Protein AF-0000000076221879 (afdb_homodimer)

Radius of gyration: 35.13 Å; Cα contacts (8 Å, |Δi|>4): 2032; chains: 2; bounding box: 98×101×91 Å

Foldseek 3Di:
DPPDPPDPPDPPDPPPPVPCPPPDDPPQPFWDKDWDDDPDPPADFDFFWFLWAWEDPLAFKIWIAWGFAVVVVGDTGFWIWMAGNLQRHIDTFDEPPPQTDRQRHQWEWYDDDQKIWIAWHAGPPGLPGIGGWIWMAHNVVSYIDGLVVVLVVLCVVVVPDAQDWDADPQRKIKTKQDGDDRFHQWYWDAFPVGKIKIAWGDSVQDTDGWIKIADPVSRIIMTIGDDPVQVVQGDDTFGQWYWDDDDQKIWTAWGAHPVGTDWLQWIWMAGNVVRHIGIDGAAAPVRDRVPADTDAGFGQWEWEDDPQKIKIAWGGNDPLDIAFWIWMARNVRRGIDTGPHTHPFGFGSWYWYRHQQKIWIAWGAGSVRGRDGIIMITHRDDHDPVSVVSSVVSVVCVVVLPCPPVNVVVVVDDPVCVVVVVVVVVVSD/DPPDDDDPDPPDDPPPPPPCPPPDDPPLPFWDKDWDDDPDPPADFDFFWFLKAWEDPLAFKIKIAWGFAVVVVGDTGFWIWMAGNLQRHIDTFDEPPPQTDRQRHQWEWYDDDQKIWIAWHAGPPGLPGIGGWIWMAHNVVSYIDGLVVVLVVLCVVVVPDAQDWDADPQRKIKTKQDGDDRFHQWYWDAFPVGKIKIAWGASVQDTDGWIKIADPVSRIIMTIGDDPVQVVQGDDTFGQWYWDDDDQKIWTAWGAHPVGTDWLQWIWMAGNVVRHIGIHGAAAPVRDNVPADTDAGFGQWEWEDDPQKIKIAWGGNDPLDIAFWIWIARNVRRGIDTGPHTHPFGFGSWYWYNHQQKIWIAWGAGSVRGRGGIIMITRRDDHDPVSVVSSVVSVVCVVVLPDPPVNVVVVVDDPVCVVVVVVVVVVSD

pLDDT: mean 83.43, std 20.93, range [20.91, 98.75]

Organism: NCBI:txid252671

Structure (mmCIF, N/CA/C/O backbone):
data_AF-0000000076221879-model_v1
#
loop_
_entity.id
_entity.type
_entity.pdbx_description
1 polymer 'Kelch domain-containing protein 10'
#
loop_
_atom_site.group_PDB
_atom_site.id
_atom_site.type_symbol
_atom_site.label_atom_id
_atom_site.label_alt_id
_atom_site.label_comp_id
_atom_site.label_asym_id
_atom_site.label_entity_id
_atom_site.label_seq_id
_atom_site.pdbx_PDB_ins_code
_atom_site.Cartn_x
_atom_site.Cartn_y
_atom_site.Cartn_z
_atom_site.occupancy
_atom_site.B_iso_or_equiv
_atom_site.auth_seq_id
_atom_site.auth_comp_id
_atom_site.auth_asym_id
_atom_site.auth_atom_id
_atom_site.pdbx_PDB_model_num
ATOM 1 N N . MET A 1 1 ? -50.375 19.859 -43.125 1 20.97 1 MET A N 1
ATOM 2 C CA . MET A 1 1 ? -50.656 20.953 -42.188 1 20.97 1 MET A CA 1
ATOM 3 C C . MET A 1 1 ? -49.406 21.375 -41.438 1 20.97 1 MET A C 1
ATOM 5 O O . MET A 1 1 ? -48.656 20.531 -40.938 1 20.97 1 MET A O 1
ATOM 9 N N . GLN A 1 2 ? -48.938 22.547 -41.781 1 22.66 2 GLN A N 1
ATOM 10 C CA . GLN A 1 2 ? -47.719 23.328 -41.469 1 22.66 2 GLN A CA 1
ATOM 11 C C . GLN A 1 2 ? -47.656 23.656 -40 1 22.66 2 GLN A C 1
ATOM 13 O O . GLN A 1 2 ? -48.438 24.469 -39.5 1 22.66 2 GLN A O 1
ATOM 18 N N . ILE A 1 3 ? -47.781 22.656 -39.156 1 25.7 3 ILE A N 1
ATOM 19 C CA . ILE A 1 3 ? -47.906 23.047 -37.75 1 25.7 3 ILE A CA 1
ATOM 20 C C . ILE A 1 3 ? -46.812 24.062 -37.406 1 25.7 3 ILE A C 1
ATOM 22 O O . ILE A 1 3 ? -45.625 23.844 -37.656 1 25.7 3 ILE A O 1
ATOM 26 N N . ASP A 1 4 ? -47.188 25.297 -37.375 1 23.86 4 ASP A N 1
ATOM 27 C CA . ASP A 1 4 ? -46.5 26.531 -37 1 23.86 4 ASP A CA 1
ATOM 28 C C . ASP A 1 4 ? -45.656 26.344 -35.75 1 23.86 4 ASP A C 1
ATOM 30 O O . ASP A 1 4 ? -46.062 25.656 -34.812 1 23.86 4 ASP A O 1
ATOM 34 N N . ARG A 1 5 ? -44.344 26.5 -35.906 1 23.7 5 ARG A N 1
ATOM 35 C CA . ARG A 1 5 ? -43.156 26.531 -35.094 1 23.7 5 ARG A CA 1
ATOM 36 C C . ARG A 1 5 ? -43.344 27.453 -33.875 1 23.7 5 ARG A C 1
ATOM 38 O O . ARG A 1 5 ? -43.344 28.672 -34.031 1 23.7 5 ARG A O 1
ATOM 45 N N . GLU A 1 6 ? -44.406 27.078 -33.094 1 24.56 6 GLU A N 1
ATOM 46 C CA . GLU A 1 6 ? -44.688 27.953 -31.953 1 24.56 6 GLU A CA 1
ATOM 47 C C . GLU A 1 6 ? -43.406 28.469 -31.312 1 24.56 6 GLU A C 1
ATOM 49 O O . GLU A 1 6 ? -42.406 27.75 -31.234 1 24.56 6 GLU A O 1
ATOM 54 N N . GLU A 1 7 ? -43.281 29.719 -31.375 1 26.36 7 GLU A N 1
ATOM 55 C CA . GLU A 1 7 ? -42.312 30.703 -30.875 1 26.36 7 GLU A CA 1
ATOM 56 C C . GLU A 1 7 ? -41.875 30.359 -29.438 1 26.36 7 GLU A C 1
ATOM 58 O O . GLU A 1 7 ? -42.719 30.156 -28.578 1 26.36 7 GLU A O 1
ATOM 63 N N . GLU A 1 8 ? -40.781 29.641 -29.312 1 25.2 8 GLU A N 1
ATOM 64 C CA . GLU A 1 8 ? -40 29.297 -28.125 1 25.2 8 GLU A CA 1
ATOM 65 C C . GLU A 1 8 ? -39.969 30.469 -27.141 1 25.2 8 GLU A C 1
ATOM 67 O O . GLU A 1 8 ? -39.469 31.547 -27.484 1 25.2 8 GLU A O 1
ATOM 72 N N . GLY A 1 9 ? -41.094 30.656 -26.5 1 24.5 9 GLY A N 1
ATOM 73 C CA . GLY A 1 9 ? -41.281 31.703 -25.5 1 24.5 9 GLY A CA 1
ATOM 74 C C . GLY A 1 9 ? -40 32 -24.719 1 24.5 9 GLY A C 1
ATOM 75 O O . GLY A 1 9 ? -39.219 31.094 -24.422 1 24.5 9 GLY A O 1
ATOM 76 N N . LYS A 1 10 ? -39.531 33.188 -24.859 1 26.41 10 LYS A N 1
ATOM 77 C CA . LYS A 1 10 ? -38.438 33.875 -24.219 1 26.41 10 LYS A CA 1
ATOM 78 C C . LYS A 1 10 ? -38.406 33.656 -22.719 1 26.41 10 LYS A C 1
ATOM 80 O O . LYS A 1 10 ? -39.375 33.938 -22.031 1 26.41 10 LYS A O 1
ATOM 85 N N . MET A 1 11 ? -37.812 32.531 -22.328 1 24.45 11 MET A N 1
ATOM 86 C CA . MET A 1 11 ? -37.719 32.219 -20.906 1 24.45 11 MET A CA 1
ATOM 87 C C . MET A 1 11 ? -37.406 33.5 -20.094 1 24.45 11 MET A C 1
ATOM 89 O O . MET A 1 11 ? -36.562 34.312 -20.516 1 24.45 11 MET A O 1
ATOM 93 N N . PRO A 1 12 ? -38.375 33.906 -19.297 1 26.39 12 PRO A N 1
ATOM 94 C CA . PRO A 1 12 ? -38.188 35.125 -18.5 1 26.39 12 PRO A CA 1
ATOM 95 C C . PRO A 1 12 ? -36.75 35.312 -17.984 1 26.39 12 PRO A C 1
ATOM 97 O O . PRO A 1 12 ? -36 34.344 -17.906 1 26.39 12 PRO A O 1
ATOM 100 N N . ASN A 1 13 ? -36.344 36.562 -17.969 1 24.69 13 ASN A N 1
ATOM 101 C CA . ASN A 1 13 ? -35.094 37.188 -17.578 1 24.69 13 ASN A CA 1
ATOM 102 C C . ASN A 1 13 ? -34.594 36.656 -16.234 1 24.69 13 ASN A C 1
ATOM 104 O O . ASN A 1 13 ? -35.375 36.469 -15.297 1 24.69 13 ASN A O 1
ATOM 108 N N . GLU A 1 14 ? -33.562 35.938 -16.25 1 25.69 14 GLU A N 1
ATOM 109 C CA . GLU A 1 14 ? -32.75 35.438 -15.141 1 25.69 14 GLU A CA 1
ATOM 110 C C . GLU A 1 14 ? -32.625 36.5 -14.047 1 25.69 14 GLU A C 1
ATOM 112 O O . GLU A 1 14 ? -32.031 37.562 -14.273 1 25.69 14 GLU A O 1
ATOM 117 N N . ARG A 1 15 ? -33.625 36.719 -13.258 1 25.64 15 ARG A N 1
ATOM 118 C CA . ARG A 1 15 ? -33.469 37.594 -12.094 1 25.64 15 ARG A CA 1
ATOM 119 C C . ARG A 1 15 ? -32.125 37.344 -11.422 1 25.64 15 ARG A C 1
ATOM 121 O O . ARG A 1 15 ? -31.781 36.219 -11.07 1 25.64 15 ARG A O 1
ATOM 128 N N . LYS A 1 16 ? -31.281 38.312 -11.719 1 26.58 16 LYS A N 1
ATOM 129 C CA . LYS A 1 16 ? -29.969 38.562 -11.117 1 26.58 16 LYS A CA 1
ATOM 130 C C . LYS A 1 16 ? -30.047 38.562 -9.594 1 26.58 16 LYS A C 1
ATOM 132 O O . LYS A 1 16 ? -30.484 39.531 -8.984 1 26.58 16 LYS A O 1
ATOM 137 N N . VAL A 1 17 ? -30.531 37.562 -9.055 1 27.77 17 VAL A N 1
ATOM 138 C CA . VAL A 1 17 ? -30.328 37.594 -7.605 1 27.77 17 VAL A CA 1
ATOM 139 C C . VAL A 1 17 ? -28.875 37.938 -7.297 1 27.77 17 VAL A C 1
ATOM 141 O O . VAL A 1 17 ? -27.969 37.188 -7.629 1 27.77 17 VAL A O 1
ATOM 144 N N . THR A 1 18 ? -28.594 39.219 -7.434 1 24.75 18 THR A N 1
ATOM 145 C CA . THR A 1 18 ? -27.344 39.719 -6.879 1 24.75 18 THR A CA 1
ATOM 146 C C . THR A 1 18 ? -27.125 39.219 -5.461 1 24.75 18 THR A C 1
ATOM 148 O O . THR A 1 18 ? -27.891 39.531 -4.547 1 24.75 18 THR A O 1
ATOM 151 N N . VAL A 1 19 ? -26.828 38.062 -5.367 1 27.23 19 VAL A N 1
ATOM 152 C CA . VAL A 1 19 ? -26.297 37.625 -4.078 1 27.23 19 VAL A CA 1
ATOM 153 C C . VAL A 1 19 ? -25.375 38.719 -3.514 1 27.23 19 VAL A C 1
ATOM 155 O O . VAL A 1 19 ? -24.406 39.094 -4.16 1 27.23 19 VAL A O 1
ATOM 158 N N . LEU A 1 20 ? -25.938 39.594 -2.762 1 28.69 20 LEU A N 1
ATOM 159 C CA . LEU A 1 20 ? -25.219 40.469 -1.825 1 28.69 20 LEU A CA 1
ATOM 160 C C . LEU A 1 20 ? -24.047 39.719 -1.2 1 28.69 20 LEU A C 1
ATOM 162 O O . LEU A 1 20 ? -24.156 39.219 -0.077 1 28.69 20 LEU A O 1
ATOM 166 N N . ASP A 1 21 ? -23.531 38.781 -1.758 1 32.91 21 ASP A N 1
ATOM 167 C CA . ASP A 1 21 ? -22.406 38.188 -1.055 1 32.91 21 ASP A CA 1
ATOM 168 C C . ASP A 1 21 ? -21.359 39.25 -0.689 1 32.91 21 ASP A C 1
ATOM 170 O O . ASP A 1 21 ? -20.188 38.938 -0.522 1 32.91 21 ASP A O 1
ATOM 174 N N . SER A 1 22 ? -21.625 40.562 -1.001 1 31.45 22 SER A N 1
ATOM 175 C CA . SER A 1 22 ? -20.594 41.531 -0.693 1 31.45 22 SER A CA 1
ATOM 176 C C . SER A 1 22 ? -20.219 41.5 0.785 1 31.45 22 SER A C 1
ATOM 178 O O . SER A 1 22 ? -21.078 41.625 1.653 1 31.45 22 SER A O 1
ATOM 180 N N . PHE A 1 23 ? -19.203 40.781 1.33 1 35.97 23 PHE A N 1
ATOM 181 C CA . PHE A 1 23 ? -18.562 41.281 2.541 1 35.97 23 PHE A CA 1
ATOM 182 C C . PHE A 1 23 ? -18.656 42.812 2.605 1 35.97 23 PHE A C 1
ATOM 184 O O . PHE A 1 23 ? -17.969 43.5 1.859 1 35.97 23 PHE A O 1
ATOM 191 N N . GLN A 1 24 ? -19.797 43.562 2.482 1 34.75 24 GLN A N 1
ATOM 192 C CA . GLN A 1 24 ? -20 45 2.547 1 34.75 24 GLN A CA 1
ATOM 193 C C . GLN A 1 24 ? -18.922 45.688 3.404 1 34.75 24 GLN A C 1
ATOM 195 O O . GLN A 1 24 ? -18.469 45.094 4.395 1 34.75 24 GLN A O 1
ATOM 200 N N . GLU A 1 25 ? -18.25 46.719 3.006 1 38.5 25 GLU A N 1
ATOM 201 C CA . GLU A 1 25 ? -17.25 47.625 3.574 1 38.5 25 GLU A CA 1
ATOM 202 C C . GLU A 1 25 ? -17.391 47.719 5.09 1 38.5 25 GLU A C 1
ATOM 204 O O . GLU A 1 25 ? -16.391 47.656 5.816 1 38.5 25 GLU A O 1
ATOM 209 N N . SER A 1 26 ? -18.484 48.562 5.605 1 36.97 26 SER A N 1
ATOM 210 C CA . SER A 1 26 ? -18.641 49.125 6.949 1 36.97 26 SER A CA 1
ATOM 211 C C . SER A 1 26 ? -18.859 48 7.98 1 36.97 26 SER A C 1
ATOM 213 O O . SER A 1 26 ? -18.891 48.281 9.18 1 36.97 26 SER A O 1
ATOM 215 N N . SER A 1 27 ? -19.719 47.062 7.707 1 39.72 27 SER A N 1
ATOM 216 C CA . SER A 1 27 ? -20.031 46.125 8.805 1 39.72 27 SER A CA 1
ATOM 217 C C . SER A 1 27 ? -18.766 45.406 9.281 1 39.72 27 SER A C 1
ATOM 219 O O . SER A 1 27 ? -18.297 44.469 8.625 1 39.72 27 SER A O 1
ATOM 221 N N . MET A 1 28 ? -17.781 46.125 9.586 1 46.12 28 MET A N 1
ATOM 222 C CA . MET A 1 28 ? -16.609 45.688 10.344 1 46.12 28 MET A CA 1
ATOM 223 C C . MET A 1 28 ? -16.938 44.469 11.203 1 46.12 28 MET A C 1
ATOM 225 O O . MET A 1 28 ? -17.734 44.562 12.141 1 46.12 28 MET A O 1
ATOM 229 N N . ILE A 1 29 ? -16.844 43.312 10.656 1 56.47 29 ILE A N 1
ATOM 230 C CA . ILE A 1 29 ? -17.094 41.969 11.219 1 56.47 29 ILE A CA 1
ATOM 231 C C . ILE A 1 29 ? -16.594 41.938 12.656 1 56.47 29 ILE A C 1
ATOM 233 O O . ILE A 1 29 ? -15.398 42.125 12.914 1 56.47 29 ILE A O 1
ATOM 237 N N . ASN A 1 30 ? -17.359 42.469 13.5 1 75.19 30 ASN A N 1
ATOM 238 C CA . ASN A 1 30 ? -17.125 42.156 14.906 1 75.19 30 ASN A CA 1
ATOM 239 C C . ASN A 1 30 ? -17.25 40.656 15.148 1 75.19 30 ASN A C 1
ATOM 241 O O . ASN A 1 30 ? -18.234 40.031 14.742 1 75.19 30 ASN A O 1
ATOM 245 N N . MET A 1 31 ? -16.125 40.094 15.453 1 88.69 31 MET A N 1
ATOM 246 C CA . MET A 1 31 ? -16.109 38.688 15.82 1 88.69 31 MET A CA 1
ATOM 247 C C . MET A 1 31 ? -16.266 38.5 17.328 1 88.69 31 MET A C 1
ATOM 249 O O . MET A 1 31 ? -15.367 38.906 18.094 1 88.69 31 MET A O 1
ATOM 253 N N . ASN A 1 32 ? -17.438 38.125 17.719 1 90 32 ASN A N 1
ATOM 254 C CA . ASN A 1 32 ? -17.688 37.875 19.125 1 90 32 ASN A CA 1
ATOM 255 C C . ASN A 1 32 ? -17.562 36.375 19.469 1 90 32 ASN A C 1
ATOM 257 O O . ASN A 1 32 ? -18.281 35.562 18.906 1 90 32 ASN A O 1
ATOM 261 N N . PHE A 1 33 ? -16.641 36.156 20.359 1 95.88 33 PHE A N 1
ATOM 262 C CA . PHE A 1 33 ? -16.391 34.781 20.766 1 95.88 33 PHE A CA 1
ATOM 263 C C . PHE A 1 33 ? -17.141 34.438 22.047 1 95.88 33 PHE A C 1
ATOM 265 O O . PHE A 1 33 ? -17.219 35.25 22.969 1 95.88 33 PHE A O 1
ATOM 272 N N . THR A 1 34 ? -17.75 33.312 22.031 1 95.5 34 THR A N 1
ATOM 273 C CA . THR A 1 34 ? -18.391 32.75 23.219 1 95.5 34 THR A CA 1
ATOM 274 C C . THR A 1 34 ? -17.672 31.5 23.688 1 95.5 34 THR A C 1
ATOM 276 O O . THR A 1 34 ? -17.281 30.656 22.875 1 95.5 34 THR A O 1
ATOM 279 N N . GLU A 1 35 ? -17.469 31.422 24.922 1 96.75 35 GLU A N 1
ATOM 280 C CA . GLU A 1 35 ? -16.875 30.219 25.484 1 96.75 35 GLU A CA 1
ATOM 281 C C . GLU A 1 35 ? -17.906 29.109 25.672 1 96.75 35 GLU A C 1
ATOM 283 O O . GLU A 1 35 ? -18.984 29.359 26.234 1 96.75 35 GLU A O 1
ATOM 288 N N . ILE A 1 36 ? -17.578 27.969 25.203 1 95.81 36 ILE A N 1
ATOM 289 C CA . ILE A 1 36 ? -18.453 26.812 25.406 1 95.81 36 ILE A CA 1
ATOM 290 C C . ILE A 1 36 ? -18.078 26.094 26.703 1 95.81 36 ILE A C 1
ATOM 292 O O . ILE A 1 36 ? -16.906 25.719 26.891 1 95.81 36 ILE A O 1
ATOM 296 N N . SER A 1 37 ? -18.984 25.891 27.562 1 90 37 SER A N 1
ATOM 297 C CA . SER A 1 37 ? -18.719 25.266 28.859 1 90 37 SER A CA 1
ATOM 298 C C . SER A 1 37 ? -19.359 23.875 28.938 1 90 37 SER A C 1
ATOM 300 O O . SER A 1 37 ? -20.297 23.578 28.188 1 90 37 SER A O 1
ATOM 302 N N . LYS A 1 38 ? -18.828 23.188 29.859 1 90.25 38 LYS A N 1
ATOM 303 C CA . LYS A 1 38 ? -19.422 21.891 30.156 1 90.25 38 LYS A CA 1
ATOM 304 C C . LYS A 1 38 ? -20.844 22.047 30.656 1 90.25 38 LYS A C 1
ATOM 306 O O . LYS A 1 38 ? -21.156 22.969 31.422 1 90.25 38 LYS A O 1
ATOM 311 N N . GLU A 1 39 ? -21.656 21.141 30.234 1 84.5 39 GLU A N 1
ATOM 312 C CA . GLU A 1 39 ? -23.016 21.125 30.75 1 84.5 39 GLU A CA 1
ATOM 313 C C . GLU A 1 39 ? -23.078 20.438 32.125 1 84.5 39 GLU A C 1
ATOM 315 O O . GLU A 1 39 ? -23.891 20.812 32.969 1 84.5 39 GLU A O 1
ATOM 320 N N . ALA A 1 40 ? -22.297 19.406 32.188 1 85.75 40 ALA A N 1
ATOM 321 C CA . ALA A 1 40 ? -22.141 18.688 33.438 1 85.75 40 ALA A CA 1
ATOM 322 C C . ALA A 1 40 ? -20.672 18.5 33.812 1 85.75 40 ALA A C 1
ATOM 324 O O . ALA A 1 40 ? -19.828 18.312 32.938 1 85.75 40 ALA A O 1
ATOM 325 N N . GLU A 1 41 ? -20.438 18.484 35.031 1 84.69 41 GLU A N 1
ATOM 326 C CA . GLU A 1 41 ? -19.062 18.406 35.5 1 84.69 41 GLU A CA 1
ATOM 327 C C . GLU A 1 41 ? -18.406 17.094 35.062 1 84.69 41 GLU A C 1
ATOM 329 O O . GLU A 1 41 ? -17.188 17.047 34.844 1 84.69 41 GLU A O 1
ATOM 334 N N . GLU A 1 42 ? -19.172 16.094 34.969 1 88.62 42 GLU A N 1
ATOM 335 C CA . GLU A 1 42 ? -18.641 14.773 34.688 1 88.62 42 GLU A CA 1
ATOM 336 C C . GLU A 1 42 ? -18.422 14.586 33.188 1 88.62 42 GLU A C 1
ATOM 338 O O . GLU A 1 42 ? -17.844 13.586 32.75 1 88.62 42 GLU A O 1
ATOM 343 N N . GLN A 1 43 ? -18.781 15.586 32.5 1 91.06 43 GLN A N 1
ATOM 344 C CA . GLN A 1 43 ? -18.625 15.484 31.047 1 91.06 43 GLN A CA 1
ATOM 345 C C . GLN A 1 43 ? -17.156 15.398 30.641 1 91.06 43 GLN A C 1
ATOM 347 O O . GLN A 1 43 ? -16.328 16.109 31.188 1 91.06 43 GLN A O 1
ATOM 352 N N . ALA A 1 44 ? -16.891 14.453 29.719 1 94 44 ALA A N 1
ATOM 353 C CA . ALA A 1 44 ? -15.523 14.312 29.234 1 94 44 ALA A CA 1
ATOM 354 C C . ALA A 1 44 ? -15.078 15.57 28.484 1 94 44 ALA A C 1
ATOM 356 O O . ALA A 1 44 ? -15.875 16.188 27.781 1 94 44 ALA A O 1
ATOM 357 N N . TRP A 1 45 ? -13.852 15.945 28.672 1 96.38 45 TRP A N 1
ATOM 358 C CA . TRP A 1 45 ? -13.25 17.125 28.062 1 96.38 45 TRP A CA 1
ATOM 359 C C . TRP A 1 45 ? -11.742 16.953 27.922 1 96.38 45 TRP A C 1
ATOM 361 O O . TRP A 1 45 ? -11.078 16.422 28.812 1 96.38 45 TRP A O 1
ATOM 371 N N . PRO A 1 46 ? -11.242 17.266 26.766 1 96.56 46 PRO A N 1
ATOM 372 C CA . PRO A 1 46 ? -9.781 17.156 26.656 1 96.56 46 PRO A CA 1
ATOM 373 C C . PRO A 1 46 ? -9.047 18.016 27.688 1 96.56 46 PRO A C 1
ATOM 375 O O . PRO A 1 46 ? -9.523 19.094 28.047 1 96.56 46 PRO A O 1
ATOM 378 N N . GLU A 1 47 ? -7.875 17.609 28.094 1 95.88 47 GLU A N 1
ATOM 379 C CA . GLU A 1 47 ? -7.035 18.375 29.016 1 95.88 47 GLU A CA 1
ATOM 380 C C . GLU A 1 47 ? -6.496 19.641 28.344 1 95.88 47 GLU A C 1
ATOM 382 O O . GLU A 1 47 ? -6.461 19.734 27.125 1 95.88 47 GLU A O 1
ATOM 387 N N . GLY A 1 48 ? -6.148 20.609 29.25 1 97.25 48 GLY A N 1
ATOM 388 C CA . GLY A 1 48 ? -5.41 21.734 28.703 1 97.25 48 GLY A CA 1
ATOM 389 C C . GLY A 1 48 ? -4.137 21.328 27.984 1 97.25 48 GLY A C 1
ATOM 390 O O . GLY A 1 48 ? -3.385 20.484 28.484 1 97.25 48 GLY A O 1
ATOM 391 N N . ARG A 1 49 ? -3.902 21.969 26.859 1 97.88 49 ARG A N 1
ATOM 392 C CA . ARG A 1 49 ? -2.809 21.5 26.016 1 97.88 49 ARG A CA 1
ATOM 393 C C . ARG A 1 49 ? -2.338 22.609 25.078 1 97.88 49 ARG A C 1
ATOM 395 O O . ARG A 1 49 ? -3.082 23.547 24.797 1 97.88 49 ARG A O 1
ATOM 402 N N . SER A 1 50 ? -1.146 22.5 24.703 1 97.62 50 SER A N 1
ATOM 403 C CA . SER A 1 50 ? -0.545 23.344 23.672 1 97.62 50 SER A CA 1
ATOM 404 C C . SER A 1 50 ? 0.12 22.516 22.594 1 97.62 50 SER A C 1
ATOM 406 O O . SER A 1 50 ? 0.518 21.375 22.828 1 97.62 50 SER A O 1
ATOM 408 N N . GLY A 1 51 ? 0.213 23.062 21.406 1 96.88 51 GLY A N 1
ATOM 409 C CA . GLY A 1 51 ? 0.894 22.375 20.328 1 96.88 51 GLY A CA 1
ATOM 410 C C . GLY A 1 51 ? 0.071 21.25 19.734 1 96.88 51 GLY A C 1
ATOM 411 O O . GLY A 1 51 ? 0.609 20.375 19.047 1 96.88 51 GLY A O 1
ATOM 412 N N . HIS A 1 52 ? -1.221 21.219 20.047 1 98.19 52 HIS A N 1
ATOM 413 C CA . HIS A 1 52 ? -2.172 20.297 19.453 1 98.19 52 HIS A CA 1
ATOM 414 C C . HIS A 1 52 ? -2.697 20.828 18.125 1 98.19 52 HIS A C 1
ATOM 416 O O . HIS A 1 52 ? -2.342 21.922 17.703 1 98.19 52 HIS A O 1
ATOM 422 N N . CYS A 1 53 ? -3.479 19.953 17.438 1 98.12 53 CYS A N 1
ATOM 423 C CA . CYS A 1 53 ? -4.129 20.359 16.203 1 98.12 53 CYS A CA 1
ATOM 424 C C . CYS A 1 53 ? -5.641 20.172 16.297 1 98.12 53 CYS A C 1
ATOM 426 O O . CYS A 1 53 ? -6.125 19.406 17.125 1 98.12 53 CYS A O 1
ATOM 428 N N . ILE A 1 54 ? -6.324 20.922 15.469 1 98.62 54 ILE A N 1
ATOM 429 C CA . ILE A 1 54 ? -7.773 20.781 15.344 1 98.62 54 ILE A CA 1
ATOM 430 C C . ILE A 1 54 ? -8.172 20.844 13.867 1 98.62 54 ILE A C 1
ATOM 432 O O . ILE A 1 54 ? -7.57 21.578 13.086 1 98.62 54 ILE A O 1
ATOM 436 N N . CYS A 1 55 ? -9.055 20.016 13.445 1 98.25 55 CYS A N 1
ATOM 437 C CA . CYS A 1 55 ? -9.703 20.109 12.141 1 98.25 55 CYS A CA 1
ATOM 438 C C . CYS A 1 55 ? -11.188 19.75 12.25 1 98.25 55 CYS A C 1
ATOM 440 O O . CYS A 1 55 ? -11.68 19.453 13.336 1 98.25 55 CYS A O 1
ATOM 442 N N . SER A 1 56 ? -11.883 19.938 11.148 1 98.12 56 SER A N 1
ATOM 443 C CA . SER A 1 56 ? -13.32 19.672 11.172 1 98.12 56 SER A CA 1
ATOM 444 C C . SER A 1 56 ? -13.773 18.984 9.883 1 98.12 56 SER A C 1
ATOM 446 O O . SER A 1 56 ? -13.055 19 8.883 1 98.12 56 SER A O 1
ATOM 448 N N . ASP A 1 57 ? -14.922 18.328 9.945 1 94.94 57 ASP A N 1
ATOM 449 C CA . ASP A 1 57 ? -15.531 17.781 8.734 1 94.94 57 ASP A CA 1
ATOM 450 C C . ASP A 1 57 ? -16.375 18.844 8.023 1 94.94 57 ASP A C 1
ATOM 452 O O . ASP A 1 57 ? -17.031 18.547 7.02 1 94.94 57 ASP A O 1
ATOM 456 N N . ASN A 1 58 ? -16.359 20.031 8.578 1 92.31 58 ASN A N 1
ATOM 457 C CA . ASN A 1 58 ? -17.125 21.172 8.086 1 92.31 58 ASN A CA 1
ATOM 458 C C . ASN A 1 58 ? -18.625 20.891 8.047 1 92.31 58 ASN A C 1
ATOM 460 O O . ASN A 1 58 ? -19.344 21.438 7.219 1 92.31 58 ASN A O 1
ATOM 464 N N . GLU A 1 59 ? -19.031 19.984 8.797 1 90.19 59 GLU A N 1
ATOM 465 C CA . GLU A 1 59 ? -20.453 19.656 8.938 1 90.19 59 GLU A CA 1
ATOM 466 C C . GLU A 1 59 ? -20.891 19.734 10.391 1 90.19 59 GLU A C 1
ATOM 468 O O . GLU A 1 59 ? -21.609 20.656 10.789 1 90.19 59 GLU A O 1
ATOM 473 N N . ASN A 1 60 ? -20.297 18.844 11.172 1 91.88 60 ASN A N 1
ATOM 474 C CA . ASN A 1 60 ? -20.828 18.828 12.531 1 91.88 60 ASN A CA 1
ATOM 475 C C . ASN A 1 60 ? -19.734 18.484 13.547 1 91.88 60 ASN A C 1
ATOM 477 O O . ASN A 1 60 ? -19.938 18.656 14.75 1 91.88 60 ASN A O 1
ATOM 481 N N . PHE A 1 61 ? -18.609 18.062 13.07 1 96.81 61 PHE A N 1
ATOM 482 C CA . PHE A 1 61 ? -17.672 17.516 14.039 1 96.81 61 PHE A CA 1
ATOM 483 C C . PHE A 1 61 ? -16.328 18.234 13.961 1 96.81 61 PHE A C 1
ATOM 485 O O . PHE A 1 61 ? -15.867 18.578 12.867 1 96.81 61 PHE A O 1
ATOM 492 N N . LEU A 1 62 ? -15.766 18.406 15.164 1 98.44 62 LEU A N 1
ATOM 493 C CA . LEU A 1 62 ? -14.367 18.812 15.32 1 98.44 62 LEU A CA 1
ATOM 494 C C . LEU A 1 62 ? -13.516 17.641 15.789 1 98.44 62 LEU A C 1
ATOM 496 O O . LEU A 1 62 ? -14 16.766 16.5 1 98.44 62 LEU A O 1
ATOM 500 N N . TYR A 1 63 ? -12.305 17.688 15.406 1 98.69 63 TYR A N 1
ATOM 501 C CA . TYR A 1 63 ? -11.344 16.688 15.844 1 98.69 63 TYR A CA 1
ATOM 502 C C . TYR A 1 63 ? -10.094 17.344 16.422 1 98.69 63 TYR A C 1
ATOM 504 O O . TYR A 1 63 ? -9.531 18.25 15.812 1 98.69 63 TYR A O 1
ATOM 512 N N . VAL A 1 64 ? -9.695 16.922 17.578 1 98.56 64 VAL A N 1
ATOM 513 C CA . VAL A 1 64 ? -8.516 17.453 18.25 1 98.56 64 VAL A CA 1
ATOM 514 C C . VAL A 1 64 ? -7.516 16.328 18.5 1 98.56 64 VAL A C 1
ATOM 516 O O . VAL A 1 64 ? -7.898 15.242 18.953 1 98.56 64 VAL A O 1
ATOM 519 N N . PHE A 1 65 ? -6.273 16.594 18.234 1 98.31 65 PHE A N 1
ATOM 520 C CA . PHE A 1 65 ? -5.242 15.578 18.406 1 98.31 65 PHE A CA 1
ATOM 521 C C . PHE A 1 65 ? -3.928 16.219 18.844 1 98.31 65 PHE A C 1
ATOM 523 O O . PHE A 1 65 ? -3.6 17.328 18.422 1 98.31 65 PHE A O 1
ATOM 530 N N . GLY A 1 66 ? -3.205 15.508 19.719 1 97.44 66 GLY A N 1
ATOM 531 C CA . GLY A 1 66 ? -1.866 15.898 20.141 1 97.44 66 GLY A CA 1
ATOM 532 C C . GLY A 1 66 ? -1.864 16.953 21.219 1 97.44 66 GLY A C 1
ATOM 533 O O . GLY A 1 66 ? -2.889 17.188 21.859 1 97.44 66 GLY A O 1
ATOM 534 N N . GLY A 1 67 ? -0.607 17.484 21.406 1 97.5 67 GLY A N 1
ATOM 535 C CA . GLY A 1 67 ? -0.405 18.516 22.391 1 97.5 67 GLY A CA 1
ATOM 536 C C . GLY A 1 67 ? 0.423 18.062 23.578 1 97.5 67 GLY A C 1
ATOM 537 O O . GLY A 1 67 ? 0.782 16.891 23.672 1 97.5 67 GLY A O 1
ATOM 538 N N . TYR A 1 68 ? 0.645 19.062 24.312 1 97.06 68 TYR A N 1
ATOM 539 C CA . TYR A 1 68 ? 1.559 18.906 25.438 1 97.06 68 TYR A CA 1
ATOM 540 C C . TYR A 1 68 ? 1.076 19.719 26.641 1 97.06 68 TYR A C 1
ATOM 542 O O . TYR A 1 68 ? 0.502 20.797 26.484 1 97.06 68 TYR A O 1
ATOM 550 N N . ASN A 1 69 ? 1.264 19.094 27.781 1 96.75 69 ASN A N 1
ATOM 551 C CA . ASN A 1 69 ? 1.003 19.797 29.031 1 96.75 69 ASN A CA 1
ATOM 552 C C . ASN A 1 69 ? 2.072 19.484 30.078 1 96.75 69 ASN A C 1
ATOM 554 O O . ASN A 1 69 ? 2.137 18.375 30.609 1 96.75 69 ASN A O 1
ATOM 558 N N . PRO A 1 70 ? 2.83 20.484 30.406 1 93.38 70 PRO A N 1
ATOM 559 C CA . PRO A 1 70 ? 3.885 20.234 31.391 1 93.38 70 PRO A CA 1
ATOM 560 C C . PRO A 1 70 ? 3.336 19.969 32.781 1 93.38 70 PRO A C 1
ATOM 562 O O . PRO A 1 70 ? 3.984 19.297 33.594 1 93.38 70 PRO A O 1
ATOM 565 N N . LYS A 1 71 ? 2.203 20.422 33.125 1 90 71 LYS A N 1
ATOM 566 C CA . LYS A 1 71 ? 1.634 20.266 34.469 1 90 71 LYS A CA 1
ATOM 567 C C . LYS A 1 71 ? 0.992 18.891 34.625 1 90 71 LYS A C 1
ATOM 569 O O . LYS A 1 71 ? 0.712 18.469 35.75 1 90 71 LYS A O 1
ATOM 574 N N . ASP A 1 72 ? 0.735 18.297 33.562 1 86.12 72 ASP A N 1
ATOM 575 C CA . ASP A 1 72 ? 0.224 16.922 33.594 1 86.12 72 ASP A CA 1
ATOM 576 C C . ASP A 1 72 ? 1.349 15.914 33.406 1 86.12 72 ASP A C 1
ATOM 578 O O . ASP A 1 72 ? 1.292 15.094 32.469 1 86.12 72 ASP A O 1
ATOM 582 N N . SER A 1 73 ? 2.42 15.977 34.188 1 83.19 73 SER A N 1
ATOM 583 C CA . SER A 1 73 ? 3.582 15.094 34.156 1 83.19 73 SER A CA 1
ATOM 584 C C . SER A 1 73 ? 4.234 15.094 32.781 1 83.19 73 SER A C 1
ATOM 586 O O . SER A 1 73 ? 4.652 14.039 32.281 1 83.19 73 SER A O 1
ATOM 588 N N . HIS A 1 74 ? 4.207 16.203 32.188 1 83.56 74 HIS A N 1
ATOM 589 C CA . HIS A 1 74 ? 4.805 16.375 30.859 1 83.56 74 HIS A CA 1
ATOM 590 C C . HIS A 1 74 ? 4.176 15.43 29.844 1 83.56 74 HIS A C 1
ATOM 592 O O . HIS A 1 74 ? 4.883 14.828 29.047 1 83.56 74 HIS A O 1
ATOM 598 N N . SER A 1 75 ? 2.961 15.359 29.844 1 85.88 75 SER A N 1
ATOM 599 C CA . SER A 1 75 ? 2.207 14.438 29 1 85.88 75 SER A CA 1
ATOM 600 C C . SER A 1 75 ? 2.135 14.938 27.562 1 85.88 75 SER A C 1
ATOM 602 O O . SER A 1 75 ? 1.965 16.125 27.312 1 85.88 75 SER A O 1
ATOM 604 N N . ILE A 1 76 ? 2.441 14 26.656 1 93.75 76 ILE A N 1
ATOM 605 C CA . ILE A 1 76 ? 2.082 14.148 25.25 1 93.75 76 ILE A CA 1
ATOM 606 C C . ILE A 1 76 ? 0.797 13.383 24.953 1 93.75 76 ILE A C 1
ATOM 608 O O . ILE A 1 76 ? 0.727 12.172 25.188 1 93.75 76 ILE A O 1
ATOM 612 N N . TYR A 1 77 ? -0.155 14.078 24.484 1 95.12 77 TYR A N 1
ATOM 613 C CA . TYR A 1 77 ? -1.459 13.453 24.281 1 95.12 77 TYR A CA 1
ATOM 614 C C . TYR A 1 77 ? -1.542 12.797 22.906 1 95.12 77 TYR A C 1
ATOM 616 O O . TYR A 1 77 ? -1.073 13.352 21.922 1 95.12 77 TYR A O 1
ATOM 624 N N . ASN A 1 78 ? -2.098 11.602 22.875 1 93.06 78 ASN A N 1
ATOM 625 C CA . ASN A 1 78 ? -2.17 10.883 21.609 1 93.06 78 ASN A CA 1
ATOM 626 C C . ASN A 1 78 ? -3.559 10.297 21.375 1 93.06 78 ASN A C 1
ATOM 628 O O . ASN A 1 78 ? -3.725 9.391 20.562 1 93.06 78 ASN A O 1
ATOM 632 N N . GLN A 1 79 ? -4.539 10.797 22.109 1 94.75 79 GLN A N 1
ATOM 633 C CA . GLN A 1 79 ? -5.926 10.43 21.875 1 94.75 79 GLN A CA 1
ATOM 634 C C . GLN A 1 79 ? -6.578 11.367 20.859 1 94.75 79 GLN A C 1
ATOM 636 O O . GLN A 1 79 ? -6.34 12.578 20.875 1 94.75 79 GLN A O 1
ATOM 641 N N . LEU A 1 80 ? -7.336 10.75 19.984 1 97.5 80 LEU A N 1
ATOM 642 C CA . LEU A 1 80 ? -8.117 11.555 19.047 1 97.5 80 LEU A CA 1
ATOM 643 C C . LEU A 1 80 ? -9.492 11.875 19.625 1 97.5 80 LEU A C 1
ATOM 645 O O . LEU A 1 80 ? -10.305 10.969 19.844 1 97.5 80 LEU A O 1
ATOM 649 N N . TRP A 1 81 ? -9.727 13.156 19.828 1 98.12 81 TRP A N 1
ATOM 650 C CA . TRP A 1 81 ? -11 13.625 20.375 1 98.12 81 TRP A CA 1
ATOM 651 C C . TRP A 1 81 ? -11.922 14.102 19.266 1 98.12 81 TRP A C 1
ATOM 653 O O . TRP A 1 81 ? -11.484 14.758 18.312 1 98.12 81 TRP A O 1
ATOM 663 N N . ARG A 1 82 ? -13.133 13.781 19.422 1 98.25 82 ARG A N 1
ATOM 664 C CA . ARG A 1 82 ? -14.172 14.305 18.531 1 98.25 82 ARG A CA 1
ATOM 665 C C . ARG A 1 82 ? -15.18 15.133 19.328 1 98.25 82 ARG A C 1
ATOM 667 O O . ARG A 1 82 ? -15.609 14.734 20.406 1 98.25 82 ARG A O 1
ATOM 674 N N . TYR A 1 83 ? -15.516 16.297 18.812 1 97.81 83 TYR A N 1
ATOM 675 C CA . TYR A 1 83 ? -16.531 17.172 19.391 1 97.81 83 TYR A CA 1
ATOM 676 C C . TYR A 1 83 ? -17.75 17.266 18.484 1 97.81 83 TYR A C 1
ATOM 678 O O . TYR A 1 83 ? -17.625 17.578 17.297 1 97.81 83 TYR A O 1
ATOM 686 N N . ASN A 1 84 ? -18.844 17.016 19.031 1 93.56 84 ASN A N 1
ATOM 687 C CA . ASN A 1 84 ? -20.109 17.219 18.344 1 93.56 84 ASN A CA 1
ATOM 688 C C . ASN A 1 84 ? -20.656 18.625 18.562 1 93.56 84 ASN A C 1
ATOM 690 O O . ASN A 1 84 ? -21.062 18.969 19.672 1 93.56 84 ASN A O 1
ATOM 694 N N . THR A 1 85 ? -20.719 19.406 17.484 1 92.56 85 THR A N 1
ATOM 695 C CA . THR A 1 85 ? -21.062 20.812 17.625 1 92.56 85 THR A CA 1
ATOM 696 C C . THR A 1 85 ? -22.531 20.984 17.953 1 92.56 85 THR A C 1
ATOM 698 O O . THR A 1 85 ? -22.953 22.031 18.453 1 92.56 85 THR A O 1
ATOM 701 N N . SER A 1 86 ? -23.312 20 17.688 1 84.06 86 SER A N 1
ATOM 702 C CA . SER A 1 86 ? -24.75 20.078 17.953 1 84.06 86 SER A CA 1
ATOM 703 C C . SER A 1 86 ? -25.062 19.703 19.391 1 84.06 86 SER A C 1
ATOM 705 O O . SER A 1 86 ? -25.891 20.344 20.047 1 84.06 86 SER A O 1
ATOM 707 N N . SER A 1 87 ? -24.359 18.703 19.891 1 83.56 87 SER A N 1
ATOM 708 C CA . SER A 1 87 ? -24.688 18.188 21.219 1 83.56 87 SER A CA 1
ATOM 709 C C . SER A 1 87 ? -23.719 18.719 22.281 1 83.56 87 SER A C 1
ATOM 711 O O . SER A 1 87 ? -23.938 18.578 23.469 1 83.56 87 SER A O 1
ATOM 713 N N . ASN A 1 88 ? -22.625 19.328 21.875 1 91.06 88 ASN A N 1
ATOM 714 C CA . ASN A 1 88 ? -21.594 19.828 22.766 1 91.06 88 ASN A CA 1
ATOM 715 C C . ASN A 1 88 ? -20.953 18.703 23.578 1 91.06 88 ASN A C 1
ATOM 717 O O . ASN A 1 88 ? -20.766 18.844 24.781 1 91.06 88 ASN A O 1
ATOM 721 N N . VAL A 1 89 ? -20.719 17.641 22.875 1 92.62 89 VAL A N 1
ATOM 722 C CA . VAL A 1 89 ? -20.156 16.484 23.562 1 92.62 89 VAL A CA 1
ATOM 723 C C . VAL A 1 89 ? -18.797 16.125 22.953 1 92.62 89 VAL A C 1
ATOM 725 O O . VAL A 1 89 ? -18.656 16.062 21.734 1 92.62 89 VAL A O 1
ATOM 728 N N . TRP A 1 90 ? -17.891 15.938 23.875 1 96.81 90 TRP A N 1
ATOM 729 C CA . TRP A 1 90 ? -16.578 15.414 23.484 1 96.81 90 TRP A CA 1
ATOM 730 C C . TRP A 1 90 ? -16.516 13.898 23.672 1 96.81 90 TRP A C 1
ATOM 732 O O . TRP A 1 90 ? -17.031 13.375 24.672 1 96.81 90 TRP A O 1
ATOM 742 N N . THR A 1 91 ? -15.906 13.195 22.734 1 96.31 91 THR A N 1
ATOM 743 C CA . THR A 1 91 ? -15.68 11.758 22.844 1 96.31 91 THR A CA 1
ATOM 744 C C . THR A 1 91 ? -14.297 11.391 22.312 1 96.31 91 THR A C 1
ATOM 746 O O . THR A 1 91 ? -13.805 11.992 21.359 1 96.31 91 THR A O 1
ATOM 749 N N . ILE A 1 92 ? -13.672 10.414 22.953 1 96.75 92 ILE A N 1
ATOM 750 C CA . ILE A 1 92 ? -12.438 9.852 22.438 1 96.75 92 ILE A CA 1
ATOM 751 C C . ILE A 1 92 ? -12.766 8.773 21.406 1 96.75 92 ILE A C 1
ATOM 753 O O . ILE A 1 92 ? -13.547 7.859 21.672 1 96.75 92 ILE A O 1
ATOM 757 N N . LEU A 1 93 ? -12.211 8.93 20.234 1 96.62 93 LEU A N 1
ATOM 758 C CA . LEU A 1 93 ? -12.453 7.938 19.188 1 96.62 93 LEU A CA 1
ATOM 759 C C . LEU A 1 93 ? -11.641 6.672 19.438 1 96.62 93 LEU A C 1
ATOM 761 O O . LEU A 1 93 ? -10.516 6.742 19.922 1 96.62 93 LEU A O 1
ATOM 765 N N . PRO A 1 94 ? -12.164 5.566 19.016 1 92.62 94 PRO A N 1
ATOM 766 C CA . PRO A 1 94 ? -11.469 4.293 19.234 1 92.62 94 PRO A CA 1
ATOM 767 C C . PRO A 1 94 ? -10.195 4.164 18.406 1 92.62 94 PRO A C 1
ATOM 769 O O . PRO A 1 94 ? -10.086 4.773 17.344 1 92.62 94 PRO A O 1
ATOM 772 N N . ASP A 1 95 ? -9.234 3.484 19 1 90.44 95 ASP A N 1
ATOM 773 C CA . ASP A 1 95 ? -7.996 3.096 18.328 1 90.44 95 ASP A CA 1
ATOM 774 C C . ASP A 1 95 ? -7.828 1.579 18.328 1 90.44 95 ASP A C 1
ATOM 776 O O . ASP A 1 95 ? -7.023 1.035 19.078 1 90.44 95 ASP A O 1
ATOM 780 N N . LYS A 1 96 ? -8.445 0.916 17.438 1 79.88 96 LYS A N 1
ATOM 781 C CA . LYS A 1 96 ? -8.594 -0.537 17.422 1 79.88 96 LYS A CA 1
ATOM 782 C C . LYS A 1 96 ? -7.246 -1.228 17.25 1 79.88 96 LYS A C 1
ATOM 784 O O . LYS A 1 96 ? -7.039 -2.336 17.75 1 79.88 96 LYS A O 1
ATOM 789 N N . GLU A 1 97 ? -6.305 -0.638 16.656 1 79 97 GLU A N 1
ATOM 790 C CA . GLU A 1 97 ? -5.059 -1.334 16.359 1 79 97 GLU A CA 1
ATOM 791 C C . GLU A 1 97 ? -3.875 -0.677 17.062 1 79 97 GLU A C 1
ATOM 793 O O . GLU A 1 97 ? -2.719 -0.976 16.75 1 79 97 GLU A O 1
ATOM 798 N N . ASN A 1 98 ? -4.133 0.185 17.938 1 81.12 98 ASN A N 1
ATOM 799 C CA . ASN A 1 98 ? -3.094 0.9 18.672 1 81.12 98 ASN A CA 1
ATOM 800 C C . ASN A 1 98 ? -2.064 1.515 17.719 1 81.12 98 ASN A C 1
ATOM 802 O O . ASN A 1 98 ? -0.861 1.316 17.891 1 81.12 98 ASN A O 1
ATOM 806 N N . GLY A 1 99 ? -2.559 2.158 16.766 1 87.75 99 GLY A N 1
ATOM 807 C CA . GLY A 1 99 ? -1.706 2.711 15.727 1 87.75 99 GLY A CA 1
ATOM 808 C C . GLY A 1 99 ? -1.523 4.211 15.844 1 87.75 99 GLY A C 1
ATOM 809 O O . GLY A 1 99 ? -0.913 4.836 14.969 1 87.75 99 GLY A O 1
ATOM 810 N N . SER A 1 100 ? -1.924 4.773 16.953 1 90.25 100 SER A N 1
ATOM 811 C CA . SER A 1 100 ? -1.874 6.223 17.109 1 90.25 100 SER A CA 1
ATOM 812 C C . SER A 1 100 ? -0.435 6.723 17.188 1 90.25 100 SER A C 1
ATOM 814 O O . SER A 1 100 ? 0.404 6.113 17.844 1 90.25 100 SER A O 1
ATOM 816 N N . PRO A 1 101 ? -0.196 7.84 16.438 1 91 101 PRO A N 1
ATOM 817 C CA . PRO A 1 101 ? 1.139 8.43 16.562 1 91 101 PRO A CA 1
ATOM 818 C C . PRO A 1 101 ? 1.492 8.789 18 1 91 101 PRO A C 1
ATOM 820 O O . PRO A 1 101 ? 0.633 9.258 18.75 1 91 101 PRO A O 1
ATOM 823 N N . LEU A 1 102 ? 2.717 8.633 18.328 1 84.94 102 LEU A N 1
ATOM 824 C CA . LEU A 1 102 ? 3.143 8.812 19.703 1 84.94 102 LEU A CA 1
ATOM 825 C C . LEU A 1 102 ? 3.736 10.203 19.922 1 84.94 102 LEU A C 1
ATOM 827 O O . LEU A 1 102 ? 3.801 10.688 21.047 1 84.94 102 LEU A O 1
ATOM 831 N N . SER A 1 103 ? 4.246 10.82 18.922 1 84 103 SER A N 1
ATOM 832 C CA . SER A 1 103 ? 4.859 12.141 18.984 1 84 103 SER A CA 1
ATOM 833 C C . SER A 1 103 ? 3.85 13.242 18.672 1 84 103 SER A C 1
ATOM 835 O O . SER A 1 103 ? 3.986 13.945 17.672 1 84 103 SER A O 1
ATOM 837 N N . GLY A 1 104 ? 3.029 13.516 19.734 1 91.62 104 GLY A N 1
ATOM 838 C CA . GLY A 1 104 ? 1.879 14.352 19.438 1 91.62 104 GLY A CA 1
ATOM 839 C C . GLY A 1 104 ? 2.133 15.828 19.703 1 91.62 104 GLY A C 1
ATOM 840 O O . GLY A 1 104 ? 1.295 16.672 19.375 1 91.62 104 GLY A O 1
ATOM 841 N N . ALA A 1 105 ? 3.289 16.188 20.219 1 95.5 105 ALA A N 1
ATOM 842 C CA . ALA A 1 105 ? 3.578 17.609 20.453 1 95.5 105 ALA A CA 1
ATOM 843 C C . ALA A 1 105 ? 4.012 18.297 19.156 1 95.5 105 ALA A C 1
ATOM 845 O O . ALA A 1 105 ? 4.922 17.828 18.469 1 95.5 105 ALA A O 1
ATOM 846 N N . SER A 1 106 ? 3.34 19.422 18.859 1 97.06 106 SER A N 1
ATOM 847 C CA . SER A 1 106 ? 3.609 20.203 17.656 1 97.06 106 SER A CA 1
ATOM 848 C C . SER A 1 106 ? 3.49 19.359 16.406 1 97.06 106 SER A C 1
ATOM 850 O O . SER A 1 106 ? 4.309 19.469 15.492 1 97.06 106 SER A O 1
ATOM 852 N N . ILE A 1 107 ? 2.59 18.453 16.422 1 97.38 107 ILE A N 1
ATOM 853 C CA . ILE A 1 107 ? 2.254 17.609 15.281 1 97.38 107 ILE A CA 1
ATOM 854 C C . ILE A 1 107 ? 1.413 18.406 14.289 1 97.38 107 ILE A C 1
ATOM 856 O O . ILE A 1 107 ? 0.901 19.469 14.617 1 97.38 107 ILE A O 1
ATOM 860 N N . SER A 1 108 ? 1.367 17.953 13.047 1 97.81 108 SER A N 1
ATOM 861 C CA . SER A 1 108 ? 0.489 18.547 12.039 1 97.81 108 SER A CA 1
ATOM 862 C C . SER A 1 108 ? -0.677 17.625 11.719 1 97.81 108 SER A C 1
ATOM 864 O O . SER A 1 108 ? -0.566 16.391 11.859 1 97.81 108 SER A O 1
ATOM 866 N N . MET A 1 109 ? -1.747 18.203 11.32 1 97.75 109 MET A N 1
ATOM 867 C CA . MET A 1 109 ? -2.957 17.422 11.086 1 97.75 109 MET A CA 1
ATOM 868 C C . MET A 1 109 ? -3.871 18.109 10.078 1 97.75 109 MET A C 1
ATOM 870 O O . MET A 1 109 ? -3.924 19.328 10.023 1 97.75 109 MET A O 1
ATOM 874 N N . THR A 1 110 ? -4.555 17.328 9.281 1 97.12 110 THR A N 1
ATOM 875 C CA . THR A 1 110 ? -5.562 17.859 8.367 1 97.12 110 THR A CA 1
ATOM 876 C C . THR A 1 110 ? -6.66 16.828 8.125 1 97.12 110 THR A C 1
ATOM 878 O O . THR A 1 110 ? -6.492 15.648 8.438 1 97.12 110 THR A O 1
ATOM 881 N N . TYR A 1 111 ? -7.781 17.328 7.73 1 96.56 111 TYR A N 1
ATOM 882 C CA . TYR A 1 111 ? -8.922 16.5 7.363 1 96.56 111 TYR A CA 1
ATOM 883 C C . TYR A 1 111 ? -9.016 16.328 5.852 1 96.56 111 TYR A C 1
ATOM 885 O O . TYR A 1 111 ? -8.797 17.281 5.102 1 96.56 111 TYR A O 1
ATOM 893 N N . TRP A 1 112 ? -9.273 15.07 5.426 1 93.31 112 TRP A N 1
ATOM 894 C CA . TRP A 1 112 ? -9.43 14.789 4.004 1 93.31 112 TRP A CA 1
ATOM 895 C C . TRP A 1 112 ? -10.383 13.617 3.781 1 93.31 112 TRP A C 1
ATOM 897 O O . TRP A 1 112 ? -10.07 12.477 4.137 1 93.31 112 TRP A O 1
ATOM 907 N N . ASP A 1 113 ? -11.523 13.82 3.158 1 90.06 113 ASP A N 1
ATOM 908 C CA . ASP A 1 113 ? -12.438 12.781 2.699 1 90.06 113 ASP A CA 1
ATOM 909 C C . ASP A 1 113 ? -12.703 11.758 3.803 1 90.06 113 ASP A C 1
ATOM 911 O O . ASP A 1 113 ? -12.461 10.57 3.621 1 90.06 113 ASP A O 1
ATOM 915 N N . GLN A 1 114 ? -13.164 12.195 4.98 1 93.56 114 GLN A N 1
ATOM 916 C CA . GLN A 1 114 ? -13.57 11.383 6.121 1 93.56 114 GLN A CA 1
ATOM 917 C C . GLN A 1 114 ? -12.367 10.68 6.754 1 93.56 114 GLN A C 1
ATOM 919 O O . GLN A 1 114 ? -12.508 9.586 7.309 1 93.56 114 GLN A O 1
ATOM 924 N N . LYS A 1 115 ? -11.289 11.289 6.57 1 96 115 LYS A N 1
ATOM 925 C CA . LYS A 1 115 ? -10.055 10.797 7.176 1 96 115 LYS A CA 1
ATOM 926 C C . LYS A 1 115 ? -9.266 11.938 7.82 1 96 115 LYS A C 1
ATOM 928 O O . LYS A 1 115 ? -9.391 13.094 7.41 1 96 115 LYS A O 1
ATOM 933 N N . ILE A 1 116 ? -8.531 11.586 8.82 1 97.31 116 ILE A N 1
ATOM 934 C CA . ILE A 1 116 ? -7.633 12.523 9.484 1 97.31 116 ILE A CA 1
ATOM 935 C C . ILE A 1 116 ? -6.184 12.109 9.227 1 97.31 116 ILE A C 1
ATOM 937 O O . ILE A 1 116 ? -5.801 10.969 9.477 1 97.31 116 ILE A O 1
ATOM 941 N N . ILE A 1 117 ? -5.441 13.016 8.711 1 97.56 117 ILE A N 1
ATOM 942 C CA . ILE A 1 117 ? -4.035 12.758 8.414 1 97.56 117 ILE A CA 1
ATOM 943 C C . ILE A 1 117 ? -3.152 13.508 9.406 1 97.56 117 ILE A C 1
ATOM 945 O O . ILE A 1 117 ? -3.381 14.688 9.68 1 97.56 117 ILE A O 1
ATOM 949 N N . THR A 1 118 ? -2.193 12.844 9.984 1 97.75 118 THR A N 1
ATOM 950 C CA . THR A 1 118 ? -1.242 13.469 10.898 1 97.75 118 THR A CA 1
ATOM 951 C C . THR A 1 118 ? 0.191 13.242 10.422 1 97.75 118 THR A C 1
ATOM 953 O O . THR A 1 118 ? 0.484 12.227 9.781 1 97.75 118 THR A O 1
ATOM 956 N N . PHE A 1 119 ? 1.047 14.172 10.734 1 98.12 119 PHE A N 1
ATOM 957 C CA . PHE A 1 119 ? 2.439 14.047 10.32 1 98.12 119 PHE A CA 1
ATOM 958 C C . PHE A 1 119 ? 3.361 14.758 11.305 1 98.12 119 PHE A C 1
ATOM 960 O O . PHE A 1 119 ? 3.055 15.852 11.773 1 98.12 119 PHE A O 1
ATOM 967 N N . GLY A 1 120 ? 4.484 14.102 11.602 1 97.62 120 GLY A N 1
ATOM 968 C CA . GLY A 1 120 ? 5.586 14.703 12.328 1 97.62 120 GLY A CA 1
ATOM 969 C C . GLY A 1 120 ? 5.328 14.805 13.82 1 97.62 120 GLY A C 1
ATOM 970 O O . GLY A 1 120 ? 4.793 13.875 14.43 1 97.62 120 GLY A O 1
ATOM 971 N N . GLY A 1 121 ? 5.867 15.891 14.383 1 97.38 121 GLY A N 1
ATOM 972 C CA . GLY A 1 121 ? 5.758 16.125 15.812 1 97.38 121 GLY A CA 1
ATOM 973 C C . GLY A 1 121 ? 6.941 15.586 16.594 1 97.38 121 GLY A C 1
ATOM 974 O O . GLY A 1 121 ? 7.898 15.078 16.016 1 97.38 121 GLY A O 1
ATOM 975 N N . THR A 1 122 ? 6.895 15.836 17.859 1 96.94 122 THR A N 1
ATOM 976 C CA . THR A 1 122 ? 7.98 15.406 18.734 1 96.94 122 THR A CA 1
ATOM 977 C C . THR A 1 122 ? 7.43 14.875 20.062 1 96.94 122 THR A C 1
ATOM 979 O O . THR A 1 122 ? 6.285 15.156 20.422 1 96.94 122 THR A O 1
ATOM 982 N N . GLY A 1 123 ? 8.195 14.062 20.641 1 93.5 123 GLY A N 1
ATOM 983 C CA . GLY A 1 123 ? 7.953 13.711 22.031 1 93.5 123 GLY A CA 1
ATOM 984 C C . GLY A 1 123 ? 8.633 14.656 23 1 93.5 123 GLY A C 1
ATOM 985 O O . GLY A 1 123 ? 9.07 15.742 22.625 1 93.5 123 GLY A O 1
ATOM 986 N N . TYR A 1 124 ? 8.484 14.234 24.266 1 91.94 124 TYR A N 1
ATOM 987 C CA . TYR A 1 124 ? 9.188 14.977 25.312 1 91.94 124 TYR A CA 1
ATOM 988 C C . TYR A 1 124 ? 10.391 14.203 25.828 1 91.94 124 TYR A C 1
ATOM 990 O O . TYR A 1 124 ? 10.305 12.992 26.047 1 91.94 124 TYR A O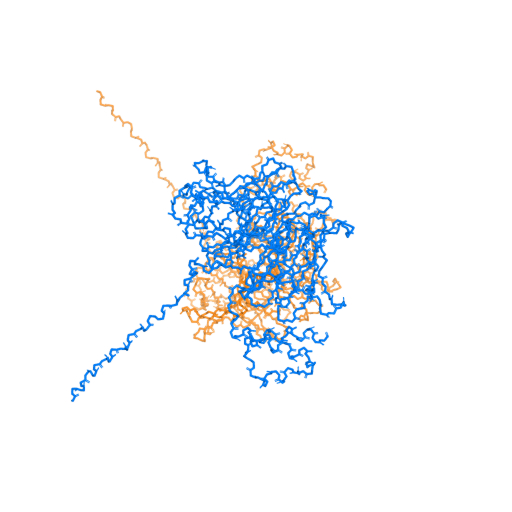 1
ATOM 998 N N . PRO A 1 125 ? 11.578 14.844 26.109 1 92.25 125 PRO A N 1
ATOM 999 C CA . PRO A 1 125 ? 11.875 16.25 25.859 1 92.25 125 PRO A CA 1
ATOM 1000 C C . PRO A 1 125 ? 11.844 16.594 24.359 1 92.25 125 PRO A C 1
ATOM 1002 O O . PRO A 1 125 ? 12.141 15.75 23.531 1 92.25 125 PRO A O 1
ATOM 1005 N N . PHE A 1 126 ? 11.586 17.781 24.125 1 90.81 126 PHE A N 1
ATOM 1006 C CA . PHE A 1 126 ? 11.406 18.234 22.75 1 90.81 126 PHE A CA 1
ATOM 1007 C C . PHE A 1 126 ? 12.695 18.078 21.953 1 90.81 126 PHE A C 1
ATOM 1009 O O . PHE A 1 126 ? 13.781 18.312 22.469 1 90.81 126 PHE A O 1
ATOM 1016 N N . ALA A 1 127 ? 12.578 17.656 20.688 1 89.5 127 ALA A N 1
ATOM 1017 C CA . ALA A 1 127 ? 13.648 17.547 19.688 1 89.5 127 ALA A CA 1
ATOM 1018 C C . ALA A 1 127 ? 14.406 16.234 19.828 1 89.5 127 ALA A C 1
ATOM 1020 O O . ALA A 1 127 ? 15.109 15.812 18.922 1 89.5 127 ALA A O 1
ATOM 1021 N N . GLU A 1 128 ? 14.219 15.555 20.906 1 90.25 128 GLU A N 1
ATOM 1022 C CA . GLU A 1 128 ? 14.914 14.289 21.094 1 90.25 128 GLU A CA 1
ATOM 1023 C C . GLU A 1 128 ? 14.156 13.133 20.438 1 90.25 128 GLU A C 1
ATOM 1025 O O . GLU A 1 128 ? 14.75 12.133 20.047 1 90.25 128 GLU A O 1
ATOM 1030 N N . GLN A 1 129 ? 12.914 13.336 20.344 1 93.06 129 GLN A N 1
ATOM 1031 C CA . GLN A 1 129 ? 12.07 12.305 19.75 1 93.06 129 GLN A CA 1
ATOM 1032 C C . GLN A 1 129 ? 11.211 12.875 18.625 1 93.06 129 GLN A C 1
ATOM 1034 O O . GLN A 1 129 ? 9.984 12.742 18.641 1 93.06 129 GLN A O 1
ATOM 1039 N N . ASN A 1 130 ? 11.875 13.414 17.641 1 95.88 130 ASN A N 1
ATOM 1040 C CA . ASN A 1 130 ? 11.172 13.922 16.469 1 95.88 130 ASN A CA 1
ATOM 1041 C C . ASN A 1 130 ? 10.633 12.789 15.602 1 95.88 130 ASN A C 1
ATOM 1043 O O . ASN A 1 130 ? 11.188 11.688 15.594 1 95.88 130 ASN A O 1
ATOM 1047 N N . SER A 1 131 ? 9.609 13.109 14.93 1 96.38 131 SER A N 1
ATOM 1048 C CA . SER A 1 131 ? 8.977 12.07 14.117 1 96.38 131 SER A CA 1
ATOM 1049 C C . SER A 1 131 ? 8.75 12.555 12.688 1 96.38 131 SER A C 1
ATOM 1051 O O . SER A 1 131 ? 8.555 13.75 12.453 1 96.38 131 SER A O 1
ATOM 1053 N N . ASN A 1 132 ? 8.859 11.703 11.727 1 96.88 132 ASN A N 1
ATOM 1054 C CA . ASN A 1 132 ? 8.367 11.898 10.367 1 96.88 132 ASN A CA 1
ATOM 1055 C C . ASN A 1 132 ? 7.293 10.875 10.008 1 96.88 132 ASN A C 1
ATOM 1057 O O . ASN A 1 132 ? 7.141 10.516 8.836 1 96.88 132 ASN A O 1
ATOM 1061 N N . HIS A 1 133 ? 6.656 10.453 11.031 1 96.25 133 HIS A N 1
ATOM 1062 C CA . HIS A 1 133 ? 5.602 9.453 10.883 1 96.25 133 HIS A CA 1
ATOM 1063 C C . HIS A 1 133 ? 4.359 10.062 10.234 1 96.25 133 HIS A C 1
ATOM 1065 O O . HIS A 1 133 ? 3.832 11.07 10.727 1 96.25 133 HIS A O 1
ATOM 1071 N N . LEU A 1 134 ? 3.951 9.492 9.078 1 97.44 134 LEU A N 1
ATOM 1072 C CA . LEU A 1 134 ? 2.697 9.836 8.414 1 97.44 134 LEU A CA 1
ATOM 1073 C C . LEU A 1 134 ? 1.616 8.812 8.734 1 97.44 134 LEU A C 1
ATOM 1075 O O . LEU A 1 134 ? 1.795 7.613 8.492 1 97.44 134 LEU A O 1
ATOM 1079 N N . SER A 1 135 ? 0.497 9.273 9.297 1 96.69 135 SER A N 1
ATOM 1080 C CA . SER A 1 135 ? -0.589 8.383 9.695 1 96.69 135 SER A CA 1
ATOM 1081 C C . SER A 1 135 ? -1.936 8.898 9.203 1 96.69 135 SER A C 1
ATOM 1083 O O . SER A 1 135 ? -2.09 10.094 8.938 1 96.69 135 SER A O 1
ATOM 1085 N N . LEU A 1 136 ? -2.789 8.008 9.062 1 97.19 136 LEU A N 1
ATOM 1086 C CA . LEU A 1 136 ? -4.145 8.312 8.617 1 97.19 136 LEU A CA 1
ATOM 1087 C C . LEU A 1 136 ? -5.176 7.582 9.477 1 97.19 136 LEU A C 1
ATOM 1089 O O . LEU A 1 136 ? -5.07 6.371 9.68 1 97.19 136 LEU A O 1
ATOM 1093 N N . TYR A 1 137 ? -6.098 8.32 10.031 1 97.31 137 TYR A N 1
ATOM 1094 C CA . TYR A 1 137 ? -7.219 7.738 10.758 1 97.31 137 TYR A CA 1
ATOM 1095 C C . TYR A 1 137 ? -8.477 7.727 9.906 1 97.31 137 TYR A C 1
ATOM 1097 O O . TYR A 1 137 ? -8.953 8.781 9.469 1 97.31 137 TYR A O 1
ATOM 1105 N N . CYS A 1 138 ? -9.023 6.559 9.695 1 94.56 138 CYS A N 1
ATOM 1106 C CA . CYS A 1 138 ? -10.273 6.43 8.953 1 94.56 138 CYS A CA 1
ATOM 1107 C C . CYS A 1 138 ? -11.477 6.547 9.891 1 94.56 138 CYS A C 1
ATOM 1109 O O . CYS A 1 138 ? -11.656 5.715 10.781 1 94.56 138 CYS A O 1
ATOM 1111 N N . LEU A 1 139 ? -12.242 7.504 9.609 1 94.81 139 LEU A N 1
ATOM 1112 C CA . LEU A 1 139 ? -13.359 7.789 10.508 1 94.81 139 LEU A CA 1
ATOM 1113 C C . LEU A 1 139 ? -14.469 6.762 10.328 1 94.81 139 LEU A C 1
ATOM 1115 O O . LEU A 1 139 ? -15.344 6.633 11.188 1 94.81 139 LEU A O 1
ATOM 1119 N N . ARG A 1 140 ? -14.438 6.031 9.281 1 89.75 140 ARG A N 1
ATOM 1120 C CA . ARG A 1 140 ? -15.445 5.008 9.039 1 89.75 140 ARG A CA 1
ATOM 1121 C C . ARG A 1 140 ? -15.102 3.705 9.742 1 89.75 140 ARG A C 1
ATOM 1123 O O . ARG A 1 140 ? -15.977 3.043 10.305 1 89.75 140 ARG A O 1
ATOM 1130 N N . SER A 1 141 ? -13.852 3.42 9.75 1 87.75 141 SER A N 1
ATOM 1131 C CA . SER A 1 141 ? -13.438 2.135 10.305 1 87.75 141 SER A CA 1
ATOM 1132 C C . SER A 1 141 ? -12.828 2.305 11.688 1 87.75 141 SER A C 1
ATOM 1134 O O . SER A 1 141 ? -12.594 1.321 12.398 1 87.75 141 SER A O 1
ATOM 1136 N N . TYR A 1 142 ? -12.555 3.502 12.156 1 93 142 TYR A N 1
ATOM 1137 C CA . TYR A 1 142 ? -11.961 3.824 13.453 1 93 142 TYR A CA 1
ATOM 1138 C C . TYR A 1 142 ? -10.602 3.158 13.609 1 93 142 TYR A C 1
ATOM 1140 O O . TYR A 1 142 ? -10.305 2.568 14.648 1 93 142 TYR A O 1
ATOM 1148 N N . LYS A 1 143 ? -9.875 3.27 12.5 1 93.44 143 LYS A N 1
ATOM 1149 C CA . LYS A 1 143 ? -8.547 2.652 12.484 1 93.44 143 LYS A CA 1
ATOM 1150 C C . LYS A 1 143 ? -7.488 3.643 12.008 1 93.44 143 LYS A C 1
ATOM 1152 O O . LYS A 1 143 ? -7.73 4.43 11.094 1 93.44 143 LYS A O 1
ATOM 1157 N N . TRP A 1 144 ? -6.336 3.523 12.711 1 96.75 144 TRP A N 1
ATOM 1158 C CA . TRP A 1 144 ? -5.16 4.246 12.242 1 96.75 144 TRP A CA 1
ATOM 1159 C C . TRP A 1 144 ? -4.395 3.428 11.211 1 96.75 144 TRP A C 1
ATOM 1161 O O . TRP A 1 144 ? -4.219 2.219 11.375 1 96.75 144 TRP A O 1
ATOM 1171 N N . PHE A 1 145 ? -3.982 4.031 10.148 1 95.81 145 PHE A N 1
ATOM 1172 C CA . PHE A 1 145 ? -3.119 3.422 9.148 1 95.81 145 PHE A CA 1
ATOM 1173 C C . PHE A 1 145 ? -1.745 4.082 9.141 1 95.81 145 PHE A C 1
ATOM 1175 O O . PHE A 1 145 ? -1.64 5.309 9.117 1 95.81 145 PHE A O 1
ATOM 1182 N N . ASN A 1 146 ? -0.691 3.26 9.227 1 95.62 146 ASN A N 1
ATOM 1183 C CA . ASN A 1 146 ? 0.685 3.734 9.125 1 95.62 146 ASN A CA 1
ATOM 1184 C C . ASN A 1 146 ? 1.105 3.93 7.668 1 95.62 146 ASN A C 1
ATOM 1186 O O . ASN A 1 146 ? 1.59 2.996 7.027 1 95.62 146 ASN A O 1
ATOM 1190 N N . LEU A 1 147 ? 1.01 5.102 7.16 1 95.88 147 LEU A N 1
ATOM 1191 C CA . LEU A 1 147 ? 1.292 5.383 5.758 1 95.88 147 LEU A CA 1
ATOM 1192 C C . LEU A 1 147 ? 2.791 5.34 5.484 1 95.88 147 LEU A C 1
ATOM 1194 O O . LEU A 1 147 ? 3.217 5.008 4.379 1 95.88 147 LEU A O 1
ATOM 1198 N N . THR A 1 148 ? 3.59 5.715 6.484 1 95.38 148 THR A N 1
ATOM 1199 C CA . THR A 1 148 ? 5.039 5.617 6.34 1 95.38 148 THR A CA 1
ATOM 1200 C C . THR A 1 148 ? 5.453 4.184 6.02 1 95.38 148 THR A C 1
ATOM 1202 O O . THR A 1 148 ? 6.203 3.949 5.07 1 95.38 148 THR A O 1
ATOM 1205 N N . LYS A 1 149 ? 4.93 3.291 6.754 1 92.88 149 LYS A N 1
ATOM 1206 C CA . LYS A 1 149 ? 5.238 1.881 6.531 1 92.88 149 LYS A CA 1
ATOM 1207 C C . LYS A 1 149 ? 4.684 1.401 5.191 1 92.88 149 LYS A C 1
ATOM 1209 O O . LYS A 1 149 ? 5.355 0.669 4.461 1 92.88 149 LYS A O 1
ATOM 1214 N N . LEU A 1 150 ? 3.486 1.771 4.918 1 93.19 150 LEU A N 1
ATOM 1215 C CA . LEU A 1 150 ? 2.852 1.357 3.67 1 93.19 150 LEU A CA 1
ATOM 1216 C C . LEU A 1 150 ? 3.648 1.847 2.465 1 93.19 150 LEU A C 1
ATOM 1218 O O . LEU A 1 150 ? 3.836 1.106 1.497 1 93.19 150 LEU A O 1
ATOM 1222 N N . ALA A 1 151 ? 4.094 3.084 2.545 1 92.69 151 ALA A N 1
ATOM 1223 C CA . ALA A 1 151 ? 4.887 3.656 1.459 1 92.69 151 ALA A CA 1
ATOM 1224 C C . ALA A 1 151 ? 6.199 2.902 1.281 1 92.69 151 ALA A C 1
ATOM 1226 O O . ALA A 1 151 ? 6.613 2.619 0.154 1 92.69 151 ALA A O 1
ATOM 1227 N N . LYS A 1 152 ? 6.82 2.568 2.344 1 91.69 152 LYS A N 1
ATOM 1228 C CA . LYS A 1 152 ? 8.086 1.834 2.297 1 91.69 152 LYS A CA 1
ATOM 1229 C C . LYS A 1 152 ? 7.887 0.441 1.705 1 91.69 152 LYS A C 1
ATOM 1231 O O . LYS A 1 152 ? 8.648 0.016 0.838 1 91.69 152 LYS A O 1
ATOM 1236 N N . ASP A 1 153 ? 6.887 -0.236 2.184 1 91.56 153 ASP A N 1
ATOM 1237 C CA . ASP A 1 153 ? 6.594 -1.574 1.68 1 91.56 153 ASP A CA 1
ATOM 1238 C C . ASP A 1 153 ? 6.289 -1.543 0.184 1 91.56 153 ASP A C 1
ATOM 1240 O O . ASP A 1 153 ? 6.797 -2.369 -0.577 1 91.56 153 ASP A O 1
ATOM 1244 N N . GLN A 1 154 ? 5.539 -0.63 -0.219 1 91.06 154 GLN A N 1
ATOM 1245 C CA . GLN A 1 154 ? 5.168 -0.539 -1.628 1 91.06 154 GLN A CA 1
ATOM 1246 C C . GLN A 1 154 ? 6.383 -0.215 -2.494 1 91.06 154 GLN A C 1
ATOM 1248 O O . GLN A 1 154 ? 6.484 -0.682 -3.631 1 91.06 154 GLN A O 1
ATOM 1253 N N . ALA A 1 155 ? 7.211 0.619 -1.982 1 90.69 155 ALA A N 1
ATOM 1254 C CA . ALA A 1 155 ? 8.43 0.931 -2.725 1 90.69 155 ALA A CA 1
ATOM 1255 C C . ALA A 1 155 ? 9.258 -0.327 -2.973 1 90.69 155 ALA A C 1
ATOM 1257 O O . ALA A 1 155 ? 9.781 -0.525 -4.07 1 90.69 155 ALA A O 1
ATOM 1258 N N . ILE A 1 156 ? 9.336 -1.163 -2.02 1 89.38 156 ILE A N 1
ATOM 1259 C CA . ILE A 1 156 ? 10.094 -2.406 -2.131 1 89.38 156 ILE A CA 1
ATOM 1260 C C . ILE A 1 156 ? 9.406 -3.342 -3.121 1 89.38 156 ILE A C 1
ATOM 1262 O O . ILE A 1 156 ? 10.055 -3.9 -4.012 1 89.38 156 ILE A O 1
ATOM 1266 N N . ILE A 1 157 ? 8.133 -3.484 -2.988 1 89.81 157 ILE A N 1
ATOM 1267 C CA . ILE A 1 157 ? 7.355 -4.406 -3.811 1 89.81 157 ILE A CA 1
ATOM 1268 C C . ILE A 1 157 ? 7.426 -3.977 -5.273 1 89.81 157 ILE A C 1
ATOM 1270 O O . ILE A 1 157 ? 7.57 -4.812 -6.168 1 89.81 157 ILE A O 1
ATOM 1274 N N . GLN A 1 158 ? 7.391 -2.658 -5.457 1 87.88 158 GLN A N 1
ATOM 1275 C CA . GLN A 1 158 ? 7.355 -2.139 -6.82 1 87.88 158 GLN A CA 1
ATOM 1276 C C . GLN A 1 158 ? 8.766 -1.916 -7.359 1 87.88 158 GLN A C 1
ATOM 1278 O O . GLN A 1 158 ? 8.938 -1.555 -8.523 1 87.88 158 GLN A O 1
ATOM 1283 N N . GLY A 1 159 ? 9.703 -2.154 -6.531 1 84.44 159 GLY A N 1
ATOM 1284 C CA . GLY A 1 159 ? 11.078 -1.939 -6.941 1 84.44 159 GLY A CA 1
ATOM 1285 C C . GLY A 1 159 ? 11.391 -0.488 -7.254 1 84.44 159 GLY A C 1
ATOM 1286 O O . GLY A 1 159 ? 12.102 -0.193 -8.219 1 84.44 159 GLY A O 1
ATOM 1287 N N . ARG A 1 160 ? 10.781 0.357 -6.52 1 83 160 ARG A N 1
ATOM 1288 C CA . ARG A 1 160 ? 11.023 1.779 -6.742 1 83 160 ARG A CA 1
ATOM 1289 C C . ARG A 1 160 ? 12.406 2.188 -6.23 1 83 160 ARG A C 1
ATOM 1291 O O . ARG A 1 160 ? 12.836 1.739 -5.168 1 83 160 ARG A O 1
ATOM 1298 N N . ASP A 1 161 ? 13.016 2.916 -7.168 1 76.25 161 ASP A N 1
ATOM 1299 C CA . ASP A 1 161 ? 14.328 3.416 -6.766 1 76.25 161 ASP A CA 1
ATOM 1300 C C . ASP A 1 161 ? 14.195 4.535 -5.734 1 76.25 161 ASP A C 1
ATOM 1302 O O . ASP A 1 161 ? 13.352 5.422 -5.879 1 76.25 161 ASP A O 1
ATOM 1306 N N . GLU A 1 162 ? 15.047 4.254 -4.781 1 72.31 162 GLU A N 1
ATOM 1307 C CA . GLU A 1 162 ? 15.117 5.352 -3.82 1 72.31 162 GLU A CA 1
ATOM 1308 C C . GLU A 1 162 ? 15.852 6.555 -4.402 1 72.31 162 GLU A C 1
ATOM 1310 O O . GLU A 1 162 ? 16.859 6.395 -5.105 1 72.31 162 GLU A O 1
ATOM 1315 N N . ASN A 1 163 ? 15.289 7.73 -4.391 1 73 163 ASN A N 1
ATOM 1316 C CA . ASN A 1 163 ? 15.938 9 -4.691 1 73 163 ASN A CA 1
ATOM 1317 C C . ASN A 1 163 ? 16.047 9.227 -6.199 1 73 163 ASN A C 1
ATOM 1319 O O . ASN A 1 163 ? 17.062 9.758 -6.676 1 73 163 ASN A O 1
ATOM 1323 N N . GLU A 1 164 ? 15.078 8.586 -6.93 1 81.88 164 GLU A N 1
ATOM 1324 C CA . GLU A 1 164 ? 15.031 8.953 -8.344 1 81.88 164 GLU A CA 1
ATOM 1325 C C . GLU A 1 164 ? 14.805 10.453 -8.516 1 81.88 164 GLU A C 1
ATOM 1327 O O . GLU A 1 164 ? 13.859 11.016 -7.957 1 81.88 164 GLU A O 1
ATOM 1332 N N . THR A 1 165 ? 15.734 11.109 -9.281 1 85.69 165 THR A N 1
ATOM 1333 C CA . THR A 1 165 ? 15.664 12.555 -9.469 1 85.69 165 THR A CA 1
ATOM 1334 C C . THR A 1 165 ? 15.102 12.898 -10.844 1 85.69 165 THR A C 1
ATOM 1336 O O . THR A 1 165 ? 15.508 12.305 -11.852 1 85.69 165 THR A O 1
ATOM 1339 N N . LYS A 1 166 ? 14.141 13.711 -10.844 1 84.5 166 LYS A N 1
ATOM 1340 C CA . LYS A 1 166 ? 13.57 14.227 -12.086 1 84.5 166 LYS A CA 1
ATOM 1341 C C . LYS A 1 166 ? 13.641 15.75 -12.133 1 84.5 166 LYS A C 1
ATOM 1343 O O . LYS A 1 166 ? 13.227 16.438 -11.188 1 84.5 166 LYS A O 1
ATOM 1348 N N . VAL A 1 167 ? 14.18 16.266 -13.195 1 81.69 167 VAL A N 1
ATOM 1349 C CA . VAL A 1 167 ? 14.25 17.719 -13.391 1 81.69 167 VAL A CA 1
ATOM 1350 C C . VAL A 1 167 ? 13 18.203 -14.125 1 81.69 167 VAL A C 1
ATOM 1352 O O . VAL A 1 167 ? 12.633 17.641 -15.164 1 81.69 167 VAL A O 1
ATOM 1355 N N . LYS A 1 168 ? 12.445 19.219 -13.578 1 81.19 168 LYS A N 1
ATOM 1356 C CA . LYS A 1 168 ? 11.219 19.734 -14.18 1 81.19 168 LYS A CA 1
ATOM 1357 C C . LYS A 1 168 ? 11.516 20.906 -15.109 1 81.19 168 LYS A C 1
ATOM 1359 O O . LYS A 1 168 ? 12.648 21.391 -15.164 1 81.19 168 LYS A O 1
ATOM 1364 N N . GLN A 1 169 ? 10.445 21.25 -15.875 1 74.31 169 GLN A N 1
ATOM 1365 C CA . GLN A 1 169 ? 10.594 22.312 -16.859 1 74.31 169 GLN A CA 1
ATOM 1366 C C . GLN A 1 169 ? 10.938 23.641 -16.188 1 74.31 169 GLN A C 1
ATOM 1368 O O . GLN A 1 169 ? 11.68 24.453 -16.75 1 74.31 169 GLN A O 1
ATOM 1373 N N . CYS A 1 170 ? 10.523 23.859 -14.953 1 72.06 170 CYS A N 1
ATOM 1374 C CA . CYS A 1 170 ? 10.734 25.109 -14.242 1 72.06 170 CYS A CA 1
ATOM 1375 C C . CYS A 1 170 ? 12.133 25.172 -13.633 1 72.06 170 CYS A C 1
ATOM 1377 O O . CYS A 1 170 ? 12.531 26.188 -13.07 1 72.06 170 CYS A O 1
ATOM 1379 N N . GLY A 1 171 ? 12.812 24.094 -13.812 1 74.62 171 GLY A N 1
ATOM 1380 C CA . GLY A 1 171 ? 14.164 24.031 -13.273 1 74.62 171 GLY A CA 1
ATOM 1381 C C . GLY A 1 171 ? 14.227 23.422 -11.891 1 74.62 171 GLY A C 1
ATOM 1382 O O . GLY A 1 171 ? 15.305 23.109 -11.383 1 74.62 171 GLY A O 1
ATOM 1383 N N . CYS A 1 172 ? 13.109 23.172 -11.391 1 80.19 172 CYS A N 1
ATOM 1384 C CA . CYS A 1 172 ? 13.07 22.531 -10.086 1 80.19 172 CYS A CA 1
ATOM 1385 C C . CYS A 1 172 ? 13.344 21.031 -10.211 1 80.19 172 CYS A C 1
ATOM 1387 O O . CYS A 1 172 ? 13.219 20.469 -11.297 1 80.19 172 CYS A O 1
ATOM 1389 N N . THR A 1 173 ? 13.898 20.547 -9.156 1 87.94 173 THR A N 1
ATOM 1390 C CA . THR A 1 173 ? 14.18 19.125 -9.133 1 87.94 173 THR A CA 1
ATOM 1391 C C . THR A 1 173 ? 13.266 18.406 -8.141 1 87.94 173 THR A C 1
ATOM 1393 O O . THR A 1 173 ? 13.023 18.906 -7.043 1 87.94 173 THR A O 1
ATOM 1396 N N . GLU A 1 174 ? 12.742 17.297 -8.594 1 90.06 174 GLU A N 1
ATOM 1397 C CA . GLU A 1 174 ? 11.953 16.422 -7.738 1 90.06 174 GLU A CA 1
ATOM 1398 C C . GLU A 1 174 ? 12.68 15.109 -7.461 1 90.06 174 GLU A C 1
ATOM 1400 O O . GLU A 1 174 ? 13.234 14.492 -8.375 1 90.06 174 GLU A O 1
ATOM 1405 N N . ILE A 1 175 ? 12.75 14.852 -6.238 1 91.31 175 ILE A N 1
ATOM 1406 C CA . ILE A 1 175 ? 13.344 13.586 -5.836 1 91.31 175 ILE A CA 1
ATOM 1407 C C . ILE A 1 175 ? 12.25 12.648 -5.32 1 91.31 175 ILE A C 1
ATOM 1409 O O . ILE A 1 175 ? 11.625 12.914 -4.289 1 91.31 175 ILE A O 1
ATOM 1413 N N . ARG A 1 176 ? 12.094 11.562 -6.008 1 86.62 176 ARG A N 1
ATOM 1414 C CA . ARG A 1 176 ? 11.031 10.617 -5.66 1 86.62 176 ARG A CA 1
ATOM 1415 C C . ARG A 1 176 ? 11.469 9.695 -4.535 1 86.62 176 ARG A C 1
ATOM 1417 O O . ARG A 1 176 ? 12.656 9.375 -4.41 1 86.62 176 ARG A O 1
ATOM 1424 N N . ASN A 1 177 ? 10.5 9.375 -3.74 1 86.06 177 ASN A N 1
ATOM 1425 C CA . ASN A 1 177 ? 10.648 8.461 -2.611 1 86.06 177 ASN A CA 1
ATOM 1426 C C . ASN A 1 177 ? 11.586 9.031 -1.552 1 86.06 177 ASN A C 1
ATOM 1428 O O . ASN A 1 177 ? 12.391 8.305 -0.966 1 86.06 177 ASN A O 1
ATOM 1432 N N . ALA A 1 178 ? 11.578 10.273 -1.446 1 90.38 178 ALA A N 1
ATOM 1433 C CA . ALA A 1 178 ? 12.344 10.977 -0.412 1 90.38 178 ALA A CA 1
ATOM 1434 C C . ALA A 1 178 ? 11.414 11.57 0.642 1 90.38 178 ALA A C 1
ATOM 1436 O O . ALA A 1 178 ? 10.766 12.594 0.403 1 90.38 178 ALA A O 1
ATOM 1437 N N . ALA A 1 179 ? 11.453 10.992 1.785 1 93.69 179 ALA A N 1
ATOM 1438 C CA . ALA A 1 179 ? 10.602 11.453 2.877 1 93.69 179 ALA A CA 1
ATOM 1439 C C . ALA A 1 179 ? 11.273 12.586 3.65 1 93.69 179 ALA A C 1
ATOM 1441 O O . ALA A 1 179 ? 12.5 12.711 3.641 1 93.69 179 ALA A O 1
ATOM 1442 N N . PRO A 1 180 ? 10.461 13.445 4.293 1 96 180 PRO A N 1
ATOM 1443 C CA . PRO A 1 180 ? 11.055 14.484 5.145 1 96 180 PRO A CA 1
ATOM 1444 C C . PRO A 1 180 ? 11.836 13.906 6.32 1 96 180 PRO A C 1
ATOM 1446 O O . PRO A 1 180 ? 11.508 12.82 6.809 1 96 180 PRO A O 1
ATOM 1449 N N . ASN A 1 181 ? 12.789 14.672 6.801 1 95.69 181 ASN A N 1
ATOM 1450 C CA . ASN A 1 181 ? 13.43 14.352 8.07 1 95.69 181 ASN A CA 1
ATOM 1451 C C . ASN A 1 181 ? 12.453 14.453 9.234 1 95.69 181 ASN A C 1
ATOM 1453 O O . ASN A 1 181 ? 11.461 15.18 9.156 1 95.69 181 ASN A O 1
ATOM 1457 N N . PRO A 1 182 ? 12.781 13.68 10.258 1 97.06 182 PRO A N 1
ATOM 1458 C CA . PRO A 1 182 ? 11.953 13.859 11.461 1 97.06 182 PRO A CA 1
ATOM 1459 C C . PRO A 1 182 ? 12.078 15.266 12.047 1 97.06 182 PRO A C 1
ATOM 1461 O O . PRO A 1 182 ? 13.188 15.711 12.367 1 97.06 182 PRO A O 1
ATOM 1464 N N . LYS A 1 183 ? 10.969 15.945 12.102 1 97.94 183 LYS A N 1
ATOM 1465 C CA . LYS A 1 183 ? 10.906 17.312 12.594 1 97.94 183 LYS A CA 1
ATOM 1466 C C . LYS A 1 183 ? 9.594 17.578 13.336 1 97.94 183 LYS A C 1
ATOM 1468 O O . LYS A 1 183 ? 8.742 16.688 13.43 1 97.94 183 LYS A O 1
ATOM 1473 N N . TYR A 1 184 ? 9.492 18.719 13.953 1 97.62 184 TYR A N 1
ATOM 1474 C CA . TYR A 1 184 ? 8.242 19.219 14.5 1 97.62 184 TYR A CA 1
ATOM 1475 C C . TYR A 1 184 ? 8.031 20.688 14.148 1 97.62 184 TYR A C 1
ATOM 1477 O O . TYR A 1 184 ? 8.961 21.359 13.711 1 97.62 184 TYR A O 1
ATOM 1485 N N . GLY A 1 185 ? 6.754 21.109 14.266 1 97.75 185 GLY A N 1
ATOM 1486 C CA . GLY A 1 185 ? 6.422 22.484 13.945 1 97.75 185 GLY A CA 1
ATOM 1487 C C . GLY A 1 185 ? 6.254 22.734 12.461 1 97.75 185 GLY A C 1
ATOM 1488 O O . GLY A 1 185 ? 6.363 23.859 12 1 97.75 185 GLY A O 1
ATOM 1489 N N . GLN A 1 186 ? 6.035 21.641 11.695 1 98.06 186 GLN A N 1
ATOM 1490 C CA . GLN A 1 186 ? 5.754 21.734 10.273 1 98.06 186 GLN A CA 1
ATOM 1491 C C . GLN A 1 186 ? 4.301 22.125 10.023 1 98.06 186 GLN A C 1
ATOM 1493 O O . GLN A 1 186 ? 3.467 22.031 10.93 1 98.06 186 GLN A O 1
ATOM 1498 N N . SER A 1 187 ? 4.035 22.609 8.883 1 98.06 187 SER A N 1
ATOM 1499 C CA . SER A 1 187 ? 2.652 22.75 8.438 1 98.06 187 SER A CA 1
ATOM 1500 C C . SER A 1 187 ? 2.322 21.766 7.324 1 98.06 187 SER A C 1
ATOM 1502 O O . SER A 1 187 ? 3.213 21.328 6.594 1 98.06 187 SER A O 1
ATOM 1504 N N . ILE A 1 188 ? 1.08 21.391 7.238 1 98.06 188 ILE A N 1
ATOM 1505 C CA . ILE A 1 188 ? 0.664 20.5 6.152 1 98.06 188 ILE A CA 1
ATOM 1506 C C . ILE A 1 188 ? -0.582 21.078 5.477 1 98.06 188 ILE A C 1
ATOM 1508 O O . ILE A 1 188 ? -1.382 21.766 6.113 1 98.06 188 ILE A O 1
ATOM 1512 N N . THR A 1 189 ? -0.693 20.875 4.203 1 96.62 189 THR A N 1
ATOM 1513 C CA . THR A 1 189 ? -1.861 21.219 3.4 1 96.62 189 THR A CA 1
ATOM 1514 C C . THR A 1 189 ? -2.154 20.125 2.369 1 96.62 189 THR A C 1
ATOM 1516 O O . THR A 1 189 ? -1.276 19.328 2.035 1 96.62 189 THR A O 1
ATOM 1519 N N . ILE A 1 190 ? -3.342 20.094 1.969 1 95 190 ILE A N 1
ATOM 1520 C CA . ILE A 1 190 ? -3.738 19.156 0.918 1 95 190 ILE A CA 1
ATOM 1521 C C . ILE A 1 190 ? -4.121 19.938 -0.341 1 95 190 ILE A C 1
ATOM 1523 O O . ILE A 1 190 ? -4.898 20.891 -0.276 1 95 190 ILE A O 1
ATOM 1527 N N . SER A 1 191 ? -3.566 19.531 -1.477 1 95 191 SER A N 1
ATOM 1528 C CA . SER A 1 191 ? -3.904 20.156 -2.752 1 95 191 SER A CA 1
ATOM 1529 C C . SER A 1 191 ? -5.266 19.688 -3.256 1 95 191 SER A C 1
ATOM 1531 O O . SER A 1 191 ? -5.781 18.656 -2.799 1 95 191 SER A O 1
ATOM 1533 N N . PRO A 1 192 ? -5.766 20.422 -4.211 1 90.5 192 PRO A N 1
ATOM 1534 C CA . PRO A 1 192 ? -7.02 19.969 -4.82 1 90.5 192 PRO A CA 1
ATOM 1535 C C . PRO A 1 192 ? -6.891 18.594 -5.461 1 90.5 192 PRO A C 1
ATOM 1537 O O . PRO A 1 192 ? -7.875 17.844 -5.535 1 90.5 192 PRO A O 1
ATOM 1540 N N . ALA A 1 193 ? -5.73 18.203 -5.852 1 87.81 193 ALA A N 1
ATOM 1541 C CA . ALA A 1 193 ? -5.504 16.922 -6.496 1 87.81 193 ALA A CA 1
ATOM 1542 C C . ALA A 1 193 ? -5.316 15.812 -5.465 1 87.81 193 ALA A C 1
ATOM 1544 O O . ALA A 1 193 ? -5.098 14.648 -5.82 1 87.81 193 ALA A O 1
ATOM 1545 N N . GLY A 1 194 ? -5.348 16.156 -4.254 1 87.12 194 GLY A N 1
ATOM 1546 C CA . GLY A 1 194 ? -5.277 15.148 -3.207 1 87.12 194 GLY A CA 1
ATOM 1547 C C . GLY A 1 194 ? -3.854 14.789 -2.818 1 87.12 194 GLY A C 1
ATOM 1548 O O . GLY A 1 194 ? -3.572 13.656 -2.441 1 87.12 194 GLY A O 1
ATOM 1549 N N . LYS A 1 195 ? -2.992 15.695 -2.973 1 94.5 195 LYS A N 1
ATOM 1550 C CA . LYS A 1 195 ? -1.614 15.508 -2.527 1 94.5 195 LYS A CA 1
ATOM 1551 C C . LYS A 1 195 ? -1.35 16.266 -1.229 1 94.5 195 LYS A C 1
ATOM 1553 O O . LYS A 1 195 ? -1.757 17.422 -1.083 1 94.5 195 LYS A O 1
ATOM 1558 N N . LEU A 1 196 ? -0.727 15.57 -0.325 1 97.44 196 LEU A N 1
ATOM 1559 C CA . LEU A 1 196 ? -0.341 16.203 0.934 1 97.44 196 LEU A CA 1
ATOM 1560 C C . LEU A 1 196 ? 0.982 16.938 0.788 1 97.44 196 LEU A C 1
ATOM 1562 O O . LEU A 1 196 ? 1.948 16.391 0.247 1 97.44 196 LEU A O 1
ATOM 1566 N N . TYR A 1 197 ? 1.034 18.172 1.209 1 98.19 197 TYR A N 1
ATOM 1567 C CA . TYR A 1 197 ? 2.268 18.953 1.22 1 98.19 197 TYR A CA 1
ATOM 1568 C C . TYR A 1 197 ? 2.713 19.25 2.646 1 98.19 197 TYR A C 1
ATOM 1570 O O . TYR A 1 197 ? 1.899 19.641 3.49 1 98.19 197 TYR A O 1
ATOM 1578 N N . VAL A 1 198 ? 3.961 19 2.932 1 98.44 198 VAL A N 1
ATOM 1579 C CA . VAL A 1 198 ? 4.594 19.25 4.219 1 98.44 198 VAL A CA 1
ATOM 1580 C C . VAL A 1 198 ? 5.695 20.297 4.051 1 98.44 198 VAL A C 1
ATOM 1582 O O . VAL A 1 198 ? 6.598 20.125 3.223 1 98.44 198 VAL A O 1
ATOM 1585 N N . PHE A 1 199 ? 5.621 21.344 4.852 1 98.19 199 PHE A N 1
ATOM 1586 C CA . PHE A 1 199 ? 6.566 22.438 4.66 1 98.19 199 PHE A CA 1
ATOM 1587 C C . PHE A 1 199 ? 7.289 22.766 5.961 1 98.19 199 PHE A C 1
ATOM 1589 O O . PHE A 1 199 ? 6.664 22.859 7.02 1 98.19 199 PHE A O 1
ATOM 1596 N N . ALA A 1 200 ? 8.656 22.812 5.934 1 98.38 200 ALA A N 1
ATOM 1597 C CA . ALA A 1 200 ? 9.562 23.406 6.914 1 98.38 200 ALA A CA 1
ATOM 1598 C C . ALA A 1 200 ? 9.57 22.594 8.211 1 98.38 200 ALA A C 1
ATOM 1600 O O . ALA A 1 200 ? 9.602 21.359 8.172 1 98.38 200 ALA A O 1
ATOM 1601 N N . GLY A 1 201 ? 9.805 23.281 9.328 1 98.06 201 GLY A N 1
ATOM 1602 C CA . GLY A 1 201 ? 9.945 22.609 10.609 1 98.06 201 GLY A CA 1
ATOM 1603 C C . GLY A 1 201 ? 11.352 22.688 11.18 1 98.06 201 GLY A C 1
ATOM 1604 O O . GLY A 1 201 ? 12.227 23.328 10.586 1 98.06 201 GLY A O 1
ATOM 1605 N N . THR A 1 202 ? 11.477 22.078 12.352 1 98.12 202 THR A N 1
ATOM 1606 C CA . THR A 1 202 ? 12.766 22.156 13.016 1 98.12 202 THR A CA 1
ATOM 1607 C C . THR A 1 202 ? 13.211 20.797 13.523 1 98.12 202 THR A C 1
ATOM 1609 O O . THR A 1 202 ? 12.375 19.938 13.836 1 98.12 202 THR A O 1
ATOM 1612 N N . LEU A 1 203 ? 14.469 20.672 13.625 1 95.88 203 LEU A N 1
ATOM 1613 C CA . LEU A 1 203 ? 15.094 19.5 14.227 1 95.88 203 LEU A CA 1
ATOM 1614 C C . LEU A 1 203 ? 15.484 19.766 15.68 1 95.88 203 LEU A C 1
ATOM 1616 O O . LEU A 1 203 ? 15.953 18.875 16.375 1 95.88 203 LEU A O 1
ATOM 1620 N N . GLY A 1 204 ? 15.242 20.875 16.078 1 93.75 204 GLY A N 1
ATOM 1621 C CA . GLY A 1 204 ? 15.672 21.359 17.375 1 93.75 204 GLY A CA 1
ATOM 1622 C C . GLY A 1 204 ? 16.484 22.641 17.297 1 93.75 204 GLY A C 1
ATOM 1623 O O . GLY A 1 204 ? 15.945 23.734 17.438 1 93.75 204 GLY A O 1
ATOM 1624 N N . LEU A 1 205 ? 17.672 22.531 16.875 1 91 205 LEU A N 1
ATOM 1625 C CA . LEU A 1 205 ? 18.547 23.688 16.75 1 91 205 LEU A CA 1
ATOM 1626 C C . LEU A 1 205 ? 18.609 24.156 15.297 1 91 205 LEU A C 1
ATOM 1628 O O . LEU A 1 205 ? 19.016 25.297 15.023 1 91 205 LEU A O 1
ATOM 1632 N N . GLU A 1 206 ? 18.188 23.328 14.484 1 95.69 206 GLU A N 1
ATOM 1633 C CA . GLU A 1 206 ? 18.188 23.656 13.062 1 95.69 206 GLU A CA 1
ATOM 1634 C C . GLU A 1 206 ? 16.766 23.781 12.531 1 95.69 206 GLU A C 1
ATOM 1636 O O . GLU A 1 206 ? 15.875 23.031 12.922 1 95.69 206 GLU A O 1
ATOM 1641 N N . PHE A 1 207 ? 16.609 24.781 11.633 1 97.38 207 PHE A N 1
ATOM 1642 C CA . PHE A 1 207 ? 15.336 25.031 10.977 1 97.38 207 PHE A CA 1
ATOM 1643 C C . PHE A 1 207 ? 15.438 24.797 9.477 1 97.38 207 PHE A C 1
ATOM 1645 O O . PHE A 1 207 ? 16.5 25.016 8.883 1 97.38 207 PHE A O 1
ATOM 1652 N N . GLU A 1 208 ? 14.344 24.312 8.922 1 96.19 208 GLU A N 1
ATOM 1653 C CA . GLU A 1 208 ? 14.367 24.016 7.492 1 96.19 208 GLU A CA 1
ATOM 1654 C C . GLU A 1 208 ? 13.242 24.734 6.758 1 96.19 208 GLU A C 1
ATOM 1656 O O . GLU A 1 208 ? 12.305 25.234 7.383 1 96.19 208 GLU A O 1
ATOM 1661 N N . ASN A 1 209 ? 13.398 24.875 5.438 1 96.38 209 ASN A N 1
ATOM 1662 C CA . ASN A 1 209 ? 12.367 25.391 4.547 1 96.38 209 ASN A CA 1
ATOM 1663 C C . ASN A 1 209 ? 12.086 24.422 3.4 1 96.38 209 ASN A C 1
ATOM 1665 O O . ASN A 1 209 ? 11.727 24.844 2.299 1 96.38 209 ASN A O 1
ATOM 1669 N N . ASP A 1 210 ? 12.352 23.125 3.654 1 95.94 210 ASP A N 1
ATOM 1670 C CA . ASP A 1 210 ? 12.117 22.109 2.627 1 95.94 210 ASP A CA 1
ATOM 1671 C C . ASP A 1 210 ? 10.625 21.875 2.412 1 95.94 210 ASP A C 1
ATOM 1673 O O . ASP A 1 210 ? 9.82 22.094 3.32 1 95.94 210 ASP A O 1
ATOM 1677 N N . LEU A 1 211 ? 10.336 21.5 1.192 1 97.06 211 LEU A N 1
ATOM 1678 C CA . LEU A 1 211 ? 8.977 21.156 0.785 1 97.06 211 LEU A CA 1
ATOM 1679 C C . LEU A 1 211 ? 8.914 19.719 0.256 1 97.06 211 LEU A C 1
ATOM 1681 O O . LEU A 1 211 ? 9.719 19.344 -0.597 1 97.06 211 LEU A O 1
ATOM 1685 N N . HIS A 1 212 ? 8.039 18.969 0.837 1 97.62 212 HIS A N 1
ATOM 1686 C CA . HIS A 1 212 ? 7.777 17.609 0.386 1 97.62 212 HIS A CA 1
ATOM 1687 C C . HIS A 1 212 ? 6.293 17.406 0.084 1 97.62 212 HIS A C 1
ATOM 1689 O O . HIS A 1 212 ? 5.441 18.078 0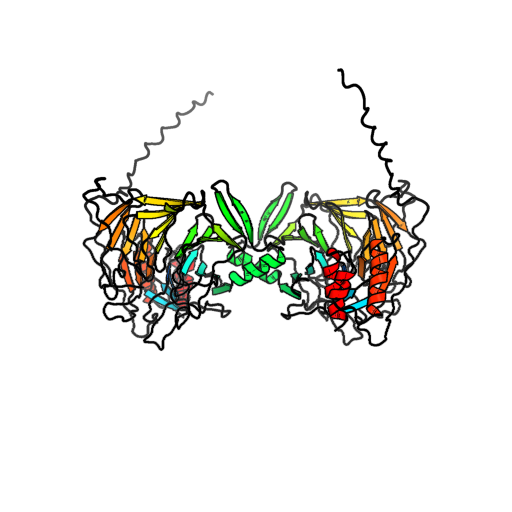.67 1 97.62 212 HIS A O 1
ATOM 1695 N N . SER A 1 213 ? 5.992 16.562 -0.816 1 97.19 213 SER A N 1
ATOM 1696 C CA . SER A 1 213 ? 4.613 16.141 -1.05 1 97.19 213 SER A CA 1
ATOM 1697 C C . SER A 1 213 ? 4.473 14.625 -0.983 1 97.19 213 SER A C 1
ATOM 1699 O O . SER A 1 213 ? 5.441 13.898 -1.205 1 97.19 213 SER A O 1
ATOM 1701 N N . PHE A 1 214 ? 3.354 14.148 -0.589 1 97.25 214 PHE A N 1
ATOM 1702 C CA . PHE A 1 214 ? 3.01 12.734 -0.543 1 97.25 214 PHE A CA 1
ATOM 1703 C C . PHE A 1 214 ? 1.771 12.453 -1.385 1 97.25 214 PHE A C 1
ATOM 1705 O O . PHE A 1 214 ? 0.726 13.078 -1.19 1 97.25 214 PHE A O 1
ATOM 1712 N N . CYS A 1 215 ? 1.907 11.562 -2.32 1 92.81 215 CYS A N 1
ATOM 1713 C CA . CYS A 1 215 ? 0.768 11.133 -3.123 1 92.81 215 CYS A CA 1
ATOM 1714 C C . CYS A 1 215 ? -0.037 10.055 -2.4 1 92.81 215 CYS A C 1
ATOM 1716 O O . CYS A 1 215 ? 0.422 8.922 -2.258 1 92.81 215 CYS A O 1
ATOM 1718 N N . LEU A 1 216 ? -1.238 10.383 -2.031 1 89.56 216 LEU A N 1
ATOM 1719 C CA . LEU A 1 216 ? -2.066 9.453 -1.271 1 89.56 216 LEU A CA 1
ATOM 1720 C C . LEU A 1 216 ? -2.562 8.312 -2.158 1 89.56 216 LEU A C 1
ATOM 1722 O O . LEU A 1 216 ? -2.914 7.242 -1.661 1 89.56 216 LEU A O 1
ATOM 1726 N N . HIS A 1 217 ? -2.51 8.5 -3.418 1 85.62 217 HIS A N 1
ATOM 1727 C CA . HIS A 1 217 ? -2.965 7.473 -4.348 1 85.62 217 HIS A CA 1
ATOM 1728 C C . HIS A 1 217 ? -1.862 6.457 -4.633 1 85.62 217 HIS A C 1
ATOM 1730 O O . HIS A 1 217 ? -2.111 5.25 -4.645 1 85.62 217 HIS A O 1
ATOM 1736 N N . ASN A 1 218 ? -0.689 6.902 -4.809 1 86.88 218 ASN A N 1
ATOM 1737 C CA . ASN A 1 218 ? 0.409 6.02 -5.191 1 86.88 218 ASN A CA 1
ATOM 1738 C C . ASN A 1 218 ? 1.328 5.723 -4.008 1 86.88 218 ASN A C 1
ATOM 1740 O O . ASN A 1 218 ? 2.193 4.852 -4.094 1 86.88 218 ASN A O 1
ATOM 1744 N N . MET A 1 219 ? 1.224 6.445 -2.961 1 90.44 219 MET A N 1
ATOM 1745 C CA . MET A 1 219 ? 1.881 6.18 -1.685 1 90.44 219 MET A CA 1
ATOM 1746 C C . MET A 1 219 ? 3.383 6.426 -1.784 1 90.44 219 MET A C 1
ATOM 1748 O O . MET A 1 219 ? 4.184 5.559 -1.441 1 90.44 219 MET A O 1
ATOM 1752 N N . PHE A 1 220 ? 3.771 7.574 -2.203 1 91.81 220 PHE A N 1
ATOM 1753 C CA . PHE A 1 220 ? 5.199 7.871 -2.17 1 91.81 220 PHE A CA 1
ATOM 1754 C C . PHE A 1 220 ? 5.438 9.359 -1.931 1 91.81 220 PHE A C 1
ATOM 1756 O O . PHE A 1 220 ? 4.602 10.188 -2.287 1 91.81 220 PHE A O 1
ATOM 1763 N N . TRP A 1 221 ? 6.562 9.695 -1.366 1 95.69 221 TRP A N 1
ATOM 1764 C CA . TRP A 1 221 ? 7.023 11.055 -1.096 1 95.69 221 TRP A CA 1
ATOM 1765 C C . TRP A 1 221 ? 7.758 11.625 -2.301 1 95.69 221 TRP A C 1
ATOM 1767 O O . TRP A 1 221 ? 8.375 10.891 -3.072 1 95.69 221 TRP A O 1
ATOM 1777 N N . THR A 1 222 ? 7.703 12.891 -2.477 1 94.81 222 THR A N 1
ATOM 1778 C CA . THR A 1 222 ? 8.516 13.664 -3.412 1 94.81 222 THR A CA 1
ATOM 1779 C C . THR A 1 222 ? 9.125 14.883 -2.727 1 94.81 222 THR A C 1
ATOM 1781 O O . THR A 1 222 ? 8.406 15.695 -2.139 1 94.81 222 THR A O 1
ATOM 1784 N N . ALA A 1 223 ? 10.391 14.984 -2.766 1 95.88 223 ALA A N 1
ATOM 1785 C CA . ALA A 1 223 ? 11.062 16.203 -2.314 1 95.88 223 ALA A CA 1
ATOM 1786 C C . ALA A 1 223 ? 11.148 17.234 -3.441 1 95.88 223 ALA A C 1
ATOM 1788 O O . ALA A 1 223 ? 11.531 16.891 -4.566 1 95.88 223 ALA A O 1
ATOM 1789 N N . HIS A 1 224 ? 10.758 18.453 -3.109 1 93.38 224 HIS A N 1
ATOM 1790 C CA . HIS A 1 224 ? 10.82 19.531 -4.094 1 93.38 224 HIS A CA 1
ATOM 1791 C C . HIS A 1 224 ? 12.031 20.422 -3.848 1 93.38 224 HIS A C 1
ATOM 1793 O O . HIS A 1 224 ? 12.117 21.094 -2.816 1 93.38 224 HIS A O 1
ATOM 1799 N N . ASN A 1 225 ? 12.914 20.375 -4.781 1 88.69 225 ASN A N 1
ATOM 1800 C CA . ASN A 1 225 ? 14.086 21.234 -4.711 1 88.69 225 ASN A CA 1
ATOM 1801 C C . ASN A 1 225 ? 14.008 22.359 -5.73 1 88.69 225 ASN A C 1
ATOM 1803 O O . ASN A 1 225 ? 13.672 22.141 -6.895 1 88.69 225 ASN A O 1
ATOM 1807 N N . PHE A 1 226 ? 14.266 23.5 -5.23 1 86.25 226 PHE A N 1
ATOM 1808 C CA . PHE A 1 226 ? 14.047 24.672 -6.074 1 86.25 226 PHE A CA 1
ATOM 1809 C C . PHE A 1 226 ? 15.375 25.266 -6.535 1 86.25 226 PHE A C 1
ATOM 1811 O O . PHE A 1 226 ? 16.391 25.156 -5.844 1 86.25 226 PHE A O 1
ATOM 1818 N N . CYS A 1 227 ? 15.234 25.797 -7.801 1 74.75 227 CYS A N 1
ATOM 1819 C CA . CYS A 1 227 ? 16.422 26.359 -8.422 1 74.75 227 CYS A CA 1
ATOM 1820 C C . CYS A 1 227 ? 16.828 27.656 -7.73 1 74.75 227 CYS A C 1
ATOM 1822 O O . CYS A 1 227 ? 15.992 28.359 -7.164 1 74.75 227 CYS A O 1
ATOM 1824 N N . SER A 1 228 ? 18.062 27.922 -7.863 1 68.31 228 SER A N 1
ATOM 1825 C CA . SER A 1 228 ? 18.672 29.078 -7.227 1 68.31 228 SER A CA 1
ATOM 1826 C C . SER A 1 228 ? 18.109 30.375 -7.789 1 68.31 228 SER A C 1
ATOM 1828 O O . SER A 1 228 ? 18.109 31.406 -7.109 1 68.31 228 SER A O 1
ATOM 1830 N N . ILE A 1 229 ? 17.594 30.266 -8.977 1 67.44 229 ILE A N 1
ATOM 1831 C CA . ILE A 1 229 ? 17.141 31.5 -9.609 1 67.44 229 ILE A CA 1
ATOM 1832 C C . ILE A 1 229 ? 15.922 32.062 -8.867 1 67.44 229 ILE A C 1
ATOM 1834 O O . ILE A 1 229 ? 15.641 33.25 -8.93 1 67.44 229 ILE A O 1
ATOM 1838 N N . HIS A 1 230 ? 15.258 31.219 -8.164 1 72.44 230 HIS A N 1
ATOM 1839 C CA . HIS A 1 230 ? 14.047 31.625 -7.48 1 72.44 230 HIS A CA 1
ATOM 1840 C C . HIS A 1 230 ? 14.234 31.609 -5.965 1 72.44 230 HIS A C 1
ATOM 1842 O O . HIS A 1 230 ? 13.266 31.516 -5.215 1 72.44 230 HIS A O 1
ATOM 1848 N N . ARG A 1 231 ? 15.422 31.859 -5.574 1 76.56 231 ARG A N 1
ATOM 1849 C CA . ARG A 1 231 ? 15.758 31.703 -4.164 1 76.56 231 ARG A CA 1
ATOM 1850 C C . ARG A 1 231 ? 15.086 32.781 -3.322 1 76.56 231 ARG A C 1
ATOM 1852 O O . ARG A 1 231 ? 14.703 32.531 -2.178 1 76.56 231 ARG A O 1
ATOM 1859 N N . ASP A 1 232 ? 14.836 33.906 -3.951 1 84.94 232 ASP A N 1
ATOM 1860 C CA . ASP A 1 232 ? 14.297 35.031 -3.188 1 84.94 232 ASP A CA 1
ATOM 1861 C C . ASP A 1 232 ? 12.805 34.844 -2.92 1 84.94 232 ASP A C 1
ATOM 1863 O O . ASP A 1 232 ? 12.234 35.531 -2.061 1 84.94 232 ASP A O 1
ATOM 1867 N N . THR A 1 233 ? 12.25 33.969 -3.613 1 91.5 233 THR A N 1
ATOM 1868 C CA . THR A 1 233 ? 10.805 33.781 -3.463 1 91.5 233 THR A CA 1
ATOM 1869 C C . THR A 1 233 ? 10.5 32.656 -2.475 1 91.5 233 THR A C 1
ATOM 1871 O O . THR A 1 233 ? 9.367 32.531 -2.006 1 91.5 233 THR A O 1
ATOM 1874 N N . ILE A 1 234 ? 11.516 31.938 -2.076 1 92.94 234 ILE A N 1
ATOM 1875 C CA . ILE A 1 234 ? 11.336 30.812 -1.177 1 92.94 234 ILE A CA 1
ATOM 1876 C C . ILE A 1 234 ? 11.32 31.297 0.271 1 92.94 234 ILE A C 1
ATOM 1878 O O . ILE A 1 234 ? 12.164 32.094 0.673 1 92.94 234 ILE A O 1
ATOM 1882 N N . PRO A 1 235 ? 10.328 30.844 0.981 1 95.69 235 PRO A N 1
ATOM 1883 C CA . PRO A 1 235 ? 10.336 31.25 2.389 1 95.69 235 PRO A CA 1
ATOM 1884 C C . PRO A 1 235 ? 11.602 30.812 3.121 1 95.69 235 PRO A C 1
ATOM 1886 O O . PRO A 1 235 ? 12.148 29.734 2.832 1 95.69 235 PRO A O 1
ATOM 1889 N N . GLU A 1 236 ? 12.055 31.578 4.078 1 95.12 236 GLU A N 1
ATOM 1890 C CA . GLU A 1 236 ? 13.18 31.219 4.941 1 95.12 236 GLU A CA 1
ATOM 1891 C C . GLU A 1 236 ? 12.812 30.031 5.844 1 95.12 236 GLU A C 1
ATOM 1893 O O . GLU A 1 236 ? 11.633 29.781 6.094 1 95.12 236 GLU A O 1
ATOM 1898 N N . PRO A 1 237 ? 13.883 29.328 6.344 1 97 237 PRO A N 1
ATOM 1899 C CA . PRO A 1 237 ? 13.594 28.281 7.316 1 97 237 PRO A CA 1
ATOM 1900 C C . PRO A 1 237 ? 12.773 28.781 8.508 1 97 237 PRO A C 1
ATOM 1902 O O . PRO A 1 237 ? 12.992 29.906 8.977 1 97 237 PRO A O 1
ATOM 1905 N N . ARG A 1 238 ? 11.812 28 8.961 1 98.19 238 ARG A N 1
ATOM 1906 C CA . ARG A 1 238 ? 10.93 28.453 10.039 1 98.19 238 ARG A CA 1
ATOM 1907 C C . ARG A 1 238 ? 10.164 27.281 10.641 1 98.19 238 ARG A C 1
ATOM 1909 O O . ARG A 1 238 ? 10.156 26.172 10.086 1 98.19 238 ARG A O 1
ATOM 1916 N N . TYR A 1 239 ? 9.609 27.453 11.758 1 97.75 239 TYR A N 1
ATOM 1917 C CA . TYR A 1 239 ? 8.641 26.547 12.367 1 97.75 239 TYR A CA 1
ATOM 1918 C C . TYR A 1 239 ? 7.527 27.328 13.055 1 97.75 239 TYR A C 1
ATOM 1920 O O . TYR A 1 239 ? 7.605 28.547 13.188 1 97.75 239 TYR A O 1
ATOM 1928 N N . ARG A 1 240 ? 6.41 26.703 13.383 1 97.62 240 ARG A N 1
ATOM 1929 C CA . ARG A 1 240 ? 5.27 27.297 14.078 1 97.62 240 ARG A CA 1
ATOM 1930 C C . ARG A 1 240 ? 4.637 28.391 13.242 1 97.62 240 ARG A C 1
ATOM 1932 O O . ARG A 1 240 ? 4.211 29.422 13.773 1 97.62 240 ARG A O 1
ATOM 1939 N N . HIS A 1 241 ? 4.785 28.281 11.953 1 98.25 241 HIS A N 1
ATOM 1940 C CA . HIS A 1 241 ? 4.039 29.062 10.984 1 98.25 241 HIS A CA 1
ATOM 1941 C C . HIS A 1 241 ? 2.695 28.422 10.664 1 98.25 241 HIS A C 1
ATOM 1943 O O . HIS A 1 241 ? 2.414 27.312 11.109 1 98.25 241 HIS A O 1
ATOM 1949 N N . ALA A 1 242 ? 1.847 29.141 10.016 1 97.88 242 ALA A N 1
ATOM 1950 C CA . ALA A 1 242 ? 0.59 28.609 9.5 1 97.88 242 ALA A CA 1
ATOM 1951 C C . ALA A 1 242 ? 0.628 28.484 7.98 1 97.88 242 ALA A C 1
ATOM 1953 O O . ALA A 1 242 ? 1.289 29.266 7.301 1 97.88 242 ALA A O 1
ATOM 1954 N N . SER A 1 243 ? -0.012 27.469 7.508 1 97.62 243 SER A N 1
ATOM 1955 C CA . SER A 1 243 ? -0.213 27.312 6.074 1 97.62 243 SER A CA 1
ATOM 1956 C C . SER A 1 243 ? -1.696 27.234 5.727 1 97.62 243 SER A C 1
ATOM 1958 O O . SER A 1 243 ? -2.463 26.547 6.418 1 97.62 243 SER A O 1
ATOM 1960 N N . ILE A 1 244 ? -2.057 27.953 4.703 1 96.38 244 ILE A N 1
ATOM 1961 C CA . ILE A 1 244 ? -3.438 27.953 4.234 1 96.38 244 ILE A CA 1
ATOM 1962 C C . ILE A 1 244 ? -3.482 27.578 2.756 1 96.38 244 ILE A C 1
ATOM 1964 O O . ILE A 1 244 ? -2.785 28.188 1.935 1 96.38 244 ILE A O 1
ATOM 1968 N N . SER A 1 245 ? -4.25 26.562 2.5 1 94.88 245 SER A N 1
ATOM 1969 C CA . SER A 1 245 ? -4.473 26.203 1.104 1 94.88 245 SER A CA 1
ATOM 1970 C C . SER A 1 245 ? -5.742 26.844 0.557 1 94.88 245 SER A C 1
ATOM 1972 O O . SER A 1 245 ? -6.793 26.797 1.193 1 94.88 245 SER A O 1
ATOM 1974 N N . LYS A 1 246 ? -5.633 27.484 -0.561 1 92.19 246 LYS A N 1
ATOM 1975 C CA . LYS A 1 246 ? -6.777 28.062 -1.267 1 92.19 246 LYS A CA 1
ATOM 1976 C C . LYS A 1 246 ? -6.555 28.047 -2.775 1 92.19 246 LYS A C 1
ATOM 1978 O O . LYS A 1 246 ? -5.504 28.453 -3.26 1 92.19 246 LYS A O 1
ATOM 1983 N N . ASP A 1 247 ? -7.605 27.453 -3.432 1 88.5 247 ASP A N 1
ATOM 1984 C CA . ASP A 1 247 ? -7.562 27.281 -4.883 1 88.5 247 ASP A CA 1
ATOM 1985 C C . ASP A 1 247 ? -6.363 26.438 -5.305 1 88.5 247 ASP A C 1
ATOM 1987 O O . ASP A 1 247 ? -6.191 25.312 -4.836 1 88.5 247 ASP A O 1
ATOM 1991 N N . ASN A 1 248 ? -5.457 26.969 -6.105 1 93.56 248 ASN A N 1
ATOM 1992 C CA . ASN A 1 248 ? -4.391 26.125 -6.625 1 93.56 248 ASN A CA 1
ATOM 1993 C C . ASN A 1 248 ? -3.047 26.469 -5.988 1 93.56 248 ASN A C 1
ATOM 1995 O O . ASN A 1 248 ? -1.994 26.219 -6.582 1 93.56 248 ASN A O 1
ATOM 1999 N N . ARG A 1 249 ? -3.137 27.062 -4.711 1 95.62 249 ARG A N 1
ATOM 2000 C CA . ARG A 1 249 ? -1.896 27.422 -4.031 1 95.62 249 ARG A CA 1
ATOM 2001 C C . ARG A 1 249 ? -2.039 27.281 -2.521 1 95.62 249 ARG A C 1
ATOM 2003 O O . ARG A 1 249 ? -3.154 27.203 -2.002 1 95.62 249 ARG A O 1
ATOM 2010 N N . PHE A 1 250 ? -0.896 27.188 -1.892 1 96.06 250 PHE A N 1
ATOM 2011 C CA . PHE A 1 250 ? -0.94 27.422 -0.452 1 96.06 250 PHE A CA 1
ATOM 2012 C C . PHE A 1 250 ? -0.019 28.562 -0.059 1 96.06 250 PHE A C 1
ATOM 2014 O O . PHE A 1 250 ? 0.885 28.922 -0.813 1 96.06 250 PHE A O 1
ATOM 2021 N N . TYR A 1 251 ? -0.36 29.203 1.122 1 97.38 251 TYR A N 1
ATOM 2022 C CA . TYR A 1 251 ? 0.327 30.375 1.659 1 97.38 251 TYR A CA 1
ATOM 2023 C C . TYR A 1 251 ? 1.012 30.047 2.98 1 97.38 251 TYR A C 1
ATOM 2025 O O . TYR A 1 251 ? 0.499 29.25 3.771 1 97.38 251 TYR A O 1
ATOM 2033 N N . VAL A 1 252 ? 2.137 30.656 3.168 1 97.94 252 VAL A N 1
ATOM 2034 C CA . VAL A 1 252 ? 2.873 30.516 4.422 1 97.94 252 VAL A CA 1
ATOM 2035 C C . VAL A 1 252 ? 2.795 31.812 5.211 1 97.94 252 VAL A C 1
ATOM 2037 O O . VAL A 1 252 ? 3.123 32.875 4.691 1 97.94 252 VAL A O 1
ATOM 2040 N N . LEU A 1 253 ? 2.383 31.734 6.469 1 97.88 253 LEU A N 1
ATOM 2041 C CA . LEU A 1 253 ? 2.143 32.906 7.277 1 97.88 253 LEU A CA 1
ATOM 2042 C C . LEU A 1 253 ? 2.854 32.812 8.625 1 97.88 253 LEU A C 1
ATOM 2044 O O . LEU A 1 253 ? 2.57 31.906 9.414 1 97.88 253 LEU A O 1
ATOM 2048 N N . GLY A 1 254 ? 3.732 33.781 8.836 1 98.06 254 GLY A N 1
ATOM 2049 C CA . GLY A 1 254 ? 4.406 33.906 10.117 1 98.06 254 GLY A CA 1
ATOM 2050 C C . GLY A 1 254 ? 5.422 32.781 10.359 1 98.06 254 GLY A C 1
ATOM 2051 O O . GLY A 1 254 ? 6.09 32.344 9.422 1 98.06 254 GLY A O 1
ATOM 2052 N N . GLY A 1 255 ? 5.641 32.531 11.656 1 98.06 255 GLY A N 1
ATOM 2053 C CA . GLY A 1 255 ? 6.645 31.578 12.062 1 98.06 255 GLY A CA 1
ATOM 2054 C C . GLY A 1 255 ? 7.914 32.219 12.586 1 98.06 255 GLY A C 1
ATOM 2055 O O . GLY A 1 255 ? 8.008 33.438 12.68 1 98.06 255 GLY A O 1
ATOM 2056 N N . ALA A 1 256 ? 8.812 31.281 13 1 97.5 256 ALA A N 1
ATOM 2057 C CA . ALA A 1 256 ? 10.031 31.797 13.602 1 97.5 256 ALA A CA 1
ATOM 2058 C C . ALA A 1 256 ? 11.164 30.781 13.523 1 97.5 256 ALA A C 1
ATOM 2060 O O . ALA A 1 256 ? 10.945 29.625 13.148 1 97.5 256 ALA A O 1
ATOM 2061 N N . THR A 1 257 ? 12.273 31.25 13.703 1 96.44 257 THR A N 1
ATOM 2062 C CA . THR A 1 257 ? 13.43 30.469 14.133 1 96.44 257 THR A CA 1
ATOM 2063 C C . THR A 1 257 ? 13.852 30.859 15.547 1 96.44 257 THR A C 1
ATOM 2065 O O . THR A 1 257 ? 13.086 31.484 16.281 1 96.44 257 THR A O 1
ATOM 2068 N N . SER A 1 258 ? 15.047 30.391 15.906 1 92 258 SER A N 1
ATOM 2069 C CA . SER A 1 258 ? 15.547 30.766 17.219 1 92 258 SER A CA 1
ATOM 2070 C C . SER A 1 258 ? 15.984 32.219 17.25 1 92 258 SER A C 1
ATOM 2072 O O . SER A 1 258 ? 16.047 32.844 18.312 1 92 258 SER A O 1
ATOM 2074 N N . TYR A 1 259 ? 16.188 32.781 16.062 1 92 259 TYR A N 1
ATOM 2075 C CA . TYR A 1 259 ? 16.812 34.125 16.062 1 92 259 TYR A CA 1
ATOM 2076 C C . TYR A 1 259 ? 15.969 35.094 15.266 1 92 259 TYR A C 1
ATOM 2078 O O . TYR A 1 259 ? 16.266 36.312 15.25 1 92 259 TYR A O 1
ATOM 2086 N N . ARG A 1 260 ? 14.914 34.562 14.648 1 95 260 ARG A N 1
ATOM 2087 C CA . ARG A 1 260 ? 14.109 35.469 13.82 1 95 260 ARG A CA 1
ATOM 2088 C C . ARG A 1 260 ? 12.633 35.094 13.906 1 95 260 ARG A C 1
ATOM 2090 O O . ARG A 1 260 ? 12.273 33.938 13.961 1 95 260 ARG A O 1
ATOM 2097 N N . ILE A 1 261 ? 11.773 36.156 13.938 1 97.12 261 ILE A N 1
ATOM 2098 C CA . ILE A 1 261 ? 10.32 36.031 13.82 1 97.12 261 ILE A CA 1
ATOM 2099 C C . ILE A 1 261 ? 9.844 36.656 12.523 1 97.12 261 ILE A C 1
ATOM 2101 O O . ILE A 1 261 ? 10.242 37.781 12.188 1 97.12 261 ILE A O 1
ATOM 2105 N N . PHE A 1 262 ? 9.008 36 11.773 1 97.12 262 PHE A N 1
ATOM 2106 C CA . PHE A 1 262 ? 8.641 36.438 10.43 1 97.12 262 PHE A CA 1
ATOM 2107 C C . PHE A 1 262 ? 7.324 37.188 10.445 1 97.12 262 PHE A C 1
ATOM 2109 O O . PHE A 1 262 ? 6.402 36.844 11.18 1 97.12 262 PHE A O 1
ATOM 2116 N N . GLY A 1 263 ? 7.246 38.219 9.594 1 95.25 263 GLY A N 1
ATOM 2117 C CA . GLY A 1 263 ? 6.09 39.125 9.57 1 95.25 263 GLY A CA 1
ATOM 2118 C C . GLY A 1 263 ? 5.141 38.812 8.422 1 95.25 263 GLY A C 1
ATOM 2119 O O . GLY A 1 263 ? 5.184 37.75 7.836 1 95.25 263 GLY A O 1
ATOM 2120 N N . PHE A 1 264 ? 4.242 39.781 8.188 1 96.38 264 PHE A N 1
ATOM 2121 C CA . PHE A 1 264 ? 3.109 39.531 7.297 1 96.38 264 PHE A CA 1
ATOM 2122 C C . PHE A 1 264 ? 3.072 40.594 6.184 1 96.38 264 PHE A C 1
ATOM 2124 O O . PHE A 1 264 ? 2.061 40.719 5.496 1 96.38 264 PHE A O 1
ATOM 2131 N N .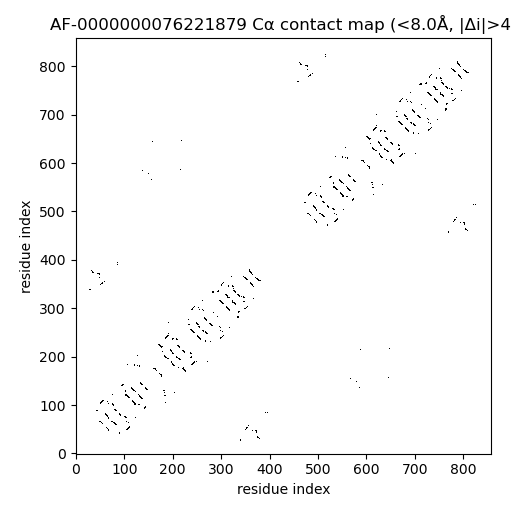 ARG A 1 265 ? 4.242 41.281 6.066 1 93.12 265 ARG A N 1
ATOM 2132 C CA . ARG A 1 265 ? 4.332 42.219 4.969 1 93.12 265 ARG A CA 1
ATOM 2133 C C . ARG A 1 265 ? 4.352 41.531 3.621 1 93.12 265 ARG A C 1
ATOM 2135 O O . ARG A 1 265 ? 3.832 42.031 2.633 1 93.12 265 ARG A O 1
ATOM 2142 N N . TYR A 1 266 ? 4.957 40.438 3.639 1 93.44 266 TYR A N 1
ATOM 2143 C CA . TYR A 1 266 ? 5.02 39.562 2.463 1 93.44 266 TYR A CA 1
ATOM 2144 C C . TYR A 1 266 ? 4.41 38.188 2.752 1 93.44 266 TYR A C 1
ATOM 2146 O O . TYR A 1 266 ? 4.594 37.656 3.838 1 93.44 266 TYR A O 1
ATOM 2154 N N . LEU A 1 267 ? 3.693 37.75 1.747 1 94.5 267 LEU A N 1
ATOM 2155 C CA . LEU A 1 267 ? 3.17 36.375 1.804 1 94.5 267 LEU A CA 1
ATOM 2156 C C . LEU A 1 267 ? 3.863 35.5 0.778 1 94.5 267 LEU A C 1
ATOM 2158 O O . LEU A 1 267 ? 3.979 35.875 -0.393 1 94.5 267 LEU A O 1
ATOM 2162 N N . HIS A 1 268 ? 4.363 34.406 1.288 1 96.69 268 HIS A N 1
ATOM 2163 C CA . HIS A 1 268 ? 4.887 33.406 0.36 1 96.69 268 HIS A CA 1
ATOM 2164 C C . HIS A 1 268 ? 3.797 32.438 -0.076 1 96.69 268 HIS A C 1
ATOM 2166 O O . HIS A 1 268 ? 3.004 31.984 0.749 1 96.69 268 HIS A O 1
ATOM 2172 N N . SER A 1 269 ? 3.729 32.219 -1.36 1 96.69 269 SER A N 1
ATOM 2173 C CA . SER A 1 269 ? 2.73 31.312 -1.889 1 96.69 269 SER A CA 1
ATOM 2174 C C . SER A 1 269 ? 3.363 30.297 -2.842 1 96.69 269 SER A C 1
ATOM 2176 O O . SER A 1 269 ? 4.238 30.641 -3.635 1 96.69 269 SER A O 1
ATOM 2178 N N . PHE A 1 270 ? 2.93 29.062 -2.715 1 95.94 270 PHE A N 1
ATOM 2179 C CA . PHE A 1 270 ? 3.363 28 -3.607 1 95.94 270 PHE A CA 1
ATOM 2180 C C . PHE A 1 270 ? 2.217 27.531 -4.496 1 95.94 270 PHE A C 1
ATOM 2182 O O . PHE A 1 270 ? 1.133 27.219 -4.008 1 95.94 270 PHE A O 1
ATOM 2189 N N . ASN A 1 271 ? 2.525 27.438 -5.809 1 94.94 271 ASN A N 1
ATOM 2190 C CA . ASN A 1 271 ? 1.533 26.969 -6.77 1 94.94 271 ASN A CA 1
ATOM 2191 C C . ASN A 1 271 ? 1.648 25.453 -6.996 1 94.94 271 ASN A C 1
ATOM 2193 O O . ASN A 1 271 ? 2.695 24.969 -7.426 1 94.94 271 ASN A O 1
ATOM 2197 N N . TYR A 1 272 ? 0.532 24.766 -6.812 1 94.44 272 TYR A N 1
ATOM 2198 C CA . TYR A 1 272 ? 0.544 23.312 -6.875 1 94.44 272 TYR A CA 1
ATOM 2199 C C . TYR A 1 272 ? 0.824 22.828 -8.297 1 94.44 272 TYR A C 1
ATOM 2201 O O . TYR A 1 272 ? 1.389 21.75 -8.492 1 94.44 272 TYR A O 1
ATOM 2209 N N . ASP A 1 273 ? 0.447 23.531 -9.273 1 91.75 273 ASP A N 1
ATOM 2210 C CA . ASP A 1 273 ? 0.562 23.109 -10.664 1 91.75 273 ASP A CA 1
ATOM 2211 C C . ASP A 1 273 ? 1.932 23.469 -11.234 1 91.75 273 ASP A C 1
ATOM 2213 O O . ASP A 1 273 ? 2.633 22.609 -11.773 1 91.75 273 ASP A O 1
ATOM 2217 N N . THR A 1 274 ? 2.314 24.719 -11.039 1 89 274 THR A N 1
ATOM 2218 C CA . THR A 1 274 ? 3.559 25.188 -11.641 1 89 274 THR A CA 1
ATOM 2219 C C . THR A 1 274 ? 4.754 24.812 -10.773 1 89 274 THR A C 1
ATOM 2221 O O . THR A 1 274 ? 5.898 24.844 -11.234 1 89 274 THR A O 1
ATOM 2224 N N . LYS A 1 275 ? 4.504 24.562 -9.508 1 90.88 275 LYS A N 1
ATOM 2225 C CA . LYS A 1 275 ? 5.531 24.188 -8.539 1 90.88 275 LYS A CA 1
ATOM 2226 C C . LYS A 1 275 ? 6.516 25.328 -8.312 1 90.88 275 LYS A C 1
ATOM 2228 O O . LYS A 1 275 ? 7.723 25.109 -8.211 1 90.88 275 LYS A O 1
ATOM 2233 N N . ILE A 1 276 ? 5.992 26.484 -8.266 1 90.62 276 ILE A N 1
ATOM 2234 C CA . ILE A 1 276 ? 6.828 27.672 -8.086 1 90.62 276 ILE A CA 1
ATOM 2235 C C . ILE A 1 276 ? 6.375 28.438 -6.852 1 90.62 276 ILE A C 1
ATOM 2237 O O . ILE A 1 276 ? 5.172 28.578 -6.609 1 90.62 276 ILE A O 1
ATOM 2241 N N . TRP A 1 277 ? 7.363 28.969 -6.148 1 94.81 277 TRP A N 1
ATOM 2242 C CA . TRP A 1 277 ? 7.113 29.891 -5.051 1 94.81 277 TRP A CA 1
ATOM 2243 C C . TRP A 1 277 ? 7.008 31.328 -5.566 1 94.81 277 TRP A C 1
ATOM 2245 O O . TRP A 1 277 ? 7.762 31.734 -6.457 1 94.81 277 TRP A O 1
ATOM 2255 N N . GLU A 1 278 ? 6.137 32.031 -4.953 1 93.75 278 GLU A N 1
ATOM 2256 C CA . GLU A 1 278 ? 6.047 33.469 -5.168 1 93.75 278 GLU A CA 1
ATOM 2257 C C . GLU A 1 278 ? 6.062 34.25 -3.848 1 93.75 278 GLU A C 1
ATOM 2259 O O . GLU A 1 278 ? 5.535 33.75 -2.842 1 93.75 278 GLU A O 1
ATOM 2264 N N . LYS A 1 279 ? 6.684 35.375 -3.9 1 95.69 279 LYS A N 1
ATOM 2265 C CA . LYS A 1 279 ? 6.648 36.312 -2.789 1 95.69 279 LYS A CA 1
ATOM 2266 C C . LYS A 1 279 ? 5.742 37.5 -3.105 1 95.69 279 LYS A C 1
ATOM 2268 O O . LYS A 1 279 ? 6.086 38.344 -3.932 1 95.69 279 LYS A O 1
ATOM 2273 N N . LEU A 1 280 ? 4.66 37.562 -2.359 1 94.12 280 LEU A N 1
ATOM 2274 C CA . LEU A 1 280 ? 3.629 38.562 -2.648 1 94.12 280 LEU A CA 1
ATOM 2275 C C . LEU A 1 280 ? 3.682 39.719 -1.647 1 94.12 280 LEU A C 1
ATOM 2277 O O . LEU A 1 280 ? 3.637 39.469 -0.436 1 94.12 280 LEU A O 1
ATOM 2281 N N . ARG A 1 281 ? 3.695 40.812 -2.186 1 91.88 281 ARG A N 1
ATOM 2282 C CA . ARG A 1 281 ? 3.664 42 -1.312 1 91.88 281 ARG A CA 1
ATOM 2283 C C . ARG A 1 281 ? 2.232 42.344 -0.933 1 91.88 281 ARG A C 1
ATOM 2285 O O . ARG A 1 281 ? 1.377 42.531 -1.804 1 91.88 281 ARG A O 1
ATOM 2292 N N . CYS A 1 282 ? 2.025 42.438 0.387 1 91.31 282 CYS A N 1
ATOM 2293 C CA . CYS A 1 282 ? 0.704 42.844 0.851 1 91.31 282 CYS A CA 1
ATOM 2294 C C . CYS A 1 282 ? 0.475 44.344 0.61 1 91.31 282 CYS A C 1
ATOM 2296 O O . CYS A 1 282 ? 1.424 45.125 0.606 1 91.31 282 CYS A O 1
ATOM 2298 N N . THR A 1 283 ? -0.764 44.625 0.327 1 85 283 THR A N 1
ATOM 2299 C CA . THR A 1 283 ? -1.126 46 -0.009 1 85 283 THR A CA 1
ATOM 2300 C C . THR A 1 283 ? -2.158 46.562 0.977 1 85 283 THR A C 1
ATOM 2302 O O . THR A 1 283 ? -2.484 45.906 1.967 1 85 283 THR A O 1
ATOM 2305 N N . SER A 1 284 ? -2.363 47.906 0.87 1 76.5 284 SER A N 1
ATOM 2306 C CA . SER A 1 284 ? -3.461 48.5 1.619 1 76.5 284 SER A CA 1
ATOM 2307 C C . SER A 1 284 ? -4.773 48.406 0.852 1 76.5 284 SER A C 1
ATOM 2309 O O . SER A 1 284 ? -4.777 48.188 -0.362 1 76.5 284 SER A O 1
ATOM 2311 N N . LYS A 1 285 ? -5.828 48.438 1.617 1 68.44 285 LYS A N 1
ATOM 2312 C CA . LYS A 1 285 ? -7.145 48.344 0.988 1 68.44 285 LYS A CA 1
ATOM 2313 C C . LYS A 1 285 ? -7.297 49.406 -0.107 1 68.44 285 LYS A C 1
ATOM 2315 O O . LYS A 1 285 ? -7.926 49.156 -1.136 1 68.44 285 LYS A O 1
ATOM 2320 N N . ASP A 1 286 ? -6.754 50.5 0.217 1 62.88 286 ASP A N 1
ATOM 2321 C CA . ASP A 1 286 ? -6.926 51.594 -0.741 1 62.88 286 ASP A CA 1
ATOM 2322 C C . ASP A 1 286 ? -5.812 51.594 -1.788 1 62.88 286 ASP A C 1
ATOM 2324 O O . ASP A 1 286 ? -5.77 52.438 -2.666 1 62.88 286 ASP A O 1
ATOM 2328 N N . GLY A 1 287 ? -5.023 50.688 -1.719 1 63.44 287 GLY A N 1
ATOM 2329 C CA . GLY A 1 287 ? -3.984 50.5 -2.721 1 63.44 287 GLY A CA 1
ATOM 2330 C C . GLY A 1 287 ? -2.752 51.344 -2.451 1 63.44 287 GLY A C 1
ATOM 2331 O O . GLY A 1 287 ? -1.768 51.25 -3.191 1 63.44 287 GLY A O 1
ATOM 2332 N N . THR A 1 288 ? -2.883 52.25 -1.387 1 63.94 288 THR A N 1
ATOM 2333 C CA . THR A 1 288 ? -1.74 53.125 -1.117 1 63.94 288 THR A CA 1
ATOM 2334 C C . THR A 1 288 ? -0.777 52.469 -0.137 1 63.94 288 THR A C 1
ATOM 2336 O O . THR A 1 288 ? -1.203 51.75 0.773 1 63.94 288 THR A O 1
ATOM 2339 N N . LEU A 1 289 ? 0.501 52.562 -0.361 1 64.56 289 LEU A N 1
ATOM 2340 C CA . LEU A 1 289 ? 1.53 51.938 0.448 1 64.56 289 LEU A CA 1
ATOM 2341 C C . LEU A 1 289 ? 1.644 52.594 1.814 1 64.56 289 LEU A C 1
ATOM 2343 O O . LEU A 1 289 ? 2.049 51.969 2.789 1 64.56 289 LEU A O 1
ATOM 2347 N N . ASP A 1 290 ? 1.318 53.844 1.86 1 60.94 290 ASP A N 1
ATOM 2348 C CA . ASP A 1 290 ? 1.549 54.625 3.068 1 60.94 290 ASP A CA 1
ATOM 2349 C C . ASP A 1 290 ? 0.596 54.219 4.188 1 60.94 290 ASP A C 1
ATOM 2351 O O . ASP A 1 290 ? 0.904 54.406 5.367 1 60.94 290 ASP A O 1
ATOM 2355 N N . SER A 1 291 ? -0.496 53.625 3.797 1 66.06 291 SER A N 1
ATOM 2356 C CA . SER A 1 291 ? -1.52 53.344 4.793 1 66.06 291 SER A CA 1
ATOM 2357 C C . SER A 1 291 ? -1.56 51.844 5.113 1 66.06 291 SER A C 1
ATOM 2359 O O . SER A 1 291 ? -2.521 51.344 5.711 1 66.06 291 SER A O 1
ATOM 2361 N N . MET A 1 292 ? -0.432 51.219 4.945 1 75.06 292 MET A N 1
ATOM 2362 C CA . MET A 1 292 ? -0.441 49.75 5.09 1 75.06 292 MET A CA 1
ATOM 2363 C C . MET A 1 292 ? -0.254 49.344 6.551 1 75.06 292 MET A C 1
ATOM 2365 O O . MET A 1 292 ? 0.624 49.875 7.234 1 75.06 292 MET A O 1
ATOM 2369 N N . ILE A 1 293 ? -1.217 48.531 6.984 1 85.88 293 ILE A N 1
ATOM 2370 C CA . ILE A 1 293 ? -1.052 47.969 8.312 1 85.88 293 ILE A CA 1
ATOM 2371 C C . ILE A 1 293 ? -0.976 46.438 8.211 1 85.88 293 ILE A C 1
ATOM 2373 O O . ILE A 1 293 ? -1.626 45.812 7.355 1 85.88 293 ILE A O 1
ATOM 2377 N N . TYR A 1 294 ? -0.09 45.906 8.984 1 92 294 TYR A N 1
ATOM 2378 C CA . TYR A 1 294 ? 0.08 44.438 9.039 1 92 294 TYR A CA 1
ATOM 2379 C C . TYR A 1 294 ? 0.201 43.969 10.477 1 92 294 TYR A C 1
ATOM 2381 O O . TYR A 1 294 ? 0.554 44.75 11.375 1 92 294 TYR A O 1
ATOM 2389 N N . PRO A 1 295 ? -0.166 42.719 10.656 1 95.56 295 PRO A N 1
ATOM 2390 C CA . PRO A 1 295 ? 0.082 42.188 11.992 1 95.56 295 PRO A CA 1
ATOM 2391 C C . PRO A 1 295 ? 1.561 42.188 12.375 1 95.56 295 PRO A C 1
ATOM 2393 O O . PRO A 1 295 ? 2.428 42.125 11.5 1 95.56 295 PRO A O 1
ATOM 2396 N N . GLU A 1 296 ? 1.875 42.312 13.648 1 95.81 296 GLU A N 1
ATOM 2397 C CA . GLU A 1 296 ? 3.242 42.125 14.133 1 95.81 296 GLU A CA 1
ATOM 2398 C C . GLU A 1 296 ? 3.758 40.719 13.812 1 95.81 296 GLU A C 1
ATOM 2400 O O . GLU A 1 296 ? 2.994 39.75 13.82 1 95.81 296 GLU A O 1
ATOM 2405 N N . PRO A 1 297 ? 5.082 40.656 13.508 1 97.31 297 PRO A N 1
ATOM 2406 C CA . PRO A 1 297 ? 5.648 39.312 13.375 1 97.31 297 PRO A CA 1
ATOM 2407 C C . PRO A 1 297 ? 5.328 38.406 14.57 1 97.31 297 PRO A C 1
ATOM 2409 O O . PRO A 1 297 ? 5.316 38.906 15.711 1 97.31 297 PRO A O 1
ATOM 2412 N N . ARG A 1 298 ? 5.027 37.156 14.32 1 98.31 298 ARG A N 1
ATOM 2413 C CA . ARG A 1 298 ? 4.617 36.281 15.406 1 98.31 298 ARG A CA 1
ATOM 2414 C C . ARG A 1 298 ? 4.695 34.812 14.984 1 98.31 298 ARG A C 1
ATOM 2416 O O . ARG A 1 298 ? 4.754 34.5 13.789 1 98.31 298 ARG A O 1
ATOM 2423 N N . HIS A 1 299 ? 4.801 33.969 15.898 1 97.88 299 HIS A N 1
ATOM 2424 C CA . HIS A 1 299 ? 4.684 32.531 15.727 1 97.88 299 HIS A CA 1
ATOM 2425 C C . HIS A 1 299 ? 3.676 31.922 16.703 1 97.88 299 HIS A C 1
ATOM 2427 O O . HIS A 1 299 ? 3.129 32.656 17.547 1 97.88 299 HIS A O 1
ATOM 2433 N N . SER A 1 300 ? 3.27 30.672 16.531 1 98.12 300 SER A N 1
ATOM 2434 C CA . SER A 1 300 ? 2.342 29.969 17.422 1 98.12 300 SER A CA 1
ATOM 2435 C C . SER A 1 300 ? 0.972 30.641 17.422 1 98.12 300 SER A C 1
ATOM 2437 O O . SER A 1 300 ? 0.317 30.719 18.469 1 98.12 300 SER A O 1
ATOM 2439 N N . HIS A 1 301 ? 0.623 31.328 16.297 1 98.44 301 HIS A N 1
ATOM 2440 C CA . HIS A 1 301 ? -0.7 31.859 16.016 1 98.44 301 HIS A CA 1
ATOM 2441 C C . HIS A 1 301 ? -1.53 30.875 15.188 1 98.44 301 HIS A C 1
ATOM 2443 O O . HIS A 1 301 ? -1.043 29.812 14.82 1 98.44 301 HIS A O 1
ATOM 2449 N N . VAL A 1 302 ? -2.793 31.188 14.953 1 98.38 302 VAL A N 1
ATOM 2450 C CA . VAL A 1 302 ? -3.602 30.375 14.055 1 98.38 302 VAL A CA 1
ATOM 2451 C C . VAL A 1 302 ? -4.055 31.219 12.859 1 98.38 302 VAL A C 1
ATOM 2453 O O . VAL A 1 302 ? -4.191 32.438 12.977 1 98.38 302 VAL A O 1
ATOM 2456 N N . CYS A 1 303 ? -4.16 30.641 11.766 1 98.12 303 CYS A N 1
ATOM 2457 C CA . CYS A 1 303 ? -4.801 31.172 10.57 1 98.12 303 CYS A CA 1
ATOM 2458 C C . CYS A 1 303 ? -5.879 30.219 10.062 1 98.12 303 CYS A C 1
ATOM 2460 O O . CYS A 1 303 ? -5.645 29.016 9.953 1 98.12 303 CYS A O 1
ATOM 2462 N N . VAL A 1 304 ? -7.02 30.719 9.82 1 97.25 304 VAL A N 1
ATOM 2463 C CA . VAL A 1 304 ? -8.133 29.906 9.336 1 97.25 304 VAL A CA 1
ATOM 2464 C C . VAL A 1 304 ? -8.703 30.531 8.062 1 97.25 304 VAL A C 1
ATOM 2466 O O . VAL A 1 304 ? -8.898 31.75 7.988 1 97.25 304 VAL A O 1
ATOM 2469 N N . GLU A 1 305 ? -8.898 29.734 7.086 1 95.12 305 GLU A N 1
ATOM 2470 C CA . GLU A 1 305 ? -9.484 30.188 5.832 1 95.12 305 GLU A CA 1
ATOM 2471 C C . GLU A 1 305 ? -11 30.312 5.938 1 95.12 305 GLU A C 1
ATOM 2473 O O . GLU A 1 305 ? -11.656 29.438 6.5 1 95.12 305 GLU A O 1
ATOM 2478 N N . TYR A 1 306 ? -11.539 31.375 5.43 1 92.88 306 TYR A N 1
ATOM 2479 C CA . TYR A 1 306 ? -12.977 31.594 5.34 1 92.88 306 TYR A CA 1
ATOM 2480 C C . TYR A 1 306 ? -13.328 32.438 4.117 1 92.88 306 TYR A C 1
ATOM 2482 O O . TYR A 1 306 ? -13.039 33.625 4.078 1 92.88 306 TYR A O 1
ATOM 2490 N N . GLN A 1 307 ? -13.961 31.859 3.09 1 89.06 307 GLN A N 1
ATOM 2491 C CA . GLN A 1 307 ? -14.469 32.531 1.905 1 89.06 307 GLN A CA 1
ATOM 2492 C C . GLN A 1 307 ? -13.391 33.438 1.296 1 89.06 307 GLN A C 1
ATOM 2494 O O . GLN A 1 307 ? -13.617 34.625 1.098 1 89.06 307 GLN A O 1
ATOM 2499 N N . LYS A 1 308 ? -12.258 33.031 1.006 1 89.75 308 LYS A N 1
ATOM 2500 C CA . LYS A 1 308 ? -11.125 33.688 0.342 1 89.75 308 LYS A CA 1
ATOM 2501 C C . LYS A 1 308 ? -10.43 34.656 1.275 1 89.75 308 LYS A C 1
ATOM 2503 O O . LYS A 1 308 ? -9.664 35.5 0.825 1 89.75 308 LYS A O 1
ATOM 2508 N N . LYS A 1 309 ? -10.789 34.562 2.523 1 93.75 309 LYS A N 1
ATOM 2509 C CA . LYS A 1 309 ? -10.102 35.344 3.545 1 93.75 309 LYS A CA 1
ATOM 2510 C C . LYS A 1 309 ? -9.359 34.438 4.523 1 93.75 309 LYS A C 1
ATOM 2512 O O . LYS A 1 309 ? -9.633 33.25 4.594 1 93.75 309 LYS A O 1
ATOM 2517 N N . VAL A 1 310 ? -8.406 35.094 5.195 1 96.06 310 VAL A N 1
ATOM 2518 C CA . VAL A 1 310 ? -7.664 34.406 6.246 1 96.06 310 VAL A CA 1
ATOM 2519 C C . VAL A 1 310 ? -7.812 35.156 7.566 1 96.06 310 VAL A C 1
ATOM 2521 O O . VAL A 1 310 ? -7.531 36.344 7.637 1 96.06 310 VAL A O 1
ATOM 2524 N N . ILE A 1 311 ? -8.305 34.469 8.562 1 96.94 311 ILE A N 1
ATOM 2525 C CA . ILE A 1 311 ? -8.438 35.031 9.898 1 96.94 311 ILE A CA 1
ATOM 2526 C C . ILE A 1 311 ? -7.238 34.656 10.75 1 96.94 311 ILE A C 1
ATOM 2528 O O . ILE A 1 311 ? -6.941 33.469 10.898 1 96.94 311 ILE A O 1
ATOM 2532 N N . LEU A 1 312 ? -6.562 35.594 11.266 1 98.06 312 LEU A N 1
ATOM 2533 C CA . LEU A 1 312 ? -5.402 35.406 12.125 1 98.06 312 LEU A CA 1
ATOM 2534 C C . LEU A 1 312 ? -5.73 35.75 13.57 1 98.06 312 LEU A C 1
ATOM 2536 O O . LEU A 1 312 ? -6.262 36.844 13.836 1 98.06 312 LEU A O 1
ATOM 2540 N N . ILE A 1 313 ? -5.449 34.875 14.492 1 98.31 313 ILE A N 1
ATOM 2541 C CA . ILE A 1 313 ? -5.766 35.094 15.898 1 98.31 313 ILE A CA 1
ATOM 2542 C C . ILE A 1 313 ? -4.555 34.781 16.766 1 98.31 313 ILE A C 1
ATOM 2544 O O . ILE A 1 313 ? -3.988 33.688 16.656 1 98.31 313 ILE A O 1
ATOM 2548 N N . GLY A 1 314 ? -4.188 35.656 17.625 1 98.31 314 GLY A N 1
ATOM 2549 C CA . GLY A 1 314 ? -3.221 35.406 18.688 1 98.31 314 GLY A CA 1
ATOM 2550 C C . GLY A 1 314 ? -1.811 35.188 18.172 1 98.31 314 GLY A C 1
ATOM 2551 O O . GLY A 1 314 ? -1.455 35.688 17.094 1 98.31 314 GLY A O 1
ATOM 2552 N N . GLY A 1 315 ? -0.977 34.531 19.047 1 98.25 315 GLY A N 1
ATOM 2553 C CA . GLY A 1 315 ? 0.419 34.281 18.734 1 98.25 315 GLY A CA 1
ATOM 2554 C C . GLY A 1 315 ? 1.384 35 19.641 1 98.25 315 GLY A C 1
ATOM 2555 O O . GLY A 1 315 ? 0.965 35.656 20.609 1 98.25 315 GLY A O 1
ATOM 2556 N N . LEU A 1 316 ? 2.637 34.75 19.312 1 96.75 316 LEU A N 1
ATOM 2557 C CA . LEU A 1 316 ? 3.727 35.281 20.125 1 96.75 316 LEU A CA 1
ATOM 2558 C C . LEU A 1 316 ? 4.672 36.125 19.266 1 96.75 316 LEU A C 1
ATOM 2560 O O . LEU A 1 316 ? 5.492 35.562 18.531 1 96.75 316 LEU A O 1
ATOM 2564 N N . PRO A 1 317 ? 4.672 37.438 19.438 1 93.06 317 PRO A N 1
ATOM 2565 C CA . PRO A 1 317 ? 5.652 38.281 18.75 1 93.06 317 PRO A CA 1
ATOM 2566 C C . PRO A 1 317 ? 7.016 38.281 19.422 1 93.06 317 PRO A C 1
ATOM 2568 O O . PRO A 1 317 ? 8.039 38.531 18.781 1 93.06 317 PRO A O 1
ATOM 2571 N N . LEU A 1 318 ? 7.039 38.219 20.719 1 84.5 318 LEU A N 1
ATOM 2572 C CA . LEU A 1 318 ? 8.195 38.188 21.609 1 84.5 318 LEU A CA 1
ATOM 2573 C C . LEU A 1 318 ? 7.977 37.188 22.734 1 84.5 318 LEU A C 1
ATOM 2575 O O . LEU A 1 318 ? 6.84 36.812 23.047 1 84.5 318 LEU A O 1
ATOM 2579 N N . PRO A 1 319 ? 9.188 36.812 23.188 1 82.75 319 PRO A N 1
ATOM 2580 C CA . PRO A 1 319 ? 9.008 35.938 24.328 1 82.75 319 PRO A CA 1
ATOM 2581 C C . PRO A 1 319 ? 8.148 36.531 25.438 1 82.75 319 PRO A C 1
ATOM 2583 O O . PRO A 1 319 ? 8.305 37.719 25.75 1 82.75 319 PRO A O 1
ATOM 2586 N N . ASN A 1 320 ? 7.125 35.906 25.875 1 82.75 320 ASN A N 1
ATOM 2587 C CA . ASN A 1 320 ? 6.301 36.219 27.047 1 82.75 320 ASN A CA 1
ATOM 2588 C C . ASN A 1 320 ? 5.25 37.281 26.703 1 82.75 320 ASN A C 1
ATOM 2590 O O . ASN A 1 320 ? 4.707 37.906 27.609 1 82.75 320 ASN A O 1
ATOM 2594 N N . ARG A 1 321 ? 5.086 37.625 25.484 1 92.12 321 ARG A N 1
ATOM 2595 C CA . ARG A 1 321 ? 3.996 38.5 25.094 1 92.12 321 ARG A CA 1
ATOM 2596 C C . ARG A 1 321 ? 3.068 37.812 24.094 1 92.12 321 ARG A C 1
ATOM 2598 O O . ARG A 1 321 ? 3.373 37.75 22.906 1 92.12 321 ARG A O 1
ATOM 2605 N N . SER A 1 322 ? 1.998 37.438 24.625 1 96.31 322 SER A N 1
ATOM 2606 C CA . SER A 1 322 ? 0.988 36.844 23.734 1 96.31 322 SER A CA 1
ATOM 2607 C C . SER A 1 322 ? -0.025 37.906 23.297 1 96.31 322 SER A C 1
ATOM 2609 O O . SER A 1 322 ? -0.205 38.906 23.969 1 96.31 322 SER A O 1
ATOM 2611 N N . LEU A 1 323 ? -0.65 37.688 22.188 1 97.88 323 LEU A N 1
ATOM 2612 C CA . LEU A 1 323 ? -1.568 38.625 21.594 1 97.88 323 LEU A CA 1
ATOM 2613 C C . LEU A 1 323 ? -2.996 38.094 21.594 1 97.88 323 LEU A C 1
ATOM 2615 O O . LEU A 1 323 ? -3.209 36.906 21.688 1 97.88 323 LEU A O 1
ATOM 2619 N N . ASP A 1 324 ? -3.965 39 21.562 1 97.81 324 ASP A N 1
ATOM 2620 C CA . ASP A 1 324 ? -5.371 38.625 21.453 1 97.81 324 ASP A CA 1
ATOM 2621 C C . ASP A 1 324 ? -6.016 39.281 20.234 1 97.81 324 ASP A C 1
ATOM 2623 O O . ASP A 1 324 ? -7.23 39.188 20.047 1 97.81 324 ASP A O 1
ATOM 2627 N N . ASP A 1 325 ? -5.25 39.938 19.422 1 96.81 325 ASP A N 1
ATOM 2628 C CA . ASP A 1 325 ? -5.797 40.656 18.281 1 96.81 325 ASP A CA 1
ATOM 2629 C C . ASP A 1 325 ? -6.297 39.719 17.203 1 96.81 325 ASP A C 1
ATOM 2631 O O . ASP A 1 325 ? -5.93 38.531 17.188 1 96.81 325 ASP A O 1
ATOM 2635 N N . ILE A 1 326 ? -7.199 40.188 16.406 1 97.19 326 ILE A N 1
ATOM 2636 C CA . ILE A 1 326 ? -7.766 39.469 15.273 1 97.19 326 ILE A CA 1
ATOM 2637 C C . ILE A 1 326 ? -7.527 40.281 13.992 1 97.19 326 ILE A C 1
ATOM 2639 O O . ILE A 1 326 ? -7.828 41.469 13.93 1 97.19 326 ILE A O 1
ATOM 2643 N N . TRP A 1 327 ? -6.926 39.625 13.047 1 96.06 327 TRP A N 1
ATOM 2644 C CA . TRP A 1 327 ? -6.676 40.219 11.742 1 96.06 327 TRP A CA 1
ATOM 2645 C C . TRP A 1 327 ? -7.363 39.406 10.641 1 96.06 327 TRP A C 1
ATOM 2647 O O . TRP A 1 327 ? -7.555 38.188 10.773 1 96.06 327 TRP A O 1
ATOM 2657 N N . VAL A 1 328 ? -7.758 40.062 9.586 1 94.88 328 VAL A N 1
ATOM 2658 C CA . VAL A 1 328 ? -8.336 39.406 8.414 1 94.88 328 VAL A CA 1
ATOM 2659 C C . VAL A 1 328 ? -7.555 39.812 7.164 1 94.88 328 VAL A C 1
ATOM 2661 O O . VAL A 1 328 ? -7.336 41 6.91 1 94.88 328 VAL A O 1
ATOM 2664 N N . MET A 1 329 ? -7.129 38.844 6.457 1 94.44 329 MET A N 1
ATOM 2665 C CA . MET A 1 329 ? -6.469 39.031 5.168 1 94.44 329 MET A CA 1
ATOM 2666 C C . MET A 1 329 ? -7.402 38.688 4.016 1 94.44 329 MET A C 1
ATOM 2668 O O . MET A 1 329 ? -8 37.594 4 1 94.44 329 MET A O 1
ATOM 2672 N N . ASP A 1 330 ? -7.539 39.594 3.088 1 92.06 330 ASP A N 1
ATOM 2673 C CA . ASP A 1 330 ? -8.219 39.312 1.827 1 92.06 330 ASP A CA 1
ATOM 2674 C C . ASP A 1 330 ? -7.238 38.781 0.792 1 92.06 330 ASP A C 1
ATOM 2676 O O . ASP A 1 330 ? -6.344 39.469 0.334 1 92.06 330 ASP A O 1
ATOM 2680 N N . LEU A 1 331 ? -7.398 37.594 0.341 1 92.44 331 LEU A N 1
ATOM 2681 C CA . LEU A 1 331 ? -6.434 36.906 -0.528 1 92.44 331 LEU A CA 1
ATOM 2682 C C . LEU A 1 331 ? -6.539 37.438 -1.958 1 92.44 331 LEU A C 1
ATOM 2684 O O . LEU A 1 331 ? -5.637 37.219 -2.771 1 92.44 331 LEU A O 1
ATOM 2688 N N . GLU A 1 332 ? -7.578 38.031 -2.258 1 89.38 332 GLU A N 1
ATOM 2689 C CA . GLU A 1 332 ? -7.727 38.625 -3.586 1 89.38 332 GLU A CA 1
ATOM 2690 C C . GLU A 1 332 ? -6.973 39.938 -3.695 1 89.38 332 GLU A C 1
ATOM 2692 O O . GLU A 1 332 ? -6.262 40.188 -4.676 1 89.38 332 GLU A O 1
ATOM 2697 N N . THR A 1 333 ? -7.098 40.781 -2.67 1 88.12 333 THR A N 1
ATOM 2698 C CA . THR A 1 333 ? -6.465 42.094 -2.701 1 88.12 333 THR A CA 1
ATOM 2699 C C . THR A 1 333 ? -5.133 42.094 -1.955 1 88.12 333 THR A C 1
ATOM 2701 O O . THR A 1 333 ? -4.348 43.031 -2.049 1 88.12 333 THR A O 1
ATOM 2704 N N . LEU A 1 334 ? -4.887 41.062 -1.223 1 91.69 334 LEU A N 1
ATOM 2705 C CA . LEU A 1 334 ? -3.693 40.906 -0.4 1 91.69 334 LEU A CA 1
ATOM 2706 C C . LEU A 1 334 ? -3.574 42.062 0.594 1 91.69 334 LEU A C 1
ATOM 2708 O O . LEU A 1 334 ? -2.521 42.719 0.688 1 91.69 334 LEU A O 1
ATOM 2712 N N . SER A 1 335 ? -4.625 42.312 1.267 1 91.62 335 SER A N 1
ATOM 2713 C CA . SER A 1 335 ? -4.66 43.406 2.24 1 91.62 335 SER A CA 1
ATOM 2714 C C . SER A 1 335 ? -5.105 42.906 3.609 1 91.62 335 SER A C 1
ATOM 2716 O O . SER A 1 335 ? -6.004 42.062 3.707 1 91.62 335 SER A O 1
ATOM 2718 N N . TRP A 1 336 ? -4.457 43.438 4.613 1 94.06 336 TRP A N 1
ATOM 2719 C CA . TRP A 1 336 ? -4.785 43.125 5.996 1 94.06 336 TRP A CA 1
ATOM 2720 C C . TRP A 1 336 ? -5.723 44.156 6.594 1 94.06 336 TRP A C 1
ATOM 2722 O O . TRP A 1 336 ? -5.598 45.344 6.312 1 94.06 336 TRP A O 1
ATOM 2732 N N . THR A 1 337 ? -6.637 43.688 7.422 1 91.25 337 THR A N 1
ATOM 2733 C CA . THR A 1 337 ? -7.48 44.531 8.25 1 91.25 337 THR A CA 1
ATOM 2734 C C . THR A 1 337 ? -7.496 44.062 9.695 1 91.25 337 THR A C 1
ATOM 2736 O O . THR A 1 337 ? -7.715 42.875 9.945 1 91.25 337 THR A O 1
ATOM 2739 N N . GLN A 1 338 ? -7.184 44.938 10.602 1 93.19 338 GLN A N 1
ATOM 2740 C CA . GLN A 1 338 ? -7.328 44.594 12.008 1 93.19 338 GLN A CA 1
ATOM 2741 C C . GLN A 1 338 ? -8.758 44.781 12.492 1 93.19 338 GLN A C 1
ATOM 2743 O O . GLN A 1 338 ? -9.352 45.844 12.258 1 93.19 338 GLN A O 1
ATOM 2748 N N . LEU A 1 339 ? -9.266 43.812 13.109 1 93.19 339 LEU A N 1
ATOM 2749 C CA . LEU A 1 339 ? -10.602 43.969 13.672 1 93.19 339 LEU A CA 1
ATOM 2750 C C . LEU A 1 339 ? -10.555 44.719 15 1 93.19 339 LEU A C 1
ATOM 2752 O O . LEU A 1 339 ? -9.562 44.656 15.719 1 93.19 339 LEU A O 1
ATOM 2756 N N . GLN A 1 340 ? -11.672 45.344 15.266 1 90.12 340 GLN A N 1
ATOM 2757 C CA . GLN A 1 340 ? -11.797 46 16.562 1 90.12 340 GLN A CA 1
ATOM 2758 C C . GLN A 1 340 ? -12.023 44.969 17.688 1 90.12 340 GLN A C 1
ATOM 2760 O O . GLN A 1 340 ? -11.562 45.188 18.812 1 90.12 340 GLN A O 1
ATOM 2765 N N . SER A 1 341 ? -12.688 43.969 17.328 1 91.88 341 SER A N 1
ATOM 2766 C CA . SER A 1 341 ? -12.883 42.906 18.297 1 91.88 341 SER A CA 1
ATOM 2767 C C . SER A 1 341 ? -11.594 42.125 18.547 1 91.88 341 SER A C 1
ATOM 2769 O O . SER A 1 341 ? -10.742 42.031 17.656 1 91.88 341 SER A O 1
ATOM 2771 N N . ALA A 1 342 ? -11.484 41.656 19.766 1 95.19 342 ALA A N 1
ATOM 2772 C CA . ALA A 1 342 ? -10.328 40.844 20.156 1 95.19 342 ALA A CA 1
ATOM 2773 C C . ALA A 1 342 ? -10.773 39.5 20.672 1 95.19 342 ALA A C 1
ATOM 2775 O O . ALA A 1 342 ? -11.945 39.281 21 1 95.19 342 ALA A O 1
ATOM 2776 N N . PHE A 1 343 ? -9.891 38.625 20.547 1 97.06 343 PHE A N 1
ATOM 2777 C CA . PHE A 1 343 ? -10.117 37.344 21.219 1 97.06 343 PHE A CA 1
ATOM 2778 C C . PHE A 1 343 ? -10.188 37.531 22.734 1 97.06 343 PHE A C 1
ATOM 2780 O O . PHE A 1 343 ? -9.617 38.469 23.266 1 97.06 343 PHE A O 1
ATOM 2787 N N . PRO A 1 344 ? -10.906 36.719 23.469 1 96.38 344 PRO A N 1
ATOM 2788 C CA . PRO A 1 344 ? -11.195 36.938 24.891 1 96.38 344 PRO A CA 1
ATOM 2789 C C . PRO A 1 344 ? -9.93 37.125 25.734 1 96.38 344 PRO A C 1
ATOM 2791 O O . PRO A 1 344 ? -9.938 37.875 26.703 1 96.38 344 PRO A O 1
ATOM 2794 N N . SER A 1 345 ? -8.898 36.406 25.453 1 96.31 345 SER A N 1
ATOM 2795 C CA . SER A 1 345 ? -7.625 36.531 26.156 1 96.31 345 SER A CA 1
ATOM 2796 C C . SER A 1 345 ? -6.453 36.25 25.219 1 96.31 345 SER A C 1
ATOM 2798 O O . SER A 1 345 ? -6.566 35.469 24.281 1 96.31 345 SER A O 1
ATOM 2800 N N . PRO A 1 346 ? -5.301 36.969 25.516 1 97.69 346 PRO A N 1
ATOM 2801 C CA . PRO A 1 346 ? -4.117 36.594 24.734 1 97.69 346 PRO A CA 1
ATOM 2802 C C . PRO A 1 346 ? -3.814 35.094 24.797 1 97.69 346 PRO A C 1
ATOM 2804 O O . PRO A 1 346 ? -3.984 34.469 25.844 1 97.69 346 PRO A O 1
ATOM 2807 N N . ILE A 1 347 ? -3.367 34.531 23.656 1 98 347 ILE A N 1
ATOM 2808 C CA . ILE A 1 347 ? -3.24 33.094 23.562 1 98 347 ILE A CA 1
ATOM 2809 C C . ILE A 1 347 ? -2.205 32.719 22.5 1 98 347 ILE A C 1
ATOM 2811 O O . ILE A 1 347 ? -2.014 33.469 21.531 1 98 347 ILE A O 1
ATOM 2815 N N . TYR A 1 348 ? -1.451 31.719 22.781 1 98 348 TYR A N 1
ATOM 2816 C CA . TYR A 1 348 ? -0.553 31.141 21.781 1 98 348 TYR A CA 1
ATOM 2817 C C . TYR A 1 348 ? -0.519 29.625 21.891 1 98 348 TYR A C 1
ATOM 2819 O O . TYR A 1 348 ? -0.974 29.047 22.891 1 98 348 TYR A O 1
ATOM 2827 N N . PHE A 1 349 ? -0.088 28.922 20.797 1 98.06 349 PHE A N 1
ATOM 2828 C CA . PHE A 1 349 ? -0.051 27.469 20.719 1 98.06 349 PHE A CA 1
ATOM 2829 C C . PHE A 1 349 ? -1.453 26.891 20.828 1 98.06 349 PHE A C 1
ATOM 2831 O O . PHE A 1 349 ? -1.63 25.781 21.328 1 98.06 349 PHE A O 1
ATOM 2838 N N . HIS A 1 350 ? -2.463 27.672 20.531 1 98.5 350 HIS A N 1
ATOM 2839 C CA . HIS A 1 350 ? -3.842 27.234 20.375 1 98.5 350 HIS A CA 1
ATOM 2840 C C . HIS A 1 350 ? -4.102 26.703 18.969 1 98.5 350 HIS A C 1
ATOM 2842 O O . HIS A 1 350 ? -3.201 26.703 18.125 1 98.5 350 HIS A O 1
ATOM 2848 N N . ALA A 1 351 ? -5.246 26.109 18.734 1 98.69 351 ALA A N 1
ATOM 2849 C CA . ALA A 1 351 ? -5.656 25.625 17.422 1 98.69 351 ALA A CA 1
ATOM 2850 C C . ALA A 1 351 ? -7.059 26.109 17.078 1 98.69 351 ALA A C 1
ATOM 2852 O O . ALA A 1 351 ? -7.875 26.359 17.953 1 98.69 351 ALA A O 1
ATOM 2853 N N . ALA A 1 352 ? -7.32 26.266 15.773 1 98.69 352 ALA A N 1
ATOM 2854 C CA . ALA A 1 352 ? -8.609 26.781 15.344 1 98.69 352 ALA A CA 1
ATOM 2855 C C . ALA A 1 352 ? -9.031 26.172 14.008 1 98.69 352 ALA A C 1
ATOM 2857 O O . ALA A 1 352 ? -8.188 25.75 13.219 1 98.69 352 ALA A O 1
ATOM 2858 N N . THR A 1 353 ? -10.289 26.078 13.805 1 98.31 353 THR A N 1
ATOM 2859 C CA . THR A 1 353 ? -10.836 25.562 12.547 1 98.31 353 THR A CA 1
ATOM 2860 C C . THR A 1 353 ? -12.234 26.109 12.297 1 98.31 353 THR A C 1
ATOM 2862 O O . THR A 1 353 ? -12.883 26.625 13.219 1 98.31 353 THR A O 1
ATOM 2865 N N . MET A 1 354 ? -12.617 26.125 11.078 1 96.19 354 MET A N 1
ATOM 2866 C CA . MET A 1 354 ? -13.992 26.438 10.688 1 96.19 354 MET A CA 1
ATOM 2867 C C . MET A 1 354 ? -14.844 25.188 10.648 1 96.19 354 MET A C 1
ATOM 2869 O O . MET A 1 354 ? -14.391 24.125 10.195 1 96.19 354 MET A O 1
ATOM 2873 N N . CYS A 1 355 ? -16 25.25 11.133 1 95.5 355 CYS A N 1
ATOM 2874 C CA . CYS A 1 355 ? -16.984 24.188 11.008 1 95.5 355 CYS A CA 1
ATOM 2875 C C . CYS A 1 355 ? -18.375 24.75 10.773 1 95.5 355 CYS A C 1
ATOM 2877 O O . CYS A 1 355 ? -18.953 25.391 11.664 1 95.5 355 CYS A O 1
ATOM 2879 N N . ASN A 1 356 ? -18.938 24.531 9.602 1 89.5 356 ASN A N 1
ATOM 2880 C CA . ASN A 1 356 ? -20.281 24.969 9.266 1 89.5 356 ASN A CA 1
ATOM 2881 C C . ASN A 1 356 ? -20.484 26.453 9.555 1 89.5 356 ASN A C 1
ATOM 2883 O O . ASN A 1 356 ? -21.391 26.828 10.289 1 89.5 356 ASN A O 1
ATOM 2887 N N . ASN A 1 357 ? -19.594 27.359 9.156 1 89.56 357 ASN A N 1
ATOM 2888 C CA . ASN A 1 357 ? -19.609 28.812 9.234 1 89.56 357 ASN A CA 1
ATOM 2889 C C . ASN A 1 357 ? -19.438 29.297 10.672 1 89.56 357 ASN A C 1
ATOM 2891 O O . ASN A 1 357 ? -19.906 30.375 11.031 1 89.56 357 ASN A O 1
ATOM 2895 N N . GLU A 1 358 ? -18.922 28.422 11.445 1 93.88 358 GLU A N 1
ATOM 2896 C CA . GLU A 1 358 ? -18.531 28.812 12.797 1 93.88 358 GLU A CA 1
ATOM 2897 C C . GLU A 1 358 ? -17.031 28.609 13.008 1 93.88 358 GLU A C 1
ATOM 2899 O O . GLU A 1 358 ? -16.469 27.609 12.578 1 93.88 358 GLU A O 1
ATOM 2904 N N . LEU A 1 359 ? -16.438 29.625 13.609 1 96.94 359 LEU A N 1
ATOM 2905 C CA . LEU A 1 359 ? -15.016 29.562 13.922 1 96.94 359 LEU A CA 1
ATOM 2906 C C . LEU A 1 359 ? -14.797 29.047 15.336 1 96.94 359 LEU A C 1
ATOM 2908 O O . LEU A 1 359 ? -15.281 29.641 16.297 1 96.94 359 LEU A O 1
ATOM 2912 N N . TYR A 1 360 ? -14.109 27.906 15.438 1 98.25 360 TYR A N 1
ATOM 2913 C CA . TYR A 1 360 ? -13.812 27.312 16.734 1 98.25 360 TYR A CA 1
ATOM 2914 C C . TYR A 1 360 ? -12.344 27.484 17.094 1 98.25 360 TYR A C 1
ATOM 2916 O O . TYR A 1 360 ? -11.469 27.328 16.234 1 98.25 360 TYR A O 1
ATOM 2924 N N . VAL A 1 361 ? -12.055 27.875 18.281 1 98.69 361 VAL A N 1
ATOM 2925 C CA . VAL A 1 361 ? -10.703 27.984 18.828 1 98.69 361 VAL A CA 1
ATOM 2926 C C . VAL A 1 361 ? -10.594 27.141 20.094 1 98.69 361 VAL A C 1
ATOM 2928 O O . VAL A 1 361 ? -11.43 27.25 21 1 98.69 361 VAL A O 1
ATOM 2931 N N . PHE A 1 362 ? -9.578 26.328 20.141 1 98.75 362 PHE A N 1
ATOM 2932 C CA . PHE A 1 362 ? -9.469 25.422 21.281 1 98.75 362 PHE A CA 1
ATOM 2933 C C . PHE A 1 362 ? -8.047 25.438 21.844 1 98.75 362 PHE A C 1
ATOM 2935 O O . PHE A 1 362 ? -7.074 25.422 21.094 1 98.75 362 PHE A O 1
ATOM 2942 N N . GLY A 1 363 ? -7.969 25.438 23.172 1 98.44 363 GLY A N 1
ATOM 2943 C CA . GLY A 1 363 ? -6.723 25.219 23.875 1 98.44 363 GLY A CA 1
ATOM 2944 C C . GLY A 1 363 ? -5.719 26.328 23.703 1 98.44 363 GLY A C 1
ATOM 2945 O O . GLY A 1 363 ? -6.09 27.453 23.344 1 98.44 363 GLY A O 1
ATOM 2946 N N . GLY A 1 364 ? -4.395 26.016 24.078 1 98.31 364 GLY A N 1
ATOM 2947 C CA . GLY A 1 364 ? -3.309 26.969 24.016 1 98.31 364 GLY A CA 1
ATOM 2948 C C . GLY A 1 364 ? -2.715 27.312 25.359 1 98.31 364 GLY A C 1
ATOM 2949 O O . GLY A 1 364 ? -3 26.625 26.359 1 98.31 364 GLY A O 1
ATOM 2950 N N . THR A 1 365 ? -1.874 28.25 25.266 1 97.81 365 THR A N 1
ATOM 2951 C CA . THR A 1 365 ? -1.203 28.75 26.453 1 97.81 365 THR A CA 1
ATOM 2952 C C . THR A 1 365 ? -1.646 30.188 26.766 1 97.81 365 THR A C 1
ATOM 2954 O O . THR A 1 365 ? -1.606 31.062 25.906 1 97.81 365 THR A O 1
ATOM 2957 N N . ASP A 1 366 ? -1.989 30.375 28 1 96 366 ASP A N 1
ATOM 2958 C CA . ASP A 1 366 ? -2.477 31.688 28.375 1 96 366 ASP A CA 1
ATOM 2959 C C . ASP A 1 366 ? -1.337 32.562 28.875 1 96 366 ASP A C 1
ATOM 2961 O O . ASP A 1 366 ? -0.164 32.219 28.734 1 96 366 ASP A O 1
ATOM 2965 N N . THR A 1 367 ? -1.634 33.75 29.375 1 94.19 367 THR A N 1
ATOM 2966 C CA . THR A 1 367 ? -0.654 34.781 29.766 1 94.19 367 THR A CA 1
ATOM 2967 C C . THR A 1 367 ? 0.142 34.281 30.984 1 94.19 367 THR A C 1
ATOM 2969 O O . THR A 1 367 ? 1.227 34.812 31.266 1 94.19 367 THR A O 1
ATOM 2972 N N . GLN A 1 368 ? -0.409 33.375 31.719 1 93.69 368 GLN A N 1
ATOM 2973 C CA . GLN A 1 368 ? 0.271 32.812 32.875 1 93.69 368 GLN A CA 1
ATOM 2974 C C . GLN A 1 368 ? 1.063 31.578 32.531 1 93.69 368 GLN A C 1
ATOM 2976 O O . GLN A 1 368 ? 1.492 30.828 33.406 1 93.69 368 GLN A O 1
ATOM 2981 N N . LYS A 1 369 ? 1.126 31.281 31.297 1 93.5 369 LYS A N 1
ATOM 2982 C CA . LYS A 1 369 ? 1.87 30.141 30.766 1 93.5 369 LYS A CA 1
ATOM 2983 C C . LYS A 1 369 ? 1.211 28.812 31.156 1 93.5 369 LYS A C 1
ATOM 2985 O O . LYS A 1 369 ? 1.895 27.812 31.359 1 93.5 369 LYS A O 1
ATOM 2990 N N . LYS A 1 370 ? -0.03 28.891 31.391 1 95.81 370 LYS A N 1
ATOM 2991 C CA . LYS A 1 370 ? -0.805 27.688 31.672 1 95.81 370 LYS A CA 1
ATOM 2992 C C . LYS A 1 370 ? -1.517 27.172 30.422 1 95.81 370 LYS A C 1
ATOM 2994 O O . LYS A 1 370 ? -2.039 27.969 29.641 1 95.81 370 LYS A O 1
ATOM 2999 N N . ARG A 1 371 ? -1.46 25.859 30.281 1 97.75 371 ARG A N 1
ATOM 3000 C CA . ARG A 1 371 ? -2.236 25.25 29.219 1 97.75 371 ARG A CA 1
ATOM 3001 C C . ARG A 1 371 ? -3.721 25.219 29.562 1 97.75 371 ARG A C 1
ATOM 3003 O O . ARG A 1 371 ? -4.102 24.781 30.641 1 97.75 371 ARG A O 1
ATOM 3010 N N . VAL A 1 372 ? -4.543 25.688 28.625 1 97.38 372 VAL A N 1
ATOM 3011 C CA . VAL A 1 372 ? -5.98 25.766 28.875 1 97.38 372 VAL A CA 1
ATOM 3012 C C . VAL A 1 372 ? -6.719 24.797 27.969 1 97.38 372 VAL A C 1
ATOM 3014 O O . VAL A 1 372 ? -6.168 24.328 26.969 1 97.38 372 VAL A O 1
ATOM 3017 N N . ASN A 1 373 ? -7.914 24.422 28.312 1 97.38 373 ASN A N 1
ATOM 3018 C CA . ASN A 1 373 ? -8.766 23.547 27.516 1 97.38 373 ASN A CA 1
ATOM 3019 C C . ASN A 1 373 ? -10.086 24.219 27.156 1 97.38 373 ASN A C 1
ATOM 3021 O O . ASN A 1 373 ? -11.109 23.562 27.016 1 97.38 373 ASN A O 1
ATOM 3025 N N . LYS A 1 374 ? -10.078 25.547 27.047 1 97.75 374 LYS A N 1
ATOM 3026 C CA . LYS A 1 374 ? -11.281 26.312 26.703 1 97.75 374 LYS A CA 1
ATOM 3027 C C . LYS A 1 374 ? -11.609 26.188 25.219 1 97.75 374 LYS A C 1
ATOM 3029 O O . LYS A 1 374 ? -10.719 26.188 24.375 1 97.75 374 LYS A O 1
ATOM 3034 N N . LEU A 1 375 ? -12.875 25.984 24.953 1 98.44 375 LEU A N 1
ATOM 3035 C CA . LEU A 1 375 ? -13.406 26.016 23.594 1 98.44 375 LEU A CA 1
ATOM 3036 C C . LEU A 1 375 ? -14.234 27.266 23.375 1 98.44 375 LEU A C 1
ATOM 3038 O O . LEU A 1 375 ? -15.172 27.547 24.125 1 98.44 375 LEU A O 1
ATOM 3042 N N . HIS A 1 376 ? -13.859 28.078 22.391 1 98.44 376 HIS A N 1
ATOM 3043 C CA . HIS A 1 376 ? -14.586 29.281 22 1 98.44 376 HIS A CA 1
ATOM 3044 C C . HIS A 1 376 ? -15.188 29.141 20.609 1 98.44 376 HIS A C 1
ATOM 3046 O O . HIS A 1 376 ? -14.633 28.438 19.75 1 98.44 376 HIS A O 1
ATOM 3052 N N . VAL A 1 377 ? -16.297 29.75 20.406 1 97 377 VAL A N 1
ATOM 3053 C CA . VAL A 1 377 ? -16.938 29.719 19.109 1 97 377 VAL A CA 1
ATOM 3054 C C . VAL A 1 377 ? -17.391 31.125 18.703 1 97 377 VAL A C 1
ATOM 3056 O O . VAL A 1 377 ? -17.781 31.922 19.547 1 97 377 VAL A O 1
ATOM 3059 N N . CYS A 1 378 ? -17.203 31.453 17.453 1 95.75 378 CYS A N 1
ATOM 3060 C CA . CYS A 1 378 ? -17.688 32.688 16.844 1 95.75 378 CYS A CA 1
ATOM 3061 C C . CYS A 1 378 ? -18.531 32.375 15.602 1 95.75 378 CYS A C 1
ATOM 3063 O O . CYS A 1 378 ? -18.047 31.719 14.672 1 95.75 378 CYS A O 1
ATOM 3065 N N . GLN A 1 379 ? -19.75 32.781 15.617 1 90.12 379 GLN A N 1
ATOM 3066 C CA . GLN A 1 379 ? -20.609 32.594 14.461 1 90.12 379 GLN A CA 1
ATOM 3067 C C . GLN A 1 379 ? -20.266 33.594 13.344 1 90.12 379 GLN A C 1
ATOM 3069 O O . GLN A 1 379 ? -20.25 34.812 13.562 1 90.12 379 GLN A O 1
ATOM 3074 N N . MET A 1 380 ? -20 33.125 12.156 1 86.38 380 MET A N 1
ATOM 3075 C CA . MET A 1 380 ? -19.531 33.969 11.07 1 86.38 380 MET A CA 1
ATOM 3076 C C . MET A 1 380 ? -20.703 34.469 10.219 1 86.38 380 MET A C 1
ATOM 3078 O O . MET A 1 380 ? -20.625 35.531 9.609 1 86.38 380 MET A O 1
ATOM 3082 N N . ASN A 1 381 ? -21.641 33.625 9.992 1 75.94 381 ASN A N 1
ATOM 3083 C CA . ASN A 1 381 ? -22.828 33.969 9.242 1 75.94 381 ASN A CA 1
ATOM 3084 C C . ASN A 1 381 ? -24.094 33.406 9.906 1 75.94 381 ASN A C 1
ATOM 3086 O O . ASN A 1 381 ? -24 32.688 10.891 1 75.94 381 ASN A O 1
ATOM 3090 N N . VAL A 1 382 ? -25.172 33.969 9.422 1 64.38 382 VAL A N 1
ATOM 3091 C CA . VAL A 1 382 ? -26.438 33.438 9.914 1 64.38 382 VAL A CA 1
ATOM 3092 C C . VAL A 1 382 ? -26.484 31.922 9.688 1 64.38 382 VAL A C 1
ATOM 3094 O O . VAL A 1 382 ? -26.031 31.422 8.648 1 64.38 382 VAL A O 1
ATOM 3097 N N . LYS A 1 383 ? -26.75 31.219 10.828 1 63.22 383 LYS A N 1
ATOM 3098 C CA . LYS A 1 383 ? -26.859 29.766 10.742 1 63.22 383 LYS A CA 1
ATOM 3099 C C . LYS A 1 383 ? -27.859 29.359 9.664 1 63.22 383 LYS A C 1
ATOM 3101 O O . LYS A 1 383 ? -28.906 30.016 9.5 1 63.22 383 LYS A O 1
ATOM 3106 N N . SER A 1 384 ? -27.375 28.438 8.891 1 60.69 384 SER A N 1
ATOM 3107 C CA . SER A 1 384 ? -28.344 27.906 7.934 1 60.69 384 SER A CA 1
ATOM 3108 C C . SER A 1 384 ? -29.578 27.359 8.633 1 60.69 384 SER A C 1
ATOM 3110 O O . SER A 1 384 ? -29.516 27.016 9.82 1 60.69 384 SER A O 1
ATOM 3112 N N . LEU A 1 385 ? -30.672 27.438 7.961 1 57.12 385 LEU A N 1
ATOM 3113 C CA . LEU A 1 385 ? -31.922 26.891 8.5 1 57.12 385 LEU A CA 1
ATOM 3114 C C . LEU A 1 385 ? -31.75 25.422 8.867 1 57.12 385 LEU A C 1
ATOM 3116 O O . LEU A 1 385 ? -32.281 24.969 9.891 1 57.12 385 LEU A O 1
ATOM 3120 N N . LYS A 1 386 ? -31 24.75 8.07 1 56.41 386 LYS A N 1
ATOM 3121 C CA . LYS A 1 386 ? -30.75 23.328 8.328 1 56.41 386 LYS A CA 1
ATOM 3122 C C . LYS A 1 386 ? -30.031 23.125 9.656 1 56.41 386 LYS A C 1
ATOM 3124 O O . LYS A 1 386 ? -30.391 22.25 10.438 1 56.41 386 LYS A O 1
ATOM 3129 N N . ARG A 1 387 ? -29.141 23.984 9.844 1 60.19 387 ARG A N 1
ATOM 3130 C CA . ARG A 1 387 ? -28.375 23.875 11.07 1 60.19 387 ARG A CA 1
ATOM 3131 C C . ARG A 1 387 ? -29.203 24.266 12.289 1 60.19 387 ARG A C 1
ATOM 3133 O O . ARG A 1 387 ? -29.094 23.656 13.352 1 60.19 387 ARG A O 1
ATOM 3140 N N . GLN A 1 388 ? -29.953 25.234 12.133 1 59.41 388 GLN A N 1
ATOM 3141 C CA . GLN A 1 388 ? -30.828 25.641 13.219 1 59.41 388 GLN A CA 1
ATOM 3142 C C . GLN A 1 388 ? -31.797 24.516 13.594 1 59.41 388 GLN A C 1
ATOM 3144 O O . GLN A 1 388 ? -32 24.25 14.781 1 59.41 388 GLN A O 1
ATOM 3149 N N . CYS A 1 389 ? -32.25 23.906 12.547 1 56.66 389 CYS A N 1
ATOM 3150 C CA . CYS A 1 389 ? -33.188 22.797 12.758 1 56.66 389 CYS A CA 1
ATOM 3151 C C . CYS A 1 389 ? -32.469 21.641 13.469 1 56.66 389 CYS A C 1
ATOM 3153 O O . CYS A 1 389 ? -33.031 21.047 14.406 1 56.66 389 CYS A O 1
ATOM 3155 N N . TRP A 1 390 ? -31.312 21.453 13.094 1 57 390 TRP A N 1
ATOM 3156 C CA . TRP A 1 390 ? -30.578 20.328 13.68 1 57 390 TRP A CA 1
ATOM 3157 C C . TRP A 1 390 ? -30.25 20.609 15.148 1 57 390 TRP A C 1
ATOM 3159 O O . TRP A 1 390 ? -30.375 19.719 15.992 1 57 390 TRP A O 1
ATOM 3169 N N . THR A 1 391 ? -29.812 21.734 15.359 1 58.53 391 THR A N 1
ATOM 3170 C CA . THR A 1 391 ? -29.5 22.125 16.734 1 58.53 391 THR A CA 1
ATOM 3171 C C . THR A 1 391 ? -30.719 21.938 17.641 1 58.53 391 THR A C 1
ATOM 3173 O O . THR A 1 391 ? -30.609 21.469 18.766 1 58.53 391 THR A O 1
ATOM 3176 N N . PHE A 1 392 ? -31.781 22.281 17.078 1 56.53 392 PHE A N 1
ATOM 3177 C CA . PHE A 1 392 ? -33.031 22.172 17.812 1 56.53 392 PHE A CA 1
ATOM 3178 C C . PHE A 1 392 ? -33.375 20.703 18.047 1 56.53 392 PHE A C 1
ATOM 3180 O O . PHE A 1 392 ? -33.688 20.312 19.172 1 56.53 392 PHE A O 1
ATOM 3187 N N . VAL A 1 393 ? -33.25 19.938 17.047 1 55.94 393 VAL A N 1
ATOM 3188 C CA . VAL A 1 393 ? -33.594 18.516 17.125 1 55.94 393 VAL A CA 1
ATOM 3189 C C . VAL A 1 393 ? -32.625 17.812 18.094 1 55.94 393 VAL A C 1
ATOM 3191 O O . VAL A 1 393 ? -33.062 17.016 18.938 1 55.94 393 VAL A O 1
ATOM 3194 N N . ALA A 1 394 ? -31.406 18.125 18.016 1 55.72 394 ALA A N 1
ATOM 3195 C CA . ALA A 1 394 ? -30.406 17.516 18.891 1 55.72 394 ALA A CA 1
ATOM 3196 C C . ALA A 1 394 ? -30.672 17.859 20.344 1 55.72 394 ALA A C 1
ATOM 3198 O O . ALA A 1 394 ? -30.562 16.984 21.219 1 55.72 394 ALA A O 1
ATOM 3199 N N . LYS A 1 395 ? -31.047 18.984 20.578 1 58.66 395 LYS A N 1
ATOM 3200 C CA . LYS A 1 395 ? -31.391 19.422 21.922 1 58.66 395 LYS A CA 1
ATOM 3201 C C . LYS A 1 395 ? -32.625 18.688 22.453 1 58.66 395 LYS A C 1
ATOM 3203 O O . LYS A 1 395 ? -32.656 18.297 23.625 1 58.66 395 LYS A O 1
ATOM 3208 N N . GLN A 1 396 ? -33.562 18.516 21.578 1 56.16 396 GLN A N 1
ATOM 3209 C CA . GLN A 1 396 ? -34.781 17.828 21.969 1 56.16 396 GLN A CA 1
ATOM 3210 C C . GLN A 1 396 ? -34.531 16.359 22.25 1 56.16 396 GLN A C 1
ATOM 3212 O O . GLN A 1 396 ? -35.094 15.789 23.188 1 56.16 396 GLN A O 1
ATOM 3217 N N . LEU A 1 397 ? -33.75 15.797 21.438 1 55 397 LEU A N 1
ATOM 3218 C CA . LEU A 1 397 ? -33.438 14.383 21.594 1 55 397 LEU A CA 1
ATOM 3219 C C . LEU A 1 397 ? -32.625 14.133 22.859 1 55 397 LEU A C 1
ATOM 3221 O O . LEU A 1 397 ? -32.812 13.094 23.516 1 55 397 LEU A O 1
ATOM 3225 N N . LYS A 1 398 ? -31.75 15.023 23.078 1 56.53 398 LYS A N 1
ATOM 3226 C CA . LYS A 1 398 ? -31 14.93 24.328 1 56.53 398 LYS A CA 1
ATOM 3227 C C . LYS A 1 398 ? -31.922 15 25.531 1 56.53 398 LYS A C 1
ATOM 3229 O O . LYS A 1 398 ? -31.688 14.32 26.531 1 56.53 398 LYS A O 1
ATOM 3234 N N . GLN A 1 399 ? -32.844 15.75 25.375 1 53.97 399 GLN A N 1
ATOM 3235 C CA . GLN A 1 399 ? -33.781 15.883 26.469 1 53.97 399 GLN A CA 1
ATOM 3236 C C . GLN A 1 399 ? -34.719 14.68 26.531 1 53.97 399 GLN A C 1
ATOM 3238 O O . GLN A 1 399 ? -35.156 14.289 27.625 1 53.97 399 GLN A O 1
ATOM 3243 N N . ASN A 1 400 ? -34.938 14.117 25.297 1 48.09 400 ASN A N 1
ATOM 3244 C CA . ASN A 1 400 ? -35.875 13.008 25.25 1 48.09 400 ASN A CA 1
ATOM 3245 C C . ASN A 1 400 ? -35.156 11.68 25 1 48.09 400 ASN A C 1
ATOM 3247 O O . ASN A 1 400 ? -34.656 11.438 23.891 1 48.09 400 ASN A O 1
ATOM 3251 N N . LYS A 1 401 ? -34.562 11.133 25.891 1 49.56 401 LYS A N 1
ATOM 3252 C CA . LYS A 1 401 ? -33.781 9.898 25.891 1 49.56 401 LYS A CA 1
ATOM 3253 C C . LYS A 1 401 ? -34.344 8.883 24.906 1 49.56 401 LYS A C 1
ATOM 3255 O O . LYS A 1 401 ? -33.75 7.855 24.625 1 49.56 401 LYS A O 1
ATOM 3260 N N . CYS A 1 402 ? -35.562 8.75 24.844 1 41.75 402 CYS A N 1
ATOM 3261 C CA . CYS A 1 402 ? -36.281 7.566 24.375 1 41.75 402 CYS A CA 1
ATOM 3262 C C . CYS A 1 402 ? -36.5 7.621 22.875 1 41.75 402 CYS A C 1
ATOM 3264 O O . CYS A 1 402 ? -37.406 6.945 22.344 1 41.75 402 CYS A O 1
ATOM 3266 N N . LEU A 1 403 ? -35.938 8.5 22.156 1 45 403 LEU A N 1
ATOM 3267 C CA . LEU A 1 403 ? -36.469 8.375 20.797 1 45 403 LEU A CA 1
ATOM 3268 C C . LEU A 1 403 ? -35.75 7.285 20.016 1 45 403 LEU A C 1
ATOM 3270 O O . LEU A 1 403 ? -34.531 7.32 19.891 1 45 403 LEU A O 1
ATOM 3274 N N . ASP A 1 404 ? -36.25 6.145 19.984 1 46.88 404 ASP A N 1
ATOM 3275 C CA . ASP A 1 404 ? -35.75 4.98 19.234 1 46.88 404 ASP A CA 1
ATOM 3276 C C . ASP A 1 404 ? -35.625 5.289 17.75 1 46.88 404 ASP A C 1
ATOM 3278 O O . ASP A 1 404 ? -36.188 6.277 17.266 1 46.88 404 ASP A O 1
ATOM 3282 N N . LYS A 1 405 ? -34.719 4.738 17.062 1 46.34 405 LYS A N 1
ATOM 3283 C CA . LYS A 1 405 ? -34.375 4.832 15.648 1 46.34 405 LYS A CA 1
ATOM 3284 C C . LYS A 1 405 ? -35.656 4.949 14.789 1 46.34 405 LYS A C 1
ATOM 3286 O O . LYS A 1 405 ? -35.656 5.699 13.812 1 46.34 405 LYS A O 1
ATOM 3291 N N . GLN A 1 406 ? -36.594 4.211 15.281 1 48.88 406 GLN A N 1
ATOM 3292 C CA . GLN A 1 406 ? -37.844 4.164 14.523 1 48.88 406 GLN A CA 1
ATOM 3293 C C . GLN A 1 406 ? -38.562 5.5 14.586 1 48.88 406 GLN A C 1
ATOM 3295 O O . GLN A 1 406 ? -39.094 5.973 13.578 1 48.88 406 GLN A O 1
ATOM 3300 N N . THR A 1 407 ? -38.5 6.055 15.648 1 48.28 407 THR A N 1
ATOM 3301 C CA . THR A 1 407 ? -39.219 7.316 15.82 1 48.28 407 THR A CA 1
ATOM 3302 C C . THR A 1 407 ? -38.531 8.43 15.023 1 48.28 407 THR A C 1
ATOM 3304 O O . THR A 1 407 ? -39.219 9.289 14.453 1 48.28 407 THR A O 1
ATOM 3307 N N . LEU A 1 408 ? -37.281 8.289 14.977 1 47.22 408 LEU A N 1
ATOM 3308 C CA . LEU A 1 408 ? -36.531 9.305 14.25 1 47.22 408 LEU A CA 1
ATOM 3309 C C . LEU A 1 408 ? -36.781 9.188 12.742 1 47.22 408 LEU A C 1
ATOM 3311 O O . LEU A 1 408 ? -36.875 10.203 12.047 1 47.22 408 LEU A O 1
ATOM 3315 N N . ALA A 1 409 ? -36.812 7.984 12.32 1 48.41 409 ALA A N 1
ATOM 3316 C CA . ALA A 1 409 ? -37.156 7.781 10.914 1 48.41 409 ALA A CA 1
ATOM 3317 C C . ALA A 1 409 ? -38.531 8.367 10.617 1 48.41 409 ALA A C 1
ATOM 3319 O O . ALA A 1 409 ? -38.75 8.938 9.539 1 48.41 409 ALA A O 1
ATOM 3320 N N . ASP A 1 410 ? -39.312 8.227 11.594 1 47.34 410 ASP A N 1
ATOM 3321 C CA . ASP A 1 410 ? -40.688 8.688 11.406 1 47.34 410 ASP A CA 1
ATOM 3322 C C . ASP A 1 410 ? -40.75 10.211 11.391 1 47.34 410 ASP A C 1
ATOM 3324 O O . ASP A 1 410 ? -41.719 10.781 10.914 1 47.34 410 ASP A O 1
ATOM 3328 N N . LEU A 1 411 ? -39.75 10.727 11.984 1 48.44 411 LEU A N 1
ATOM 3329 C CA . LEU A 1 411 ? -39.812 12.18 12.055 1 48.44 411 LEU A CA 1
ATOM 3330 C C . LEU A 1 411 ? -39.312 12.805 10.742 1 48.44 411 LEU A C 1
ATOM 3332 O O . LEU A 1 411 ? -39.312 14.023 10.602 1 48.44 411 LEU A O 1
ATOM 3336 N N . GLY A 1 412 ? -39.188 11.984 9.703 1 44.31 412 GLY A N 1
ATOM 3337 C CA . GLY A 1 412 ? -38.844 12.523 8.398 1 44.31 412 GLY A CA 1
ATOM 3338 C C . GLY A 1 412 ? -37.438 13.086 8.32 1 44.31 412 GLY A C 1
ATOM 3339 O O . GLY A 1 412 ? -37.156 14 7.547 1 44.31 412 GLY A O 1
ATOM 3340 N N . ILE A 1 413 ? -36.656 12.805 9.133 1 48.53 413 ILE A N 1
ATOM 3341 C CA . ILE A 1 413 ? -35.281 13.32 9.078 1 48.53 413 ILE A CA 1
ATOM 3342 C C . ILE A 1 413 ? -34.562 12.742 7.871 1 48.53 413 ILE A C 1
ATOM 3344 O O . ILE A 1 413 ? -34.5 11.516 7.695 1 48.53 413 ILE A O 1
ATOM 3348 N N . PRO A 1 414 ? -34.188 13.578 6.926 1 47.91 414 PRO A N 1
ATOM 3349 C CA . PRO A 1 414 ? -33.531 13.117 5.699 1 47.91 414 PRO A CA 1
ATOM 3350 C C . PRO A 1 414 ? -32.344 12.18 5.973 1 47.91 414 PRO A C 1
ATOM 3352 O O . PRO A 1 414 ? -31.688 12.305 7.008 1 47.91 414 PRO A O 1
ATOM 3355 N N . LYS A 1 415 ? -32.188 11.25 5.129 1 49.56 415 LYS A N 1
ATOM 3356 C CA . LYS A 1 415 ? -31.141 10.211 5.168 1 49.56 415 LYS A CA 1
ATOM 3357 C C . LYS A 1 415 ? -29.75 10.82 5.324 1 49.56 415 LYS A C 1
ATOM 3359 O O . LYS A 1 415 ? -28.859 10.211 5.918 1 49.56 415 LYS A O 1
ATOM 3364 N N . SER A 1 416 ? -29.688 11.93 4.797 1 47.94 416 SER A N 1
ATOM 3365 C CA . SER A 1 416 ? -28.391 12.602 4.918 1 47.94 416 SER A CA 1
ATOM 3366 C C . SER A 1 416 ? -28.031 12.852 6.379 1 47.94 416 SER A C 1
ATOM 3368 O O . SER A 1 416 ? -26.875 13.055 6.715 1 47.94 416 SER A O 1
ATOM 3370 N N . PHE A 1 417 ? -29.094 12.672 7.109 1 46.72 417 PHE A N 1
ATOM 3371 C CA . PHE A 1 417 ? -28.891 12.906 8.531 1 46.72 417 PHE A CA 1
ATOM 3372 C C . PHE A 1 417 ? -28.594 11.602 9.258 1 46.72 417 PHE A C 1
ATOM 3374 O O . PHE A 1 417 ? -28.234 11.609 10.438 1 46.72 417 PHE A O 1
ATOM 3381 N N . ASN A 1 418 ? -28.688 10.578 8.555 1 46.47 418 ASN A N 1
ATOM 3382 C CA . ASN A 1 418 ? -28.547 9.266 9.188 1 46.47 418 ASN A CA 1
ATOM 3383 C C . ASN A 1 418 ? -27.141 9.07 9.773 1 46.47 418 ASN A C 1
ATOM 3385 O O . ASN A 1 418 ? -26.984 8.438 10.82 1 46.47 418 ASN A O 1
ATOM 3389 N N . TYR A 1 419 ? -26.25 9.562 9.062 1 46.56 419 TYR A N 1
ATOM 3390 C CA . TYR A 1 419 ? -24.922 9.438 9.641 1 46.56 419 TYR A CA 1
ATOM 3391 C C . TYR A 1 419 ? -24.844 10.117 11 1 46.56 419 TYR A C 1
ATOM 3393 O O . TYR A 1 419 ? -24.156 9.633 11.906 1 46.56 419 TYR A O 1
ATOM 3401 N N . TRP A 1 420 ? -25.781 11.078 11.117 1 45.81 420 TRP A N 1
ATOM 3402 C CA . TRP A 1 420 ? -25.766 11.859 12.352 1 45.81 420 TRP A CA 1
ATOM 3403 C C . TRP A 1 420 ? -26.516 11.117 13.461 1 45.81 420 TRP A C 1
ATOM 3405 O O . TRP A 1 420 ? -26.125 11.203 14.633 1 45.81 420 TRP A O 1
ATOM 3415 N N . ILE A 1 421 ? -27.375 10.32 13.047 1 46.75 421 ILE A N 1
ATOM 3416 C CA . ILE A 1 421 ? -28.188 9.586 14.016 1 46.75 421 ILE A CA 1
ATOM 3417 C C . ILE A 1 421 ? -27.344 8.477 14.648 1 46.75 421 ILE A C 1
ATOM 3419 O O . ILE A 1 421 ? -27.422 8.234 15.852 1 46.75 421 ILE A O 1
ATOM 3423 N N . ASP A 1 422 ? -26.656 7.941 13.859 1 46.22 422 ASP A N 1
ATOM 3424 C CA . ASP A 1 422 ? -25.812 6.879 14.414 1 46.22 422 ASP A CA 1
ATOM 3425 C C . ASP A 1 422 ? -24.844 7.426 15.461 1 46.22 422 ASP A C 1
ATOM 3427 O O . ASP A 1 422 ? -24.578 6.77 16.469 1 46.22 422 ASP A O 1
ATOM 3431 N N . ASP A 1 423 ? -24.531 8.57 15.242 1 44.28 423 ASP A N 1
ATOM 3432 C CA . ASP A 1 423 ? -23.625 9.211 16.203 1 44.28 423 ASP A CA 1
ATOM 3433 C C . ASP A 1 423 ? -24.359 9.547 17.5 1 44.28 423 ASP A C 1
ATOM 3435 O O . ASP A 1 423 ? -23.781 9.438 18.578 1 44.28 423 ASP A O 1
ATOM 3439 N N . LEU A 1 424 ? -25.547 9.906 17.344 1 42.94 424 LEU A N 1
ATOM 3440 C CA . LEU A 1 424 ? -26.328 10.188 18.547 1 42.94 424 LEU A CA 1
ATOM 3441 C C . LEU A 1 424 ? -26.594 8.914 19.344 1 42.94 424 LEU A C 1
ATOM 3443 O O . LEU A 1 424 ? -26.656 8.945 20.562 1 42.94 424 LEU A O 1
ATOM 3447 N N . LYS A 1 425 ? -26.625 7.859 18.594 1 44.31 425 LYS A N 1
ATOM 3448 C CA . LYS A 1 425 ? -26.859 6.605 19.312 1 44.31 425 LYS A CA 1
ATOM 3449 C C . LYS A 1 425 ? -25.656 6.242 20.172 1 44.31 425 LYS A C 1
ATOM 3451 O O . LYS A 1 425 ? -25.812 5.672 21.25 1 44.31 425 LYS A O 1
ATOM 3456 N N . MET A 1 426 ? -24.594 6.492 19.672 1 40.5 426 MET A N 1
ATOM 3457 C CA . MET A 1 426 ? -23.422 6.188 20.5 1 40.5 426 MET A CA 1
ATOM 3458 C C . MET A 1 426 ? -23.391 7.078 21.734 1 40.5 426 MET A C 1
ATOM 3460 O O . MET A 1 426 ? -22.734 6.742 22.734 1 40.5 426 MET A O 1
ATOM 3464 N N . LEU A 1 427 ? -24 8.156 21.656 1 35 427 LEU A N 1
ATOM 3465 C CA . LEU A 1 427 ? -24.078 9.055 22.797 1 35 427 LEU A CA 1
ATOM 3466 C C . LEU A 1 427 ? -25.141 8.578 23.797 1 35 427 LEU A C 1
ATOM 3468 O O . LEU A 1 427 ? -25.031 8.82 25 1 35 427 LEU A O 1
ATOM 3472 N N . ALA A 1 428 ? -26.266 8.047 23.281 1 36.59 428 ALA A N 1
ATOM 3473 C CA . ALA A 1 428 ? -27.344 7.684 24.203 1 36.59 428 ALA A CA 1
ATOM 3474 C C . ALA A 1 428 ? -27 6.398 24.953 1 36.59 428 ALA A C 1
ATOM 3476 O O . ALA A 1 428 ? -27.625 6.086 25.969 1 36.59 428 ALA A O 1
ATOM 3477 N N . GLY A 1 429 ? -26.219 5.445 24.422 1 35.72 429 GLY A N 1
ATOM 3478 C CA . GLY A 1 429 ? -25.906 4.285 25.25 1 35.72 429 GLY A CA 1
ATOM 3479 C C . GLY A 1 429 ? -24.75 4.523 26.203 1 35.72 429 GLY A C 1
ATOM 3480 O O . GLY A 1 429 ? -23.859 5.336 25.922 1 35.72 429 GLY A O 1
ATOM 3481 N N . MET B 1 1 ? 46.562 20.172 -54.906 1 20.91 1 MET B N 1
ATOM 3482 C CA . MET B 1 1 ? 46.906 18.766 -54.75 1 20.91 1 MET B CA 1
ATOM 3483 C C . MET B 1 1 ? 45.719 17.969 -54.25 1 20.91 1 MET B C 1
ATOM 3485 O O . MET B 1 1 ? 45.156 18.297 -53.188 1 20.91 1 MET B O 1
ATOM 3489 N N . GLN B 1 2 ? 45.031 17.312 -55.125 1 23.56 2 GLN B N 1
ATOM 3490 C CA . GLN B 1 2 ? 43.812 16.516 -55.25 1 23.56 2 GLN B CA 1
ATOM 3491 C C . GLN B 1 2 ? 43.906 15.258 -54.375 1 23.56 2 GLN B C 1
ATOM 3493 O O . GLN B 1 2 ? 44.719 14.375 -54.656 1 23.56 2 GLN B O 1
ATOM 3498 N N . ILE B 1 3 ? 43.938 15.469 -53.094 1 24.27 3 ILE B N 1
ATOM 3499 C CA . ILE B 1 3 ? 44.125 14.305 -52.219 1 24.27 3 ILE B CA 1
ATOM 3500 C C . ILE B 1 3 ? 43.156 13.203 -52.594 1 24.27 3 ILE B C 1
ATOM 3502 O O . ILE B 1 3 ? 41.938 13.398 -52.531 1 24.27 3 ILE B O 1
ATOM 3506 N N . ASP B 1 4 ? 43.562 12.367 -53.438 1 21.42 4 ASP B N 1
ATOM 3507 C CA . ASP B 1 4 ? 42.906 11.234 -54.062 1 21.42 4 ASP B CA 1
ATOM 3508 C C . ASP B 1 4 ? 42.156 10.398 -53.031 1 21.42 4 ASP B C 1
ATOM 3510 O O . ASP B 1 4 ? 40.969 10.102 -53.219 1 21.42 4 ASP B O 1
ATOM 3514 N N . ARG B 1 5 ? 42.875 9.367 -52.531 1 21.5 5 ARG B N 1
ATOM 3515 C CA . ARG B 1 5 ? 42.5 7.965 -52.688 1 21.5 5 ARG B CA 1
ATOM 3516 C C . ARG B 1 5 ? 41.406 7.57 -51.688 1 21.5 5 ARG B C 1
ATOM 3518 O O . ARG B 1 5 ? 40.406 6.973 -52.062 1 21.5 5 ARG B O 1
ATOM 3525 N N . GLU B 1 6 ? 41.688 7.215 -50.312 1 23.34 6 GLU B N 1
ATOM 3526 C CA . GLU B 1 6 ? 41.656 5.809 -49.938 1 23.34 6 GLU B CA 1
ATOM 3527 C C . GLU B 1 6 ? 40.25 5.34 -49.625 1 23.34 6 GLU B C 1
ATOM 3529 O O . GLU B 1 6 ? 39.5 6.047 -48.938 1 23.34 6 GLU B O 1
ATOM 3534 N N . GLU B 1 7 ? 39.719 4.434 -50.406 1 25.33 7 GLU B N 1
ATOM 3535 C CA . GLU B 1 7 ? 38.5 3.613 -50.531 1 25.33 7 GLU B CA 1
ATOM 3536 C C . GLU B 1 7 ? 38.156 2.947 -49.188 1 25.33 7 GLU B C 1
ATOM 3538 O O . GLU B 1 7 ? 38.938 2.154 -48.656 1 25.33 7 GLU B O 1
ATOM 3543 N N . GLU B 1 8 ? 37.781 3.707 -48.219 1 25.86 8 GLU B N 1
ATOM 3544 C CA . GLU B 1 8 ? 37.406 3.121 -46.938 1 25.86 8 GLU B CA 1
ATOM 3545 C C . GLU B 1 8 ? 36.688 1.791 -47.125 1 25.86 8 GLU B C 1
ATOM 3547 O O . GLU B 1 8 ? 35.75 1.702 -47.906 1 25.86 8 GLU B O 1
ATOM 3552 N N . GLY B 1 9 ? 37.438 0.703 -46.969 1 23.25 9 GLY B N 1
ATOM 3553 C CA . GLY B 1 9 ? 37.156 -0.724 -47.031 1 23.25 9 GLY B CA 1
ATOM 3554 C C . GLY B 1 9 ? 35.781 -1.098 -46.531 1 23.25 9 GLY B C 1
ATOM 3555 O O . GLY B 1 9 ? 35.344 -0.564 -45.5 1 23.25 9 GLY B O 1
ATOM 3556 N N . LYS B 1 10 ? 34.938 -1.449 -47.438 1 26.48 10 LYS B N 1
ATOM 3557 C CA . LYS B 1 10 ? 33.625 -2.082 -47.312 1 26.48 10 LYS B CA 1
ATOM 3558 C C . LYS B 1 10 ? 33.594 -3.141 -46.219 1 26.48 10 LYS B C 1
ATOM 3560 O O . LYS B 1 10 ? 34.312 -4.137 -46.312 1 26.48 10 LYS B O 1
ATOM 3565 N N . MET B 1 11 ? 33.562 -2.662 -45 1 24.45 11 MET B N 1
ATOM 3566 C CA . MET B 1 11 ? 33.594 -3.703 -44 1 24.45 11 MET B CA 1
ATOM 3567 C C . MET B 1 11 ? 32.781 -4.926 -44.438 1 24.45 11 MET B C 1
ATOM 3569 O O . MET B 1 11 ? 31.719 -4.789 -45.062 1 24.45 11 MET B O 1
ATOM 3573 N N . PRO B 1 12 ? 33.5 -6.074 -44.594 1 25.31 12 PRO B N 1
ATOM 3574 C CA . PRO B 1 12 ? 32.906 -7.324 -45.094 1 25.31 12 PRO B CA 1
ATOM 3575 C C . PRO B 1 12 ? 31.5 -7.555 -44.562 1 25.31 12 PRO B C 1
ATOM 3577 O O . PRO B 1 12 ? 31.109 -6.953 -43.562 1 25.31 12 PRO B O 1
ATOM 3580 N N . ASN B 1 13 ? 30.719 -8.141 -45.5 1 24.83 13 ASN B N 1
ATOM 3581 C CA . ASN B 1 13 ? 29.359 -8.633 -45.438 1 24.83 13 ASN B CA 1
ATOM 3582 C C . ASN B 1 13 ? 29.094 -9.383 -44.125 1 24.83 13 ASN B C 1
ATOM 3584 O O . ASN B 1 13 ? 29.859 -10.281 -43.75 1 24.83 13 ASN B O 1
ATOM 3588 N N . GLU B 1 14 ? 28.641 -8.656 -43.188 1 25.53 14 GLU B N 1
ATOM 3589 C CA . GLU B 1 14 ? 28.219 -9.305 -41.938 1 25.53 14 GLU B CA 1
ATOM 3590 C C . GLU B 1 14 ? 27.594 -10.664 -42.219 1 25.53 14 GLU B C 1
ATOM 3592 O O . GLU B 1 14 ? 26.609 -10.758 -42.969 1 25.53 14 GLU B O 1
ATOM 3597 N N . ARG B 1 15 ? 28.406 -11.688 -42.375 1 24.92 15 ARG B N 1
ATOM 3598 C CA . ARG B 1 15 ? 27.891 -13.055 -42.375 1 24.92 15 ARG B CA 1
ATOM 3599 C C . ARG B 1 15 ? 26.672 -13.164 -41.469 1 24.92 15 ARG B C 1
ATOM 3601 O O . ARG B 1 15 ? 26.734 -12.82 -40.281 1 24.92 15 ARG B O 1
ATOM 3608 N N . LYS B 1 16 ? 25.656 -13.039 -42.125 1 27.48 16 LYS B N 1
ATOM 3609 C CA . LYS B 1 16 ? 24.391 -13.492 -41.562 1 27.48 16 LYS B CA 1
ATOM 3610 C C . LYS B 1 16 ? 24.547 -14.812 -40.812 1 27.48 16 LYS B C 1
ATOM 3612 O O . LYS B 1 16 ? 24.703 -15.867 -41.438 1 27.48 16 LYS B O 1
ATOM 3617 N N . VAL B 1 17 ? 25.375 -14.789 -39.844 1 25.52 17 VAL B N 1
ATOM 3618 C CA . VAL B 1 17 ? 25.297 -16 -39.031 1 25.52 17 VAL B CA 1
ATOM 3619 C C . VAL B 1 17 ? 23.828 -16.391 -38.812 1 25.52 17 VAL B C 1
ATOM 3621 O O . VAL B 1 17 ? 23.078 -15.648 -38.156 1 25.52 17 VAL B O 1
ATOM 3624 N N . THR B 1 18 ? 23.297 -16.922 -39.844 1 25.53 18 THR B N 1
ATOM 3625 C CA . THR B 1 18 ? 22.062 -17.656 -39.625 1 25.53 18 THR B CA 1
ATOM 3626 C C . THR B 1 18 ? 22.172 -18.562 -38.406 1 25.53 18 THR B C 1
ATOM 3628 O O . THR B 1 18 ? 22.953 -19.516 -38.406 1 25.53 18 THR B O 1
ATOM 3631 N N . VAL B 1 19 ? 22.219 -18 -37.375 1 27.72 19 VAL B N 1
ATOM 3632 C CA . VAL B 1 19 ? 21.969 -18.859 -36.219 1 27.72 19 VAL B CA 1
ATOM 3633 C C . VAL B 1 19 ? 20.875 -19.875 -36.562 1 27.72 19 VAL B C 1
ATOM 3635 O O . VAL B 1 19 ? 19.781 -19.516 -36.969 1 27.72 19 VAL B O 1
ATOM 3638 N N . LEU B 1 20 ? 21.297 -20.984 -37.094 1 28.72 20 LEU B N 1
ATOM 3639 C CA . LEU B 1 20 ? 20.547 -22.234 -37.094 1 28.72 20 LEU B CA 1
ATOM 3640 C C . LEU B 1 20 ? 19.734 -22.344 -35.812 1 28.72 20 LEU B C 1
ATOM 3642 O O . LEU B 1 20 ? 20.234 -22.844 -34.781 1 28.72 20 LEU B O 1
ATOM 3646 N N . ASP B 1 21 ? 19.266 -21.391 -35.281 1 33.12 21 ASP B N 1
ATOM 3647 C CA . ASP B 1 21 ? 18.359 -21.656 -34.156 1 33.12 21 ASP B CA 1
ATOM 3648 C C . ASP B 1 21 ? 17.297 -22.688 -34.531 1 33.12 21 ASP B C 1
ATOM 3650 O O . ASP B 1 21 ? 16.172 -22.656 -34.031 1 33.12 21 ASP B O 1
ATOM 3654 N N . SER B 1 22 ? 17.375 -23.297 -35.75 1 31.89 22 SER B N 1
ATOM 3655 C CA . SER B 1 22 ? 16.359 -24.266 -36.125 1 31.89 22 SER B CA 1
ATOM 3656 C C . SER B 1 22 ? 16.266 -25.391 -35.125 1 31.89 22 SER B C 1
ATOM 3658 O O . SER B 1 22 ? 17.266 -26.062 -34.844 1 31.89 22 SER B O 1
ATOM 3660 N N . PHE B 1 23 ? 15.492 -25.438 -34.031 1 36.34 23 PHE B N 1
ATOM 3661 C CA . PHE B 1 23 ? 15 -26.734 -33.562 1 36.34 23 PHE B CA 1
ATOM 3662 C C . PHE B 1 23 ? 14.875 -27.719 -34.719 1 36.34 23 PHE B C 1
ATOM 3664 O O . PHE B 1 23 ? 13.961 -27.609 -35.531 1 36.34 23 PHE B O 1
ATOM 3671 N N . GLN B 1 24 ? 15.828 -28.016 -35.625 1 35.16 24 GLN B N 1
ATOM 3672 C CA . GLN B 1 24 ? 15.852 -28.938 -36.75 1 35.16 24 GLN B CA 1
ATOM 3673 C C . GLN B 1 24 ? 14.922 -30.125 -36.531 1 35.16 24 GLN B C 1
ATOM 3675 O 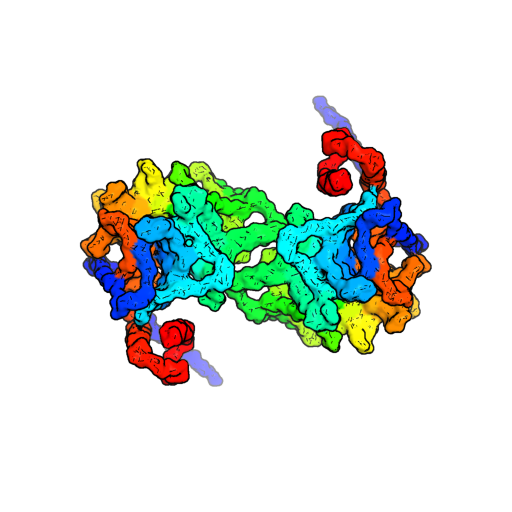O . GLN B 1 24 ? 14.766 -30.578 -35.375 1 35.16 24 GLN B O 1
ATOM 3680 N N . GLU B 1 25 ? 14.086 -30.578 -37.438 1 38.81 25 GLU B N 1
ATOM 3681 C CA . GLU B 1 25 ? 13.141 -31.672 -37.562 1 38.81 25 GLU B CA 1
ATOM 3682 C C . GLU B 1 25 ? 13.578 -32.875 -36.75 1 38.81 25 GLU B C 1
ATOM 3684 O O . GLU B 1 25 ? 12.773 -33.5 -36.062 1 38.81 25 GLU B O 1
ATOM 3689 N N . SER B 1 26 ? 14.68 -33.688 -37.312 1 37.28 26 SER B N 1
ATOM 3690 C CA . SER B 1 26 ? 15.062 -35.062 -36.938 1 37.28 26 SER B CA 1
ATOM 3691 C C . SER B 1 26 ? 15.578 -35.125 -35.5 1 37.28 26 SER B C 1
ATOM 3693 O O . SER B 1 26 ? 15.828 -36.219 -35 1 37.28 26 SER B O 1
ATOM 3695 N N . SER B 1 27 ? 16.438 -34.219 -35.094 1 39.81 27 SER B N 1
ATOM 3696 C CA . SER B 1 27 ? 17.016 -34.438 -33.781 1 39.81 27 SER B CA 1
ATOM 3697 C C . SER B 1 27 ? 15.953 -34.469 -32.688 1 39.81 27 SER B C 1
ATOM 3699 O O . SER B 1 27 ? 15.469 -33.406 -32.281 1 39.81 27 SER B O 1
ATOM 3701 N N . MET B 1 28 ? 14.977 -35.219 -32.875 1 46.28 28 MET B N 1
ATOM 3702 C CA . MET B 1 28 ? 14.055 -35.625 -31.812 1 46.28 28 MET B CA 1
ATOM 3703 C C . MET B 1 28 ? 14.719 -35.5 -30.453 1 46.28 28 MET B C 1
ATOM 3705 O O . MET B 1 28 ? 15.656 -36.25 -30.141 1 46.28 28 MET B O 1
ATOM 3709 N N . ILE B 1 29 ? 14.703 -34.344 -29.859 1 56.59 29 ILE B N 1
ATOM 3710 C CA . ILE B 1 29 ? 15.258 -33.938 -28.578 1 56.59 29 ILE B CA 1
ATOM 3711 C C . ILE B 1 29 ? 15.047 -35.062 -27.547 1 56.59 29 ILE B C 1
ATOM 3713 O O . ILE B 1 29 ? 13.906 -35.438 -27.266 1 56.59 29 ILE B O 1
ATOM 3717 N N . ASN B 1 30 ? 15.867 -36.031 -27.625 1 75.75 30 ASN B N 1
ATOM 3718 C CA . ASN B 1 30 ? 15.953 -36.906 -26.453 1 75.75 30 ASN B CA 1
ATOM 3719 C C . ASN B 1 30 ? 16.281 -36.125 -25.188 1 75.75 30 ASN B C 1
ATOM 3721 O O . ASN B 1 30 ? 17.219 -35.312 -25.172 1 75.75 30 ASN B O 1
ATOM 3725 N N . MET B 1 31 ? 15.289 -36.094 -24.359 1 88.69 31 MET B N 1
ATOM 3726 C CA . MET B 1 31 ? 15.492 -35.469 -23.062 1 88.69 31 MET B CA 1
ATOM 3727 C C . MET B 1 31 ? 15.961 -36.469 -22.031 1 88.69 31 MET B C 1
ATOM 3729 O O . MET B 1 31 ? 15.219 -37.406 -21.672 1 88.69 31 MET B O 1
ATOM 3733 N N . ASN B 1 32 ? 17.219 -36.406 -21.734 1 90.12 32 ASN B N 1
ATOM 3734 C CA . ASN B 1 32 ? 17.781 -37.312 -20.719 1 90.12 32 ASN B CA 1
ATOM 3735 C C . ASN B 1 32 ? 17.859 -36.625 -19.359 1 90.12 32 ASN B C 1
ATOM 3737 O O . ASN B 1 32 ? 18.531 -35.594 -19.219 1 90.12 32 ASN B O 1
ATOM 3741 N N . PHE B 1 33 ? 17.172 -37.219 -18.438 1 95.81 33 PHE B N 1
ATOM 3742 C CA . PHE B 1 33 ? 17.141 -36.688 -17.094 1 95.81 33 PHE B CA 1
ATOM 3743 C C . PHE B 1 33 ? 18.172 -37.375 -16.203 1 95.81 33 PHE B C 1
ATOM 3745 O O . PHE B 1 33 ? 18.344 -38.594 -16.266 1 95.81 33 PHE B O 1
ATOM 3752 N N . THR B 1 34 ? 18.859 -36.562 -15.477 1 95.44 34 THR B N 1
ATOM 3753 C CA . THR B 1 34 ? 19.781 -37.062 -14.453 1 95.44 34 THR B CA 1
ATOM 3754 C C . THR B 1 34 ? 19.297 -36.688 -13.055 1 95.44 34 THR B C 1
ATOM 3756 O O . THR B 1 34 ? 18.828 -35.562 -12.844 1 95.44 34 THR B O 1
ATOM 3759 N N . GLU B 1 35 ? 19.359 -37.594 -12.195 1 96.81 35 GLU B N 1
ATOM 3760 C CA . GLU B 1 35 ? 19 -37.312 -10.812 1 96.81 35 GLU B CA 1
ATOM 3761 C C . GLU B 1 35 ? 20.156 -36.656 -10.062 1 96.81 35 GLU B C 1
ATOM 3763 O O . GLU B 1 35 ? 21.281 -37.125 -10.109 1 96.81 35 GLU B O 1
ATOM 3768 N N . ILE B 1 36 ? 19.844 -35.562 -9.406 1 95.75 36 ILE B N 1
ATOM 3769 C CA . ILE B 1 36 ? 20.844 -34.906 -8.586 1 95.75 36 ILE B CA 1
ATOM 3770 C C . ILE B 1 36 ? 20.812 -35.469 -7.168 1 95.75 36 ILE B C 1
ATOM 3772 O O . ILE B 1 36 ? 19.75 -35.5 -6.531 1 95.75 36 ILE B O 1
ATOM 3776 N N . SER B 1 37 ? 21.875 -35.906 -6.68 1 89.94 37 SER B N 1
ATOM 3777 C CA . SER B 1 37 ? 21.953 -36.531 -5.355 1 89.94 37 SER B CA 1
ATOM 3778 C C . SER B 1 37 ? 22.719 -35.625 -4.379 1 89.94 37 SER B C 1
ATOM 3780 O O . SER B 1 37 ? 23.516 -34.781 -4.797 1 89.94 37 SER B O 1
ATOM 3782 N N . LYS B 1 38 ? 22.453 -35.938 -3.178 1 90.38 38 LYS B N 1
ATOM 3783 C CA . LYS B 1 38 ? 23.219 -35.281 -2.121 1 90.38 38 LYS B CA 1
ATOM 3784 C C . LYS B 1 38 ? 24.703 -35.625 -2.217 1 90.38 38 LYS B C 1
ATOM 3786 O O . LYS B 1 38 ? 25.062 -36.75 -2.508 1 90.38 38 LYS B O 1
ATOM 3791 N N . GLU B 1 39 ? 25.484 -34.656 -1.95 1 84.69 39 GLU B N 1
ATOM 3792 C CA . GLU B 1 39 ? 26.922 -34.906 -1.89 1 84.69 39 GLU B CA 1
ATOM 3793 C C . GLU B 1 39 ? 27.312 -35.469 -0.54 1 84.69 39 GLU B C 1
ATOM 3795 O O . GLU B 1 39 ? 28.266 -36.281 -0.457 1 84.69 39 GLU B O 1
ATOM 3800 N N . ALA B 1 40 ? 26.656 -34.969 0.456 1 85.88 40 ALA B N 1
ATOM 3801 C CA . ALA B 1 40 ? 26.828 -35.469 1.814 1 85.88 40 ALA B CA 1
ATOM 3802 C C . ALA B 1 40 ? 25.484 -35.75 2.467 1 85.88 40 ALA B C 1
ATOM 3804 O O . ALA B 1 40 ? 24.5 -35.062 2.23 1 85.88 40 ALA B O 1
ATOM 3805 N N . GLU B 1 41 ? 25.5 -36.688 3.27 1 84.94 41 GLU B N 1
ATOM 3806 C CA . GLU B 1 41 ? 24.266 -37.125 3.908 1 84.94 41 GLU B CA 1
ATOM 3807 C C . GLU B 1 41 ? 23.656 -36.031 4.762 1 84.94 41 GLU B C 1
ATOM 3809 O O . GLU B 1 41 ? 22.438 -35.938 4.887 1 84.94 41 GLU B O 1
ATOM 3814 N N . GLU B 1 42 ? 24.484 -35.25 5.316 1 88.56 42 GLU B N 1
ATOM 3815 C CA . GLU B 1 42 ? 24.031 -34.219 6.25 1 88.56 42 GLU B CA 1
ATOM 3816 C C . GLU B 1 42 ? 23.531 -32.969 5.508 1 88.56 42 GLU B C 1
ATOM 3818 O O . GLU B 1 42 ? 22.984 -32.062 6.121 1 88.56 42 GLU B O 1
ATOM 3823 N N . GLN B 1 43 ? 23.641 -33.062 4.246 1 91.12 43 GLN B N 1
ATOM 3824 C CA . GLN B 1 43 ? 23.219 -31.906 3.461 1 91.12 43 GLN B CA 1
ATOM 3825 C C . GLN B 1 43 ? 21.719 -31.688 3.57 1 91.12 43 GLN B C 1
ATOM 3827 O O . GLN B 1 43 ? 20.938 -32.656 3.529 1 91.12 43 GLN B O 1
ATOM 3832 N N . ALA B 1 44 ? 21.359 -30.406 3.785 1 94.06 44 ALA B N 1
ATOM 3833 C CA . ALA B 1 44 ? 19.938 -30.078 3.861 1 94.06 44 ALA B CA 1
ATOM 3834 C C . ALA B 1 44 ? 19.234 -30.359 2.535 1 94.06 44 ALA B C 1
ATOM 3836 O O . ALA B 1 44 ? 19.812 -30.141 1.465 1 94.06 44 ALA B O 1
ATOM 3837 N N . TRP B 1 45 ? 18.047 -30.859 2.611 1 96.44 45 TRP B N 1
ATOM 3838 C CA . TRP B 1 45 ? 17.234 -31.219 1.458 1 96.44 45 TRP B CA 1
ATOM 3839 C C . TRP B 1 45 ? 15.75 -31.141 1.804 1 96.44 45 TRP B C 1
ATOM 3841 O O . TRP B 1 45 ? 15.336 -31.562 2.889 1 96.44 45 TRP B O 1
ATOM 3851 N N . PRO B 1 46 ? 14.992 -30.516 0.955 1 96.5 46 PRO B N 1
ATOM 3852 C CA . PRO B 1 46 ? 13.562 -30.5 1.274 1 96.5 46 PRO B CA 1
ATOM 3853 C C . PRO B 1 46 ? 12.977 -31.906 1.404 1 96.5 46 PRO B C 1
ATOM 3855 O O . PRO B 1 46 ? 13.414 -32.812 0.714 1 96.5 46 PRO B O 1
ATOM 3858 N N . GLU B 1 47 ? 11.953 -32.062 2.197 1 95.81 47 GLU B N 1
ATOM 3859 C CA . GLU B 1 47 ? 11.25 -33.344 2.355 1 95.81 47 GLU B CA 1
ATOM 3860 C C . GLU B 1 47 ? 10.469 -33.688 1.095 1 95.81 47 GLU B C 1
ATOM 3862 O O . GLU B 1 47 ? 10.18 -32.812 0.266 1 95.81 47 GLU B O 1
ATOM 3867 N N . GLY B 1 48 ? 10.219 -35.031 0.977 1 97.25 48 GLY B N 1
ATOM 3868 C CA . GLY B 1 48 ? 9.281 -35.406 -0.07 1 97.25 48 GLY B CA 1
ATOM 3869 C C . GLY B 1 48 ? 7.938 -34.719 0.053 1 97.25 48 GLY B C 1
ATOM 3870 O O . GLY B 1 48 ? 7.379 -34.625 1.149 1 97.25 48 GLY B O 1
ATOM 3871 N N . ARG B 1 49 ? 7.414 -34.312 -1.072 1 97.81 49 ARG B N 1
ATOM 3872 C CA . ARG B 1 49 ? 6.219 -33.469 -1.02 1 97.81 49 ARG B CA 1
ATOM 3873 C C . ARG B 1 49 ? 5.465 -33.5 -2.344 1 97.81 49 ARG B C 1
ATOM 3875 O O . ARG B 1 49 ? 6.043 -33.812 -3.385 1 97.81 49 ARG B O 1
ATOM 3882 N N . SER B 1 50 ? 4.238 -33.281 -2.254 1 97.69 50 SER B N 1
ATOM 3883 C CA . SER B 1 50 ? 3.363 -33.094 -3.41 1 97.69 50 SER B CA 1
ATOM 3884 C C . SER B 1 50 ? 2.572 -31.797 -3.314 1 97.69 50 SER B C 1
ATOM 3886 O O . SER B 1 50 ? 2.342 -31.281 -2.219 1 97.69 50 SER B O 1
ATOM 3888 N N . GLY B 1 51 ? 2.197 -31.266 -4.438 1 96.94 51 GLY B N 1
ATOM 3889 C CA . GLY B 1 51 ? 1.379 -30.062 -4.441 1 96.94 51 GLY B CA 1
ATOM 3890 C C . GLY B 1 51 ? 2.164 -28.812 -4.117 1 96.94 51 GLY B C 1
ATOM 3891 O O . GLY B 1 51 ? 1.585 -27.781 -3.75 1 96.94 51 GLY B O 1
ATOM 3892 N N . HIS B 1 52 ? 3.492 -28.906 -4.168 1 98.19 52 HIS B N 1
ATOM 3893 C CA . HIS B 1 52 ? 4.383 -27.766 -4.02 1 98.19 52 HIS B CA 1
ATOM 3894 C C . HIS B 1 52 ? 4.582 -27.047 -5.348 1 98.19 52 HIS B C 1
ATOM 3896 O O . HIS B 1 52 ? 4.051 -27.469 -6.375 1 98.19 52 HIS B O 1
ATOM 3902 N N . CYS B 1 53 ? 5.277 -25.906 -5.266 1 98.19 53 CYS B N 1
ATOM 3903 C CA . CYS B 1 53 ? 5.625 -25.156 -6.465 1 98.19 53 CYS B CA 1
ATOM 3904 C C . CYS B 1 53 ? 7.133 -24.953 -6.566 1 98.19 53 CYS B C 1
ATOM 3906 O O . CYS B 1 53 ? 7.844 -25.062 -5.566 1 98.19 53 CYS B O 1
ATOM 3908 N N . ILE B 1 54 ? 7.566 -24.734 -7.777 1 98.62 54 ILE B N 1
ATOM 3909 C CA . ILE B 1 54 ? 8.969 -24.422 -8.047 1 98.62 54 ILE B CA 1
ATOM 3910 C C . ILE B 1 54 ? 9.055 -23.297 -9.078 1 98.62 54 ILE B C 1
ATOM 3912 O O . ILE B 1 54 ? 8.242 -23.234 -10.008 1 98.62 54 ILE B O 1
ATOM 3916 N N . CYS B 1 55 ? 9.898 -22.359 -8.898 1 98.25 55 CYS B N 1
ATOM 3917 C CA . CYS B 1 55 ? 10.266 -21.359 -9.898 1 98.25 55 CYS B CA 1
ATOM 3918 C C . CYS B 1 55 ? 11.758 -21.078 -9.859 1 98.25 55 CYS B C 1
ATOM 3920 O O . CYS B 1 55 ? 12.492 -21.656 -9.062 1 98.25 55 CYS B O 1
ATOM 3922 N N . SER B 1 56 ? 12.203 -20.281 -10.812 1 98.19 56 SER B N 1
ATOM 3923 C CA . SER B 1 56 ? 13.625 -20 -10.891 1 98.19 56 SER B CA 1
ATOM 3924 C C . SER B 1 56 ? 13.875 -18.531 -11.258 1 98.19 56 SER B C 1
ATOM 3926 O O . SER B 1 56 ? 12.969 -17.844 -11.734 1 98.19 56 SER B O 1
ATOM 3928 N N . ASP B 1 57 ? 15.062 -18.062 -10.953 1 94.94 57 ASP B N 1
ATOM 3929 C CA . ASP B 1 57 ? 15.469 -16.734 -11.398 1 94.94 57 ASP B CA 1
ATOM 3930 C C . ASP B 1 57 ? 16.047 -16.781 -12.812 1 94.94 57 ASP B C 1
ATOM 3932 O O . ASP B 1 57 ? 16.5 -15.766 -13.344 1 94.94 57 ASP B O 1
ATOM 3936 N N . ASN B 1 58 ? 16.031 -17.969 -13.383 1 92.44 58 ASN B N 1
ATOM 3937 C CA . ASN B 1 58 ? 16.562 -18.266 -14.703 1 92.44 58 ASN B CA 1
ATOM 3938 C C . ASN B 1 58 ? 18.047 -17.906 -14.812 1 92.44 58 ASN B C 1
ATOM 3940 O O . ASN B 1 58 ? 18.516 -17.547 -15.891 1 92.44 58 ASN B O 1
ATOM 3944 N N . GLU B 1 59 ? 18.688 -17.844 -13.742 1 90.25 59 GLU B N 1
ATOM 3945 C CA . GLU B 1 59 ? 20.125 -17.609 -13.695 1 90.25 59 GLU B CA 1
ATOM 3946 C C . GLU B 1 59 ? 20.844 -18.719 -12.938 1 90.25 59 GLU B C 1
ATOM 3948 O O . GLU B 1 59 ? 21.531 -19.547 -13.539 1 90.25 59 GLU B O 1
ATOM 3953 N N . ASN B 1 60 ? 20.5 -18.797 -11.664 1 91.94 60 ASN B N 1
ATOM 3954 C CA . ASN B 1 60 ? 21.297 -19.766 -10.914 1 91.94 60 ASN B CA 1
ATOM 3955 C C . ASN B 1 60 ? 20.484 -20.438 -9.812 1 91.94 60 ASN B C 1
ATOM 3957 O O . ASN B 1 60 ? 20.906 -21.438 -9.234 1 91.94 60 ASN B O 1
ATOM 3961 N N . PHE B 1 61 ? 19.328 -19.906 -9.562 1 96.81 61 PHE B N 1
ATOM 3962 C CA . PHE B 1 61 ? 18.656 -20.391 -8.359 1 96.81 61 PHE B CA 1
ATOM 3963 C C . PHE B 1 61 ? 17.266 -20.906 -8.688 1 96.81 61 PHE B C 1
ATOM 3965 O O . PHE B 1 61 ? 16.562 -20.344 -9.523 1 96.81 61 PHE B O 1
ATOM 3972 N N . LEU B 1 62 ? 16.938 -22 -7.961 1 98.44 62 LEU B N 1
ATOM 3973 C CA . LEU B 1 62 ? 15.57 -22.5 -7.891 1 98.44 62 LEU B CA 1
ATOM 3974 C C . LEU B 1 62 ? 14.945 -22.188 -6.539 1 98.44 62 LEU B C 1
ATOM 3976 O O . LEU B 1 62 ? 15.648 -22.125 -5.523 1 98.44 62 LEU B O 1
ATOM 3980 N N . TYR B 1 63 ? 13.688 -22.031 -6.574 1 98.69 63 TYR B N 1
ATOM 3981 C CA . TYR B 1 63 ? 12.93 -21.812 -5.348 1 98.69 63 TYR B CA 1
ATOM 3982 C C . TYR B 1 63 ? 11.766 -22.797 -5.238 1 98.69 63 TYR B C 1
ATOM 3984 O O . TYR B 1 63 ? 11 -22.969 -6.188 1 98.69 63 TYR B O 1
ATOM 3992 N N . VAL B 1 64 ? 11.656 -23.438 -4.121 1 98.62 64 VAL B N 1
ATOM 3993 C CA . VAL B 1 64 ? 10.594 -24.406 -3.871 1 98.62 64 VAL B CA 1
ATOM 3994 C C . VAL B 1 64 ? 9.781 -23.984 -2.656 1 98.62 64 VAL B C 1
ATOM 3996 O O . VAL B 1 64 ? 10.336 -23.594 -1.629 1 98.62 64 VAL B O 1
ATOM 3999 N N . PHE B 1 65 ? 8.484 -24.062 -2.779 1 98.31 65 PHE B N 1
ATOM 4000 C CA . PHE B 1 65 ? 7.609 -23.656 -1.688 1 98.31 65 PHE B CA 1
ATOM 4001 C C . PHE B 1 65 ? 6.359 -24.531 -1.638 1 98.31 65 PHE B C 1
ATOM 4003 O O . PHE B 1 65 ? 5.844 -24.938 -2.678 1 98.31 65 PHE B O 1
ATOM 4010 N N . GLY B 1 66 ? 5.891 -24.797 -0.414 1 97.44 66 GLY B N 1
ATOM 4011 C CA . GLY B 1 66 ? 4.633 -25.484 -0.186 1 97.44 66 GLY B CA 1
ATOM 4012 C C . GLY B 1 66 ? 4.75 -27 -0.316 1 97.44 66 GLY B C 1
ATOM 4013 O O . GLY B 1 66 ? 5.855 -27.547 -0.305 1 97.44 66 GLY B O 1
ATOM 4014 N N . GLY B 1 67 ? 3.51 -27.594 -0.358 1 97.5 67 GLY B N 1
ATOM 4015 C CA . GLY B 1 67 ? 3.41 -29.031 -0.502 1 97.5 67 GLY B CA 1
ATOM 4016 C C . GLY B 1 67 ? 2.889 -29.719 0.744 1 97.5 67 GLY B C 1
ATOM 4017 O O . GLY B 1 67 ? 2.68 -29.078 1.774 1 97.5 67 GLY B O 1
ATOM 4018 N N . TYR B 1 68 ? 2.729 -30.938 0.486 1 97.06 68 TYR B N 1
ATOM 4019 C CA . TYR B 1 68 ? 2.082 -31.797 1.478 1 97.06 68 TYR B CA 1
ATOM 4020 C C . TYR B 1 68 ? 2.721 -33.188 1.509 1 97.06 68 TYR B C 1
ATOM 4022 O O . TYR B 1 68 ? 3.143 -33.688 0.472 1 97.06 68 TYR B O 1
ATOM 4030 N N . ASN B 1 69 ? 2.834 -33.656 2.73 1 96.81 69 ASN B N 1
ATOM 4031 C CA . ASN B 1 69 ? 3.279 -35.031 2.912 1 96.81 69 ASN B CA 1
ATOM 4032 C C . ASN B 1 69 ? 2.48 -35.75 4 1 96.81 69 ASN B C 1
ATOM 4034 O O . ASN B 1 69 ? 2.621 -35.438 5.184 1 96.81 69 ASN B O 1
ATOM 4038 N N . PRO B 1 70 ? 1.715 -36.719 3.602 1 93.38 70 PRO B N 1
ATOM 4039 C CA . PRO B 1 70 ? 0.912 -37.406 4.609 1 93.38 70 PRO B CA 1
ATOM 4040 C C . PRO B 1 70 ? 1.76 -38.25 5.562 1 93.38 70 PRO B C 1
ATOM 4042 O O . PRO B 1 70 ? 1.356 -38.469 6.703 1 93.38 70 PRO B O 1
ATOM 4045 N N . LYS B 1 71 ? 2.887 -38.688 5.184 1 90.06 71 LYS B N 1
ATOM 4046 C CA . LYS B 1 71 ? 3.73 -39.531 6.004 1 90.06 71 LYS B CA 1
ATOM 4047 C C . LYS B 1 71 ? 4.52 -38.719 7.023 1 90.06 71 LYS B C 1
ATOM 4049 O O . LYS B 1 71 ? 5.07 -39.281 7.977 1 90.06 71 LYS B O 1
ATOM 4054 N N . ASP B 1 72 ? 4.617 -37.5 6.781 1 85.94 72 ASP B N 1
ATOM 4055 C CA . ASP B 1 72 ? 5.25 -36.594 7.738 1 85.94 72 ASP B CA 1
ATOM 4056 C C . ASP B 1 72 ? 4.207 -35.906 8.609 1 85.94 72 ASP B C 1
ATOM 4058 O O . ASP B 1 72 ? 4.16 -34.656 8.672 1 85.94 72 ASP B O 1
ATOM 4062 N N . SER B 1 73 ? 3.311 -36.656 9.281 1 82.88 73 SER B N 1
ATOM 4063 C CA . SER B 1 73 ? 2.254 -36.188 10.164 1 82.88 73 SER B CA 1
ATOM 4064 C C . SER B 1 73 ? 1.338 -35.188 9.453 1 82.88 73 SER B C 1
ATOM 4066 O O . SER B 1 73 ? 0.928 -34.188 10.031 1 82.88 73 SER B O 1
ATOM 4068 N N . HIS B 1 74 ? 1.141 -35.438 8.219 1 83.62 74 HIS B N 1
ATOM 4069 C CA . HIS B 1 74 ? 0.277 -34.594 7.398 1 83.62 74 HIS B CA 1
ATOM 4070 C C . HIS B 1 74 ? 0.772 -33.156 7.367 1 83.62 74 HIS B C 1
ATOM 4072 O O . HIS B 1 74 ? -0.023 -32.219 7.477 1 83.62 74 HIS B O 1
ATOM 4078 N N . SER B 1 75 ? 1.968 -33 7.168 1 85.94 75 SER B N 1
ATOM 4079 C CA . SER B 1 75 ? 2.619 -31.688 7.195 1 85.94 75 SER B CA 1
ATOM 4080 C C . SER B 1 75 ? 2.346 -30.906 5.918 1 85.94 75 SER B C 1
ATOM 4082 O O . SER B 1 75 ? 2.354 -31.484 4.824 1 85.94 75 SER B O 1
ATOM 4084 N N . ILE B 1 76 ? 1.945 -29.656 6.152 1 93.75 76 ILE B N 1
ATOM 4085 C CA . ILE B 1 76 ? 1.992 -28.641 5.094 1 93.75 76 ILE B CA 1
ATOM 4086 C C . ILE B 1 76 ? 3.258 -27.797 5.242 1 93.75 76 ILE B C 1
ATOM 4088 O O . ILE B 1 76 ? 3.49 -27.203 6.289 1 93.75 76 ILE B O 1
ATOM 4092 N N . TYR B 1 77 ? 4.023 -27.797 4.227 1 95.12 77 TYR B N 1
ATOM 4093 C CA . TYR B 1 77 ? 5.312 -27.125 4.309 1 95.12 77 TYR B CA 1
ATOM 4094 C C . TYR B 1 77 ? 5.18 -25.641 3.949 1 95.12 77 TYR B C 1
ATOM 4096 O O . TYR B 1 77 ? 4.465 -25.281 3.008 1 95.12 77 TYR B O 1
ATOM 4104 N N . ASN B 1 78 ? 5.824 -24.797 4.719 1 93.12 78 ASN B N 1
ATOM 4105 C CA . ASN B 1 78 ? 5.707 -23.375 4.469 1 93.12 78 ASN B CA 1
ATOM 4106 C C . ASN B 1 78 ? 7.07 -22.688 4.492 1 93.12 78 ASN B C 1
ATOM 4108 O O . ASN B 1 78 ? 7.152 -21.469 4.652 1 93.12 78 ASN B O 1
ATOM 4112 N N . GLN B 1 79 ? 8.117 -23.469 4.371 1 94.75 79 GLN B N 1
ATOM 4113 C CA . GLN B 1 79 ? 9.461 -22.906 4.223 1 94.75 79 GLN B CA 1
ATOM 4114 C C . GLN B 1 79 ? 9.805 -22.688 2.756 1 94.75 79 GLN B C 1
ATOM 4116 O O . GLN B 1 79 ? 9.469 -23.5 1.898 1 94.75 79 GLN B O 1
ATOM 4121 N N . LEU B 1 80 ? 10.43 -21.562 2.539 1 97.5 80 LEU B N 1
ATOM 4122 C CA . LEU B 1 80 ? 10.922 -21.297 1.194 1 97.5 80 LEU B CA 1
ATOM 4123 C C . LEU B 1 80 ? 12.352 -21.797 1.027 1 97.5 80 LEU B C 1
ATOM 4125 O O . LEU B 1 80 ? 13.273 -21.312 1.683 1 97.5 80 LEU B O 1
ATOM 4129 N N . TRP B 1 81 ? 12.5 -22.75 0.124 1 98.12 81 TRP B N 1
ATOM 4130 C CA . TRP B 1 81 ? 13.805 -23.344 -0.155 1 98.12 81 TRP B CA 1
ATOM 4131 C C . TRP B 1 81 ? 14.438 -22.719 -1.395 1 98.12 81 TRP B C 1
ATOM 4133 O O . TRP B 1 81 ? 13.75 -22.453 -2.385 1 98.12 81 TRP B O 1
ATOM 4143 N N . ARG B 1 82 ? 15.672 -22.516 -1.298 1 98.25 82 ARG B N 1
ATOM 4144 C CA . ARG B 1 82 ? 16.453 -22.078 -2.449 1 98.25 82 ARG B CA 1
ATOM 4145 C C . ARG B 1 82 ? 17.531 -23.109 -2.801 1 98.25 82 ARG B C 1
ATOM 4147 O O . ARG B 1 82 ? 18.203 -23.641 -1.916 1 98.25 82 ARG B O 1
ATOM 4154 N N . TYR B 1 83 ? 17.641 -23.438 -4.059 1 97.81 83 TYR B N 1
ATOM 4155 C CA . TYR B 1 83 ? 18.656 -24.328 -4.566 1 97.81 83 TYR B CA 1
ATOM 4156 C C . TYR B 1 83 ? 19.656 -23.594 -5.449 1 97.81 83 TYR B C 1
ATOM 4158 O O . TYR B 1 83 ? 19.266 -22.891 -6.387 1 97.81 83 TYR B O 1
ATOM 4166 N N . ASN B 1 84 ? 20.859 -23.734 -5.141 1 93.75 84 ASN B N 1
ATOM 4167 C CA . ASN B 1 84 ? 21.938 -23.219 -5.98 1 93.75 84 ASN B CA 1
ATOM 4168 C C . ASN B 1 84 ? 22.375 -24.234 -7.031 1 93.75 84 ASN B C 1
ATOM 4170 O O . ASN B 1 84 ? 22.953 -25.266 -6.695 1 93.75 84 ASN B O 1
ATOM 4174 N N . THR B 1 85 ? 22.141 -23.922 -8.297 1 92.62 85 THR B N 1
ATOM 4175 C CA . THR B 1 85 ? 22.359 -24.891 -9.359 1 92.62 85 THR B CA 1
ATOM 4176 C C . THR B 1 85 ? 23.859 -25.109 -9.586 1 92.62 85 THR B C 1
ATOM 4178 O O . THR B 1 85 ? 24.266 -26.125 -10.156 1 92.62 85 THR B O 1
ATOM 4181 N N . SER B 1 86 ? 24.656 -24.203 -9.156 1 84.19 86 SER B N 1
ATOM 4182 C CA . SER B 1 86 ? 26.094 -24.312 -9.336 1 84.19 86 SER B CA 1
ATOM 4183 C C . SER B 1 86 ? 26.734 -25.156 -8.227 1 84.19 86 SER B C 1
ATOM 4185 O O . SER B 1 86 ? 27.609 -25.984 -8.477 1 84.19 86 SER B O 1
ATOM 4187 N N . SER B 1 87 ? 26.25 -24.953 -7.016 1 83.62 87 SER B N 1
ATOM 4188 C CA . SER B 1 87 ? 26.875 -25.609 -5.875 1 83.62 87 SER B CA 1
ATOM 4189 C C . SER B 1 87 ? 26.094 -26.844 -5.434 1 83.62 87 SER B C 1
ATOM 4191 O O . SER B 1 87 ? 26.578 -27.641 -4.621 1 83.62 87 SER B O 1
ATOM 4193 N N . ASN B 1 88 ? 24.891 -27.016 -5.922 1 91.12 88 ASN B N 1
ATOM 4194 C CA . ASN B 1 88 ? 24.016 -28.125 -5.551 1 91.12 88 ASN B CA 1
ATOM 4195 C C . ASN B 1 88 ? 23.656 -28.078 -4.07 1 91.12 88 ASN B C 1
ATOM 4197 O O . ASN B 1 88 ? 23.703 -29.109 -3.385 1 91.12 88 ASN B O 1
ATOM 4201 N N . VAL B 1 89 ? 23.406 -26.906 -3.629 1 92.62 89 VAL B N 1
ATOM 4202 C CA . VAL B 1 89 ? 23.109 -26.719 -2.211 1 92.62 89 VAL B CA 1
ATOM 4203 C C . VAL B 1 89 ? 21.688 -26.156 -2.045 1 92.62 89 VAL B C 1
ATOM 4205 O O . VAL B 1 89 ? 21.312 -25.203 -2.727 1 92.62 89 VAL B O 1
ATOM 4208 N N . TRP B 1 90 ? 21 -26.828 -1.152 1 96.81 90 TRP B N 1
ATOM 4209 C CA . TRP B 1 90 ? 19.703 -26.328 -0.723 1 96.81 90 TRP B CA 1
ATOM 4210 C C . TRP B 1 90 ? 19.828 -25.5 0.555 1 96.81 90 TRP B C 1
ATOM 4212 O O . TRP B 1 90 ? 20.562 -25.875 1.472 1 96.81 90 TRP B O 1
ATOM 4222 N N . THR B 1 91 ? 19.094 -24.391 0.637 1 96.25 91 THR B N 1
ATOM 4223 C CA . THR B 1 91 ? 19.047 -23.562 1.839 1 96.25 91 THR B CA 1
ATOM 4224 C C . THR B 1 91 ? 17.625 -23.062 2.084 1 96.25 91 THR B C 1
ATOM 4226 O O . THR B 1 91 ? 16.891 -22.766 1.138 1 96.25 91 THR B O 1
ATOM 4229 N N . ILE B 1 92 ? 17.234 -23 3.344 1 96.75 92 ILE B N 1
ATOM 4230 C CA . ILE B 1 92 ? 15.977 -22.344 3.705 1 96.75 92 ILE B CA 1
ATOM 4231 C C . ILE B 1 92 ? 16.188 -20.844 3.818 1 96.75 92 ILE B C 1
ATOM 4233 O O . ILE B 1 92 ? 17.094 -20.391 4.52 1 96.75 92 ILE B O 1
ATOM 4237 N N . LEU B 1 93 ? 15.398 -20.094 3.09 1 96.62 93 LEU B N 1
ATOM 4238 C CA . LEU B 1 93 ? 15.516 -18.641 3.152 1 96.62 93 LEU B CA 1
ATOM 4239 C C . LEU B 1 93 ? 14.898 -18.094 4.438 1 96.62 93 LEU B C 1
ATOM 4241 O O . LEU B 1 93 ? 13.891 -18.625 4.914 1 96.62 93 LEU B O 1
ATOM 4245 N N . PRO B 1 94 ? 15.422 -17.031 4.934 1 92.75 94 PRO B N 1
ATOM 4246 C CA . PRO B 1 94 ? 14.914 -16.453 6.18 1 92.75 94 PRO B CA 1
ATOM 4247 C C . PRO B 1 94 ? 13.516 -15.859 6.027 1 92.75 94 PRO B C 1
ATOM 4249 O O . PRO B 1 94 ? 13.125 -15.453 4.93 1 92.75 94 PRO B O 1
ATOM 4252 N N . ASP B 1 95 ? 12.758 -15.977 7.105 1 90.5 95 ASP B N 1
ATOM 4253 C CA . ASP B 1 95 ? 11.453 -15.336 7.238 1 90.5 95 ASP B CA 1
ATOM 4254 C C . ASP B 1 95 ? 11.43 -14.375 8.43 1 90.5 95 ASP B C 1
ATOM 4256 O O . ASP B 1 95 ? 10.844 -14.688 9.469 1 90.5 95 ASP B O 1
ATOM 4260 N N . LYS B 1 96 ? 11.922 -13.211 8.266 1 79.62 96 LYS B N 1
ATOM 4261 C CA . LYS B 1 96 ? 12.195 -12.266 9.344 1 79.62 96 LYS B CA 1
ATOM 4262 C C . LYS B 1 96 ? 10.906 -11.82 10.031 1 79.62 96 LYS B C 1
ATOM 4264 O O . LYS B 1 96 ? 10.906 -11.523 11.227 1 79.62 96 LYS B O 1
ATOM 4269 N N . GLU B 1 97 ? 9.805 -11.836 9.391 1 78.69 97 GLU B N 1
ATOM 4270 C CA . GLU B 1 97 ? 8.594 -11.273 9.984 1 78.69 97 GLU B CA 1
ATOM 4271 C C . GLU B 1 97 ? 7.52 -12.344 10.156 1 78.69 97 GLU B C 1
ATOM 4273 O O . GLU B 1 97 ? 6.359 -12.031 10.43 1 78.69 97 GLU B O 1
ATOM 4278 N N . ASN B 1 98 ? 7.871 -13.562 9.992 1 81.12 98 ASN B N 1
ATOM 4279 C CA . ASN B 1 98 ? 6.938 -14.672 10.102 1 81.12 98 ASN B CA 1
ATOM 4280 C C . ASN B 1 98 ? 5.688 -14.445 9.258 1 81.12 98 ASN B C 1
ATOM 4282 O O . ASN B 1 98 ? 4.566 -14.57 9.758 1 81.12 98 ASN B O 1
ATOM 4286 N N . GLY B 1 99 ? 5.918 -14.078 8.078 1 87.69 99 GLY B N 1
ATOM 4287 C CA . GLY B 1 99 ? 4.828 -13.719 7.188 1 87.69 99 GLY B CA 1
ATOM 4288 C C . GLY B 1 99 ? 4.531 -14.781 6.148 1 87.69 99 GLY B C 1
ATOM 4289 O O . GLY B 1 99 ? 3.705 -14.57 5.258 1 87.69 99 GLY B O 1
ATOM 4290 N N . SER B 1 100 ? 5.098 -15.945 6.328 1 90.25 100 SER B N 1
ATOM 4291 C CA . SER B 1 100 ? 4.941 -16.984 5.32 1 90.25 100 SER B CA 1
ATOM 4292 C C . SER B 1 100 ? 3.508 -17.5 5.273 1 90.25 100 SER B C 1
ATOM 4294 O O . SER B 1 100 ? 2.881 -17.703 6.316 1 90.25 100 SER B O 1
ATOM 4296 N N . PRO B 1 101 ? 3.018 -17.672 4.008 1 91.06 101 PRO B N 1
ATOM 4297 C CA . PRO B 1 101 ? 1.686 -18.281 3.9 1 91.06 101 PRO B CA 1
ATOM 4298 C C . PRO B 1 101 ? 1.596 -19.641 4.582 1 91.06 101 PRO B C 1
ATOM 4300 O O . PRO B 1 101 ? 2.543 -20.422 4.52 1 91.06 101 PRO B O 1
ATOM 4303 N N . LEU B 1 102 ? 0.485 -19.891 5.16 1 85.12 102 LEU B N 1
ATOM 4304 C CA . LEU B 1 102 ? 0.335 -21.109 5.961 1 85.12 102 LEU B CA 1
ATOM 4305 C C . LEU B 1 102 ? -0.333 -22.203 5.152 1 85.12 102 LEU B C 1
ATOM 4307 O O . LEU B 1 102 ? -0.213 -23.391 5.492 1 85.12 102 LEU B O 1
ATOM 4311 N N . SER B 1 103 ? -1.085 -21.906 4.156 1 84 103 SER B N 1
ATOM 4312 C CA . SER B 1 103 ? -1.795 -22.859 3.326 1 84 103 SER B CA 1
ATOM 4313 C C . SER B 1 103 ? -0.981 -23.234 2.088 1 84 103 SER B C 1
ATOM 4315 O O . SER B 1 103 ? -1.392 -22.953 0.962 1 84 103 SER B O 1
ATOM 4317 N N . GLY B 1 104 ? 0.017 -24.141 2.377 1 91.62 104 GLY B N 1
ATOM 4318 C CA . GLY B 1 104 ? 1 -24.344 1.325 1 91.62 104 GLY B CA 1
ATOM 4319 C C . GLY B 1 104 ? 0.665 -25.5 0.414 1 91.62 104 GLY B C 1
ATOM 4320 O O . GLY B 1 104 ? 1.337 -25.719 -0.598 1 91.62 104 GLY B O 1
ATOM 4321 N N . ALA B 1 105 ? -0.392 -26.234 0.691 1 95.5 105 ALA B N 1
ATOM 4322 C CA . ALA B 1 105 ? -0.762 -27.344 -0.185 1 95.5 105 ALA B CA 1
ATOM 4323 C C . ALA B 1 105 ? -1.511 -26.844 -1.416 1 95.5 105 ALA B C 1
ATOM 4325 O O . ALA B 1 105 ? -2.494 -26.109 -1.297 1 95.5 105 ALA B O 1
ATOM 4326 N N . SER B 1 106 ? -1.022 -27.281 -2.596 1 97.12 106 SER B N 1
ATOM 4327 C CA . SER B 1 106 ? -1.603 -26.906 -3.879 1 97.12 106 SER B CA 1
ATOM 4328 C C . SER B 1 106 ? -1.66 -25.391 -4.027 1 97.12 106 SER B C 1
ATOM 4330 O O . SER B 1 106 ? -2.654 -24.844 -4.516 1 97.12 106 SER B O 1
ATOM 4332 N N . ILE B 1 107 ? -0.698 -24.734 -3.506 1 97.44 107 ILE B N 1
ATOM 4333 C CA . ILE B 1 107 ? -0.525 -23.297 -3.643 1 97.44 107 ILE B CA 1
ATOM 4334 C C . ILE B 1 107 ? 0.014 -22.969 -5.035 1 97.44 107 ILE B C 1
ATOM 4336 O O . ILE B 1 107 ? 0.476 -23.859 -5.75 1 97.44 107 ILE B O 1
ATOM 4340 N N . SER B 1 108 ? -0.153 -21.734 -5.465 1 97.88 108 SER B N 1
ATOM 4341 C CA . SER B 1 108 ? 0.441 -21.266 -6.711 1 97.88 108 SER B CA 1
ATOM 4342 C C . SER B 1 108 ? 1.602 -20.312 -6.441 1 97.88 108 SER B C 1
ATOM 4344 O O . SER B 1 108 ? 1.64 -19.641 -5.402 1 97.88 108 SER B O 1
ATOM 4346 N N . MET B 1 109 ? 2.508 -20.281 -7.348 1 97.69 109 MET B N 1
ATOM 4347 C CA . MET B 1 109 ? 3.719 -19.484 -7.133 1 97.69 109 MET B CA 1
ATOM 4348 C C . MET B 1 109 ? 4.34 -19.078 -8.461 1 97.69 109 MET B C 1
ATOM 4350 O O . MET B 1 109 ? 4.266 -19.812 -9.445 1 97.69 109 MET B O 1
ATOM 4354 N N . THR B 1 110 ? 4.918 -17.906 -8.5 1 97.19 110 THR B N 1
ATOM 4355 C CA . THR B 1 110 ? 5.668 -17.453 -9.664 1 97.19 110 THR B CA 1
ATOM 4356 C C . THR B 1 110 ? 6.785 -16.5 -9.258 1 97.19 110 THR B C 1
ATOM 4358 O O . THR B 1 110 ? 6.789 -15.984 -8.133 1 97.19 110 THR B O 1
ATOM 4361 N N . TYR B 1 111 ? 7.754 -16.422 -10.102 1 96.56 111 TYR B N 1
ATOM 4362 C CA . TYR B 1 111 ? 8.875 -15.5 -9.93 1 96.56 111 TYR B CA 1
ATOM 4363 C C . TYR B 1 111 ? 8.672 -14.234 -10.758 1 96.56 111 TYR B C 1
ATOM 4365 O O . TYR B 1 111 ? 8.219 -14.297 -11.898 1 96.56 111 TYR B O 1
ATOM 4373 N N . TRP B 1 112 ? 8.953 -13.062 -10.102 1 93.31 112 TRP B N 1
ATOM 4374 C CA . TRP B 1 112 ? 8.844 -11.789 -10.805 1 93.31 112 TRP B CA 1
ATOM 4375 C C . TRP B 1 112 ? 9.836 -10.773 -10.242 1 93.31 112 TRP B C 1
ATOM 4377 O O . TRP B 1 112 ? 9.719 -10.352 -9.094 1 93.31 112 TRP B O 1
ATOM 4387 N N . ASP B 1 113 ? 10.805 -10.336 -11.016 1 90.12 113 ASP B N 1
ATOM 4388 C CA . ASP B 1 113 ? 11.703 -9.227 -10.688 1 90.12 113 ASP B CA 1
ATOM 4389 C C . ASP B 1 113 ? 12.289 -9.391 -9.289 1 90.12 113 ASP B C 1
ATOM 4391 O O . ASP B 1 113 ? 12.125 -8.508 -8.438 1 90.12 113 ASP B O 1
ATOM 4395 N N . GLN B 1 114 ? 12.93 -10.516 -8.977 1 93.62 114 GLN B N 1
ATOM 4396 C CA . GLN B 1 114 ? 13.633 -10.828 -7.738 1 93.62 114 GLN B CA 1
ATOM 4397 C C . GLN B 1 114 ? 12.656 -10.969 -6.574 1 93.62 114 GLN B C 1
ATOM 4399 O O . GLN B 1 114 ? 13.008 -10.68 -5.43 1 93.62 114 GLN B O 1
ATOM 4404 N N . LYS B 1 115 ? 11.508 -11.32 -6.934 1 96 115 LYS B N 1
ATOM 4405 C CA . LYS B 1 115 ? 10.477 -11.586 -5.938 1 96 115 LYS B CA 1
ATOM 4406 C C . LYS B 1 115 ? 9.734 -12.883 -6.25 1 96 115 LYS B C 1
ATOM 4408 O O . LYS B 1 115 ? 9.656 -13.297 -7.406 1 96 115 LYS B O 1
ATOM 4413 N N . ILE B 1 116 ? 9.242 -13.484 -5.219 1 97.31 116 ILE B N 1
ATOM 4414 C CA . ILE B 1 116 ? 8.406 -14.672 -5.336 1 97.31 116 ILE B CA 1
ATOM 4415 C C . ILE B 1 116 ? 6.984 -14.352 -4.895 1 97.31 116 ILE B C 1
ATOM 4417 O O . ILE B 1 116 ? 6.766 -13.844 -3.793 1 97.31 116 ILE B O 1
ATOM 4421 N N . ILE B 1 117 ? 6.074 -14.609 -5.754 1 97.56 117 ILE B N 1
ATOM 4422 C CA . ILE B 1 117 ? 4.668 -14.352 -5.457 1 97.56 117 ILE B CA 1
ATOM 4423 C C . ILE B 1 117 ? 3.938 -15.68 -5.242 1 97.56 117 ILE B C 1
ATOM 4425 O O . ILE B 1 117 ? 4.102 -16.625 -6.02 1 97.56 117 ILE B O 1
ATOM 4429 N N . THR B 1 118 ? 3.184 -15.781 -4.18 1 97.75 118 THR B N 1
ATOM 4430 C CA . THR B 1 118 ? 2.385 -16.969 -3.906 1 97.75 118 THR B CA 1
ATOM 4431 C C . THR B 1 118 ? 0.913 -16.609 -3.73 1 97.75 118 THR B C 1
ATOM 4433 O O . THR B 1 118 ? 0.592 -15.492 -3.301 1 97.75 118 THR B O 1
ATOM 4436 N N . PHE B 1 119 ? 0.056 -17.531 -4.082 1 98.12 119 PHE B N 1
ATOM 4437 C CA . PHE B 1 119 ? -1.374 -17.266 -3.957 1 98.12 119 PHE B CA 1
ATOM 4438 C C . PHE B 1 119 ? -2.137 -18.562 -3.703 1 98.12 119 PHE B C 1
ATOM 4440 O O . PHE B 1 119 ? -1.851 -19.594 -4.32 1 98.12 119 PHE B O 1
ATOM 4447 N N . GLY B 1 120 ? -3.115 -18.469 -2.795 1 97.56 120 GLY B N 1
ATOM 4448 C CA . GLY B 1 120 ? -4.098 -19.531 -2.582 1 97.56 120 GLY B CA 1
ATOM 4449 C C . GLY B 1 120 ? -3.551 -20.703 -1.79 1 97.56 120 GLY B C 1
ATOM 4450 O O . GLY B 1 120 ? -2.814 -20.516 -0.82 1 97.56 120 GLY B O 1
ATOM 4451 N N . GLY B 1 121 ? -4.066 -21.859 -2.16 1 97.44 121 GLY B N 1
ATOM 4452 C CA . GLY B 1 121 ? -3.691 -23.094 -1.473 1 97.44 121 GLY B CA 1
ATOM 4453 C C . GLY B 1 121 ? -4.637 -23.453 -0.345 1 97.44 121 GLY B C 1
ATOM 4454 O O . GLY B 1 121 ? -5.645 -22.781 -0.126 1 97.44 121 GLY B O 1
ATOM 4455 N N . THR B 1 122 ? -4.352 -24.578 0.24 1 96.94 122 THR B N 1
ATOM 4456 C CA . THR B 1 122 ? -5.188 -25.062 1.328 1 96.94 122 THR B CA 1
ATOM 4457 C C . THR B 1 122 ? -4.336 -25.672 2.434 1 96.94 122 THR B C 1
ATOM 4459 O O . THR B 1 122 ? -3.176 -26.031 2.207 1 96.94 122 THR B O 1
ATOM 4462 N N . GLY B 1 123 ? -4.875 -25.672 3.561 1 93.56 123 GLY B N 1
ATOM 4463 C CA . GLY B 1 123 ? -4.328 -26.484 4.637 1 93.56 123 GLY B CA 1
ATOM 4464 C C . GLY B 1 123 ? -4.883 -27.891 4.664 1 93.56 123 GLY B C 1
ATOM 4465 O O . GLY B 1 123 ? -5.504 -28.344 3.697 1 93.56 123 GLY B O 1
ATOM 4466 N N . TYR B 1 124 ? -4.449 -28.578 5.727 1 92 124 TYR B N 1
ATOM 4467 C CA . TYR B 1 124 ? -4.992 -29.906 5.945 1 92 124 TYR B CA 1
ATOM 4468 C C . TYR B 1 124 ? -5.992 -29.906 7.094 1 92 124 TYR B C 1
ATOM 4470 O O . TYR B 1 124 ? -5.75 -29.297 8.141 1 92 124 TYR B O 1
ATOM 4478 N N . PRO B 1 125 ? -7.141 -30.656 7.027 1 92.25 125 PRO B N 1
ATOM 4479 C CA . PRO B 1 125 ? -7.617 -31.391 5.852 1 92.25 125 PRO B CA 1
ATOM 4480 C C . PRO B 1 125 ? -7.918 -30.469 4.668 1 92.25 125 PRO B C 1
ATOM 4482 O O . PRO B 1 125 ? -8.297 -29.312 4.855 1 92.25 125 PRO B O 1
ATOM 4485 N N . PHE B 1 126 ? -7.836 -31.031 3.561 1 91 126 PHE B N 1
ATOM 4486 C CA . PHE B 1 126 ? -7.977 -30.25 2.34 1 91 126 PHE B CA 1
ATOM 4487 C C . PHE B 1 126 ? -9.383 -29.672 2.227 1 91 126 PHE B C 1
ATOM 4489 O O . PHE B 1 126 ? -10.359 -30.328 2.59 1 91 126 PHE B O 1
ATOM 4496 N N . ALA B 1 127 ? -9.484 -28.406 1.743 1 89.94 127 ALA B N 1
ATOM 4497 C CA . ALA B 1 127 ? -10.711 -27.688 1.429 1 89.94 127 ALA B CA 1
ATOM 4498 C C . ALA B 1 127 ? -11.297 -27.031 2.674 1 89.94 127 ALA B C 1
ATOM 4500 O O . ALA B 1 127 ? -12.133 -26.125 2.572 1 89.94 127 ALA B O 1
ATOM 4501 N N . GLU B 1 128 ? -10.836 -27.391 3.811 1 90.25 128 GLU B N 1
ATOM 4502 C CA . GLU B 1 128 ? -11.359 -26.781 5.035 1 90.25 128 GLU B CA 1
ATOM 4503 C C . GLU B 1 128 ? -10.633 -25.484 5.355 1 90.25 128 GLU B C 1
ATOM 4505 O O . GLU B 1 128 ? -11.195 -24.594 6.004 1 90.25 128 GLU B O 1
ATOM 4510 N N . GLN B 1 129 ? -9.461 -25.422 4.895 1 93.12 129 GLN B N 1
ATOM 4511 C CA . GLN B 1 129 ? -8.664 -24.219 5.148 1 93.12 129 GLN B CA 1
ATOM 4512 C C . GLN B 1 129 ? -8.109 -23.656 3.848 1 93.12 129 GLN B C 1
ATOM 4514 O O . GLN B 1 129 ? -6.898 -23.453 3.717 1 93.12 129 GLN B O 1
ATOM 4519 N N . ASN B 1 130 ? -9.016 -23.328 2.961 1 95.88 130 ASN B N 1
ATOM 4520 C CA . ASN B 1 130 ? -8.625 -22.688 1.707 1 95.88 130 ASN B CA 1
ATOM 4521 C C . ASN B 1 130 ? -8.156 -21.25 1.927 1 95.88 130 ASN B C 1
ATOM 4523 O O . ASN B 1 130 ? -8.594 -20.594 2.875 1 95.88 130 ASN B O 1
ATOM 4527 N N . SER B 1 131 ? -7.328 -20.844 1.067 1 96.38 131 SER B N 1
ATOM 4528 C CA . SER B 1 131 ? -6.781 -19.5 1.222 1 96.38 131 SER B CA 1
ATOM 4529 C C . SER B 1 131 ? -6.902 -18.703 -0.072 1 96.38 131 SER B C 1
ATOM 4531 O O . SER B 1 131 ? -6.855 -19.281 -1.165 1 96.38 131 SER B O 1
ATOM 4533 N N . ASN B 1 132 ? -7.121 -17.422 0.006 1 96.81 132 ASN B N 1
ATOM 4534 C CA . ASN B 1 132 ? -6.934 -16.469 -1.082 1 96.81 132 ASN B CA 1
ATOM 4535 C C . ASN B 1 132 ? -5.863 -15.438 -0.745 1 96.81 132 ASN B C 1
ATOM 4537 O O . ASN B 1 132 ? -5.918 -14.305 -1.224 1 96.81 132 ASN B O 1
ATOM 4541 N N . HIS B 1 133 ? -4.996 -15.898 0.071 1 96.19 133 HIS B N 1
ATOM 4542 C CA . HIS B 1 133 ? -3.902 -15.039 0.519 1 96.19 133 HIS B CA 1
ATOM 4543 C C . HIS B 1 133 ? -2.879 -14.828 -0.592 1 96.19 133 HIS B C 1
ATOM 4545 O O . HIS B 1 133 ? -2.359 -15.789 -1.157 1 96.19 133 HIS B O 1
ATOM 4551 N N . LEU B 1 134 ? -2.666 -13.547 -0.952 1 97.44 134 LEU B N 1
ATOM 4552 C CA . LEU B 1 134 ? -1.611 -13.141 -1.874 1 97.44 134 LEU B CA 1
ATOM 4553 C C . LEU B 1 134 ? -0.395 -12.625 -1.113 1 97.44 134 LEU B C 1
ATOM 4555 O O . LEU B 1 134 ? -0.505 -11.688 -0.318 1 97.44 134 LEU B O 1
ATOM 4559 N N . SER B 1 135 ? 0.773 -13.234 -1.34 1 96.69 135 SER B N 1
ATOM 4560 C CA . SER B 1 135 ? 1.997 -12.867 -0.638 1 96.69 135 SER B CA 1
ATOM 4561 C C . SER B 1 135 ? 3.16 -12.688 -1.609 1 96.69 135 SER B C 1
ATOM 4563 O O . SER B 1 135 ? 3.143 -13.242 -2.711 1 96.69 135 SER B O 1
ATOM 4565 N N . LEU B 1 136 ? 4.035 -11.922 -1.187 1 97.19 136 LEU B N 1
ATOM 4566 C CA . LEU B 1 136 ? 5.238 -11.656 -1.966 1 97.19 136 LEU B CA 1
ATOM 4567 C C . LEU B 1 136 ? 6.484 -11.742 -1.091 1 97.19 136 LEU B C 1
ATOM 4569 O O . LEU B 1 136 ? 6.539 -11.133 -0.018 1 97.19 136 LEU B O 1
ATOM 4573 N N . TYR B 1 137 ? 7.426 -12.547 -1.497 1 97.25 137 TYR B N 1
ATOM 4574 C CA . TYR B 1 137 ? 8.719 -12.617 -0.828 1 97.25 137 TYR B CA 1
ATOM 4575 C C . TYR B 1 137 ? 9.781 -11.836 -1.601 1 97.25 137 TYR B C 1
ATOM 4577 O O . TYR B 1 137 ? 10.047 -12.141 -2.766 1 97.25 137 TYR B O 1
ATOM 4585 N N . CYS B 1 138 ? 10.375 -10.875 -0.953 1 94.56 138 CYS B N 1
ATOM 4586 C CA . CYS B 1 138 ? 11.453 -10.109 -1.563 1 94.56 138 CYS B CA 1
ATOM 4587 C C . CYS B 1 138 ? 12.805 -10.773 -1.32 1 94.56 138 CYS B C 1
ATOM 4589 O O . CYS B 1 138 ? 13.234 -10.906 -0.175 1 94.56 138 CYS B O 1
ATOM 4591 N N . LEU B 1 139 ? 13.398 -11.109 -2.373 1 94.81 139 LEU B N 1
ATOM 4592 C CA . LEU B 1 139 ? 14.641 -11.867 -2.26 1 94.81 139 LEU B CA 1
ATOM 4593 C C . LEU B 1 139 ? 15.789 -10.969 -1.815 1 94.81 139 LEU B C 1
ATOM 4595 O O . LEU B 1 139 ? 16.828 -11.461 -1.359 1 94.81 139 LEU B O 1
ATOM 4599 N N . ARG B 1 140 ? 15.617 -9.703 -1.894 1 89.81 140 ARG B N 1
ATOM 4600 C CA . ARG B 1 140 ? 16.656 -8.766 -1.477 1 89.81 140 ARG B CA 1
ATOM 4601 C C . ARG B 1 140 ? 16.578 -8.5 0.023 1 89.81 140 ARG B C 1
ATOM 4603 O O . ARG B 1 140 ? 17.609 -8.414 0.696 1 89.81 140 ARG B O 1
ATOM 4610 N N . SER B 1 141 ? 15.391 -8.43 0.495 1 87.75 141 SER B N 1
ATOM 4611 C CA . SER B 1 141 ? 15.234 -8.07 1.899 1 87.75 141 SER B CA 1
ATOM 4612 C C . SER B 1 141 ? 14.898 -9.289 2.748 1 87.75 141 SER B C 1
ATOM 4614 O O . SER B 1 141 ? 14.914 -9.227 3.979 1 87.75 141 SER B O 1
ATOM 4616 N N . TYR B 1 142 ? 14.609 -10.453 2.174 1 92.94 142 TYR B N 1
ATOM 4617 C CA . TYR B 1 142 ? 14.258 -11.695 2.842 1 92.94 142 TYR B CA 1
ATOM 4618 C C . TYR B 1 142 ? 13.023 -11.516 3.721 1 92.94 142 TYR B C 1
ATOM 4620 O O . TYR B 1 142 ? 13.008 -11.961 4.871 1 92.94 142 TYR B O 1
ATOM 4628 N N . LYS B 1 143 ? 12.086 -10.82 3.113 1 93.44 143 LYS B N 1
ATOM 4629 C CA . LYS B 1 143 ? 10.852 -10.539 3.842 1 93.44 143 LYS B CA 1
ATOM 4630 C C . LYS B 1 143 ? 9.625 -10.914 3.01 1 93.44 143 LYS B C 1
ATOM 4632 O O . LYS B 1 143 ? 9.602 -10.695 1.797 1 93.44 143 LYS B O 1
ATOM 4637 N N . TRP B 1 144 ? 8.656 -11.484 3.773 1 96.75 144 TRP B N 1
ATOM 4638 C CA . TRP B 1 144 ? 7.344 -11.703 3.17 1 96.75 144 TRP B CA 1
ATOM 4639 C C . TRP B 1 144 ? 6.465 -10.469 3.312 1 96.75 144 TRP B C 1
ATOM 4641 O O . TRP B 1 144 ? 6.441 -9.836 4.371 1 96.75 144 TRP B O 1
ATOM 4651 N N . PHE B 1 145 ? 5.801 -10.086 2.275 1 95.75 145 PHE B N 1
ATOM 4652 C CA . PHE B 1 145 ? 4.812 -9.008 2.295 1 95.75 145 PHE B CA 1
ATOM 4653 C C . PHE B 1 145 ? 3.408 -9.562 2.068 1 95.75 145 PHE B C 1
ATOM 4655 O O . PHE B 1 145 ? 3.186 -10.344 1.14 1 95.75 145 PHE B O 1
ATOM 4662 N N . ASN B 1 146 ? 2.477 -9.203 2.959 1 95.56 146 ASN B N 1
ATOM 4663 C CA . ASN B 1 146 ? 1.071 -9.562 2.811 1 95.56 146 ASN B CA 1
ATOM 4664 C C . ASN B 1 146 ? 0.347 -8.617 1.853 1 95.56 146 ASN B C 1
ATOM 4666 O O . ASN B 1 146 ? -0.157 -7.574 2.266 1 95.56 146 ASN B O 1
ATOM 4670 N N . LEU B 1 147 ? 0.223 -8.984 0.628 1 95.81 147 LEU B N 1
ATOM 4671 C CA . LEU B 1 147 ? -0.361 -8.117 -0.394 1 95.81 147 LEU B CA 1
ATOM 4672 C C . LEU B 1 147 ? -1.874 -8.023 -0.228 1 95.81 147 LEU B C 1
ATOM 4674 O O . LEU B 1 147 ? -2.48 -7.008 -0.57 1 95.81 147 LEU B O 1
ATOM 4678 N N . THR B 1 148 ? -2.482 -9.094 0.266 1 95.31 148 THR B N 1
ATOM 4679 C CA . THR B 1 148 ? -3.914 -9.062 0.54 1 95.31 148 THR B CA 1
ATOM 4680 C C . THR B 1 148 ? -4.25 -7.941 1.518 1 95.31 148 THR B C 1
ATOM 4682 O O . THR B 1 148 ? -5.152 -7.137 1.263 1 95.31 148 THR B O 1
ATOM 4685 N N . LYS B 1 149 ? -3.512 -7.883 2.549 1 92.75 149 LYS B N 1
ATOM 4686 C CA . LYS B 1 149 ? -3.725 -6.836 3.547 1 92.75 149 LYS B CA 1
ATOM 4687 C C . LYS B 1 149 ? -3.406 -5.457 2.977 1 92.75 149 LYS B C 1
ATOM 4689 O O . LYS B 1 149 ? -4.137 -4.496 3.221 1 92.75 149 LYS B O 1
ATOM 4694 N N . LEU B 1 150 ? -2.324 -5.371 2.285 1 93.19 150 LEU B N 1
ATOM 4695 C CA . LEU B 1 150 ? -1.919 -4.098 1.705 1 93.19 150 LEU B CA 1
ATOM 4696 C C . LEU B 1 150 ? -2.984 -3.57 0.75 1 93.19 150 LEU B C 1
ATOM 4698 O O . LEU B 1 150 ? -3.293 -2.377 0.755 1 93.19 150 LEU B O 1
ATOM 4702 N N . ALA B 1 151 ? -3.518 -4.461 -0.05 1 92.69 151 ALA B N 1
ATOM 4703 C CA . ALA B 1 151 ? -4.562 -4.082 -0.997 1 92.69 151 ALA B CA 1
ATOM 4704 C C . ALA B 1 151 ? -5.809 -3.588 -0.268 1 92.69 151 ALA B C 1
ATOM 4706 O O . ALA B 1 151 ? -6.414 -2.588 -0.665 1 92.69 151 ALA B O 1
ATOM 4707 N N . LYS B 1 152 ? -6.172 -4.234 0.767 1 91.62 152 LYS B N 1
ATOM 4708 C CA . LYS B 1 152 ? -7.34 -3.85 1.551 1 91.62 152 LYS B CA 1
ATOM 4709 C C . LYS B 1 152 ? -7.141 -2.486 2.205 1 91.62 152 LYS B C 1
ATOM 4711 O O . LYS B 1 152 ? -8.023 -1.628 2.15 1 91.62 152 LYS B O 1
ATOM 4716 N N . ASP B 1 153 ? -6.004 -2.326 2.816 1 91.5 153 ASP B N 1
ATOM 4717 C CA . ASP B 1 153 ? -5.688 -1.056 3.463 1 91.5 153 ASP B CA 1
ATOM 4718 C C . ASP B 1 153 ? -5.695 0.09 2.453 1 91.5 153 ASP B C 1
ATOM 4720 O O . ASP B 1 153 ? -6.266 1.151 2.715 1 91.5 153 ASP B O 1
ATOM 4724 N N . GLN B 1 154 ? -5.129 -0.124 1.363 1 91.06 154 GLN B N 1
ATOM 4725 C CA . GLN B 1 154 ? -5.059 0.921 0.348 1 91.06 154 GLN B CA 1
ATOM 4726 C C . GLN B 1 154 ? -6.445 1.258 -0.192 1 91.06 154 GLN B C 1
ATOM 4728 O O . GLN B 1 154 ? -6.727 2.412 -0.524 1 91.06 154 GLN B O 1
ATOM 4733 N N . ALA B 1 155 ? -7.234 0.266 -0.341 1 90.81 155 ALA B N 1
ATOM 4734 C CA . ALA B 1 155 ? -8.602 0.516 -0.792 1 90.81 155 ALA B CA 1
ATOM 4735 C C . ALA B 1 155 ? -9.344 1.434 0.179 1 90.81 155 ALA B C 1
ATOM 4737 O O . ALA B 1 155 ? -10.055 2.348 -0.242 1 90.81 155 ALA B O 1
ATOM 4738 N N . ILE B 1 156 ? -9.156 1.229 1.417 1 89.31 156 ILE B N 1
ATOM 4739 C CA . ILE B 1 156 ? -9.797 2.041 2.445 1 89.31 156 ILE B CA 1
ATOM 4740 C C . ILE B 1 156 ? -9.234 3.459 2.408 1 89.31 156 ILE B C 1
ATOM 4742 O O . ILE B 1 156 ? -9.992 4.434 2.414 1 89.31 156 ILE B O 1
ATOM 4746 N N . ILE B 1 157 ? -7.949 3.572 2.346 1 89.81 157 ILE B N 1
ATOM 4747 C CA . ILE B 1 157 ? -7.27 4.863 2.383 1 89.81 157 ILE B CA 1
ATOM 4748 C C . ILE B 1 157 ? -7.672 5.691 1.167 1 89.81 157 ILE B C 1
ATOM 4750 O O . ILE B 1 157 ? -7.914 6.898 1.282 1 89.81 157 ILE B O 1
ATOM 4754 N N . GLN B 1 158 ? -7.801 4.992 0.041 1 87.94 158 GLN B N 1
ATOM 4755 C CA . GLN B 1 158 ? -8.094 5.703 -1.201 1 87.94 158 GLN B CA 1
ATOM 4756 C C . GLN B 1 158 ? -9.594 5.84 -1.414 1 87.94 158 GLN B C 1
ATOM 4758 O O . GLN B 1 158 ? -10.039 6.477 -2.373 1 87.94 158 GLN B O 1
ATOM 4763 N N . GLY B 1 159 ? -10.32 5.27 -0.53 1 84.31 159 GLY B N 1
ATOM 4764 C CA . GLY B 1 159 ? -11.766 5.32 -0.665 1 84.31 159 GLY B CA 1
ATOM 4765 C C . GLY B 1 159 ? -12.273 4.594 -1.896 1 84.31 159 GLY B C 1
ATOM 4766 O O . GLY B 1 159 ? -13.195 5.066 -2.566 1 84.31 159 GLY B O 1
ATOM 4767 N N . ARG B 1 160 ? -11.617 3.545 -2.217 1 83.12 160 ARG B N 1
ATOM 4768 C CA . ARG B 1 160 ? -12.039 2.773 -3.383 1 83.12 160 ARG B CA 1
ATOM 4769 C C . ARG B 1 160 ? -13.312 1.99 -3.09 1 83.12 160 ARG B C 1
ATOM 4771 O O . ARG B 1 160 ? -13.469 1.43 -2.002 1 83.12 160 ARG B O 1
ATOM 4778 N N . ASP B 1 161 ? -14.164 2.178 -4.105 1 76.38 161 ASP B N 1
ATOM 4779 C CA . ASP B 1 161 ? -15.406 1.426 -3.963 1 76.38 161 ASP B CA 1
ATOM 4780 C C . ASP B 1 161 ? -15.18 -0.064 -4.207 1 76.38 161 ASP B C 1
ATOM 4782 O O . ASP B 1 161 ? -14.469 -0.444 -5.141 1 76.38 161 ASP B O 1
ATOM 4786 N N . GLU B 1 162 ? -15.789 -0.699 -3.246 1 72 162 GLU B N 1
ATOM 4787 C CA . GLU B 1 162 ? -15.773 -2.141 -3.475 1 72 162 GLU B CA 1
ATOM 4788 C C . GLU B 1 162 ? -16.719 -2.533 -4.602 1 72 162 GLU B C 1
ATOM 4790 O O . GLU B 1 162 ? -17.828 -1.991 -4.707 1 72 162 GLU B O 1
ATOM 4795 N N . ASN B 1 163 ? -16.281 -3.246 -5.605 1 72.81 163 ASN B N 1
ATOM 4796 C CA . ASN B 1 163 ? -17.094 -3.889 -6.629 1 72.81 163 ASN B CA 1
ATOM 4797 C C . ASN B 1 163 ? -17.531 -2.896 -7.703 1 72.81 163 ASN B C 1
ATOM 4799 O O . ASN B 1 163 ? -18.656 -2.965 -8.195 1 72.81 163 ASN B O 1
ATOM 4803 N N . GLU B 1 164 ? -16.672 -1.839 -7.879 1 81.94 164 GLU B N 1
ATOM 4804 C CA . GLU B 1 164 ? -16.938 -0.992 -9.039 1 81.94 164 GLU B CA 1
ATOM 4805 C C . GLU B 1 164 ? -16.906 -1.8 -10.328 1 81.94 164 GLU B C 1
ATOM 4807 O O . GLU B 1 164 ? -15.922 -2.494 -10.609 1 81.94 164 GLU B O 1
ATOM 4812 N N . THR B 1 165 ? -18.031 -1.732 -11.094 1 85.88 165 THR B N 1
ATOM 4813 C CA . THR B 1 165 ? -18.141 -2.516 -12.32 1 85.88 165 THR B CA 1
ATOM 4814 C C . THR B 1 165 ? -17.922 -1.636 -13.547 1 85.88 165 THR B C 1
ATOM 4816 O O . THR B 1 165 ? -18.453 -0.532 -13.633 1 85.88 165 THR B O 1
ATOM 4819 N N . LYS B 1 166 ? -17.047 -2.074 -14.375 1 84.25 166 LYS B N 1
ATOM 4820 C CA . LYS B 1 166 ? -16.797 -1.408 -15.648 1 84.25 166 LYS B CA 1
ATOM 4821 C C . LYS B 1 166 ? -17.031 -2.359 -16.828 1 84.25 166 LYS B C 1
ATOM 4823 O O . LYS B 1 166 ? -16.5 -3.471 -16.844 1 84.25 166 LYS B O 1
ATOM 4828 N N . VAL B 1 167 ? -17.797 -1.924 -17.766 1 81.88 167 VAL B N 1
ATOM 4829 C CA . VAL B 1 167 ? -18.047 -2.713 -18.969 1 81.88 167 VAL B CA 1
ATOM 4830 C C . VAL B 1 167 ? -17.016 -2.346 -20.047 1 81.88 167 VAL B C 1
ATOM 4832 O O . VAL B 1 167 ? -16.812 -1.166 -20.328 1 81.88 167 VAL B O 1
ATOM 4835 N N . LYS B 1 168 ? -16.484 -3.375 -20.578 1 81.31 168 LYS B N 1
ATOM 4836 C CA . LYS B 1 168 ? -15.453 -3.141 -21.594 1 81.31 168 LYS B CA 1
ATOM 4837 C C . LYS B 1 168 ? -16.047 -3.213 -23 1 81.31 168 LYS B C 1
ATOM 4839 O O . LYS B 1 168 ? -17.203 -3.596 -23.172 1 81.31 168 LYS B O 1
ATOM 4844 N N . GLN B 1 169 ? -15.195 -2.736 -23.953 1 74.44 169 GLN B N 1
ATOM 4845 C CA . GLN B 1 169 ? -15.641 -2.688 -25.344 1 74.44 169 GLN B CA 1
ATOM 4846 C C . GLN B 1 169 ? -15.961 -4.082 -25.875 1 74.44 169 GLN B C 1
ATOM 4848 O O . GLN B 1 169 ? -16.875 -4.254 -26.672 1 74.44 169 GLN B O 1
ATOM 4853 N N . CYS B 1 170 ? -15.328 -5.129 -25.359 1 72 170 CYS B N 1
ATOM 4854 C CA . CYS B 1 170 ? -15.508 -6.496 -25.828 1 72 170 CYS B CA 1
ATOM 4855 C C . CYS B 1 170 ? -16.75 -7.133 -25.219 1 72 170 CYS B C 1
ATOM 4857 O O . CYS B 1 170 ? -17.109 -8.258 -25.562 1 72 170 CYS B O 1
ATOM 4859 N N . GLY B 1 171 ? -17.344 -6.367 -24.359 1 75.06 171 GLY B N 1
ATOM 4860 C CA . GLY B 1 171 ? -18.547 -6.879 -23.719 1 75.06 171 GLY B CA 1
ATOM 4861 C C . GLY B 1 171 ? -18.266 -7.535 -22.375 1 75.06 171 GLY B C 1
ATOM 4862 O O . GLY B 1 171 ? -19.188 -7.848 -21.625 1 75.06 171 GLY B O 1
ATOM 4863 N N . CYS B 1 172 ? -17.047 -7.633 -22.109 1 80.38 172 CYS B N 1
ATOM 4864 C CA . CYS B 1 172 ? -16.672 -8.203 -20.812 1 80.38 172 CYS B CA 1
ATOM 4865 C C . CYS B 1 172 ? -16.828 -7.172 -19.703 1 80.38 172 CYS B C 1
ATOM 4867 O O . CYS B 1 172 ? -16.875 -5.969 -19.969 1 80.38 172 CYS B O 1
ATOM 4869 N N . THR B 1 173 ? -17.109 -7.711 -18.594 1 88.06 173 THR B N 1
ATOM 4870 C CA . THR B 1 173 ? -17.25 -6.84 -17.438 1 88.06 173 THR B CA 1
ATOM 4871 C C . THR B 1 173 ? -16.094 -7.047 -16.469 1 88.06 173 THR B C 1
ATOM 4873 O O . THR B 1 173 ? -15.672 -8.18 -16.219 1 88.06 173 THR B O 1
ATOM 4876 N N . GLU B 1 174 ? -15.555 -5.949 -15.992 1 90.19 174 GLU B N 1
ATOM 4877 C CA . GLU B 1 174 ? -14.523 -5.961 -14.961 1 90.19 174 GLU B CA 1
ATOM 4878 C C . GLU B 1 174 ? -15.055 -5.398 -13.641 1 90.19 174 GLU B C 1
ATOM 4880 O O . GLU B 1 174 ? -15.711 -4.359 -13.625 1 90.19 174 GLU B O 1
ATOM 4885 N N . ILE B 1 175 ? -14.852 -6.172 -12.68 1 91.5 175 ILE B N 1
ATOM 4886 C CA . ILE B 1 175 ? -15.227 -5.715 -11.352 1 91.5 175 ILE B CA 1
ATOM 4887 C C . ILE B 1 175 ? -13.969 -5.402 -10.539 1 91.5 175 ILE B C 1
ATOM 4889 O O . ILE B 1 175 ? -13.18 -6.301 -10.234 1 91.5 175 ILE B O 1
ATOM 4893 N N . ARG B 1 176 ? -13.844 -4.176 -10.172 1 87 176 ARG B N 1
ATOM 4894 C CA . ARG B 1 176 ? -12.648 -3.736 -9.453 1 87 176 ARG B CA 1
ATOM 4895 C C . ARG B 1 176 ? -12.766 -4.043 -7.969 1 87 176 ARG B C 1
ATOM 4897 O O . ARG B 1 176 ? -13.867 -4.035 -7.41 1 87 176 ARG B O 1
ATOM 4904 N N . ASN B 1 177 ? -11.633 -4.332 -7.418 1 86.12 177 ASN B N 1
ATOM 4905 C CA . ASN B 1 177 ? -11.469 -4.621 -6 1 86.12 177 ASN B CA 1
ATOM 4906 C C . ASN B 1 177 ? -12.227 -5.887 -5.594 1 86.12 177 ASN B C 1
ATOM 4908 O O . ASN B 1 177 ? -12.82 -5.941 -4.52 1 86.12 177 ASN B O 1
ATOM 4912 N N . ALA B 1 178 ? -12.312 -6.766 -6.465 1 90.38 178 ALA B N 1
ATOM 4913 C CA . ALA B 1 178 ? -12.906 -8.07 -6.207 1 90.38 178 ALA B CA 1
ATOM 4914 C C . ALA B 1 178 ? -11.844 -9.172 -6.199 1 90.38 178 ALA B C 1
ATOM 4916 O O . ALA B 1 178 ? -11.359 -9.578 -7.258 1 90.38 178 ALA B O 1
ATOM 4917 N N . ALA B 1 179 ? -11.602 -9.672 -5.051 1 93.69 179 ALA B N 1
ATOM 4918 C CA . ALA B 1 179 ? -10.594 -10.719 -4.902 1 93.69 179 ALA B CA 1
ATOM 4919 C C . ALA B 1 179 ? -11.195 -12.094 -5.152 1 93.69 179 ALA B C 1
ATOM 4921 O O . ALA B 1 179 ? -12.406 -12.289 -5.004 1 93.69 179 ALA B O 1
ATOM 4922 N N . PRO B 1 180 ? -10.359 -13.055 -5.582 1 96 180 PRO B N 1
ATOM 4923 C CA . PRO B 1 180 ? -10.867 -14.422 -5.727 1 96 180 PRO B CA 1
ATOM 4924 C C . PRO B 1 180 ? -11.328 -15.023 -4.402 1 96 180 PRO B C 1
ATOM 4926 O O . PRO B 1 180 ? -10.82 -14.664 -3.34 1 96 180 PRO B O 1
ATOM 4929 N N . ASN B 1 181 ? -12.242 -15.977 -4.484 1 95.62 181 ASN B N 1
ATOM 4930 C CA . ASN B 1 181 ? -12.578 -16.797 -3.328 1 95.62 181 ASN B CA 1
ATOM 4931 C C . ASN B 1 181 ? -11.398 -17.656 -2.883 1 95.62 181 ASN B C 1
ATOM 4933 O O . ASN B 1 181 ? -10.516 -17.969 -3.686 1 95.62 181 ASN B O 1
ATOM 4937 N N . PRO B 1 182 ? -11.414 -17.969 -1.606 1 97.06 182 PRO B N 1
ATOM 4938 C CA . PRO B 1 182 ? -10.391 -18.922 -1.178 1 97.06 182 PRO B CA 1
ATOM 4939 C C . PRO B 1 182 ? -10.523 -20.281 -1.859 1 97.06 182 PRO B C 1
ATOM 4941 O O . PRO B 1 182 ? -11.578 -20.922 -1.779 1 97.06 182 PRO B O 1
ATOM 4944 N N . LYS B 1 183 ? -9.5 -20.656 -2.568 1 97.94 183 LYS B N 1
ATOM 4945 C CA . LYS B 1 183 ? -9.469 -21.891 -3.326 1 97.94 183 LYS B CA 1
ATOM 4946 C C . LYS B 1 183 ? -8.062 -22.5 -3.336 1 97.94 183 LYS B C 1
ATOM 4948 O O . LYS B 1 183 ? -7.125 -21.906 -2.801 1 97.94 183 LYS B O 1
ATOM 4953 N N . TYR B 1 184 ? -7.953 -23.703 -3.838 1 97.62 184 TYR B N 1
ATOM 4954 C CA . TYR B 1 184 ? -6.664 -24.312 -4.129 1 97.62 184 TYR B CA 1
ATOM 4955 C C . TYR B 1 184 ? -6.672 -24.969 -5.508 1 97.62 184 TYR B C 1
ATOM 4957 O O . TYR B 1 184 ? -7.73 -25.156 -6.109 1 97.62 184 TYR B O 1
ATOM 4965 N N . GLY B 1 185 ? -5.441 -25.188 -6.012 1 97.81 185 GLY B N 1
ATOM 4966 C CA . GLY B 1 185 ? -5.312 -25.797 -7.324 1 97.81 185 GLY B CA 1
ATOM 4967 C C . GLY B 1 185 ? -5.473 -24.812 -8.461 1 97.81 185 GLY B C 1
ATOM 4968 O O . GLY B 1 185 ? -5.781 -25.203 -9.594 1 97.81 185 GLY B O 1
ATOM 4969 N N . GLN B 1 186 ? -5.312 -23.516 -8.148 1 98.12 186 GLN B N 1
ATOM 4970 C CA . GLN B 1 186 ? -5.34 -22.469 -9.164 1 98.12 186 GLN B CA 1
ATOM 4971 C C . GLN B 1 186 ? -4.004 -22.375 -9.898 1 98.12 186 GLN B C 1
ATOM 4973 O O . GLN B 1 186 ? -3.002 -22.938 -9.445 1 98.12 186 GLN B O 1
ATOM 4978 N N . SER B 1 187 ? -4.02 -21.812 -11.016 1 98.06 187 SER B N 1
ATOM 4979 C CA . SER B 1 187 ? -2.777 -21.422 -11.68 1 98.06 187 SER B CA 1
ATOM 4980 C C . SER B 1 187 ? -2.59 -19.922 -11.688 1 98.06 187 SER B C 1
ATOM 4982 O O . SER B 1 187 ? -3.564 -19.156 -11.625 1 98.06 187 SER B O 1
ATOM 4984 N N . ILE B 1 188 ? -1.365 -19.5 -11.711 1 98.06 188 ILE B N 1
ATOM 4985 C CA . ILE B 1 188 ? -1.099 -18.062 -11.797 1 98.06 188 ILE B CA 1
ATOM 4986 C C . ILE B 1 188 ? -0.076 -17.797 -12.898 1 98.06 188 ILE B C 1
ATOM 4988 O O . ILE B 1 188 ? 0.77 -18.641 -13.188 1 98.06 188 ILE B O 1
ATOM 4992 N N . THR B 1 189 ? -0.213 -16.672 -13.539 1 96.69 189 THR B N 1
ATOM 4993 C CA . THR B 1 189 ? 0.728 -16.188 -14.539 1 96.69 189 THR B CA 1
ATOM 4994 C C . THR B 1 189 ? 0.908 -14.672 -14.414 1 96.69 189 THR B C 1
ATOM 4996 O O . THR B 1 189 ? 0.056 -13.984 -13.844 1 96.69 189 THR B O 1
ATOM 4999 N N . ILE B 1 190 ? 1.991 -14.227 -14.867 1 95 190 ILE B N 1
ATOM 5000 C CA . ILE B 1 190 ? 2.252 -12.789 -14.883 1 95 190 ILE B CA 1
ATOM 5001 C C . ILE B 1 190 ? 2.303 -12.297 -16.328 1 95 190 ILE B C 1
ATOM 5003 O O . ILE B 1 190 ? 2.98 -12.891 -17.172 1 95 190 ILE B O 1
ATOM 5007 N N . SER B 1 191 ? 1.566 -11.219 -16.609 1 94.94 191 SER B N 1
ATOM 5008 C CA . SER B 1 191 ? 1.581 -10.617 -17.938 1 94.94 191 SER B CA 1
ATOM 5009 C C . SER B 1 191 ? 2.85 -9.805 -18.156 1 94.94 191 SER B C 1
ATOM 5011 O O . SER B 1 191 ? 3.539 -9.445 -17.203 1 94.94 191 SER B O 1
ATOM 5013 N N . PRO B 1 192 ? 3.076 -9.5 -19.406 1 90.38 192 PRO B N 1
ATOM 5014 C CA . PRO B 1 192 ? 4.219 -8.625 -19.688 1 90.38 192 PRO B CA 1
ATOM 5015 C C . PRO B 1 192 ? 4.098 -7.266 -19.016 1 90.38 192 PRO B C 1
ATOM 5017 O O . PRO B 1 192 ? 5.109 -6.645 -18.688 1 90.38 192 PRO B O 1
ATOM 5020 N N . ALA B 1 193 ? 2.92 -6.836 -18.734 1 87.75 193 ALA B N 1
ATOM 5021 C CA . ALA B 1 193 ? 2.693 -5.539 -18.094 1 87.75 193 ALA B CA 1
ATOM 5022 C C . ALA B 1 193 ? 2.82 -5.637 -16.578 1 87.75 193 ALA B C 1
ATOM 5024 O O . ALA B 1 193 ? 2.643 -4.645 -15.875 1 87.75 193 ALA B O 1
ATOM 5025 N N . GLY B 1 194 ? 3.061 -6.781 -16.109 1 87 194 GLY B N 1
ATOM 5026 C CA . GLY B 1 194 ? 3.293 -6.938 -14.68 1 87 194 GLY B CA 1
ATOM 5027 C C . GLY B 1 194 ? 2.018 -7.141 -13.883 1 87 194 GLY B C 1
ATOM 5028 O O . GLY B 1 194 ? 1.93 -6.734 -12.727 1 87 194 GLY B O 1
ATOM 5029 N N . LYS B 1 195 ? 1.063 -7.676 -14.508 1 94.5 195 LYS B N 1
ATOM 5030 C CA . LYS B 1 195 ? -0.174 -8.031 -13.812 1 94.5 195 LYS B CA 1
ATOM 5031 C C . LYS B 1 195 ? -0.242 -9.523 -13.531 1 94.5 195 LYS B C 1
ATOM 5033 O O . LYS B 1 195 ? 0.065 -10.344 -14.406 1 94.5 195 LYS B O 1
ATOM 5038 N N . LEU B 1 196 ? -0.598 -9.828 -12.32 1 97.44 196 LEU B N 1
ATOM 5039 C CA . LEU B 1 196 ? -0.777 -11.219 -11.938 1 97.44 196 LEU B CA 1
ATOM 5040 C C . LEU B 1 196 ? -2.168 -11.719 -12.32 1 97.44 196 LEU B C 1
ATOM 5042 O O . LEU B 1 196 ? -3.166 -11.047 -12.047 1 97.44 196 LEU B O 1
ATOM 5046 N N . TYR B 1 197 ? -2.242 -12.844 -12.992 1 98.19 197 TYR B N 1
ATOM 5047 C CA . TYR B 1 197 ? -3.518 -13.469 -13.328 1 98.19 197 TYR B CA 1
ATOM 5048 C C . TYR B 1 197 ? -3.689 -14.781 -12.578 1 98.19 197 TYR B C 1
ATOM 5050 O O . TYR B 1 197 ? -2.76 -15.594 -12.516 1 98.19 197 TYR B O 1
ATOM 5058 N N . VAL B 1 198 ? -4.824 -14.953 -11.961 1 98.44 198 VAL B N 1
ATOM 5059 C CA . VAL B 1 198 ? -5.203 -16.172 -11.234 1 98.44 198 VAL B CA 1
ATOM 5060 C C . VAL B 1 198 ? -6.41 -16.812 -11.914 1 98.44 198 VAL B C 1
ATOM 5062 O O . VAL B 1 198 ? -7.438 -16.156 -12.109 1 98.44 198 VAL B O 1
ATOM 5065 N N . PHE B 1 199 ? -6.273 -18.094 -12.227 1 98.25 199 PHE B N 1
ATOM 5066 C CA . PHE B 1 199 ? -7.34 -18.734 -12.984 1 98.25 199 PHE B CA 1
ATOM 5067 C C . PHE B 1 199 ? -7.809 -20.016 -12.281 1 98.25 199 PHE B C 1
ATOM 5069 O O . PHE B 1 199 ? -6.992 -20.812 -11.836 1 98.25 199 PHE B O 1
ATOM 5076 N N . ALA B 1 200 ? -9.156 -20.141 -12.062 1 98.38 200 ALA B N 1
ATOM 5077 C CA . ALA B 1 200 ? -9.906 -21.359 -11.719 1 98.38 200 ALA B CA 1
ATOM 5078 C C . ALA B 1 200 ? -9.578 -21.812 -10.305 1 98.38 200 ALA B C 1
ATOM 5080 O O . ALA B 1 200 ? -9.508 -21 -9.383 1 98.38 200 ALA B O 1
ATOM 5081 N N . GLY B 1 201 ? -9.625 -23.125 -10.086 1 98.06 201 GLY B N 1
ATOM 5082 C CA . GLY B 1 201 ? -9.438 -23.688 -8.766 1 98.06 201 GLY B CA 1
ATOM 5083 C C . GLY B 1 201 ? -10.695 -24.312 -8.195 1 98.06 201 GLY B C 1
ATOM 5084 O O . GLY B 1 201 ? -11.734 -24.359 -8.867 1 98.06 201 GLY B O 1
ATOM 5085 N N . THR B 1 202 ? -10.523 -24.812 -6.969 1 98.19 202 THR B N 1
ATOM 5086 C CA . THR B 1 202 ? -11.656 -25.5 -6.359 1 98.19 202 THR B CA 1
ATOM 5087 C C . THR B 1 202 ? -11.859 -25.047 -4.918 1 98.19 202 THR B C 1
ATOM 5089 O O . THR B 1 202 ? -10.898 -24.672 -4.238 1 98.19 202 THR B O 1
ATOM 5092 N N . LEU B 1 203 ? -13.047 -25.172 -4.512 1 96 203 LEU B N 1
ATOM 5093 C CA . LEU B 1 203 ? -13.422 -24.938 -3.123 1 96 203 LEU B CA 1
ATOM 5094 C C . LEU B 1 203 ? -13.531 -26.25 -2.359 1 96 203 LEU B C 1
ATOM 5096 O O . LEU B 1 203 ? -13.758 -26.25 -1.147 1 96 203 LEU B O 1
ATOM 5100 N N . GLY B 1 204 ? -13.312 -27.25 -2.996 1 93.88 204 GLY B N 1
ATOM 5101 C CA . GLY B 1 204 ? -13.523 -28.594 -2.479 1 93.88 204 GLY B CA 1
ATOM 5102 C C . GLY B 1 204 ? -14.453 -29.422 -3.336 1 93.88 204 GLY B C 1
ATOM 5103 O O . GLY B 1 204 ? -13.992 -30.188 -4.195 1 93.88 204 GLY B O 1
ATOM 5104 N N . LEU B 1 205 ? -15.688 -29.141 -3.27 1 91.06 205 LEU B N 1
ATOM 5105 C CA . LEU B 1 205 ? -16.672 -29.875 -4.059 1 91.06 205 LEU B CA 1
ATOM 5106 C C . LEU B 1 205 ? -17.062 -29.094 -5.301 1 91.06 205 LEU B C 1
ATOM 5108 O O . LEU B 1 205 ? -17.625 -29.641 -6.246 1 91.06 205 LEU B O 1
ATOM 5112 N N . GLU B 1 206 ? -16.75 -27.906 -5.246 1 95.75 206 GLU B N 1
ATOM 5113 C CA . GLU B 1 206 ? -17.062 -27.031 -6.371 1 95.75 206 GLU B CA 1
ATOM 5114 C C . GLU B 1 206 ? -15.797 -26.562 -7.086 1 95.75 206 GLU B C 1
ATOM 5116 O O . GLU B 1 206 ? -14.781 -26.297 -6.441 1 95.75 206 GLU B O 1
ATOM 5121 N N . PHE B 1 207 ? -15.93 -26.516 -8.43 1 97.44 207 PHE B N 1
ATOM 5122 C CA . PHE B 1 207 ? -14.836 -26.047 -9.289 1 97.44 207 PHE B CA 1
ATOM 5123 C C . PHE B 1 207 ? -15.227 -24.766 -10.016 1 97.44 207 PHE B C 1
ATOM 5125 O O . PHE B 1 207 ? -16.391 -24.562 -10.336 1 97.44 207 PHE B O 1
ATOM 5132 N N . GLU B 1 208 ? -14.23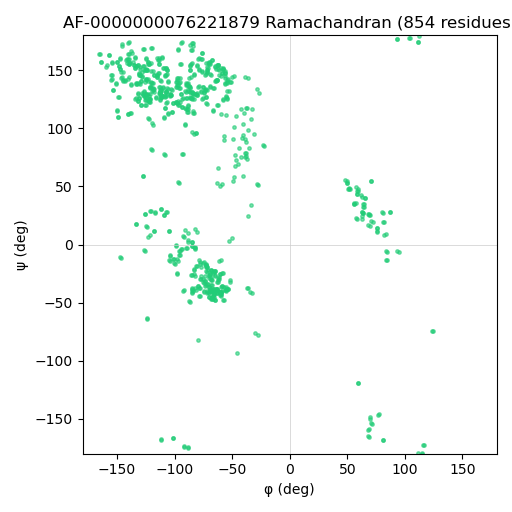4 -23.922 -10.211 1 96.19 208 GLU B N 1
ATOM 5133 C CA . GLU B 1 208 ? -14.516 -22.641 -10.859 1 96.19 208 GLU B CA 1
ATOM 5134 C C . GLU B 1 208 ? -13.633 -22.438 -12.086 1 96.19 208 GLU B C 1
ATOM 5136 O O . GLU B 1 208 ? -12.641 -23.141 -12.266 1 96.19 208 GLU B O 1
ATOM 5141 N N . ASN B 1 209 ? -14.062 -21.547 -12.969 1 96.44 209 ASN B N 1
ATOM 5142 C CA . ASN B 1 209 ? -13.289 -21.094 -14.117 1 96.44 209 ASN B CA 1
ATOM 5143 C C . ASN B 1 209 ? -13.156 -19.578 -14.148 1 96.44 209 ASN B C 1
ATOM 5145 O O . ASN B 1 209 ? -13.07 -18.969 -15.219 1 96.44 209 ASN B O 1
ATOM 5149 N N . ASP B 1 210 ? -13.242 -18.953 -12.953 1 95.94 210 ASP B N 1
ATOM 5150 C CA . ASP B 1 210 ? -13.133 -17.5 -12.859 1 95.94 210 ASP B CA 1
ATOM 5151 C C . ASP B 1 210 ? -11.695 -17.047 -13.117 1 95.94 210 ASP B C 1
ATOM 5153 O O . ASP B 1 210 ? -10.75 -17.797 -12.891 1 95.94 210 ASP B O 1
ATOM 5157 N N . LEU B 1 211 ? -11.633 -15.852 -13.641 1 97.06 211 LEU B N 1
ATOM 5158 C CA . LEU B 1 211 ? -10.359 -15.195 -13.906 1 97.06 211 LEU B CA 1
ATOM 5159 C C . LEU B 1 211 ? -10.266 -13.867 -13.156 1 97.06 211 LEU B C 1
ATOM 5161 O O . LEU B 1 211 ? -11.18 -13.047 -13.227 1 97.06 211 LEU B O 1
ATOM 5165 N N . HIS B 1 212 ? -9.227 -13.734 -12.398 1 97.69 212 HIS B N 1
ATOM 5166 C CA . HIS B 1 212 ? -8.93 -12.492 -11.695 1 97.69 212 HIS B CA 1
ATOM 5167 C C . HIS B 1 212 ? -7.527 -11.992 -12.031 1 97.69 212 HIS B C 1
ATOM 5169 O O . HIS B 1 212 ? -6.641 -12.781 -12.367 1 97.69 212 HIS B O 1
ATOM 5175 N N . SER B 1 213 ? -7.332 -10.742 -11.992 1 97.25 213 SER B N 1
ATOM 5176 C CA . SER B 1 213 ? -5.996 -10.164 -12.102 1 97.25 213 SER B CA 1
ATOM 5177 C C . SER B 1 213 ? -5.703 -9.227 -10.938 1 97.25 213 SER B C 1
ATOM 5179 O O . SER B 1 213 ? -6.621 -8.688 -10.32 1 97.25 213 SER B O 1
ATOM 5181 N N . PHE B 1 214 ? -4.484 -9.109 -10.57 1 97.25 214 PHE B N 1
ATOM 5182 C CA . PHE B 1 214 ? -4.004 -8.203 -9.531 1 97.25 214 PHE B CA 1
ATOM 5183 C C . PHE B 1 214 ? -2.941 -7.266 -10.086 1 97.25 214 PHE B C 1
ATOM 5185 O O . PHE B 1 214 ? -1.941 -7.715 -10.648 1 97.25 214 PHE B O 1
ATOM 5192 N N . CYS B 1 215 ? -3.184 -5.988 -9.945 1 92.88 215 CYS B N 1
ATOM 5193 C CA . CYS B 1 215 ? -2.197 -4.996 -10.352 1 92.88 215 CYS B CA 1
ATOM 5194 C C . CYS B 1 215 ? -1.166 -4.777 -9.25 1 92.88 215 CYS B C 1
ATOM 5196 O O . CYS B 1 215 ? -1.478 -4.199 -8.203 1 92.88 215 CYS B O 1
ATOM 5198 N N . LEU B 1 216 ? 0.052 -5.164 -9.508 1 89.56 216 LEU B N 1
ATOM 5199 C CA . LEU B 1 216 ? 1.101 -5.066 -8.5 1 89.56 216 LEU B CA 1
ATOM 5200 C C . LEU B 1 216 ? 1.514 -3.613 -8.281 1 89.56 216 LEU B C 1
ATOM 5202 O O . LEU B 1 216 ? 2.057 -3.268 -7.234 1 89.56 216 LEU B O 1
ATOM 5206 N N . HIS B 1 217 ? 1.195 -2.768 -9.195 1 85.56 217 HIS B N 1
ATOM 5207 C CA . HIS B 1 217 ? 1.554 -1.358 -9.078 1 85.56 217 HIS B CA 1
ATOM 5208 C C . HIS B 1 217 ? 0.517 -0.592 -8.266 1 85.56 217 HIS B C 1
ATOM 5210 O O . HIS B 1 217 ? 0.872 0.225 -7.41 1 85.56 217 HIS B O 1
ATOM 5216 N N . ASN B 1 218 ? -0.71 -0.861 -8.469 1 86.81 218 ASN B N 1
ATOM 5217 C CA . ASN B 1 218 ? -1.773 -0.107 -7.812 1 86.81 218 ASN B CA 1
ATOM 5218 C C . ASN B 1 218 ? -2.404 -0.904 -6.676 1 86.81 218 ASN B C 1
ATOM 5220 O O . ASN B 1 218 ? -3.188 -0.362 -5.891 1 86.81 218 ASN B O 1
ATOM 5224 N N . MET B 1 219 ? -2.156 -2.152 -6.59 1 90.38 219 MET B N 1
ATOM 5225 C CA . MET B 1 219 ? -2.514 -3.018 -5.469 1 90.38 219 MET B CA 1
ATOM 5226 C C . MET B 1 219 ? -4.02 -3.244 -5.418 1 90.38 219 MET B C 1
ATOM 5228 O O . MET B 1 219 ? -4.648 -3.023 -4.383 1 90.38 219 M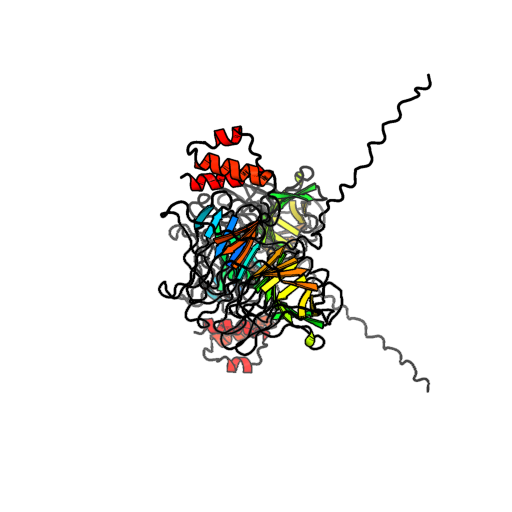ET B O 1
ATOM 5232 N N . PHE B 1 220 ? -4.594 -3.697 -6.465 1 91.81 220 PHE B N 1
ATOM 5233 C CA . PHE B 1 220 ? -6.004 -4.051 -6.379 1 91.81 220 PHE B CA 1
ATOM 5234 C C . PHE B 1 220 ? -6.332 -5.207 -7.312 1 91.81 220 PHE B C 1
ATOM 5236 O O . PHE B 1 220 ? -5.676 -5.391 -8.344 1 91.81 220 PHE B O 1
ATOM 5243 N N . TRP B 1 221 ? -7.348 -5.969 -6.996 1 95.75 221 TRP B N 1
ATOM 5244 C CA . TRP B 1 221 ? -7.875 -7.09 -7.77 1 95.75 221 TRP B CA 1
ATOM 5245 C C . TRP B 1 221 ? -8.891 -6.613 -8.805 1 95.75 221 TRP B C 1
ATOM 5247 O O . TRP B 1 221 ? -9.578 -5.609 -8.586 1 95.75 221 TRP B O 1
ATOM 5257 N N . THR B 1 222 ? -8.992 -7.289 -9.883 1 94.88 222 THR B N 1
ATOM 5258 C CA . THR B 1 222 ? -10.047 -7.148 -10.875 1 94.88 222 THR B CA 1
ATOM 5259 C C . THR B 1 222 ? -10.617 -8.508 -11.258 1 94.88 222 THR B C 1
ATOM 5261 O O . THR B 1 222 ? -9.875 -9.414 -11.656 1 94.88 222 THR B O 1
ATOM 5264 N N . ALA B 1 223 ? -11.867 -8.672 -11.109 1 95.94 223 ALA B N 1
ATOM 5265 C CA . ALA B 1 223 ? -12.547 -9.859 -11.625 1 95.94 223 ALA B CA 1
ATOM 5266 C C . ALA B 1 223 ? -12.961 -9.664 -13.078 1 95.94 223 ALA B C 1
ATOM 5268 O O . ALA B 1 223 ? -13.531 -8.633 -13.438 1 95.94 223 ALA B O 1
ATOM 5269 N N . HIS B 1 224 ? -12.625 -10.68 -13.891 1 93.5 224 HIS B N 1
ATOM 5270 C CA . HIS B 1 224 ? -12.992 -10.625 -15.297 1 93.5 224 HIS B CA 1
ATOM 5271 C C . HIS B 1 224 ? -14.211 -11.5 -15.586 1 93.5 224 HIS B C 1
ATOM 5273 O O . HIS B 1 224 ? -14.148 -12.727 -15.43 1 93.5 224 HIS B O 1
ATOM 5279 N N . ASN B 1 225 ? -15.25 -10.828 -15.945 1 88.94 225 ASN B N 1
ATOM 5280 C CA . ASN B 1 225 ? -16.453 -11.547 -16.328 1 88.94 225 ASN B CA 1
ATOM 5281 C C . ASN B 1 225 ? -16.703 -11.492 -17.828 1 88.94 225 ASN B C 1
ATOM 5283 O O . ASN B 1 225 ? -16.594 -10.43 -18.438 1 88.94 225 ASN B O 1
ATOM 5287 N N . PHE B 1 226 ? -16.969 -12.641 -18.328 1 86.5 226 PHE B N 1
ATOM 5288 C CA . PHE B 1 226 ? -17.031 -12.727 -19.781 1 86.5 226 PHE B CA 1
ATOM 5289 C C . PHE B 1 226 ? -18.484 -12.891 -20.25 1 86.5 226 PHE B C 1
ATOM 5291 O O . PHE B 1 226 ? -19.312 -13.445 -19.531 1 86.5 226 PHE B O 1
ATOM 5298 N N . CYS B 1 227 ? -18.656 -12.242 -21.453 1 74.94 227 CYS B N 1
ATOM 5299 C CA . CYS B 1 227 ? -20 -12.258 -22.031 1 74.94 227 CYS B CA 1
ATOM 5300 C C . CYS B 1 227 ? -20.375 -13.656 -22.5 1 74.94 227 CYS B C 1
ATOM 5302 O O . CYS B 1 227 ? -19.5 -14.453 -22.859 1 74.94 227 CYS B O 1
ATOM 5304 N N . SER B 1 228 ? -21.625 -13.844 -22.531 1 68.38 228 SER B N 1
ATOM 5305 C CA . SER B 1 228 ? -22.203 -15.133 -22.891 1 68.38 228 SER B CA 1
ATOM 5306 C C . SER B 1 228 ? -21.891 -15.484 -24.344 1 68.38 228 SER B C 1
ATOM 5308 O O . SER B 1 228 ? -21.844 -16.672 -24.703 1 68.38 228 SER B O 1
ATOM 5310 N N . ILE B 1 229 ? -21.609 -14.453 -25.109 1 67.5 229 ILE B N 1
ATOM 5311 C CA . ILE B 1 229 ? -21.406 -14.719 -26.531 1 67.5 229 ILE B CA 1
ATOM 5312 C C . ILE B 1 229 ? -20.125 -15.516 -26.719 1 67.5 229 ILE B C 1
ATOM 5314 O O . ILE B 1 229 ? -19.969 -16.219 -27.734 1 67.5 229 ILE B O 1
ATOM 5318 N N . HIS B 1 230 ? -19.25 -15.453 -25.781 1 72.5 230 HIS B N 1
ATOM 5319 C CA . HIS B 1 230 ? -17.969 -16.109 -25.922 1 72.5 230 HIS B CA 1
ATOM 5320 C C . HIS B 1 230 ? -17.844 -17.281 -24.938 1 72.5 230 HIS B C 1
ATOM 5322 O O . HIS B 1 230 ? -16.734 -17.703 -24.594 1 72.5 230 HIS B O 1
ATOM 5328 N N . ARG B 1 231 ? -18.953 -17.859 -24.641 1 76.62 231 ARG B N 1
ATOM 5329 C CA . ARG B 1 231 ? -18.969 -18.875 -23.594 1 76.62 231 ARG B CA 1
ATOM 5330 C C . ARG B 1 231 ? -18.25 -20.141 -24.031 1 76.62 231 ARG B C 1
ATOM 5332 O O . ARG B 1 231 ? -17.609 -20.812 -23.219 1 76.62 231 ARG B O 1
ATOM 5339 N N . ASP B 1 232 ? -18.234 -20.328 -25.344 1 85 232 ASP B N 1
ATOM 5340 C CA . ASP B 1 232 ? -17.656 -21.578 -25.828 1 85 232 ASP B CA 1
ATOM 5341 C C . ASP B 1 232 ? -16.125 -21.516 -25.828 1 85 232 ASP B C 1
ATOM 5343 O O . ASP B 1 232 ? -15.461 -22.547 -25.938 1 85 232 ASP B O 1
ATOM 5347 N N . THR B 1 233 ? -15.648 -20.375 -25.688 1 91.56 233 THR B N 1
ATOM 5348 C CA . THR B 1 233 ? -14.195 -20.234 -25.766 1 91.56 233 THR B CA 1
ATOM 5349 C C . THR B 1 233 ? -13.594 -20.234 -24.359 1 91.56 233 THR B C 1
ATOM 5351 O O . THR B 1 233 ? -12.375 -20.391 -24.203 1 91.56 233 THR B O 1
ATOM 5354 N N . ILE B 1 234 ? -14.43 -20.172 -23.359 1 93 234 ILE B N 1
ATOM 5355 C CA . ILE B 1 234 ? -13.961 -20.109 -21.984 1 93 234 ILE B CA 1
ATOM 5356 C C . ILE B 1 234 ? -13.695 -21.531 -21.469 1 93 234 ILE B C 1
ATOM 5358 O O . ILE B 1 234 ? -14.516 -22.422 -21.656 1 93 234 ILE B O 1
ATOM 5362 N N . PRO B 1 235 ? -12.539 -21.672 -20.891 1 95.69 235 PRO B N 1
ATOM 5363 C CA . PRO B 1 235 ? -12.305 -23.016 -20.328 1 95.69 235 PRO B CA 1
ATOM 5364 C C . PRO B 1 235 ? -13.352 -23.406 -19.281 1 95.69 235 PRO B C 1
ATOM 5366 O O . PRO B 1 235 ? -13.836 -22.547 -18.531 1 95.69 235 PRO B O 1
ATOM 5369 N N . GLU B 1 236 ? -13.672 -24.672 -19.188 1 95.19 236 GLU B N 1
ATOM 5370 C CA . GLU B 1 236 ? -14.555 -25.203 -18.156 1 95.19 236 GLU B CA 1
ATOM 5371 C C . GLU B 1 236 ? -13.898 -25.109 -16.766 1 95.19 236 GLU B C 1
ATOM 5373 O O . GLU B 1 236 ? -12.68 -25.016 -16.656 1 95.19 236 GLU B O 1
ATOM 5378 N N . PRO B 1 237 ? -14.773 -25.141 -15.719 1 97 237 PRO B N 1
ATOM 5379 C CA . PRO B 1 237 ? -14.195 -25.172 -14.375 1 97 237 PRO B CA 1
ATOM 5380 C C . PRO B 1 237 ? -13.203 -26.328 -14.195 1 97 237 PRO B C 1
ATOM 5382 O O . PRO B 1 237 ? -13.422 -27.422 -14.703 1 97 237 PRO B O 1
ATOM 5385 N N . ARG B 1 238 ? -12.094 -26.078 -13.5 1 98.19 238 ARG B N 1
ATOM 5386 C CA . ARG B 1 238 ? -11.062 -27.094 -13.359 1 98.19 238 ARG B CA 1
ATOM 5387 C C . ARG B 1 238 ? -10.078 -26.734 -12.258 1 98.19 238 ARG B C 1
ATOM 5389 O O . ARG B 1 238 ? -10.078 -25.594 -11.773 1 98.19 238 ARG B O 1
ATOM 5396 N N . TYR B 1 239 ? -9.328 -27.641 -11.812 1 97.75 239 TYR B N 1
ATOM 5397 C CA . TYR B 1 239 ? -8.18 -27.438 -10.945 1 97.75 239 TYR B CA 1
ATOM 5398 C C . TYR B 1 239 ? -7.023 -28.344 -11.336 1 97.75 239 TYR B C 1
ATOM 5400 O O . TYR B 1 239 ? -7.188 -29.234 -12.172 1 97.75 239 TYR B O 1
ATOM 5408 N N . ARG B 1 240 ? -5.812 -28.078 -10.883 1 97.62 240 ARG B N 1
ATOM 5409 C CA . ARG B 1 240 ? -4.617 -28.859 -11.133 1 97.62 240 ARG B CA 1
ATOM 5410 C C . ARG B 1 240 ? -4.277 -28.891 -12.617 1 97.62 240 ARG B C 1
ATOM 5412 O O . ARG B 1 240 ? -3.85 -29.906 -13.156 1 97.62 240 ARG B O 1
ATOM 5419 N N . HIS B 1 241 ? -4.68 -27.859 -13.289 1 98.25 241 HIS B N 1
ATOM 5420 C CA . HIS B 1 241 ? -4.227 -27.547 -14.648 1 98.25 241 HIS B CA 1
ATOM 5421 C C . HIS B 1 241 ? -2.918 -26.766 -14.625 1 98.25 241 HIS B C 1
ATOM 5423 O O . HIS B 1 241 ? -2.451 -26.359 -13.562 1 98.25 241 HIS B O 1
ATOM 5429 N N . ALA B 1 242 ? -2.291 -26.656 -15.75 1 97.94 242 ALA B N 1
ATOM 5430 C CA . ALA B 1 242 ? -1.119 -25.797 -15.906 1 97.94 242 ALA B CA 1
ATOM 5431 C C . ALA B 1 242 ? -1.452 -24.562 -16.75 1 97.94 242 ALA B C 1
ATOM 5433 O O . ALA B 1 242 ? -2.312 -24.609 -17.625 1 97.94 242 ALA B O 1
ATOM 5434 N N . SER B 1 243 ? -0.823 -23.5 -16.391 1 97.62 243 SER B N 1
ATOM 5435 C CA . SER B 1 243 ? -0.903 -22.281 -17.203 1 97.62 243 SER B CA 1
ATOM 5436 C C . SER B 1 243 ? 0.481 -21.828 -17.656 1 97.62 243 SER B C 1
ATOM 5438 O O . SER B 1 243 ? 1.434 -21.844 -16.875 1 97.62 243 SER B O 1
ATOM 5440 N N . ILE B 1 244 ? 0.556 -21.469 -18.891 1 96.38 244 ILE B N 1
ATOM 5441 C CA . ILE B 1 244 ? 1.807 -20.984 -19.469 1 96.38 244 ILE B CA 1
ATOM 5442 C C . ILE B 1 244 ? 1.587 -19.609 -20.109 1 96.38 244 ILE B C 1
ATOM 5444 O O . ILE B 1 244 ? 0.68 -19.438 -20.922 1 96.38 244 ILE B O 1
ATOM 5448 N N . SER B 1 245 ? 2.377 -18.703 -19.656 1 94.81 245 SER B N 1
ATOM 5449 C CA . SER B 1 245 ? 2.342 -17.375 -20.281 1 94.81 245 SER B CA 1
ATOM 5450 C C . SER B 1 245 ? 3.404 -17.266 -21.375 1 94.81 245 SER B C 1
ATOM 5452 O O . SER B 1 245 ? 4.566 -17.609 -21.156 1 94.81 245 SER B O 1
ATOM 5454 N N . LYS B 1 246 ? 3.008 -16.828 -22.516 1 92.12 246 LYS B N 1
ATOM 5455 C CA . LYS B 1 246 ? 3.924 -16.547 -23.625 1 92.12 246 LYS B CA 1
ATOM 5456 C C . LYS B 1 246 ? 3.404 -15.406 -24.5 1 92.12 246 LYS B C 1
ATOM 5458 O O . LYS B 1 246 ? 2.236 -15.406 -24.891 1 92.12 246 LYS B O 1
ATOM 5463 N N . ASP B 1 247 ? 4.352 -14.43 -24.656 1 88.5 247 ASP B N 1
ATOM 5464 C CA . ASP B 1 247 ? 4.035 -13.227 -25.422 1 88.5 247 ASP B CA 1
ATOM 5465 C C . ASP B 1 247 ? 2.861 -12.477 -24.812 1 88.5 247 ASP B C 1
ATOM 5467 O O . ASP B 1 247 ? 2.896 -12.125 -23.625 1 88.5 247 ASP B O 1
ATOM 5471 N N . ASN B 1 248 ? 1.77 -12.305 -25.516 1 93.56 248 ASN B N 1
ATOM 5472 C CA . ASN B 1 248 ? 0.706 -11.469 -24.969 1 93.56 248 ASN B CA 1
ATOM 5473 C C . ASN B 1 248 ? -0.509 -12.289 -24.562 1 93.56 248 ASN B C 1
ATOM 5475 O O . ASN B 1 248 ? -1.632 -11.781 -24.531 1 93.56 248 ASN B O 1
ATOM 5479 N N . ARG B 1 249 ? -0.218 -13.633 -24.25 1 95.62 249 ARG B N 1
ATOM 5480 C CA . ARG B 1 249 ? -1.325 -14.5 -23.844 1 95.62 249 ARG B CA 1
ATOM 5481 C C . ARG B 1 249 ? -0.865 -15.547 -22.844 1 95.62 249 ARG B C 1
ATOM 5483 O O . ARG B 1 249 ? 0.334 -15.781 -22.688 1 95.62 249 ARG B O 1
ATOM 5490 N N . PHE B 1 250 ? -1.839 -16.062 -22.141 1 96.19 250 PHE B N 1
ATOM 5491 C CA . PHE B 1 250 ? -1.523 -17.312 -21.438 1 96.19 250 PHE B CA 1
ATOM 5492 C C . PHE B 1 250 ? -2.451 -18.438 -21.891 1 96.19 250 PHE B C 1
ATOM 5494 O O . PHE B 1 250 ? -3.521 -18.172 -22.438 1 96.19 250 PHE B O 1
ATOM 5501 N N . TYR B 1 251 ? -1.942 -19.703 -21.719 1 97.38 251 TYR B N 1
ATOM 5502 C CA . TYR B 1 251 ? -2.615 -20.938 -22.141 1 97.38 251 TYR B CA 1
ATOM 5503 C C . TYR B 1 251 ? -2.984 -21.797 -20.938 1 97.38 251 TYR B C 1
ATOM 5505 O O . TYR B 1 251 ? -2.248 -21.828 -19.953 1 97.38 251 TYR B O 1
ATOM 5513 N N . VAL B 1 252 ? -4.105 -22.438 -21.047 1 97.94 252 VAL B N 1
ATOM 5514 C CA . VAL B 1 252 ? -4.555 -23.375 -20.031 1 97.94 252 VAL B CA 1
ATOM 5515 C C . VAL B 1 252 ? -4.445 -24.797 -20.547 1 97.94 252 VAL B C 1
ATOM 5517 O O . VAL B 1 252 ? -4.973 -25.125 -21.609 1 97.94 252 VAL B O 1
ATOM 5520 N N . LEU B 1 253 ? -3.775 -25.656 -19.797 1 97.88 253 LEU B N 1
ATOM 5521 C CA . LEU B 1 253 ? -3.488 -27.016 -20.25 1 97.88 253 LEU B CA 1
ATOM 5522 C C . LEU B 1 253 ? -3.9 -28.031 -19.203 1 97.88 253 LEU B C 1
ATOM 5524 O O . LEU B 1 253 ? -3.383 -28.016 -18.078 1 97.88 253 LEU B O 1
ATOM 5528 N N . GLY B 1 254 ? -4.797 -28.891 -19.625 1 98.06 254 GLY B N 1
ATOM 5529 C CA . GLY B 1 254 ? -5.203 -30 -18.781 1 98.06 254 GLY B CA 1
ATOM 5530 C C . GLY B 1 254 ? -6.043 -29.578 -17.594 1 98.06 254 GLY B C 1
ATOM 5531 O O . GLY B 1 254 ? -6.832 -28.641 -17.688 1 98.06 254 GLY B O 1
ATOM 5532 N N . GLY B 1 255 ? -5.969 -30.438 -16.562 1 98.06 255 GLY B N 1
ATOM 5533 C CA . GLY B 1 255 ? -6.77 -30.219 -15.367 1 98.06 255 GLY B CA 1
ATOM 5534 C C . GLY B 1 255 ? -7.965 -31.156 -15.273 1 98.06 255 GLY B C 1
ATOM 5535 O O . GLY B 1 255 ? -8.156 -32.031 -16.125 1 98.06 255 GLY B O 1
ATOM 5536 N N . ALA B 1 256 ? -8.656 -30.953 -14.117 1 97.56 256 ALA B N 1
ATOM 5537 C CA . ALA B 1 256 ? -9.781 -31.875 -13.898 1 97.56 256 ALA B CA 1
ATOM 5538 C C . ALA B 1 256 ? -10.805 -31.266 -12.945 1 97.56 256 ALA B C 1
ATOM 5540 O O . ALA B 1 256 ? -10.555 -30.219 -12.336 1 97.56 256 ALA B O 1
ATOM 5541 N N . THR B 1 257 ? -11.898 -31.812 -12.969 1 96.44 257 THR B N 1
ATOM 5542 C CA . THR B 1 257 ? -12.867 -31.734 -11.883 1 96.44 257 THR B CA 1
ATOM 5543 C C . THR B 1 257 ? -13.031 -33.094 -11.211 1 96.44 257 THR B C 1
ATOM 5545 O O . THR B 1 257 ? -12.195 -34 -11.391 1 96.44 257 THR B O 1
ATOM 5548 N N . SER B 1 258 ? -14.07 -33.188 -10.383 1 92.12 258 SER B N 1
ATOM 5549 C CA . SER B 1 258 ? -14.32 -34.5 -9.766 1 92.12 258 SER B CA 1
ATOM 5550 C C . SER B 1 258 ? -14.883 -35.5 -10.766 1 92.12 258 SER B C 1
ATOM 5552 O O . SER B 1 258 ? -14.797 -36.688 -10.57 1 92.12 258 SER B O 1
ATOM 5554 N N . TYR B 1 259 ? -15.383 -34.969 -11.898 1 92 259 TYR B N 1
ATOM 5555 C CA . TYR B 1 259 ? -16.109 -35.844 -12.781 1 92 259 TYR B CA 1
ATOM 5556 C C . TYR B 1 259 ? -15.555 -35.812 -14.195 1 92 259 TYR B C 1
ATOM 5558 O O . TYR B 1 259 ? -15.961 -36.594 -15.055 1 92 259 TYR B O 1
ATOM 5566 N N . ARG B 1 260 ? -14.594 -34.906 -14.375 1 95.06 260 ARG B N 1
ATOM 5567 C CA . ARG B 1 260 ? -14.062 -34.781 -15.727 1 95.06 260 ARG B CA 1
ATOM 5568 C C . ARG B 1 260 ? -12.562 -34.469 -15.703 1 95.06 260 ARG B C 1
ATOM 5570 O O . ARG B 1 260 ? -12.094 -33.719 -14.844 1 95.06 260 ARG B O 1
ATOM 5577 N N . ILE B 1 261 ? -11.828 -35.094 -16.656 1 97.19 261 ILE B N 1
ATOM 5578 C CA . ILE B 1 261 ? -10.422 -34.781 -16.922 1 97.19 261 ILE B CA 1
ATOM 5579 C C . ILE B 1 261 ? -10.281 -34.125 -18.297 1 97.19 261 ILE B C 1
ATOM 5581 O O . ILE B 1 261 ? -10.852 -34.625 -19.281 1 97.19 261 ILE B O 1
ATOM 5585 N N . PHE B 1 262 ? -9.555 -33.062 -18.438 1 97.19 262 PHE B N 1
ATOM 5586 C CA . PHE B 1 262 ? -9.516 -32.281 -19.672 1 97.19 262 PHE B CA 1
ATOM 5587 C C . PHE B 1 262 ? -8.297 -32.656 -20.516 1 97.19 262 PHE B C 1
ATOM 5589 O O . PHE B 1 262 ? -7.215 -32.906 -19.969 1 97.19 262 PHE B O 1
ATOM 5596 N N . GLY B 1 263 ? -8.5 -32.688 -21.828 1 95.38 263 GLY B N 1
ATOM 5597 C CA . GLY B 1 263 ? -7.461 -33.125 -22.75 1 95.38 263 GLY B CA 1
ATOM 5598 C C . GLY B 1 263 ? -6.746 -31.969 -23.438 1 95.38 263 GLY B C 1
ATOM 5599 O O . GLY B 1 263 ? -6.816 -30.828 -22.969 1 95.38 263 GLY B O 1
ATOM 5600 N N . PHE B 1 264 ? -6 -32.312 -24.484 1 96.38 264 PHE B N 1
ATOM 5601 C CA . PHE B 1 264 ? -5.055 -31.375 -25.078 1 96.38 264 PHE B CA 1
ATOM 5602 C C . PHE B 1 264 ? -5.344 -31.188 -26.562 1 96.38 264 PHE B C 1
ATOM 5604 O O . PHE B 1 264 ? -4.508 -30.672 -27.312 1 96.38 264 PHE B O 1
ATOM 5611 N N . ARG B 1 265 ? -6.57 -31.656 -26.922 1 93.19 265 ARG B N 1
ATOM 5612 C CA . ARG B 1 265 ? -6.969 -31.438 -28.312 1 93.19 265 ARG B CA 1
ATOM 5613 C C . ARG B 1 265 ? -7.195 -29.969 -28.594 1 93.19 265 ARG B C 1
ATOM 5615 O O . ARG B 1 265 ? -6.938 -29.5 -29.703 1 93.19 265 ARG B O 1
ATOM 5622 N N . TYR B 1 266 ? -7.68 -29.344 -27.625 1 93.56 266 TYR B N 1
ATOM 5623 C CA . TYR B 1 266 ? -7.898 -27.891 -27.688 1 93.56 266 TYR B CA 1
ATOM 5624 C C . TYR B 1 266 ? -7.117 -27.188 -26.594 1 93.56 266 TYR B C 1
ATOM 5626 O O . TYR B 1 266 ? -7.031 -27.672 -25.469 1 93.56 266 TYR B O 1
ATOM 5634 N N . LEU B 1 267 ? -6.578 -26.062 -27.016 1 94.56 267 LEU B N 1
ATOM 5635 C CA . LEU B 1 267 ? -5.926 -25.188 -26.047 1 94.56 267 LEU B CA 1
ATOM 5636 C C . LEU B 1 267 ? -6.723 -23.906 -25.859 1 94.56 267 LEU B C 1
ATOM 5638 O O . LEU B 1 267 ? -7.094 -23.25 -26.844 1 94.56 267 LEU B O 1
ATOM 5642 N N . HIS B 1 268 ? -7.016 -23.641 -24.625 1 96.69 268 HIS B N 1
ATOM 5643 C CA . HIS B 1 268 ? -7.617 -22.359 -24.344 1 96.69 268 HIS B CA 1
ATOM 5644 C C . HIS B 1 268 ? -6.551 -21.297 -24.094 1 96.69 268 HIS B C 1
ATOM 5646 O O . HIS B 1 268 ? -5.566 -21.547 -23.391 1 96.69 268 HIS B O 1
ATOM 5652 N N . SER B 1 269 ? -6.73 -20.156 -24.719 1 96.75 269 SER B N 1
ATOM 5653 C CA . SER B 1 269 ? -5.777 -19.062 -24.547 1 96.75 269 SER B CA 1
ATOM 5654 C C . SER B 1 269 ? -6.492 -17.75 -24.234 1 96.75 269 SER B C 1
ATOM 5656 O O . SER B 1 269 ? -7.543 -17.469 -24.812 1 96.75 269 SER B O 1
ATOM 5658 N N . PHE B 1 270 ? -5.922 -17.016 -23.312 1 96 270 PHE B N 1
ATOM 5659 C CA . PHE B 1 270 ? -6.426 -15.695 -22.969 1 96 270 PHE B CA 1
ATOM 5660 C C . PHE B 1 270 ? -5.445 -14.617 -23.391 1 96 270 PHE B C 1
ATOM 5662 O O . PHE B 1 270 ? -4.258 -14.68 -23.062 1 96 270 PHE B O 1
ATOM 5669 N N . ASN B 1 271 ? -6 -13.586 -24.062 1 95.06 271 ASN B N 1
ATOM 5670 C CA . ASN B 1 271 ? -5.18 -12.461 -24.484 1 95.06 271 ASN B CA 1
ATOM 5671 C C . ASN B 1 271 ? -5.191 -11.328 -23.469 1 95.06 271 ASN B C 1
ATOM 5673 O O . ASN B 1 271 ? -6.254 -10.789 -23.141 1 95.06 271 ASN B O 1
ATOM 5677 N N . TYR B 1 272 ? -4.004 -10.922 -23.047 1 94.44 272 TYR B N 1
ATOM 5678 C CA . TYR B 1 272 ? -3.887 -9.945 -21.969 1 94.44 272 TYR B CA 1
ATOM 5679 C C . TYR B 1 272 ? -4.402 -8.578 -22.422 1 94.44 272 TYR B C 1
ATOM 5681 O O . TYR B 1 272 ? -4.883 -7.793 -21.609 1 94.44 272 TYR B O 1
ATOM 5689 N N . ASP B 1 273 ? -4.305 -8.242 -23.641 1 91.75 273 ASP B N 1
ATOM 5690 C CA . ASP B 1 273 ? -4.66 -6.918 -24.141 1 91.75 273 ASP B CA 1
ATOM 5691 C C . ASP B 1 273 ? -6.145 -6.852 -24.5 1 91.75 273 ASP B C 1
ATOM 5693 O O . ASP B 1 273 ? -6.859 -5.965 -24.016 1 91.75 273 ASP B O 1
ATOM 5697 N N . THR B 1 274 ? -6.594 -7.848 -25.25 1 89.06 274 THR B N 1
ATOM 5698 C CA . THR B 1 274 ? -7.973 -7.809 -25.719 1 89.06 274 THR B CA 1
ATOM 5699 C C . THR B 1 274 ? -8.93 -8.344 -24.656 1 89.06 274 THR B C 1
ATOM 5701 O O . THR B 1 274 ? -10.133 -8.125 -24.734 1 89.06 274 THR B O 1
ATOM 5704 N N . LYS B 1 275 ? -8.398 -9.117 -23.75 1 90.94 275 LYS B N 1
ATOM 5705 C CA . LYS B 1 275 ? -9.164 -9.719 -22.656 1 90.94 275 LYS B CA 1
ATOM 5706 C C . LYS B 1 275 ? -10.188 -10.711 -23.188 1 90.94 275 LYS B C 1
ATOM 5708 O O . LYS B 1 275 ? -11.32 -10.773 -22.703 1 90.94 275 LYS B O 1
ATOM 5713 N N . ILE B 1 276 ? -9.781 -11.438 -24.141 1 90.69 276 ILE B N 1
ATOM 5714 C CA . ILE B 1 276 ? -10.672 -12.406 -24.766 1 90.69 276 ILE B CA 1
ATOM 5715 C C . ILE B 1 276 ? -10.055 -13.797 -24.688 1 90.69 276 ILE B C 1
ATOM 5717 O O . ILE B 1 276 ? -8.844 -13.961 -24.891 1 90.69 276 ILE B O 1
ATOM 5721 N N . TRP B 1 277 ? -10.922 -14.766 -24.438 1 94.88 277 TRP B N 1
ATOM 5722 C CA . TRP B 1 277 ? -10.539 -16.172 -24.531 1 94.88 277 TRP B CA 1
ATOM 5723 C C . TRP B 1 277 ? -10.68 -16.688 -25.953 1 94.88 277 TRP B C 1
ATOM 5725 O O . TRP B 1 277 ? -11.641 -16.359 -26.656 1 94.88 277 TRP B O 1
ATOM 5735 N N . GLU B 1 278 ? -9.773 -17.547 -26.312 1 93.81 278 GLU B N 1
ATOM 5736 C CA . GLU B 1 278 ? -9.867 -18.297 -27.562 1 93.81 278 GLU B CA 1
ATOM 5737 C C . GLU B 1 278 ? -9.695 -19.797 -27.312 1 93.81 278 GLU B C 1
ATOM 5739 O O . GLU B 1 278 ? -8.938 -20.203 -26.438 1 93.81 278 GLU B O 1
ATOM 5744 N N . LYS B 1 279 ? -10.414 -20.531 -28.078 1 95.69 279 LYS B N 1
ATOM 5745 C CA . LYS B 1 279 ? -10.25 -21.984 -28.125 1 95.69 279 LYS B CA 1
ATOM 5746 C C . LYS B 1 279 ? -9.539 -22.422 -29.406 1 95.69 279 LYS B C 1
ATOM 5748 O O . LYS B 1 279 ? -10.117 -22.359 -30.5 1 95.69 279 LYS B O 1
ATOM 5753 N N . LEU B 1 280 ? -8.336 -22.922 -29.219 1 94.19 280 LEU B N 1
ATOM 5754 C CA . LEU B 1 280 ? -7.484 -23.234 -30.359 1 94.19 280 LEU B CA 1
ATOM 5755 C C . LEU B 1 280 ? -7.441 -24.734 -30.609 1 94.19 280 LEU B C 1
ATOM 5757 O O . LEU B 1 280 ? -7.125 -25.5 -29.703 1 94.19 280 LEU B O 1
ATOM 5761 N N . ARG B 1 281 ? -7.68 -25.031 -31.781 1 91.94 281 ARG B N 1
ATOM 5762 C CA . ARG B 1 281 ? -7.582 -26.453 -32.125 1 91.94 281 ARG B CA 1
ATOM 5763 C C . ARG B 1 281 ? -6.145 -26.828 -32.469 1 91.94 281 ARG B C 1
ATOM 5765 O O . ARG B 1 281 ? -5.504 -26.188 -33.312 1 91.94 281 ARG B O 1
ATOM 5772 N N . CYS B 1 282 ? -5.676 -27.859 -31.75 1 91.38 282 CYS B N 1
ATOM 5773 C CA . CYS B 1 282 ? -4.332 -28.344 -32.062 1 91.38 282 CYS B CA 1
ATOM 5774 C C . CYS B 1 282 ? -4.301 -29.094 -33.375 1 91.38 282 CYS B C 1
ATOM 5776 O O . CYS B 1 282 ? -5.301 -29.672 -33.781 1 91.38 282 CYS B O 1
ATOM 5778 N N . THR B 1 283 ? -3.174 -28.953 -34.031 1 85.38 283 THR B N 1
ATOM 5779 C CA . THR B 1 283 ? -3.02 -29.531 -35.344 1 85.38 283 THR B CA 1
ATOM 5780 C C . THR B 1 283 ? -1.869 -30.531 -35.375 1 85.38 283 THR B C 1
ATOM 5782 O O . THR B 1 283 ? -1.301 -30.859 -34.312 1 85.38 283 THR B O 1
ATOM 5785 N N . SER B 1 284 ? -1.804 -31.297 -36.5 1 76.75 284 SER B N 1
ATOM 5786 C CA . SER B 1 284 ? -0.646 -32.156 -36.719 1 76.75 284 SER B CA 1
ATOM 5787 C C . SER B 1 284 ? 0.494 -31.375 -37.375 1 76.75 284 SER B C 1
ATOM 5789 O O . SER B 1 284 ? 0.277 -30.312 -37.969 1 76.75 284 SER B O 1
ATOM 5791 N N . LYS B 1 285 ? 1.679 -31.891 -37.156 1 68.56 285 LYS B N 1
ATOM 5792 C CA . LYS B 1 285 ? 2.846 -31.25 -37.719 1 68.56 285 LYS B CA 1
ATOM 5793 C C . LYS B 1 285 ? 2.674 -31.062 -39.25 1 68.56 285 LYS B C 1
ATOM 5795 O O . LYS B 1 285 ? 3.105 -30.062 -39.812 1 68.56 285 LYS B O 1
ATOM 5800 N N . ASP B 1 286 ? 2.094 -32.062 -39.781 1 63.28 286 ASP B N 1
ATOM 5801 C CA . ASP B 1 286 ? 1.962 -32.031 -41.25 1 63.28 286 ASP B CA 1
ATOM 5802 C C . ASP B 1 286 ? 0.669 -31.312 -41.656 1 63.28 286 ASP B C 1
ATOM 5804 O O . ASP B 1 286 ? 0.363 -31.219 -42.844 1 63.28 286 ASP B O 1
ATOM 5808 N N . GLY B 1 287 ? -0.006 -30.859 -40.75 1 63.66 287 GLY B N 1
ATOM 5809 C CA . GLY B 1 287 ? -1.202 -30.078 -41 1 63.66 287 GLY B CA 1
ATOM 5810 C C . GLY B 1 287 ? -2.436 -30.922 -41.25 1 63.66 287 GLY B C 1
ATOM 5811 O O . GLY B 1 287 ? -3.531 -30.406 -41.438 1 63.66 287 GLY B O 1
ATOM 5812 N N . THR B 1 288 ? -2.176 -32.312 -41.312 1 64.38 288 THR B N 1
ATOM 5813 C CA . THR B 1 288 ? -3.322 -33.188 -41.562 1 64.38 288 THR B CA 1
ATOM 5814 C C . THR B 1 288 ? -3.994 -33.594 -40.281 1 64.38 288 THR B C 1
ATOM 5816 O O . THR B 1 288 ? -3.32 -33.844 -39.281 1 64.38 288 THR B O 1
ATOM 5819 N N . LEU B 1 289 ? -5.293 -33.625 -40.25 1 64.75 289 LEU B N 1
ATOM 5820 C CA . LEU B 1 289 ? -6.066 -33.906 -39.031 1 64.75 289 LEU B CA 1
ATOM 5821 C C . LEU B 1 289 ? -5.961 -35.406 -38.688 1 64.75 289 LEU B C 1
ATOM 5823 O O . LEU B 1 289 ? -6.098 -35.781 -37.531 1 64.75 289 LEU B O 1
ATOM 5827 N N . ASP B 1 290 ? -5.754 -36.219 -39.688 1 61.5 290 ASP B N 1
ATOM 5828 C CA . ASP B 1 290 ? -5.801 -37.656 -39.469 1 61.5 290 ASP B CA 1
ATOM 5829 C C . ASP B 1 290 ? -4.594 -38.156 -38.688 1 61.5 290 ASP B C 1
ATOM 5831 O O . ASP B 1 290 ? -4.656 -39.188 -38.031 1 61.5 290 ASP B O 1
ATOM 5835 N N . SER B 1 291 ? -3.559 -37.344 -38.688 1 66.31 291 SER B N 1
ATOM 5836 C CA . SER B 1 291 ? -2.322 -37.812 -38.062 1 66.31 291 SER B CA 1
ATOM 5837 C C . SER B 1 291 ? -2.086 -37.094 -36.75 1 66.31 291 SER B C 1
ATOM 5839 O O . SER B 1 291 ? -0.983 -37.156 -36.188 1 66.31 291 SER B O 1
ATOM 5841 N N . MET B 1 292 ? -3.164 -36.688 -36.156 1 75.38 292 MET B N 1
ATOM 5842 C CA . MET B 1 292 ? -2.996 -35.875 -34.969 1 75.38 292 MET B CA 1
ATOM 5843 C C . MET B 1 292 ? -2.844 -36.75 -33.719 1 75.38 292 MET B C 1
ATOM 5845 O O . MET B 1 292 ? -3.609 -37.688 -33.531 1 75.38 292 MET B O 1
ATOM 5849 N N . ILE B 1 293 ? -1.743 -36.438 -33 1 85.94 293 ILE B N 1
ATOM 5850 C CA . ILE B 1 293 ? -1.577 -37.094 -31.719 1 85.94 293 ILE B CA 1
ATOM 5851 C C . ILE B 1 293 ? -1.536 -36.062 -30.594 1 85.94 293 ILE B C 1
ATOM 5853 O O . ILE B 1 293 ? -1.034 -34.938 -30.797 1 85.94 293 ILE B O 1
ATOM 5857 N N . TYR B 1 294 ? -2.188 -36.406 -29.547 1 92 294 TYR B N 1
ATOM 5858 C CA . TYR B 1 294 ? -2.211 -35.531 -28.375 1 92 294 TYR B CA 1
ATOM 5859 C C . TYR B 1 294 ? -1.993 -36.344 -27.094 1 92 294 TYR B C 1
ATOM 5861 O O . TYR B 1 294 ? -2.229 -37.562 -27.078 1 92 294 TYR B O 1
ATOM 5869 N N . PRO B 1 295 ? -1.482 -35.656 -26.109 1 95.5 295 PRO B N 1
ATOM 5870 C CA . PRO B 1 295 ? -1.404 -36.344 -24.828 1 95.5 295 PRO B CA 1
ATOM 5871 C C . PRO B 1 295 ? -2.771 -36.781 -24.312 1 95.5 295 PRO B C 1
ATOM 5873 O O . PRO B 1 295 ? -3.787 -36.156 -24.625 1 95.5 295 PRO B O 1
ATOM 5876 N N . GLU B 1 296 ? -2.84 -37.844 -23.531 1 95.75 296 GLU B N 1
ATOM 5877 C CA . GLU B 1 296 ? -4.059 -38.219 -22.828 1 95.75 296 GLU B CA 1
ATOM 5878 C C . GLU B 1 296 ? -4.488 -37.125 -21.844 1 95.75 296 GLU B C 1
ATOM 5880 O O . GLU B 1 296 ? -3.646 -36.469 -21.266 1 95.75 296 GLU B O 1
ATOM 5885 N N . PRO B 1 297 ? -5.836 -37 -21.719 1 97.31 297 PRO B N 1
ATOM 5886 C CA . PRO B 1 297 ? -6.277 -36.094 -20.656 1 97.31 297 PRO B CA 1
ATOM 5887 C C . PRO B 1 297 ? -5.641 -36.406 -19.297 1 97.31 297 PRO B C 1
ATOM 5889 O O . PRO B 1 297 ? -5.445 -37.562 -18.969 1 97.31 297 PRO B O 1
ATOM 5892 N N . ARG B 1 298 ? -5.27 -35.375 -18.547 1 98.31 298 ARG B N 1
ATOM 5893 C CA . ARG B 1 298 ? -4.57 -35.594 -17.297 1 98.31 298 ARG B CA 1
ATOM 5894 C C . ARG B 1 298 ? -4.586 -34.344 -16.422 1 98.31 298 ARG B C 1
ATOM 5896 O O . ARG B 1 298 ? -4.855 -33.219 -16.922 1 98.31 298 ARG B O 1
ATOM 5903 N N . HIS B 1 299 ? -4.43 -34.5 -15.195 1 97.88 299 HIS B N 1
ATOM 5904 C CA . HIS B 1 299 ? -4.211 -33.438 -14.219 1 97.88 299 HIS B CA 1
ATOM 5905 C C . HIS B 1 299 ? -2.975 -33.688 -13.375 1 97.88 299 HIS B C 1
ATOM 5907 O O . HIS B 1 299 ? -2.338 -34.75 -13.508 1 97.88 299 HIS B O 1
ATOM 5913 N N . SER B 1 300 ? -2.49 -32.719 -12.602 1 98.12 300 SER B N 1
ATOM 5914 C CA . SER B 1 300 ? -1.34 -32.875 -11.711 1 98.12 300 SER B CA 1
ATOM 5915 C C . SER B 1 300 ? -0.069 -33.188 -12.5 1 98.12 300 SER B C 1
ATOM 5917 O O . SER B 1 300 ? 0.771 -33.969 -12.047 1 98.12 300 SER B O 1
ATOM 5919 N N . HIS B 1 301 ? -0.02 -32.719 -13.773 1 98.44 301 HIS B N 1
ATOM 5920 C CA . HIS B 1 301 ? 1.157 -32.719 -14.641 1 98.44 301 HIS B CA 1
ATOM 5921 C C . HIS B 1 301 ? 1.896 -31.375 -14.562 1 98.44 301 HIS B C 1
ATOM 5923 O O . HIS B 1 301 ? 1.45 -30.453 -13.875 1 98.44 301 HIS B O 1
ATOM 5929 N N . VAL B 1 302 ? 3.051 -31.281 -15.195 1 98.38 302 VAL B N 1
ATOM 5930 C CA . VAL B 1 302 ? 3.734 -30 -15.297 1 98.38 302 VAL B CA 1
ATOM 5931 C C . VAL B 1 302 ? 3.855 -29.594 -16.766 1 98.38 302 VAL B C 1
ATOM 5933 O O . VAL B 1 302 ? 3.906 -30.438 -17.641 1 98.38 302 VAL B O 1
ATOM 5936 N N . CYS B 1 303 ? 3.791 -28.375 -17.016 1 98.12 303 CYS B N 1
ATOM 5937 C CA . CYS B 1 303 ? 4.121 -27.734 -18.281 1 98.12 303 CYS B CA 1
ATOM 5938 C C . CYS B 1 303 ? 5.156 -26.641 -18.094 1 98.12 303 CYS B C 1
ATOM 5940 O O . CYS B 1 303 ? 5.016 -25.797 -17.203 1 98.12 303 CYS B O 1
ATOM 5942 N N . VAL B 1 304 ? 6.176 -26.656 -18.844 1 97.31 304 VAL B N 1
ATOM 5943 C CA . VAL B 1 304 ? 7.238 -25.672 -18.766 1 97.31 304 VAL B CA 1
ATOM 5944 C C . VAL B 1 304 ? 7.48 -25.047 -20.141 1 97.31 304 VAL B C 1
ATOM 5946 O O . VAL B 1 304 ? 7.543 -25.75 -21.141 1 97.31 304 VAL B O 1
ATOM 5949 N N . GLU B 1 305 ? 7.531 -23.766 -20.172 1 95.12 305 GLU B N 1
ATOM 5950 C CA . GLU B 1 305 ? 7.801 -23.047 -21.422 1 95.12 305 GLU B CA 1
ATOM 5951 C C . GLU B 1 305 ? 9.297 -23.062 -21.75 1 95.12 305 GLU B C 1
ATOM 5953 O O . GLU B 1 305 ? 10.125 -22.859 -20.859 1 95.12 305 GLU B O 1
ATOM 5958 N N . TYR B 1 306 ? 9.625 -23.297 -22.969 1 92.81 306 TYR B N 1
ATOM 5959 C CA . TYR B 1 306 ? 10.992 -23.234 -23.484 1 92.81 306 TYR B CA 1
ATOM 5960 C C . TYR B 1 306 ? 11 -22.812 -24.938 1 92.81 306 TYR B C 1
ATOM 5962 O O . TYR B 1 306 ? 10.594 -23.578 -25.828 1 92.81 306 TYR B O 1
ATOM 5970 N N . GLN B 1 307 ? 11.461 -21.594 -25.281 1 88.94 307 GLN B N 1
ATOM 5971 C CA . GLN B 1 307 ? 11.641 -21.078 -26.625 1 88.94 307 GLN B CA 1
ATOM 5972 C C . GLN B 1 307 ? 10.391 -21.297 -27.469 1 88.94 307 GLN B C 1
ATOM 5974 O O . GLN B 1 307 ? 10.453 -21.891 -28.547 1 88.94 307 GLN B O 1
ATOM 5979 N N . LYS B 1 308 ? 9.266 -20.938 -27.109 1 89.62 308 LYS B N 1
ATOM 5980 C CA . LYS B 1 308 ? 7.965 -20.953 -27.781 1 89.62 308 LYS B CA 1
ATOM 5981 C C . LYS B 1 308 ? 7.379 -22.359 -27.812 1 89.62 308 LYS B C 1
ATOM 5983 O O . LYS B 1 308 ? 6.457 -22.641 -28.578 1 89.62 308 LYS B O 1
ATOM 5988 N N . LYS B 1 309 ? 8.008 -23.219 -27.062 1 93.75 309 LYS B N 1
ATOM 5989 C CA . LYS B 1 309 ? 7.465 -24.562 -26.875 1 93.75 309 LYS B CA 1
ATOM 5990 C C . LYS B 1 309 ? 7.023 -24.797 -25.438 1 93.75 309 LYS B C 1
ATOM 5992 O O . LYS B 1 309 ? 7.422 -24.047 -24.531 1 93.75 309 LYS B O 1
ATOM 5997 N N . VAL B 1 310 ? 6.172 -25.797 -25.312 1 96.06 310 VAL B N 1
ATOM 5998 C CA . VAL B 1 310 ? 5.73 -26.234 -23.984 1 96.06 310 VAL B CA 1
ATOM 5999 C C . VAL B 1 310 ? 6.07 -27.703 -23.766 1 96.06 310 VAL B C 1
ATOM 6001 O O . VAL B 1 310 ? 5.695 -28.547 -24.578 1 96.06 310 VAL B O 1
ATOM 6004 N N . ILE B 1 311 ? 6.82 -27.969 -22.734 1 96.94 311 ILE B N 1
ATOM 6005 C CA . ILE B 1 311 ? 7.164 -29.344 -22.391 1 96.94 311 ILE B CA 1
ATOM 6006 C C . ILE B 1 311 ? 6.207 -29.859 -21.312 1 96.94 311 ILE B C 1
ATOM 6008 O O . ILE B 1 311 ? 6.059 -29.25 -20.266 1 96.94 311 ILE B O 1
ATOM 6012 N N . LEU B 1 312 ? 5.559 -30.938 -21.594 1 98.06 312 LEU B N 1
ATOM 6013 C CA . LEU B 1 312 ? 4.625 -31.578 -20.672 1 98.06 312 LEU B CA 1
ATOM 6014 C C . LEU B 1 312 ? 5.203 -32.875 -20.125 1 98.06 312 LEU B C 1
ATOM 6016 O O . LEU B 1 312 ? 5.672 -33.719 -20.891 1 98.06 312 LEU B O 1
ATOM 6020 N N . ILE B 1 313 ? 5.203 -33.031 -18.812 1 98.31 313 ILE B N 1
ATOM 6021 C CA . ILE B 1 313 ? 5.773 -34.219 -18.203 1 98.31 313 ILE B CA 1
ATOM 6022 C C . ILE B 1 313 ? 4.797 -34.781 -17.172 1 98.31 313 ILE B C 1
ATOM 6024 O O . ILE B 1 313 ? 4.32 -34.062 -16.297 1 98.31 313 ILE B O 1
ATOM 6028 N N . GLY B 1 314 ? 4.531 -36.062 -17.25 1 98.31 314 GLY B N 1
ATOM 6029 C CA . GLY B 1 314 ? 3.822 -36.781 -16.219 1 98.31 314 GLY B CA 1
ATOM 6030 C C . GLY B 1 314 ? 2.363 -36.406 -16.094 1 98.31 314 GLY B C 1
ATOM 6031 O O . GLY B 1 314 ? 1.753 -35.938 -17.062 1 98.31 314 GLY B O 1
ATOM 6032 N N . GLY B 1 315 ? 1.787 -36.719 -14.867 1 98.25 315 GLY B N 1
ATOM 6033 C CA . GLY B 1 315 ? 0.389 -36.438 -14.586 1 98.25 315 GLY B CA 1
ATOM 6034 C C . GLY B 1 315 ? -0.436 -37.688 -14.375 1 98.25 315 GLY B C 1
ATOM 6035 O O . GLY B 1 315 ? 0.104 -38.812 -14.367 1 98.25 315 GLY B O 1
ATOM 6036 N N . LEU B 1 316 ? -1.7 -37.375 -14.125 1 96.69 316 LEU B N 1
ATOM 6037 C CA . LEU B 1 316 ? -2.65 -38.438 -13.812 1 96.69 316 LEU B CA 1
ATOM 6038 C C . LEU B 1 316 ? -3.826 -38.438 -14.789 1 96.69 316 LEU B C 1
ATOM 6040 O O . LEU B 1 316 ? -4.723 -37.594 -14.664 1 96.69 316 LEU B O 1
ATOM 6044 N N . PRO B 1 317 ? -3.912 -39.406 -15.695 1 93.12 317 PRO B N 1
ATOM 6045 C CA . PRO B 1 317 ? -5.09 -39.5 -16.562 1 93.12 317 PRO B CA 1
ATOM 6046 C C . PRO B 1 317 ? -6.281 -40.156 -15.867 1 93.12 317 PRO B C 1
ATOM 6048 O O . PRO B 1 317 ? -7.43 -39.906 -16.25 1 93.12 317 PRO B O 1
ATOM 6051 N N . LEU B 1 318 ? -6.023 -41.125 -15.031 1 84.56 318 LEU B N 1
ATOM 6052 C CA . LEU B 1 318 ? -6.961 -41.875 -14.219 1 84.56 318 LEU B CA 1
ATOM 6053 C C . LEU B 1 318 ? -6.434 -42.062 -12.805 1 84.56 318 LEU B C 1
ATOM 6055 O O . LEU B 1 318 ? -5.23 -41.969 -12.57 1 84.56 318 LEU B O 1
ATOM 6059 N N . PRO B 1 319 ? -7.496 -42.281 -12 1 82.75 319 PRO B N 1
ATOM 6060 C CA . PRO B 1 319 ? -7 -42.562 -10.648 1 82.75 319 PRO B CA 1
ATOM 6061 C C . PRO B 1 319 ? -6 -43.719 -10.617 1 82.75 319 PRO B C 1
ATOM 6063 O O . PRO B 1 319 ? -6.203 -44.75 -11.281 1 82.75 319 PRO B O 1
ATOM 6066 N N . ASN B 1 320 ? -4.855 -43.562 -10.055 1 82.75 320 ASN B N 1
ATOM 6067 C CA . ASN B 1 320 ? -3.848 -44.562 -9.742 1 82.75 320 ASN B CA 1
ATOM 6068 C C . ASN B 1 320 ? -2.988 -44.875 -10.961 1 82.75 320 ASN B C 1
ATOM 6070 O O . ASN B 1 320 ? -2.352 -45.938 -11.016 1 82.75 320 ASN B O 1
ATOM 6074 N N . ARG B 1 321 ? -3.117 -44.156 -12.016 1 92.25 321 ARG B N 1
ATOM 6075 C CA . ARG B 1 321 ? -2.217 -44.312 -13.156 1 92.25 321 ARG B CA 1
ATOM 6076 C C . ARG B 1 321 ? -1.447 -43.031 -13.438 1 92.25 321 ARG B C 1
ATOM 6078 O O . ARG B 1 321 ? -1.981 -42.094 -14.047 1 92.25 321 ARG B O 1
ATOM 6085 N N . SER B 1 322 ? -0.257 -43.094 -13.023 1 96.31 322 SER B N 1
ATOM 6086 C CA . SER B 1 322 ? 0.604 -41.938 -13.328 1 96.31 322 SER B CA 1
ATOM 6087 C C . SER B 1 322 ? 1.404 -42.188 -14.609 1 96.31 322 SER B C 1
ATOM 6089 O O . SER B 1 322 ? 1.63 -43.344 -15 1 96.31 322 SER B O 1
ATOM 6091 N N . LEU B 1 323 ? 1.803 -41.125 -15.25 1 97.81 323 LEU B N 1
ATOM 6092 C CA . LEU B 1 323 ? 2.488 -41.219 -16.531 1 97.81 323 LEU B CA 1
ATOM 6093 C C . LEU B 1 323 ? 3.93 -40.75 -16.422 1 97.81 323 LEU B C 1
ATOM 6095 O O . LEU B 1 323 ? 4.27 -40 -15.484 1 97.81 323 LEU B O 1
ATOM 6099 N N . ASP B 1 324 ? 4.785 -41.219 -17.297 1 97.81 324 ASP B N 1
ATOM 6100 C CA . ASP B 1 324 ? 6.172 -40.75 -17.375 1 97.81 324 ASP B CA 1
ATOM 6101 C C . ASP B 1 324 ? 6.488 -40.188 -18.75 1 97.81 324 ASP B C 1
ATOM 6103 O O . ASP B 1 324 ? 7.645 -39.844 -19.047 1 97.81 324 ASP B O 1
ATOM 6107 N N . ASP B 1 325 ? 5.516 -40.031 -19.594 1 96.75 325 ASP B N 1
ATOM 6108 C CA . ASP B 1 325 ? 5.75 -39.594 -20.969 1 96.75 325 ASP B CA 1
ATOM 6109 C C . ASP B 1 325 ? 6.109 -38.125 -21 1 96.75 325 ASP B C 1
ATOM 6111 O O . ASP B 1 325 ? 5.852 -37.375 -20.047 1 96.75 325 ASP B O 1
ATOM 6115 N N . ILE B 1 326 ? 6.785 -37.75 -22.047 1 97.19 326 ILE B N 1
ATOM 6116 C CA . ILE B 1 326 ? 7.172 -36.344 -22.312 1 97.19 326 ILE B CA 1
ATOM 6117 C C . ILE B 1 326 ? 6.605 -35.906 -23.656 1 97.19 326 ILE B C 1
ATOM 6119 O O . ILE B 1 326 ? 6.773 -36.625 -24.672 1 97.19 326 ILE B O 1
ATOM 6123 N N . TRP B 1 327 ? 5.883 -34.844 -23.625 1 96 327 TRP B N 1
ATOM 6124 C CA . TRP B 1 327 ? 5.32 -34.25 -24.828 1 96 327 TRP B CA 1
ATOM 6125 C C . TRP B 1 327 ? 5.844 -32.812 -25.031 1 96 327 TRP B C 1
ATOM 6127 O O . TRP B 1 327 ? 6.172 -32.125 -24.062 1 96 327 TRP B O 1
ATOM 6137 N N . VAL B 1 328 ? 5.945 -32.406 -26.266 1 94.81 328 VAL B N 1
ATOM 6138 C CA . VAL B 1 328 ? 6.336 -31.047 -26.609 1 94.81 328 VAL B CA 1
ATOM 6139 C C . VAL B 1 328 ? 5.285 -30.406 -27.516 1 94.81 328 VAL B C 1
ATOM 6141 O O . VAL B 1 328 ? 4.906 -31 -28.531 1 94.81 328 VAL B O 1
ATOM 6144 N N . MET B 1 329 ? 4.82 -29.297 -27.125 1 94.44 329 MET B N 1
ATOM 6145 C CA . MET B 1 329 ? 3.898 -28.516 -27.938 1 94.44 329 MET B CA 1
ATOM 6146 C C . MET B 1 329 ? 4.613 -27.328 -28.578 1 94.44 329 MET B C 1
ATOM 6148 O O . MET B 1 329 ? 5.297 -26.562 -27.891 1 94.44 329 MET B O 1
ATOM 6152 N N . ASP B 1 330 ? 4.465 -27.188 -29.875 1 92.06 330 ASP B N 1
ATOM 6153 C CA . ASP B 1 330 ? 4.895 -25.984 -30.578 1 92.06 330 ASP B CA 1
ATOM 6154 C C . ASP B 1 330 ? 3.783 -24.938 -30.594 1 92.06 330 ASP B C 1
ATOM 6156 O O . ASP B 1 330 ? 2.75 -25.125 -31.234 1 92.06 330 ASP B O 1
ATOM 6160 N N . LEU B 1 331 ? 3.959 -23.812 -30 1 92.5 331 LEU B N 1
ATOM 6161 C CA . LEU B 1 331 ? 2.902 -22.828 -29.828 1 92.5 331 LEU B CA 1
ATOM 6162 C C . LEU B 1 331 ? 2.668 -22.047 -31.125 1 92.5 331 LEU B C 1
ATOM 6164 O O . LEU B 1 331 ? 1.642 -21.391 -31.281 1 92.5 331 LEU B O 1
ATOM 6168 N N . GLU B 1 332 ? 3.561 -22.109 -31.984 1 89.38 332 GLU B N 1
ATOM 6169 C CA . GLU B 1 332 ? 3.383 -21.453 -33.281 1 89.38 332 GLU B CA 1
ATOM 6170 C C . GLU B 1 332 ? 2.502 -22.297 -34.188 1 89.38 332 GLU B C 1
ATOM 6172 O O . GLU B 1 332 ? 1.584 -21.766 -34.844 1 89.38 332 GLU B O 1
ATOM 6177 N N . THR B 1 333 ? 2.748 -23.594 -34.219 1 88.19 333 THR B N 1
ATOM 6178 C CA . THR B 1 333 ? 2 -24.484 -35.125 1 88.19 333 THR B CA 1
ATOM 6179 C C . THR B 1 333 ? 0.855 -25.156 -34.375 1 88.19 333 THR B C 1
ATOM 6181 O O . THR B 1 333 ? -0.017 -25.781 -35 1 88.19 333 THR B O 1
ATOM 6184 N N . LEU B 1 334 ? 0.86 -25.094 -33.094 1 91.62 334 LEU B N 1
ATOM 6185 C CA . LEU B 1 334 ? -0.124 -25.734 -32.25 1 91.62 334 LEU B CA 1
ATOM 6186 C C . LEU B 1 334 ? -0.15 -27.234 -32.469 1 91.62 334 LEU B C 1
ATOM 6188 O O . LEU B 1 334 ? -1.217 -27.812 -32.688 1 91.62 334 LEU B O 1
ATOM 6192 N N . SER B 1 335 ? 0.987 -27.812 -32.469 1 91.62 335 SER B N 1
ATOM 6193 C CA . SER B 1 335 ? 1.114 -29.25 -32.688 1 91.62 335 SER B CA 1
ATOM 6194 C C . SER B 1 335 ? 1.879 -29.922 -31.562 1 91.62 335 SER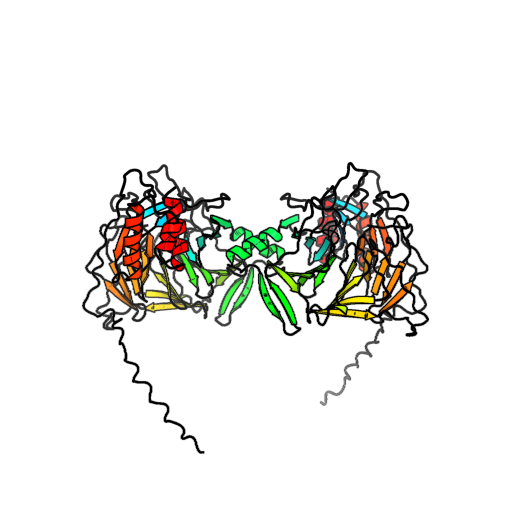 B C 1
ATOM 6196 O O . SER B 1 335 ? 2.854 -29.375 -31.047 1 91.62 335 SER B O 1
ATOM 6198 N N . TRP B 1 336 ? 1.404 -31.109 -31.234 1 94.06 336 TRP B N 1
ATOM 6199 C CA . TRP B 1 336 ? 2.039 -31.922 -30.203 1 94.06 336 TRP B CA 1
ATOM 6200 C C . TRP B 1 336 ? 2.975 -32.938 -30.812 1 94.06 336 TRP B C 1
ATOM 6202 O O . TRP B 1 336 ? 2.678 -33.531 -31.875 1 94.06 336 TRP B O 1
ATOM 6212 N N . THR B 1 337 ? 4.078 -33.188 -30.141 1 91.19 337 THR B N 1
ATOM 6213 C CA . THR B 1 337 ? 4.984 -34.281 -30.438 1 91.19 337 THR B CA 1
ATOM 6214 C C . THR B 1 337 ? 5.336 -35.062 -29.188 1 91.19 337 THR B C 1
ATOM 6216 O O . THR B 1 337 ? 5.703 -34.469 -28.156 1 91.19 337 THR B O 1
ATOM 6219 N N . GLN B 1 338 ? 5.137 -36.344 -29.234 1 93 338 GLN B N 1
ATOM 6220 C CA . GLN B 1 338 ? 5.594 -37.188 -28.125 1 93 338 GLN B CA 1
ATOM 6221 C C . GLN B 1 338 ? 7.066 -37.562 -28.281 1 93 338 GLN B C 1
ATOM 6223 O O . GLN B 1 338 ? 7.496 -38 -29.344 1 93 338 GLN B O 1
ATOM 6228 N N . LEU B 1 339 ? 7.789 -37.344 -27.25 1 93.06 339 LEU B N 1
ATOM 6229 C CA . LEU B 1 339 ? 9.188 -37.75 -27.297 1 93.06 339 LEU B CA 1
ATOM 6230 C C . LEU B 1 339 ? 9.344 -39.25 -27.031 1 93.06 339 LEU B C 1
ATOM 6232 O O . LEU B 1 339 ? 8.523 -39.844 -26.344 1 93.06 339 LEU B O 1
ATOM 6236 N N . GLN B 1 340 ? 10.43 -39.719 -27.578 1 90 340 GLN B N 1
ATOM 6237 C CA . GLN B 1 340 ? 10.742 -41.125 -27.312 1 90 340 GLN B CA 1
ATOM 6238 C C . GLN B 1 340 ? 11.289 -41.312 -25.891 1 90 340 GLN B C 1
ATOM 6240 O O . GLN B 1 340 ? 11.047 -42.344 -25.266 1 90 340 GLN B O 1
ATOM 6245 N N . SER B 1 341 ? 11.953 -40.344 -25.469 1 91.81 341 SER B N 1
ATOM 6246 C CA . SER B 1 341 ? 12.453 -40.375 -24.109 1 91.81 341 SER B CA 1
ATOM 6247 C C . SER B 1 341 ? 11.312 -40.188 -23.109 1 91.81 341 SER B C 1
ATOM 6249 O O . SER B 1 341 ? 10.312 -39.531 -23.406 1 91.81 341 SER B O 1
ATOM 6251 N N . ALA B 1 342 ? 11.5 -40.812 -21.969 1 95.12 342 ALA B N 1
ATOM 6252 C CA . ALA B 1 342 ? 10.531 -40.719 -20.891 1 95.12 342 ALA B CA 1
ATOM 6253 C C . ALA B 1 342 ? 11.195 -40.188 -19.625 1 95.12 342 ALA B C 1
ATOM 6255 O O . ALA B 1 342 ? 12.422 -40.188 -19.5 1 95.12 342 ALA B O 1
ATOM 6256 N N . PHE B 1 343 ? 10.398 -39.625 -18.844 1 97.06 343 PHE B N 1
ATOM 6257 C CA . PHE B 1 343 ? 10.883 -39.281 -17.5 1 97.06 343 PHE B CA 1
ATOM 6258 C C . PHE B 1 343 ? 11.234 -40.562 -16.719 1 97.06 343 PHE B C 1
ATOM 6260 O O . PHE B 1 343 ? 10.688 -41.625 -17 1 97.06 343 PHE B O 1
ATOM 6267 N N . PRO B 1 344 ? 12.156 -40.531 -15.797 1 96.31 344 PRO B N 1
ATOM 6268 C CA . PRO B 1 344 ? 12.703 -41.719 -15.148 1 96.31 344 PRO B CA 1
ATOM 6269 C C . PRO B 1 344 ? 11.625 -42.594 -14.516 1 96.31 344 PRO B C 1
ATOM 6271 O O . PRO B 1 344 ? 11.742 -43.812 -14.508 1 96.31 344 PRO B O 1
ATOM 6274 N N . SER B 1 345 ? 10.633 -42.031 -13.922 1 96.31 345 SER B N 1
ATOM 6275 C CA . SER B 1 345 ? 9.516 -42.75 -13.336 1 96.31 345 SER B CA 1
ATOM 6276 C C . SER B 1 345 ? 8.211 -42 -13.477 1 96.31 345 SER B C 1
ATOM 6278 O O . SER B 1 345 ? 8.211 -40.75 -13.477 1 96.31 345 SER B O 1
ATOM 6280 N N . PRO B 1 346 ? 7.082 -42.781 -13.594 1 97.75 346 PRO B N 1
ATOM 6281 C CA . PRO B 1 346 ? 5.809 -42.062 -13.562 1 97.75 346 PRO B CA 1
ATOM 6282 C C . PRO B 1 346 ? 5.664 -41.188 -12.328 1 97.75 346 PRO B C 1
ATOM 6284 O O . PRO B 1 346 ? 6.102 -41.562 -11.234 1 97.75 346 PRO B O 1
ATOM 6287 N N . ILE B 1 347 ? 5.059 -39.969 -12.508 1 98 347 ILE B N 1
ATOM 6288 C CA . ILE B 1 347 ? 5.055 -39 -11.438 1 98 347 ILE B CA 1
ATOM 6289 C C . ILE B 1 347 ? 3.869 -38.062 -11.602 1 98 347 ILE B C 1
ATOM 6291 O O . ILE B 1 347 ? 3.432 -37.781 -12.719 1 98 347 ILE B O 1
ATOM 6295 N N . TYR B 1 348 ? 3.275 -37.688 -10.508 1 98 348 TYR B N 1
ATOM 6296 C CA . TYR B 1 348 ? 2.254 -36.656 -10.508 1 98 348 TYR B CA 1
ATOM 6297 C C . TYR B 1 348 ? 2.387 -35.781 -9.273 1 98 348 TYR B C 1
ATOM 6299 O O . TYR B 1 348 ? 3.082 -36.125 -8.32 1 98 348 TYR B O 1
ATOM 6307 N N . PHE B 1 349 ? 1.824 -34.531 -9.328 1 98.06 349 PHE B N 1
ATOM 6308 C CA . PHE B 1 349 ? 1.906 -33.531 -8.266 1 98.06 349 PHE B CA 1
ATOM 6309 C C . PHE B 1 349 ? 3.352 -33.125 -8.031 1 98.06 349 PHE B C 1
ATOM 6311 O O . PHE B 1 349 ? 3.73 -32.781 -6.91 1 98.06 349 PHE B O 1
ATOM 6318 N N . HIS B 1 350 ? 4.195 -33.281 -9.023 1 98.5 350 HIS B N 1
ATOM 6319 C CA . HIS B 1 350 ? 5.551 -32.75 -9.055 1 98.5 350 HIS B CA 1
ATOM 6320 C C . HIS B 1 350 ? 5.566 -31.328 -9.578 1 98.5 350 HIS B C 1
ATOM 6322 O O . HIS B 1 350 ? 4.516 -30.766 -9.906 1 98.5 350 HIS B O 1
ATOM 6328 N N . ALA B 1 351 ? 6.684 -30.672 -9.5 1 98.69 351 ALA B N 1
ATOM 6329 C CA . ALA B 1 351 ? 6.859 -29.312 -10.031 1 98.69 351 ALA B CA 1
ATOM 6330 C C . ALA B 1 351 ? 8.109 -29.234 -10.898 1 98.69 351 ALA B C 1
ATOM 6332 O O . ALA B 1 351 ? 9.062 -29.984 -10.703 1 98.69 351 ALA B O 1
ATOM 6333 N N . ALA B 1 352 ? 8.094 -28.312 -11.859 1 98.75 352 ALA B N 1
ATOM 6334 C CA . ALA B 1 352 ? 9.211 -28.188 -12.789 1 98.75 352 ALA B CA 1
ATOM 6335 C C . ALA B 1 352 ? 9.414 -26.75 -13.227 1 98.75 352 ALA B C 1
ATOM 6337 O O . ALA B 1 352 ? 8.469 -25.953 -13.227 1 98.75 352 ALA B O 1
ATOM 6338 N N . THR B 1 353 ? 10.602 -26.406 -13.539 1 98.31 353 THR B N 1
ATOM 6339 C CA . THR B 1 353 ? 10.922 -25.062 -14.031 1 98.31 353 THR B CA 1
ATOM 6340 C C . THR B 1 353 ? 12.188 -25.094 -14.891 1 98.31 353 THR B C 1
ATOM 6342 O O . THR B 1 353 ? 12.961 -26.062 -14.828 1 98.31 353 THR B O 1
ATOM 6345 N N . MET B 1 354 ? 12.305 -24.141 -15.719 1 96.25 354 MET B N 1
ATOM 6346 C CA . MET B 1 354 ? 13.539 -23.922 -16.484 1 96.25 354 MET B CA 1
ATOM 6347 C C . MET B 1 354 ? 14.484 -22.984 -15.719 1 96.25 354 MET B C 1
ATOM 6349 O O . MET B 1 354 ? 14.047 -22.016 -15.109 1 96.25 354 MET B O 1
ATOM 6353 N N . CYS B 1 355 ? 15.703 -23.281 -15.695 1 95.5 355 CYS B N 1
ATOM 6354 C CA . CYS B 1 355 ? 16.734 -22.406 -15.164 1 95.5 355 CYS B CA 1
ATOM 6355 C C . CYS B 1 355 ? 18 -22.469 -16.031 1 95.5 355 CYS B C 1
ATOM 6357 O O . CYS B 1 355 ? 18.672 -23.5 -16.094 1 95.5 355 CYS B O 1
ATOM 6359 N N . ASN B 1 356 ? 18.312 -21.375 -16.703 1 89.5 356 ASN B N 1
ATOM 6360 C CA . ASN B 1 356 ? 19.516 -21.266 -17.516 1 89.5 356 ASN B CA 1
ATOM 6361 C C . ASN B 1 356 ? 19.625 -22.422 -18.5 1 89.5 356 ASN B C 1
ATOM 6363 O O . ASN B 1 356 ? 20.641 -23.125 -18.531 1 89.5 356 ASN B O 1
ATOM 6367 N N . ASN B 1 357 ? 18.594 -22.797 -19.25 1 89.62 357 ASN B N 1
ATOM 6368 C CA . ASN B 1 357 ? 18.5 -23.781 -20.312 1 89.62 357 ASN B CA 1
ATOM 6369 C C . ASN B 1 357 ? 18.578 -25.203 -19.75 1 89.62 357 ASN B C 1
ATOM 6371 O O . ASN B 1 357 ? 19.016 -26.125 -20.453 1 89.62 357 ASN B O 1
ATOM 6375 N N . GLU B 1 358 ? 18.312 -25.281 -18.516 1 93.94 358 GLU B N 1
ATOM 6376 C CA . GLU B 1 358 ? 18.172 -26.594 -17.891 1 93.94 358 GLU B CA 1
ATOM 6377 C C . GLU B 1 358 ? 16.766 -26.781 -17.312 1 93.94 358 GLU B C 1
ATOM 6379 O O . GLU B 1 358 ? 16.234 -25.859 -16.688 1 93.94 358 GLU B O 1
ATOM 6384 N N . LEU B 1 359 ? 16.219 -27.938 -17.609 1 96.94 359 LEU B N 1
ATOM 6385 C CA . LEU B 1 359 ? 14.906 -28.266 -17.078 1 96.94 359 LEU B CA 1
ATOM 6386 C C . LEU B 1 359 ? 15.023 -29.047 -15.766 1 96.94 359 LEU B C 1
ATOM 6388 O O . LEU B 1 359 ? 15.633 -30.109 -15.727 1 96.94 359 LEU B O 1
ATOM 6392 N N . TYR B 1 360 ? 14.492 -28.453 -14.695 1 98.25 360 TYR B N 1
ATOM 6393 C CA . TYR B 1 360 ? 14.516 -29.078 -13.383 1 98.25 360 TYR B CA 1
ATOM 6394 C C . TYR B 1 360 ? 13.141 -29.609 -13 1 98.25 360 TYR B C 1
ATOM 6396 O O . TYR B 1 360 ? 12.133 -28.938 -13.234 1 98.25 360 TYR B O 1
ATOM 6404 N N . VAL B 1 361 ? 13.062 -30.797 -12.508 1 98.69 361 VAL B N 1
ATOM 6405 C CA . VAL B 1 361 ? 11.852 -31.406 -11.977 1 98.69 361 VAL B CA 1
ATOM 6406 C C . VAL B 1 361 ? 12.078 -31.859 -10.531 1 98.69 361 VAL B C 1
ATOM 6408 O O . VAL B 1 361 ? 13.07 -32.531 -10.234 1 98.69 361 VAL B O 1
ATOM 6411 N N . PHE B 1 362 ? 11.18 -31.453 -9.664 1 98.75 362 PHE B N 1
ATOM 6412 C CA . PHE B 1 362 ? 11.383 -31.75 -8.258 1 98.75 362 PHE B CA 1
ATOM 6413 C C . PHE B 1 362 ? 10.117 -32.312 -7.637 1 98.75 362 PHE B C 1
ATOM 6415 O O . PHE B 1 362 ? 9.016 -31.828 -7.891 1 98.75 362 PHE B O 1
ATOM 6422 N N . GLY B 1 363 ? 10.305 -33.344 -6.801 1 98.44 363 GLY B N 1
ATOM 6423 C CA . GLY B 1 363 ? 9.258 -33.844 -5.938 1 98.44 363 GLY B CA 1
ATOM 6424 C C . GLY B 1 363 ? 8.133 -34.531 -6.699 1 98.44 363 GLY B C 1
ATOM 6425 O O . GLY B 1 363 ? 8.32 -34.938 -7.848 1 98.44 363 GLY B O 1
ATOM 6426 N N . GLY B 1 364 ? 6.945 -34.75 -5.957 1 98.31 364 GLY B N 1
ATOM 6427 C CA . GLY B 1 364 ? 5.781 -35.406 -6.516 1 98.31 364 GLY B CA 1
ATOM 6428 C C . GLY B 1 364 ? 5.445 -36.719 -5.812 1 98.31 364 GLY B C 1
ATOM 6429 O O . GLY B 1 364 ? 5.988 -37 -4.746 1 98.31 364 GLY B O 1
ATOM 6430 N N . THR B 1 365 ? 4.516 -37.344 -6.434 1 97.81 365 THR B N 1
ATOM 6431 C CA . THR B 1 365 ? 4.059 -38.625 -5.938 1 97.81 365 THR B CA 1
ATOM 6432 C C . THR B 1 365 ? 4.414 -39.75 -6.918 1 97.81 365 THR B C 1
ATOM 6434 O O . THR B 1 365 ? 4.121 -39.625 -8.109 1 97.81 365 THR B O 1
ATOM 6437 N N . ASP B 1 366 ? 4.98 -40.75 -6.375 1 96 366 ASP B N 1
ATOM 6438 C CA . ASP B 1 366 ? 5.41 -41.844 -7.246 1 96 366 ASP B CA 1
ATOM 6439 C C . ASP B 1 366 ? 4.32 -42.906 -7.383 1 96 366 ASP B C 1
ATOM 6441 O O . ASP B 1 366 ? 3.182 -42.688 -6.957 1 96 366 ASP B O 1
ATOM 6445 N N . THR B 1 367 ? 4.598 -44 -8.039 1 94.19 367 THR B N 1
ATOM 6446 C CA . THR B 1 367 ? 3.631 -45.062 -8.367 1 94.19 367 THR B CA 1
ATOM 6447 C C . THR B 1 367 ? 3.145 -45.75 -7.098 1 94.19 367 THR B C 1
ATOM 6449 O O . THR B 1 367 ? 2.098 -46.406 -7.105 1 94.19 367 THR B O 1
ATOM 6452 N N . GLN B 1 368 ? 3.922 -45.656 -6.055 1 93.69 368 GLN B N 1
ATOM 6453 C CA . GLN B 1 368 ? 3.545 -46.25 -4.781 1 93.69 368 GLN B CA 1
ATOM 6454 C C . GLN B 1 368 ? 2.812 -45.25 -3.891 1 93.69 368 GLN B C 1
ATOM 6456 O O . GLN B 1 368 ? 2.645 -45.5 -2.693 1 93.69 368 GLN B O 1
ATOM 6461 N N . LYS B 1 369 ? 2.527 -44.156 -4.422 1 93.5 369 LYS B N 1
ATOM 6462 C CA . LYS B 1 369 ? 1.802 -43.094 -3.73 1 93.5 369 LYS B CA 1
ATOM 6463 C C . LYS B 1 369 ? 2.648 -42.469 -2.617 1 93.5 369 LYS B C 1
ATOM 6465 O O . LYS B 1 369 ? 2.119 -42.031 -1.588 1 93.5 369 LYS B O 1
ATOM 6470 N N . LYS B 1 370 ? 3.902 -42.562 -2.781 1 95.81 370 LYS B N 1
ATOM 6471 C CA . LYS B 1 370 ? 4.828 -41.938 -1.842 1 95.81 370 LYS B CA 1
ATOM 6472 C C . LYS B 1 370 ? 5.316 -40.594 -2.363 1 95.81 370 LYS B C 1
ATOM 6474 O O . LYS B 1 370 ? 5.594 -40.438 -3.555 1 95.81 370 LYS B O 1
ATOM 6479 N N . ARG B 1 371 ? 5.352 -39.656 -1.438 1 97.75 371 ARG B N 1
ATOM 6480 C CA . ARG B 1 371 ? 5.949 -38.375 -1.792 1 97.75 371 ARG B CA 1
ATOM 6481 C C . ARG B 1 371 ? 7.469 -38.469 -1.854 1 97.75 371 ARG B C 1
ATOM 6483 O O . ARG B 1 371 ? 8.102 -38.969 -0.923 1 97.75 371 ARG B O 1
ATOM 6490 N N . VAL B 1 372 ? 8.047 -37.969 -2.938 1 97.44 372 VAL B N 1
ATOM 6491 C CA . VAL B 1 372 ? 9.484 -38.062 -3.133 1 97.44 372 VAL B CA 1
ATOM 6492 C C . VAL B 1 372 ? 10.117 -36.688 -3.105 1 97.44 372 VAL B C 1
ATOM 6494 O O . VAL B 1 372 ? 9.414 -35.688 -3.25 1 97.44 372 VAL B O 1
ATOM 6497 N N . ASN B 1 373 ? 11.391 -36.594 -2.842 1 97.38 373 ASN B N 1
ATOM 6498 C CA . ASN B 1 373 ? 12.141 -35.344 -2.848 1 97.38 373 ASN B CA 1
ATOM 6499 C C . ASN B 1 373 ? 13.289 -35.375 -3.854 1 97.38 373 ASN B C 1
ATOM 6501 O O . ASN B 1 373 ? 14.32 -34.75 -3.648 1 97.38 373 ASN B O 1
ATOM 6505 N N . LYS B 1 374 ? 13.133 -36.156 -4.926 1 97.75 374 LYS B N 1
ATOM 6506 C CA . LYS B 1 374 ? 14.156 -36.25 -5.957 1 97.75 374 LYS B CA 1
ATOM 6507 C C . LYS B 1 374 ? 14.195 -35.031 -6.844 1 97.75 374 LYS B C 1
ATOM 6509 O O . LYS B 1 374 ? 13.148 -34.469 -7.199 1 97.75 374 LYS B O 1
ATOM 6514 N N . LEU B 1 375 ? 15.391 -34.562 -7.105 1 98.44 375 LEU B N 1
ATOM 6515 C CA . LEU B 1 375 ? 15.633 -33.5 -8.07 1 98.44 375 LEU B CA 1
ATOM 6516 C C . LEU B 1 375 ? 16.281 -34.062 -9.344 1 98.44 375 LEU B C 1
ATOM 6518 O O . LEU B 1 375 ? 17.312 -34.719 -9.281 1 98.44 375 LEU B O 1
ATOM 6522 N N . HIS B 1 376 ? 15.633 -33.844 -10.484 1 98.44 376 HIS B N 1
ATOM 6523 C CA . HIS B 1 376 ? 16.156 -34.25 -11.789 1 98.44 376 HIS B CA 1
ATOM 6524 C C . HIS B 1 376 ? 16.469 -33.062 -12.656 1 98.44 376 HIS B C 1
ATOM 6526 O O . HIS B 1 376 ? 15.812 -32 -12.547 1 98.44 376 HIS B O 1
ATOM 6532 N N . VAL B 1 377 ? 17.453 -33.188 -13.469 1 97 377 VAL B N 1
ATOM 6533 C CA . VAL B 1 377 ? 17.812 -32.125 -14.375 1 97 377 VAL B CA 1
ATOM 6534 C C . VAL B 1 377 ? 18.031 -32.656 -15.781 1 97 377 VAL B C 1
ATOM 6536 O O . VAL B 1 377 ? 18.516 -33.781 -15.945 1 97 377 VAL B O 1
ATOM 6539 N N . CYS B 1 378 ? 17.578 -31.953 -16.766 1 95.75 378 CYS B N 1
ATOM 6540 C CA . CYS B 1 378 ? 17.812 -32.219 -18.172 1 95.75 378 CYS B CA 1
ATOM 6541 C C . CYS B 1 378 ? 18.406 -31 -18.875 1 95.75 378 CYS B C 1
ATOM 6543 O O . CYS B 1 378 ? 17.797 -29.922 -18.859 1 95.75 378 CYS B O 1
ATOM 6545 N N . GLN B 1 379 ? 19.562 -31.172 -19.422 1 90.25 379 GLN B N 1
ATOM 6546 C CA . GLN B 1 379 ? 20.188 -30.078 -20.172 1 90.25 379 GLN B CA 1
ATOM 6547 C C . GLN B 1 379 ? 19.531 -29.906 -21.547 1 90.25 379 GLN B C 1
ATOM 6549 O O . GLN B 1 379 ? 19.438 -30.844 -22.328 1 90.25 379 GLN B O 1
ATOM 6554 N N . MET B 1 380 ? 19.062 -28.734 -21.859 1 86.56 380 MET B N 1
ATOM 6555 C CA . MET B 1 380 ? 18.297 -28.484 -23.078 1 86.56 380 MET B CA 1
ATOM 6556 C C . MET B 1 380 ? 19.219 -28.047 -24.219 1 86.56 380 MET B C 1
ATOM 6558 O O . MET B 1 380 ? 18.906 -28.266 -25.391 1 86.56 380 MET B O 1
ATOM 6562 N N . ASN B 1 381 ? 20.172 -27.266 -23.922 1 76.12 381 ASN B N 1
ATOM 6563 C CA . ASN B 1 381 ? 21.156 -26.797 -24.891 1 76.12 381 ASN B CA 1
ATOM 6564 C C . ASN B 1 381 ? 22.562 -26.812 -24.312 1 76.12 381 ASN B C 1
ATOM 6566 O O . ASN B 1 381 ? 22.75 -27.109 -23.125 1 76.12 381 ASN B O 1
ATOM 6570 N N . VAL B 1 382 ? 23.469 -26.672 -25.219 1 64.62 382 VAL B N 1
ATOM 6571 C CA . VAL B 1 382 ? 24.859 -26.578 -24.766 1 64.62 382 VAL B CA 1
ATOM 6572 C C . VAL B 1 382 ? 24.984 -25.438 -23.766 1 64.62 382 VAL B C 1
ATOM 6574 O O . VAL B 1 382 ? 24.391 -24.375 -23.938 1 64.62 382 VAL B O 1
ATOM 6577 N N . LYS B 1 383 ? 25.562 -25.828 -22.594 1 63.25 383 LYS B N 1
ATOM 6578 C CA . LYS B 1 383 ? 25.781 -24.812 -21.562 1 63.25 383 LYS B CA 1
ATOM 6579 C C . LYS B 1 383 ? 26.578 -23.625 -22.109 1 63.25 383 LYS B C 1
ATOM 6581 O O . LYS B 1 383 ? 27.5 -23.812 -22.922 1 63.25 383 LYS B O 1
ATOM 6586 N N . SER B 1 384 ? 26.016 -22.484 -21.781 1 61.12 384 SER B N 1
ATOM 6587 C CA . SER B 1 384 ? 26.812 -21.328 -22.188 1 61.12 384 SER B CA 1
ATOM 6588 C C . SER B 1 384 ? 28.219 -21.375 -21.578 1 61.12 384 SER B C 1
ATOM 6590 O O . SER B 1 384 ? 28.438 -22.062 -20.578 1 61.12 384 SER B O 1
ATOM 6592 N N . LEU B 1 385 ? 29.156 -20.797 -22.281 1 57.34 385 LEU B N 1
ATOM 6593 C CA . LEU B 1 385 ? 30.516 -20.734 -21.781 1 57.34 385 LEU B CA 1
ATOM 6594 C C . LEU B 1 385 ? 30.562 -20.094 -20.391 1 57.34 385 LEU B C 1
ATOM 6596 O O . LEU B 1 385 ? 31.328 -20.531 -19.531 1 57.34 385 LEU B O 1
ATOM 6600 N N . LYS B 1 386 ? 29.75 -19.125 -20.219 1 56.72 386 LYS B N 1
ATOM 6601 C CA . LYS B 1 386 ? 29.672 -18.438 -18.922 1 56.72 386 LYS B CA 1
ATOM 6602 C C . LYS B 1 386 ? 29.266 -19.391 -17.812 1 56.72 386 LYS B C 1
ATOM 6604 O O . LYS B 1 386 ? 29.859 -19.391 -16.734 1 56.72 386 LYS B O 1
ATOM 6609 N N . ARG B 1 387 ? 28.375 -20.172 -18.172 1 60.84 387 ARG B N 1
ATOM 6610 C CA . ARG B 1 387 ? 27.875 -21.125 -17.172 1 60.84 387 ARG B CA 1
ATOM 6611 C C . ARG B 1 387 ? 28.906 -22.203 -16.891 1 60.84 387 ARG B C 1
ATOM 6613 O O . ARG B 1 387 ? 29.078 -22.625 -15.75 1 60.84 387 ARG B O 1
ATOM 6620 N N . GLN B 1 388 ? 29.5 -22.641 -17.875 1 59.81 388 GLN B N 1
ATOM 6621 C CA . GLN B 1 388 ? 30.547 -23.641 -17.703 1 59.81 388 GLN B CA 1
ATOM 6622 C C . GLN B 1 388 ? 31.672 -23.109 -16.812 1 59.81 388 GLN B C 1
ATOM 6624 O O . GLN B 1 388 ? 32.156 -23.812 -15.93 1 59.81 388 GLN B O 1
ATOM 6629 N N . CYS B 1 389 ? 31.953 -21.859 -17.078 1 57.38 389 CYS B N 1
ATOM 6630 C CA . CYS B 1 389 ? 33 -21.219 -16.281 1 57.38 389 CYS B CA 1
ATOM 6631 C C . CYS B 1 389 ? 32.562 -21.078 -14.828 1 57.38 389 CYS B C 1
ATOM 6633 O O . CYS B 1 389 ? 33.375 -21.375 -13.922 1 57.38 389 CYS B O 1
ATOM 6635 N N . TRP B 1 390 ? 31.375 -20.797 -14.68 1 57.59 390 TRP B N 1
ATOM 6636 C CA . TRP B 1 390 ? 30.891 -20.609 -13.32 1 57.59 390 TRP B CA 1
ATOM 6637 C C . TRP B 1 390 ? 30.859 -21.922 -12.562 1 57.59 390 TRP B C 1
ATOM 6639 O O . TRP B 1 390 ? 31.234 -21.984 -11.391 1 57.59 390 TRP B O 1
ATOM 6649 N N . THR B 1 391 ? 30.375 -22.875 -13.203 1 59.22 391 THR B N 1
ATOM 6650 C CA . THR B 1 391 ? 30.328 -24.188 -12.586 1 59.22 391 THR B CA 1
ATOM 6651 C C . THR B 1 391 ? 31.719 -24.641 -12.148 1 59.22 391 THR B C 1
ATOM 6653 O O . THR B 1 391 ? 31.875 -25.203 -11.07 1 59.22 391 THR B O 1
ATOM 6656 N N . PHE B 1 392 ? 32.594 -24.312 -12.977 1 57.06 392 PHE B N 1
ATOM 6657 C CA . PHE B 1 392 ? 33.969 -24.672 -12.688 1 57.06 392 PHE B CA 1
ATOM 6658 C C . PHE B 1 392 ? 34.5 -23.891 -11.484 1 57.06 392 PHE B C 1
ATOM 6660 O O . PHE B 1 392 ? 35.062 -24.469 -10.57 1 57.06 392 PHE B O 1
ATOM 6667 N N . VAL B 1 393 ? 34.219 -22.656 -11.492 1 56.41 393 VAL B N 1
ATOM 6668 C CA . VAL B 1 393 ? 34.688 -21.766 -10.422 1 56.41 393 VAL B CA 1
ATOM 6669 C C . VAL B 1 393 ? 34.031 -22.156 -9.102 1 56.41 393 VAL B C 1
ATOM 6671 O O . VAL B 1 393 ? 34.719 -22.25 -8.07 1 56.41 393 VAL B O 1
ATOM 6674 N N . ALA B 1 394 ? 32.812 -22.422 -9.148 1 56.41 394 ALA B N 1
ATOM 6675 C CA . ALA B 1 394 ? 32.062 -22.797 -7.941 1 56.41 394 ALA B CA 1
ATOM 6676 C C . ALA B 1 394 ? 32.594 -24.094 -7.355 1 56.41 394 ALA B C 1
ATOM 6678 O O . ALA B 1 394 ? 32.75 -24.219 -6.137 1 56.41 394 ALA B O 1
ATOM 6679 N N . LYS B 1 395 ? 32.906 -24.953 -8.156 1 59.16 395 LYS B N 1
ATOM 6680 C CA . LYS B 1 395 ? 33.469 -26.234 -7.734 1 59.16 395 LYS B CA 1
ATOM 6681 C C . LYS B 1 395 ? 34.844 -26.031 -7.094 1 59.16 395 LYS B C 1
ATOM 6683 O O . LYS B 1 395 ? 35.156 -26.672 -6.09 1 59.16 395 LYS B O 1
ATOM 6688 N N . GLN B 1 396 ? 35.594 -25.156 -7.688 1 56.53 396 GLN B N 1
ATOM 6689 C CA . GLN B 1 396 ? 36.938 -24.906 -7.168 1 56.53 396 GLN B CA 1
ATOM 6690 C C . GLN B 1 396 ? 36.875 -24.203 -5.816 1 56.53 396 GLN B C 1
ATOM 6692 O O . GLN B 1 396 ? 37.656 -24.5 -4.922 1 56.53 396 GLN B O 1
ATOM 6697 N N . LEU B 1 397 ? 35.969 -23.297 -5.723 1 55.53 397 LEU B N 1
ATOM 6698 C CA . LEU B 1 397 ? 35.844 -22.547 -4.48 1 55.53 397 LEU B CA 1
ATOM 6699 C C . LEU B 1 397 ? 35.344 -23.453 -3.354 1 55.53 397 LEU B C 1
ATOM 6701 O O . LEU B 1 397 ? 35.75 -23.266 -2.195 1 55.53 397 LEU B O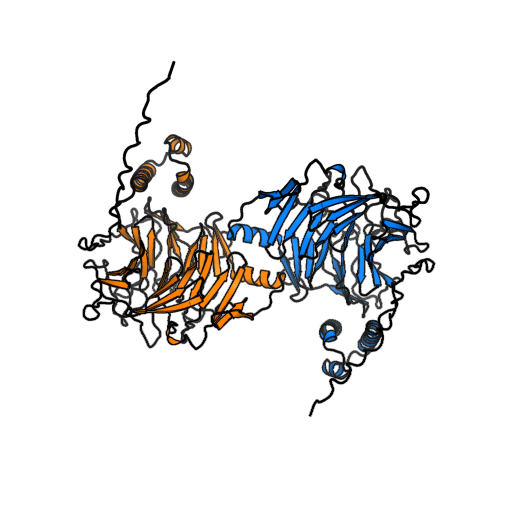 1
ATOM 6705 N N . LYS B 1 398 ? 34.438 -24.266 -3.74 1 56.91 398 LYS B N 1
ATOM 6706 C CA . LYS B 1 398 ? 33.969 -25.234 -2.76 1 56.91 398 LYS B CA 1
ATOM 6707 C C . LYS B 1 398 ? 35.125 -26.109 -2.25 1 56.91 398 LYS B C 1
ATOM 6709 O O . LYS B 1 398 ? 35.156 -26.469 -1.07 1 56.91 398 LYS B O 1
ATOM 6714 N N . GLN B 1 399 ? 35.938 -26.359 -3.09 1 54.62 399 GLN B N 1
ATOM 6715 C CA . GLN B 1 399 ? 37.062 -27.188 -2.703 1 54.62 399 GLN B CA 1
ATOM 6716 C C . GLN B 1 399 ? 38.094 -26.375 -1.925 1 54.62 399 GLN B C 1
ATOM 6718 O O . GLN B 1 399 ? 38.781 -26.891 -1.044 1 54.62 399 GLN B O 1
ATOM 6723 N N . ASN B 1 400 ? 38.094 -25.031 -2.309 1 48.59 400 ASN B N 1
ATOM 6724 C CA . ASN B 1 400 ? 39.094 -24.203 -1.666 1 48.59 400 ASN B CA 1
ATOM 6725 C C . ASN B 1 400 ? 38.469 -23.234 -0.664 1 48.59 400 ASN B C 1
ATOM 6727 O O . ASN B 1 400 ? 37.781 -22.297 -1.051 1 48.59 400 ASN B O 1
ATOM 6731 N N . LYS B 1 401 ? 38.125 -23.625 0.44 1 49.53 401 LYS B N 1
ATOM 6732 C CA . LYS B 1 401 ? 37.469 -22.922 1.538 1 49.53 401 LYS B CA 1
ATOM 6733 C C . LYS B 1 401 ? 37.938 -21.469 1.604 1 49.53 401 LYS B C 1
ATOM 6735 O O . LYS B 1 401 ? 37.312 -20.656 2.311 1 49.53 401 LYS B O 1
ATOM 6740 N N . CYS B 1 402 ? 39.094 -21.188 1.428 1 42.19 402 CYS B N 1
ATOM 6741 C CA . CYS B 1 402 ? 39.781 -20 1.914 1 42.19 402 CYS B CA 1
ATOM 6742 C C . CYS B 1 402 ? 39.719 -18.859 0.906 1 42.19 402 CYS B C 1
ATOM 6744 O O . CYS B 1 402 ? 40.531 -17.938 0.938 1 42.19 402 CYS B O 1
ATOM 6746 N N . LEU B 1 403 ? 38.906 -18.938 -0.092 1 45.19 403 LEU B N 1
ATOM 6747 C CA . LEU B 1 403 ? 39.156 -17.766 -0.935 1 45.19 403 LEU B CA 1
ATOM 6748 C C . LEU B 1 403 ? 38.375 -16.562 -0.436 1 45.19 403 LEU B C 1
ATOM 6750 O O . LEU B 1 403 ? 37.156 -16.609 -0.309 1 45.19 403 LEU B O 1
ATOM 6754 N N . ASP B 1 404 ? 38.969 -15.742 0.309 1 46.94 404 ASP B N 1
ATOM 6755 C CA . ASP B 1 404 ? 38.438 -14.484 0.837 1 46.94 404 ASP B CA 1
ATOM 6756 C C . ASP B 1 404 ? 37.969 -13.57 -0.291 1 46.94 404 ASP B C 1
ATOM 6758 O O . ASP B 1 404 ? 38.312 -13.781 -1.455 1 46.94 404 ASP B O 1
ATOM 6762 N N . LYS B 1 405 ? 36.969 -12.773 -0.12 1 46.34 405 LYS B N 1
ATOM 6763 C CA . LYS B 1 405 ? 36.344 -11.789 -1.001 1 46.34 405 LYS B CA 1
ATOM 6764 C C . LYS B 1 405 ? 37.375 -11.086 -1.863 1 46.34 405 LYS B C 1
ATOM 6766 O O . LYS B 1 405 ? 37.156 -10.82 -3.043 1 46.34 405 LYS B O 1
ATOM 6771 N N . GLN B 1 406 ? 38.469 -10.883 -1.183 1 48.69 406 GLN B N 1
ATOM 6772 C CA . GLN B 1 406 ? 39.531 -10.133 -1.859 1 48.69 406 GLN B CA 1
ATOM 6773 C C . GLN B 1 406 ? 40.156 -10.953 -2.986 1 48.69 406 GLN B C 1
ATOM 6775 O O . GLN B 1 406 ? 40.406 -10.43 -4.074 1 48.69 406 GLN B O 1
ATOM 6780 N N . THR B 1 407 ? 40.25 -12.141 -2.746 1 48.12 407 THR B N 1
ATOM 6781 C CA . THR B 1 407 ? 40.875 -12.992 -3.75 1 48.12 407 THR B CA 1
ATOM 6782 C C . THR B 1 407 ? 39.969 -13.172 -4.953 1 48.12 407 THR B C 1
ATOM 6784 O O . THR B 1 407 ? 40.438 -13.211 -6.098 1 48.12 407 THR B O 1
ATOM 6787 N N . LEU B 1 408 ? 38.719 -13.188 -4.633 1 47.38 408 LEU B N 1
ATOM 6788 C CA . LEU B 1 408 ? 37.75 -13.367 -5.711 1 47.38 408 LEU B CA 1
ATOM 6789 C C . LEU B 1 408 ? 37.688 -12.125 -6.598 1 47.38 408 LEU B C 1
ATOM 6791 O O . LEU B 1 408 ? 37.562 -12.234 -7.816 1 47.38 408 LEU B O 1
ATOM 6795 N N . ALA B 1 409 ? 37.719 -11.008 -5.949 1 48.28 409 ALA B N 1
ATOM 6796 C CA . ALA B 1 409 ? 37.812 -9.773 -6.727 1 48.28 409 ALA B CA 1
ATOM 6797 C C . ALA B 1 409 ? 39.031 -9.773 -7.633 1 48.28 409 ALA B C 1
ATOM 6799 O O . ALA B 1 409 ? 38.969 -9.297 -8.766 1 48.28 409 ALA B O 1
ATOM 6800 N N . ASP B 1 410 ? 40 -10.344 -7.062 1 47.53 410 ASP B N 1
ATOM 6801 C CA . ASP B 1 410 ? 41.25 -10.344 -7.793 1 47.53 410 ASP B CA 1
ATOM 6802 C C . ASP B 1 410 ? 41.188 -11.297 -8.984 1 47.53 410 ASP B C 1
ATOM 6804 O O . ASP B 1 410 ? 42 -11.195 -9.914 1 47.53 410 ASP B O 1
ATOM 6808 N N . LEU B 1 411 ? 40.312 -12.195 -8.828 1 48.28 411 LEU B N 1
ATOM 6809 C CA . LEU B 1 411 ? 40.25 -13.172 -9.914 1 48.28 411 LEU B CA 1
ATOM 6810 C C . LEU B 1 411 ? 39.469 -12.625 -11.094 1 48.28 411 LEU B C 1
ATOM 6812 O O . LEU B 1 411 ? 39.312 -13.305 -12.109 1 48.28 411 LEU B O 1
ATOM 6816 N N . GLY B 1 412 ? 39.156 -11.328 -11.086 1 44.66 412 GLY B N 1
ATOM 6817 C CA . GLY B 1 412 ? 38.5 -10.711 -12.227 1 44.66 412 GLY B CA 1
ATOM 6818 C C . GLY B 1 412 ? 37.062 -11.156 -12.422 1 44.66 412 GLY B C 1
ATOM 6819 O O . GLY B 1 412 ? 36.562 -11.172 -13.547 1 44.66 412 GLY B O 1
ATOM 6820 N N . ILE B 1 413 ? 36.5 -11.695 -11.555 1 48.72 413 ILE B N 1
ATOM 6821 C CA . ILE B 1 413 ? 35.125 -12.141 -11.719 1 48.72 413 ILE B CA 1
ATOM 6822 C C . ILE B 1 413 ? 34.188 -10.93 -11.867 1 48.72 413 ILE B C 1
ATOM 6824 O O . ILE B 1 413 ? 34.219 -10.023 -11.031 1 48.72 413 ILE B O 1
ATOM 6828 N N . PRO B 1 414 ? 33.562 -10.766 -13.008 1 48.19 414 PRO B N 1
ATOM 6829 C CA . PRO B 1 414 ? 32.688 -9.617 -13.273 1 48.19 414 PRO B CA 1
ATOM 6830 C C . PRO B 1 414 ? 31.672 -9.359 -12.148 1 48.19 414 PRO B C 1
ATOM 6832 O O . PRO B 1 414 ? 31.25 -10.297 -11.477 1 48.19 414 PRO B O 1
ATOM 6835 N N . LYS B 1 415 ? 31.391 -8.148 -11.906 1 49.62 415 LYS B N 1
ATOM 6836 C CA . LYS B 1 415 ? 30.484 -7.637 -10.875 1 49.62 415 LYS B CA 1
ATOM 6837 C C . LYS B 1 415 ? 29.125 -8.305 -10.953 1 49.62 415 LYS B C 1
ATOM 6839 O O . LYS B 1 415 ? 28.438 -8.461 -9.938 1 49.62 415 LYS B O 1
ATOM 6844 N N . SER B 1 416 ? 28.828 -8.609 -12.141 1 47.94 416 SER B N 1
ATOM 6845 C CA . SER B 1 416 ? 27.547 -9.281 -12.312 1 47.94 416 SER B CA 1
ATOM 6846 C C . SER B 1 416 ? 27.5 -10.594 -11.539 1 47.94 416 SER B C 1
ATOM 6848 O O . SER B 1 416 ? 26.422 -11.109 -11.242 1 47.94 416 SER B O 1
ATOM 6850 N N . PHE B 1 417 ? 28.703 -10.898 -11.172 1 46.69 417 PHE B N 1
ATOM 6851 C CA . PHE B 1 417 ? 28.797 -12.156 -10.438 1 46.69 417 PHE B CA 1
ATOM 6852 C C . PHE B 1 417 ? 28.797 -11.906 -8.938 1 46.69 417 PHE B C 1
ATOM 6854 O O . PHE B 1 417 ? 28.703 -12.852 -8.141 1 46.69 417 PHE B O 1
ATOM 6861 N N . ASN B 1 418 ? 28.828 -10.711 -8.609 1 46.78 418 ASN B N 1
ATOM 6862 C CA . ASN B 1 418 ? 28.938 -10.375 -7.191 1 46.78 418 ASN B CA 1
ATOM 6863 C C . ASN B 1 418 ? 27.719 -10.836 -6.406 1 46.78 418 ASN B C 1
ATOM 6865 O O . ASN B 1 418 ? 27.828 -11.242 -5.25 1 46.78 418 ASN B O 1
ATOM 6869 N N . TYR B 1 419 ? 26.656 -10.695 -7.039 1 46.69 419 TYR B N 1
ATOM 6870 C CA . TYR B 1 419 ? 25.484 -11.195 -6.328 1 46.69 419 TYR B CA 1
ATOM 6871 C C . TYR B 1 419 ? 25.641 -12.68 -5.992 1 46.69 419 TYR B C 1
ATOM 6873 O O . TYR B 1 419 ? 25.188 -13.133 -4.934 1 46.69 419 TYR B O 1
ATOM 6881 N N . TRP B 1 420 ? 26.5 -13.273 -6.832 1 45.94 420 TRP B N 1
ATOM 6882 C CA . TRP B 1 420 ? 26.688 -14.711 -6.672 1 45.94 420 TRP B CA 1
ATOM 6883 C C . TRP B 1 420 ? 27.688 -15.008 -5.57 1 45.94 420 TRP B C 1
ATOM 6885 O O . TRP B 1 420 ? 27.562 -16 -4.852 1 45.94 420 TRP B O 1
ATOM 6895 N N . ILE B 1 421 ? 28.531 -14.086 -5.391 1 47.12 421 ILE B N 1
ATOM 6896 C CA . ILE B 1 421 ? 29.578 -14.281 -4.391 1 47.12 421 ILE B CA 1
ATOM 6897 C C . ILE B 1 421 ? 28.984 -14.141 -2.99 1 47.12 421 ILE B C 1
ATOM 6899 O O . ILE B 1 421 ? 29.328 -14.898 -2.084 1 47.12 421 ILE B O 1
ATOM 6903 N N . ASP B 1 422 ? 28.188 -13.273 -2.916 1 46.16 422 ASP B N 1
ATOM 6904 C CA . ASP B 1 422 ? 27.578 -13.109 -1.6 1 46.16 422 ASP B CA 1
ATOM 6905 C C . ASP B 1 422 ? 26.797 -14.359 -1.189 1 46.16 422 ASP B C 1
ATOM 6907 O O . ASP B 1 422 ? 26.781 -14.734 -0.015 1 46.16 422 ASP B O 1
ATOM 6911 N N . ASP B 1 423 ? 26.344 -14.945 -2.133 1 44.31 423 ASP B N 1
ATOM 6912 C CA . ASP B 1 423 ? 25.609 -16.188 -1.862 1 44.31 423 ASP B CA 1
ATOM 6913 C C . ASP B 1 423 ? 26.562 -17.312 -1.464 1 44.31 423 ASP B C 1
ATOM 6915 O O . ASP B 1 423 ? 26.234 -18.125 -0.605 1 44.31 423 ASP B O 1
ATOM 6919 N N . LEU B 1 424 ? 27.672 -17.281 -2.051 1 43.31 424 LEU B N 1
ATOM 6920 C CA . LEU B 1 424 ? 28.672 -18.281 -1.683 1 43.31 424 LEU B CA 1
ATOM 6921 C C . LEU B 1 424 ? 29.188 -18.047 -0.269 1 43.31 424 LEU B C 1
ATOM 6923 O O . LEU B 1 424 ? 29.5 -19 0.45 1 43.31 424 LEU B O 1
ATOM 6927 N N . LYS B 1 425 ? 29.156 -16.797 0.086 1 44.31 425 LYS B N 1
ATOM 6928 C CA . LYS B 1 425 ? 29.625 -16.516 1.438 1 44.31 425 LYS B CA 1
ATOM 6929 C C . LYS B 1 425 ? 28.656 -17.047 2.484 1 44.31 425 LYS B C 1
ATOM 6931 O O . LYS B 1 425 ? 29.078 -17.484 3.557 1 44.31 425 LYS B O 1
ATOM 6936 N N . MET B 1 426 ? 27.5 -16.953 2.188 1 40.69 426 MET B N 1
ATOM 6937 C CA . MET B 1 426 ? 26.547 -17.5 3.154 1 40.69 426 MET B CA 1
ATOM 6938 C C . MET B 1 426 ? 26.688 -19.016 3.252 1 40.69 426 MET B C 1
ATOM 6940 O O . MET B 1 426 ? 26.297 -19.625 4.25 1 40.69 426 MET B O 1
ATOM 6944 N N . LEU B 1 427 ? 27.172 -19.578 2.258 1 35.31 427 LEU B N 1
ATOM 6945 C CA . LEU B 1 427 ? 27.422 -21.016 2.26 1 35.31 427 LEU B CA 1
ATOM 6946 C C . LEU B 1 427 ? 28.703 -21.344 3.031 1 35.31 427 LEU B C 1
ATOM 6948 O O . LEU B 1 427 ? 28.812 -22.422 3.619 1 35.31 427 LEU B O 1
ATOM 6952 N N . ALA B 1 428 ? 29.719 -20.5 2.922 1 36.94 428 ALA B N 1
ATOM 6953 C CA . ALA B 1 428 ? 30.984 -20.844 3.564 1 36.94 428 ALA B CA 1
ATOM 6954 C C . ALA B 1 428 ? 30.922 -20.609 5.07 1 36.94 428 ALA B C 1
ATOM 6956 O O . ALA B 1 428 ? 31.766 -21.125 5.82 1 36.94 428 ALA B O 1
ATOM 6957 N N . GLY B 1 429 ? 30.109 -19.703 5.613 1 35.91 429 GLY B N 1
ATOM 6958 C CA . GLY B 1 429 ? 30.062 -19.609 7.062 1 35.91 429 GLY B CA 1
ATOM 6959 C C . GLY B 1 429 ? 29.125 -20.641 7.691 1 35.91 429 GLY B C 1
ATOM 6960 O O . GLY B 1 429 ? 28.156 -21.062 7.062 1 35.91 429 GLY B O 1
#

Secondary structure (DSSP, 8-state):
------------------------SSS------EEE--SSTTS--PPP-EEEEEEE-SSSEEEEEEEEETTTTTEEP-PPEEEETTTTEEEEPP-TT----S--BT-EEEE-SSEEEEE--B-SSTTTTBB--EEEEETTTTEEEEHHHHHHHHHHHHTPPTTEEEE-TTS-EEEET-PPPSBBS-EEEE-TTSEEEEEEEESSS-EEEEEEEEETTTTEEEEEE--GGGGGGSPPS-BS-EEEEETTEEEEE--B-SS-B--SSEEEEEETTT--EEEEE-B-TTS-STT---PPP-BS-EEEEETTEEEEE--BSBTTB-EEEEEEEETTTTEEEEEEEEEEEEEBS-EEEEETTEEEEE--B-TTS-B---EEEEE-SPPPHHHHHHHHHHHHHHH-TT--HHHHHHTT--GGGHHHHHHHHHHH-/------------------------SS-------EEE--SSTTS--PPP-EEEEEEE-SSSEEEEEEEEETTTTTEEP-PPEEEETTTTEEEEPP-TT----S--BT-EEEEETTEEEEE--B-SSTTTTBB--EEEEETTTTEEEEHHHHHHHHHHHHTPPTTEEEE-TTS-EEEET-PPPSBBS-EEEE-TTSEEEEEEEESSS-EEEEEEEEETTTTEEEEEE--GGGGGGSPPS-BS-EEEEETTEEEEE--B-SS-B--SSEEEEEETTT--EEEEE-B-TTS-GGG---PPP-BS-EEEEETTEEEEE--BSBTTB---EEEEEETTTTEEEEEEEE-SS--BS-EEEEETTEEEEEEEE-TTS-EEEEEEEEE-SPPPHHHHHHHHHHHHHHH-TT--HHHHHHTT--GGGHHHHHHHHHHH-

Solvent-accessible surface area (backbone atoms only — not comparable to full-atom values): 45290 Å² total; per-residue (Å²): 133,81,77,73,78,72,74,78,71,75,71,76,79,77,76,72,72,70,70,75,70,63,84,57,84,80,70,65,67,67,59,61,70,42,76,62,71,77,92,45,89,83,53,63,68,74,71,38,20,25,29,31,31,43,33,39,75,47,63,53,38,37,37,39,37,33,3,33,24,72,88,61,81,51,35,58,36,54,62,46,34,37,35,34,70,58,73,73,42,51,44,76,58,67,59,78,70,73,51,61,63,73,25,14,25,30,28,26,57,47,63,54,95,66,27,39,38,38,39,28,1,15,31,82,64,76,48,76,40,43,22,56,52,34,36,36,35,34,68,85,75,36,35,51,41,61,47,50,58,51,26,52,51,48,32,61,77,60,63,54,63,76,58,45,72,46,78,44,95,85,54,26,34,36,27,32,56,34,72,72,72,48,20,27,28,35,31,54,43,64,45,88,86,54,33,39,35,42,40,40,6,27,53,65,92,47,62,31,55,52,40,34,35,33,36,66,83,80,39,45,27,30,28,56,41,75,42,75,90,51,50,87,23,46,65,70,50,23,24,37,38,34,54,48,65,55,82,64,30,35,35,49,46,44,4,24,54,96,86,47,64,32,44,55,59,49,39,32,34,37,30,71,82,77,69,43,59,36,64,40,73,50,37,17,86,82,66,43,75,88,71,52,57,62,65,76,32,23,24,32,39,37,61,35,76,54,94,67,25,36,41,34,42,39,6,34,61,46,94,93,40,57,31,24,53,30,36,38,32,35,67,86,70,32,19,51,42,75,43,88,36,50,50,96,55,39,27,24,31,34,26,46,34,55,38,65,60,24,42,37,40,39,40,6,28,39,90,83,71,42,53,33,53,56,37,32,39,24,77,72,51,84,72,50,70,67,53,53,50,45,37,51,49,41,50,49,44,67,70,40,78,74,68,48,72,67,54,47,56,67,65,64,58,56,69,87,44,44,70,55,48,57,53,49,50,64,66,73,102,135,80,84,71,76,86,75,78,73,73,73,71,78,74,72,73,70,68,70,76,71,63,85,56,83,80,69,66,70,67,59,63,70,42,75,62,72,78,91,46,87,84,55,62,67,73,71,38,20,24,28,32,32,42,34,40,76,47,63,51,39,37,37,37,38,34,3,34,22,72,88,60,81,54,35,57,35,53,61,46,34,35,34,34,71,58,73,73,43,52,43,76,57,68,59,80,71,72,51,61,64,73,25,13,25,29,29,25,58,46,61,55,94,67,26,39,37,36,39,28,1,14,30,82,64,74,47,76,40,42,22,57,52,34,36,36,35,33,68,86,76,36,35,50,41,60,47,50,58,51,24,53,52,48,30,60,76,61,62,54,62,75,58,45,73,43,76,44,95,85,55,27,35,36,27,32,56,35,70,74,72,49,19,26,26,36,31,53,45,63,45,87,87,54,32,38,35,41,39,40,6,26,53,65,91,47,62,32,54,53,39,33,35,34,37,65,84,79,39,45,28,29,28,56,40,74,42,76,90,50,50,86,23,46,66,72,50,21,23,36,37,34,54,48,66,57,82,66,30,35,35,50,46,44,4,24,52,98,87,46,63,32,44,55,58,50,38,29,33,39,30,73,84,77,68,44,59,37,65,39,73,50,35,17,86,85,67,42,77,87,71,51,55,63,67,76,33,22,23,33,40,37,61,36,78,55,95,66,24,34,40,35,42,38,7,34,61,46,94,94,41,56,31,25,53,30,36,39,32,35,67,85,69,34,20,51,43,74,43,88,36,50,51,96,56,37,28,25,30,34,27,45,33,54,39,65,58,25,42,37,37,39,40,6,28,38,90,82,70,42,52,33,52,56,37,32,40,25,77,72,54,82,73,50,68,67,53,52,50,44,39,50,49,42,51,50,44,67,71,41,78,74,71,50,72,67,54,48,58,68,65,63,60,57,68,87,45,45,71,54,48,57,52,51,49,63,65,72,100

InterPro domains:
  IPR015915 Kelch-type beta-propeller [G3DSA:2.120.10.80] (11-163)
  IPR015915 Kelch-type beta-propeller [G3DSA:2.120.10.80] (164-290)
  IPR015915 Kelch-type beta-propeller [G3DSA:2.120.10.80] (291-413)
  IPR015915 Kelch-type beta-propeller [SSF117281] (44-280)
  IPR015915 Kelch-type beta-propeller [SSF117281] (233-393)
  IPR052125 Kelch domain-containing protein 10 [PTHR46428] (27-417)

Nearest PDB structures (foldseek):
  9d1i-assembly1_A  TM=7.599E-01  e=7.038E-21  Homo sapiens
  4zgc-assembly1_A  TM=8.601E-01  e=2.422E-15  Plasmodium falciparum
  4yy8-assembly2_B  TM=8.174E-01  e=6.383E-15  Plasmodium falciparum
  2uvk-assembly1_A  TM=7.019E-01  e=1.848E-13  Escherichia coli BL21
  2woz-assembly1_A-2  TM=6.935E-01  e=1.656E-12  Rattus norvegicus

Sequence (858 aa):
MQIDREEEGKMPNERKVTVLDSFQESSMINMNFTEISKEAEEQAWPEGRSGHCICSDNENFLYVFGGYNPKDSHSIYNQLWRYNTSSNVWTILPDKENGSPLSGASISMTYWDQKIITFGGTGYPFAEQNSNHLSLYCLRSYKWFNLTKLAKDQAIIQGRDENETKVKQCGCTEIRNAAPNPKYGQSITISPAGKLYVFAGTLGLEFENDLHSFCLHNMFWTAHNFCSIHRDTIPEPRYRHASISKDNRFYVLGGATSYRIFGFRYLHSFNYDTKIWEKLRCTSKDGTLDSMIYPEPRHSHVCVEYQKKVILIGGLPLPNRSLDDIWVMDLETLSWTQLQSAFPSPIYFHAATMCNNELYVFGGTDTQKKRVNKLHVCQMNVKSLKRQCWTFVAKQLKQNKCLDKQTLADLGIPKSFNYWIDDLKMLAGMQIDREEEGKMPNERKVTVLDSFQESSMINMNFTEISKEAEEQAWPEGRSGHCICSDNENFLYVFGGYNPKDSHSIYNQLWRYNTSSNVWTILPDKENGSPLSGASISMTYWDQKIITFGGTGYPFAEQNSNHLSLYCLRSYKWFNLTKLAKDQAIIQGRDENETKVKQCGCTEIRNAAPNPKYGQSITISPAGKLYVFAGTLGLEFENDLHSFCLHNMFWTAHNFCSIHRDTIPEPRYRHASISKDNRFYVLGGATSYRIFGFRYLHSFNYDTKIWEKLRCTSKDGTLDSMIYPEPRHSHVCVEYQKKVILIGGLPLPNRSLDDIWVMDLETLSWTQLQSAFPSPIYFHAATMCNNELYVFGGTDTQKKRVNKLHVCQMNVKSLKRQCWTFVAKQLKQNKCLDKQTLADLGIPKSFNYWIDDLKMLAG